Protein 3B8X (pdb70)

B-factor: mean 21.27, std 20.13, range [1.0, 99.89]

Solvent-accessible surface area: 28072 Å² total; per-residue (Å²): 126,1,53,30,26,36,59,11,33,67,98,83,0,60,123,13,0,78,46,0,10,99,60,132,106,12,23,25,18,123,75,1,121,90,2,15,84,54,0,8,155,54,6,54,13,141,36,3,0,0,0,19,4,6,12,1,0,4,3,0,0,0,0,0,0,28,13,3,151,178,78,73,3,122,155,42,12,17,0,0,0,3,0,1,1,45,0,5,0,0,0,3,0,42,28,25,24,2,85,0,28,0,0,7,0,36,48,67,18,2,7,4,26,37,107,19,0,121,129,0,8,57,127,62,3,74,0,0,0,0,5,0,2,0,0,1,0,4,38,2,82,76,0,69,177,23,13,49,87,101,132,16,26,16,0,0,6,0,20,18,0,2,18,0,28,14,111,148,80,26,0,0,14,39,12,44,0,0,0,1,11,2,55,77,39,13,1,0,4,0,4,10,1,3,1,0,2,5,86,37,74,34,0,47,6,1,0,10,0,0,6,0,17,0,15,0,86,49,6,59,97,154,5,88,10,43,34,95,28,42,131,37,162,26,79,14,14,24,56,3,10,10,0,1,9,8,3,22,4,14,4,0,3,0,2,0,0,24,29,0,7,138,17,7,94,119,3,24,61,35,9,73,120,0,2,125,66,1,48,113,79,2,163,125,2,87,36,3,59,35,6,99,68,21,38,92,1,0,5,37,0,0,2,1,10,2,70,157,120,43,74,38,83,45,130,69,3,18,82,50,1,66,98,23,35,1,76,16,35,18,1,10,0,2,8,0,28,91,18,95,84,0,4,163,82,18,65,78,42,52,35,118,58,9,84,49,0,81,69,2,36,135,20,2,1,6,0,2,3,6,10,86,88,6,45,108,43,0,39,82,0,58,115,36,2,188,203,57,124,1,44,24,23,31,50,12,34,63,76,77,0,69,123,9,0,85,41,0,12,98,64,138,108,14,22,27,21,104,64,1,115,95,2,15,93,60,1,9,153,52,8,53,13,134,40,4,0,0,0,18,5,6,11,2,0,4,4,0,0,1,0,0,0,28,14,5,145,175,84,85,3,126,150,45,12,16,0,0,0,2,0,1,0,45,0,5,0,0,0,3,0,42,28,23,29,1,90,0,23,0,0,8,0,41,50,68,18,1,6,4,28,41,107,14,0,125,115,1,13,54,138,61,4,76,0,0,1,0,6,0,2,0,0,1,0,3,45,1,65,67,0,74,155,19,14,45,91,102,140,17,29,15,0,0,6,0,20,17,0,2,16,0,38,15,101,159,83,28,0,1,14,37,13,44,0,0,0,1,13,3,51,74,34,11,1,0,4,0,3,12,1,3,2,0,2,5,77,35,78,31,0,45,8,2,0,12,0,0,8,0,14,0,16,0,92,56,7,60,91,161,5,98,11,42,38,98,30,35,119,74,136,37,81,14,17,21,56,3,20,10,1,1,9,8,2,23,4,14,5,0,3,0,2,0,0,18,29,0,9,139,21,6,91,134,5,21,70,35,7,70,121,1,2,108,57,0,49,71,71,2,133,127,2,81,28,2,64,34,6,100,63,21,40,92,1,0,4,28,0,0,2,0,9,5,65,154,136,38,74,40,99,51,120,84,6,11,111,61,0,82,91,10,36,0,61,10,40,21,1,7,0,3,8,0,28,104,14,107,53,0,4,150,59,20,71,78,46,53,26,96,58,9,82,49,0,68,59,2,23,108,27,0,0,4,0,1,3,7,12,84,83,7,67,93,38,0,53,39,0,44,127,32,0,161

Nearest PDB structures (foldseek):
  3b8x-assembly1_A  TM=1.003E+00  e=5.321E-88  Escherichia coli O55:H7
  2gms-assembly1_B  TM=9.995E-01  e=1.345E-80  Escherichia coli
  2r0t-assembly1_B  TM=9.990E-01  e=2.511E-80  Escherichia coli
  3gr9-assembly2_D  TM=9.983E-01  e=3.737E-77  Escherichia coli
  7b0m-assembly1_AAA-2  TM=9.163E-01  e=2.776E-34  uncultured bacterium

Radius of gyration: 26.65 Å; Cα contacts (8 Å, |Δi|>4): 1852; chains: 2; bounding box: 79×64×65 Å

Secondary structure (DSSP, 8-state):
-B-S------HHHHHHHHHHHHHT--SS-HHHHHHHHHHHHHHT-SEEEEES-HHHHHHHHHHHTTSSSS-S--TT-EEEEESSS-HHHHHHHHHTT-EEEEEPBPTTT-SBPHHHHHHH--TTEEEEEEE-GGGPPP-HHHHHHHHTTS--EEEEE-TT-TT-EETTEETTSSSSEEEEE--TTSSS-SSS-EEEEES-HHHHHHHHHHTBTTBSTTS-SEETTTEE--S-TTTSSS-B-S---B-PPPHHHHHHHHHHHHHHHHHHHHHHHHHHHHHHHHTT-SSEEEPPP-SB----EEEEEEPTTS---HHHHHHHHHHTTB--B-STTSSGGG-HHHHTT-EEEESS--HHHHHHHHHEEEEE--SS--HHHHHHHHHHT-/---B-S------HHHHHHHHHHHHHT--BS-HHHHHHHHHHHHHHT-SEEEEES-HHHHHHHHHHHTTSSSS-S--TT-EEEEESSS-HHHHHHHHHTT-EEEEEPBPTTTSSBPHHHHHHH--TTEEEEEEE-GGGPPP-HHHHHHHHTTSS-EEEEE-TT-TT-EETTEETTSSSSEEEEE--TTSSS-SSS-EEEEES-HHHHHHHHHHTBTTBSTTS-SEETTTEE--S-HHHHHT-B-S---B-PPBHHHHHHHHHHHHHHHHHHHHHHHHHHHHHHHHTT-SSEE-PPP-SB----EEEEEEPTT----HHHHHHHHHHHTB-EE-STTSSGGG-HHHHTT-EEEE-S--HHHHHHHHHEEEEE--SS--HHHHHHHHHHT-

Foldseek 3Di:
DFAQADFPDDVQLVVLLVVCVVVVAKFFDDLLVVLFVLVCVLQVFQTKHKFQALLVLLLLVLVLQCQAPPRLDAAAQEEEEEQFDAPSNCVSCLVRRYAYAYAAADLAQRWGDLVRVLVVDDLSAAEYETEQAQQFRDQVVSVCVSCDPPNHFYEYADQRHAPRDAPNHTGQAPTQKYKYWQDRLHLHHLVTMMMIGHNDQQSNQCSQQQQQQQACVRPDQQGSQPGGDDPDCVRRPPHHGDNHDHGGHISSSSSSSVVSSVCNVLLLVQLQVQVVLLCVLCVPPLFWHWHDHHGGGSRSWIKTFGHPPSPDFPVVLVCLCVVLVFDKFQSHCQRVVVCVPVCVSHNYHYRPDHVSSVSSSGGMMTGHGTSHHCNVVSVVVSVSSD/DDAFAFEDFPDDVQLVVLLVVCVVVVAKADDDLLVVLQVLVCVLQVFQTKDKFQALLVQLLLVVQLQCQAPPRLDAAQQEEEEEQFDAPSNPPSCLVRRYAYEYAAADLAQRWGDLVLVLVPDDLSAQEYETEQAQQFADQVVSVVVSCPPPNYFYFYSDARHAPFDAPNHGPQAPGQKGKYWQDRSHLHHLPTMMMIGHNDQQSNCSSQQQCQQQACVRPDQQGSQPGGHDPDCVCRVGDHGGNHDNGHHISSSSSSSVVRSVCNVLLQVQLVVLVVLLCVLCVPPPFWHWHDHHGGGSRSWTKIFGDPPPPDFPVVLCCLCVVVNFHKAQSHCQRVVVCPVVCVSHNYDYRPDHVSSVSSSGGMMTTHTGSHHCVVVSVSSSVSSD

CATH classification: 3.40.640.10 (+1 more: 3.90.1150.10)

Organism: Escherichia coli (NCBI:txid562)

InterPro domains:
  IPR000653 DegT/DnrJ/EryC1/StrS aminotransferase [PF01041] (14-334)
  IPR000653 DegT/DnrJ/EryC1/StrS aminotransferase [PIRSF000390] (3-387)
  IPR000653 DegT/DnrJ/EryC1/StrS aminotransferase [PTHR30244] (7-369)
  IPR000653 DegT/DnrJ/EryC1/StrS aminotransferase [cd00616] (15-388)
  IPR015421 Pyridoxal phosphate-dependent transferase, major domain [G3DSA:3.40.640.10] (1-264)
  IPR015422 Pyridoxal phosphate-dependent transferase, small domain [G3DSA:3.90.1150.10] (265-388)
  IPR015424 Pyridoxal phosphate-dependent transferase [SSF53383] (4-388)

Sequence (774 aa):
NYPLASSTWDDLEYKAIQSVLDSKMMFTMGEYVKQYETQFAKTFGSSKYAVMVSSGSTANLLMIAALFFTKKPRLKKGDEIIVPAVSSWSTTYYPLQQYGLRVKFVDIDINTLNIDIESLKEAVTDSTKAILTVNLLGNPNNFDEINKIIGGRDIILLEDNCESMGATFNNKCAGTFGLMGTFSSFYSNHIATMEGGCCIVTDDEEIYHILLCIRAHGWTRNLPKKNKVTGVKSDDQFEESFKFVLPGYNVRPLEMSGAIGIEQLKKLPRFISVRRKNAEYFLDKFKDHPYLDVQQETGESSWFGFSFIIKKDSGVIRKQLVENLNSAGIECRPIVTGNFLKNTDVLKYFDYTVHNNVDNAEYLDKNGLFVGNHQIELFDEIDYLREVLKMINYPLASSTWDDLEYKAIQSVLDSKMMFTMGEYVKQYETQFAKTFGSKYAVMVSSGSTANLLMIAALFFTKKPRLKKGDEIIVPAVSWSTTYYPLQQYGLRVKFVDIDINTLNIDIESLKEAVTDSTKAILTVNLLGNPNNFDEINKIIGGRDIILLEDNCESMGATFNNKCAGTFGLMGTFSSFYSNHIATMEGGCCIVTDDEEIYHILLCIRAHGWTRNLPKKNKVTGVKSDDQFEESFKFVLPGYNVRPLEMSGAIGIEQLKKLPRFISSVRRKNAEYFLDKFKDHPYLDVQQETGESSWFGFSFIIKKDSGVIRKQLVENLNSAGIECRPIVTGNFLKNTDVLKYFDYTVHNNVDNAEYLDKNGLFVGNHQIELFDEIDYLREEVLK

Structure (mmCIF, N/CA/C/O backbone):
data_3B8X
#
_entry.id   3B8X
#
_cell.length_a   62.411
_cell.length_b   98.123
_cell.length_c   119.940
_cell.angle_alpha   90.000
_cell.angle_beta   90.000
_cell.angle_gamma   90.000
#
_symmetry.space_group_name_H-M   'P 21 21 21'
#
loop_
_entity.id
_entity.type
_entity.pdbx_description
1 polymer 'Pyridoxamine 5-phosphate-dependent dehydrase'
2 non-polymer 'SODIUM ION'
3 non-polymer '[(2R,3S,4R,5R)-5-(2-amino-6-oxo-1,6-dihydro-9H-purin-9-yl)-3,4-dihydroxytetrahydrofuran-2-yl]methyl (2R,3S,4S,5S,6R)-3,4-dihydroxy-5-[({3-hydroxy-2-methyl-5-[(phosphonooxy)methyl]pyridin-4-yl}methyl)amino]-6-methyltetrahydro-2H-pyran-2-yl dihydrogen diphosphate'
4 non-polymer 1,2-ETHANEDIOL
5 water water
#
loop_
_atom_site.group_PDB
_atom_site.id
_atom_site.type_symbol
_atom_site.label_atom_id
_atom_site.label_alt_id
_atom_site.label_comp_id
_atom_site.label_asym_id
_atom_site.label_entity_id
_atom_site.label_seq_id
_atom_site.pdbx_PDB_ins_code
_atom_site.Cartn_x
_atom_site.Cartn_y
_atom_site.Cartn_z
_atom_site.occupancy
_atom_site.B_iso_or_equiv
_atom_site.auth_seq_id
_atom_site.auth_comp_id
_atom_site.auth_asym_id
_atom_site.auth_atom_id
_atom_site.pdbx_PDB_model_num
ATOM 1 N N . ASN A 1 5 ? 92.275 56.763 4.012 1.00 34.82 3 ASN A N 1
ATOM 2 C CA . ASN A 1 5 ? 92.800 56.729 2.636 1.00 38.91 3 ASN A CA 1
ATOM 3 C C . ASN A 1 5 ? 91.826 56.240 1.531 1.00 99.89 3 ASN A C 1
ATOM 4 O O . ASN A 1 5 ? 91.613 56.916 0.525 1.00 33.36 3 ASN A O 1
ATOM 9 N N . TYR A 1 6 ? 91.231 55.065 1.686 1.00 34.00 4 TYR A N 1
ATOM 10 C CA . TYR A 1 6 ? 90.243 54.603 0.708 1.00 11.03 4 TYR A CA 1
ATOM 11 C C . TYR A 1 6 ? 88.999 54.145 1.500 1.00 26.65 4 TYR A C 1
ATOM 12 O O . TYR A 1 6 ? 88.808 52.967 1.813 1.00 19.64 4 TYR A O 1
ATOM 21 N N . PRO A 1 7 ? 88.200 55.123 1.918 1.00 28.25 5 PRO A N 1
ATOM 22 C CA . PRO A 1 7 ? 86.989 54.859 2.685 1.00 30.28 5 PRO A CA 1
ATOM 23 C C . PRO A 1 7 ? 85.815 54.370 1.825 1.00 4.09 5 PRO A C 1
ATOM 24 O O . PRO A 1 7 ? 85.740 54.597 0.604 1.00 19.63 5 PRO A O 1
ATOM 28 N N . LEU A 1 8 ? 84.873 53.728 2.505 1.00 17.18 6 LEU A N 1
ATOM 29 C CA . LEU A 1 8 ? 83.694 53.195 1.847 1.00 30.39 6 LEU A CA 1
ATOM 30 C C . LEU A 1 8 ? 82.845 54.327 1.269 1.00 28.96 6 LEU A C 1
ATOM 31 O O . LEU A 1 8 ? 82.352 54.214 0.146 1.00 27.64 6 LEU A O 1
ATOM 36 N N . ALA A 1 9 ? 82.679 55.411 2.040 1.00 22.28 7 ALA A N 1
ATOM 37 C CA . ALA A 1 9 ? 81.848 56.556 1.641 1.00 35.82 7 ALA A CA 1
ATOM 38 C C . ALA A 1 9 ? 82.433 57.915 1.917 1.00 30.54 7 ALA A C 1
ATOM 39 O O . ALA A 1 9 ? 83.332 58.097 2.736 1.00 30.83 7 ALA A O 1
ATOM 41 N N . SER A 1 10 ? 81.857 58.890 1.237 1.00 30.60 8 SER A N 1
ATOM 42 C CA . SER A 1 10 ? 82.266 60.258 1.435 1.00 17.89 8 SER A CA 1
ATOM 43 C C . SER A 1 10 ? 80.987 61.046 1.281 1.00 45.07 8 SER A C 1
ATOM 44 O O . SER A 1 10 ? 79.922 60.478 0.999 1.00 29.99 8 SER A O 1
ATOM 47 N N . SER A 1 11 ? 81.099 62.347 1.514 1.00 26.00 9 SER A N 1
ATOM 48 C CA . SER A 1 11 ? 79.950 63.249 1.436 1.00 11.15 9 SER A CA 1
ATOM 49 C C . SER A 1 11 ? 79.492 63.450 0.012 1.00 36.95 9 SER A C 1
ATOM 50 O O . SER A 1 11 ? 80.319 63.579 -0.896 1.00 21.19 9 SER A O 1
ATOM 53 N N . THR A 1 12 ? 78.173 63.453 -0.180 1.00 9.00 10 THR A N 1
ATOM 54 C CA . THR A 1 12 ? 77.607 63.705 -1.494 1.00 5.69 10 THR A CA 1
ATOM 55 C C . THR A 1 12 ? 77.037 65.131 -1.441 1.00 19.99 10 THR A C 1
ATOM 56 O O . THR A 1 12 ? 76.370 65.599 -2.365 1.00 22.74 10 THR A O 1
ATOM 60 N N . TRP A 1 13 ? 77.269 65.839 -0.345 1.00 13.70 11 TRP A N 1
ATOM 61 C CA . TRP A 1 13 ? 76.648 67.186 -0.228 1.00 12.76 11 TRP A CA 1
ATOM 62 C C . TRP A 1 13 ? 77.568 68.330 -0.586 1.00 33.40 11 TRP A C 1
ATOM 63 O O . TRP A 1 13 ? 78.742 68.284 -0.263 1.00 14.71 11 TRP A O 1
ATOM 74 N N . ASP A 1 14 ? 77.018 69.396 -1.162 1.00 10.95 12 ASP A N 1
ATOM 75 C CA . ASP A 1 14 ? 77.761 70.645 -1.333 1.00 29.50 12 ASP A CA 1
ATOM 76 C C . ASP A 1 14 ? 76.913 71.749 -0.707 1.00 23.22 12 ASP A C 1
ATOM 77 O O . ASP A 1 14 ? 76.031 71.440 0.087 1.00 18.19 12 ASP A O 1
ATOM 82 N N . ASP A 1 15 ? 77.213 73.020 -0.965 1.00 23.96 13 ASP A N 1
ATOM 83 C CA . ASP A 1 15 ? 76.441 74.122 -0.356 1.00 11.73 13 ASP A CA 1
ATOM 84 C C . ASP A 1 15 ? 74.939 74.028 -0.550 1.00 12.31 13 ASP A C 1
ATOM 85 O O . ASP A 1 15 ? 74.175 74.560 0.257 1.00 22.24 13 ASP A O 1
ATOM 90 N N . LEU A 1 16 ? 74.509 73.377 -1.630 1.00 5.17 14 LEU A N 1
ATOM 91 C CA . LEU A 1 16 ? 73.092 73.335 -1.910 1.00 20.90 14 LEU A CA 1
ATOM 92 C C . LEU A 1 16 ? 72.325 72.492 -0.881 1.00 20.20 14 LEU A C 1
ATOM 93 O O . LEU A 1 16 ? 71.176 72.807 -0.544 1.00 15.23 14 LEU A O 1
ATOM 98 N N . GLU A 1 17 ? 72.928 71.418 -0.385 1.00 13.62 15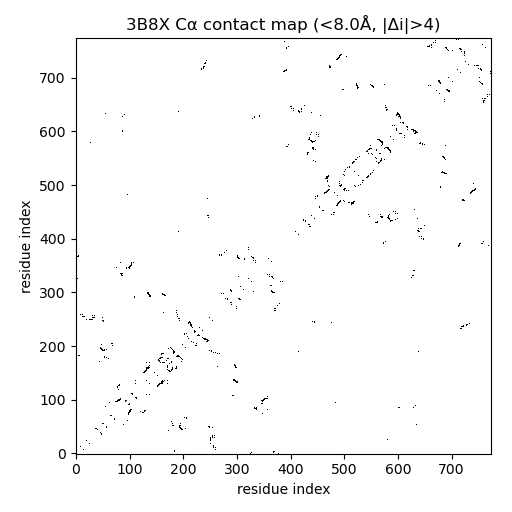 GLU A N 1
ATOM 99 C CA . GLU A 1 17 ? 72.179 70.606 0.571 1.00 28.16 15 GLU A CA 1
ATOM 100 C C . GLU A 1 17 ? 72.017 71.442 1.809 1.00 23.70 15 GLU A C 1
ATOM 101 O O . GLU A 1 17 ? 70.971 71.423 2.468 1.00 17.85 15 GLU A O 1
ATOM 107 N N . TYR A 1 18 ? 73.055 72.206 2.105 1.00 17.68 16 TYR A N 1
ATOM 108 C CA . TYR A 1 18 ? 73.061 73.017 3.319 1.00 9.83 16 TYR A CA 1
ATOM 109 C C . TYR A 1 18 ? 72.052 74.189 3.266 1.00 19.67 16 TYR A C 1
ATOM 110 O O . TYR A 1 18 ? 71.393 74.530 4.251 1.00 17.31 16 TYR A O 1
ATOM 119 N N . LYS A 1 19 ? 71.893 74.767 2.086 1.00 10.82 17 LYS A N 1
ATOM 120 C CA . LYS A 1 19 ? 70.903 75.807 1.862 1.00 9.89 17 LYS A CA 1
ATOM 121 C C . LYS A 1 19 ? 69.479 75.278 1.884 1.00 15.69 17 LYS A C 1
ATOM 122 O O . LYS A 1 19 ? 68.591 75.957 2.334 1.00 16.54 17 LYS A O 1
ATOM 128 N N . ALA A 1 20 ? 69.273 74.052 1.426 1.00 14.97 18 ALA A N 1
ATOM 129 C CA . ALA A 1 20 ? 67.959 73.415 1.488 1.00 11.78 18 ALA A CA 1
ATOM 130 C C . ALA A 1 20 ? 67.626 73.222 2.975 1.00 12.92 18 ALA A C 1
ATOM 131 O O . ALA A 1 20 ? 66.493 73.443 3.403 1.00 11.61 18 ALA A O 1
ATOM 133 N N . ILE A 1 21 ? 68.582 72.718 3.750 1.00 16.34 19 ILE A N 1
ATOM 134 C CA . ILE A 1 21 ? 68.328 72.497 5.170 1.00 10.16 19 ILE A CA 1
ATOM 135 C C . ILE A 1 21 ? 67.955 73.840 5.770 1.00 25.64 19 ILE A C 1
ATOM 136 O O . ILE A 1 21 ? 67.043 73.934 6.583 1.00 16.56 19 ILE A O 1
ATOM 141 N N . GLN A 1 22 ? 68.614 74.892 5.301 1.00 10.42 20 GLN A N 1
ATOM 142 C CA . GLN A 1 22 ? 68.323 76.218 5.789 1.00 3.62 20 GLN A CA 1
ATOM 143 C C . GLN A 1 22 ? 66.963 76.735 5.421 1.00 8.86 20 GLN A C 1
ATOM 144 O O . GLN A 1 22 ? 66.283 77.383 6.214 1.00 24.40 20 GLN A O 1
ATOM 150 N N . SER A 1 23 ? 66.522 76.412 4.224 1.00 16.43 21 SER A N 1
ATOM 151 C CA . SER A 1 23 ? 65.184 76.799 3.809 1.00 8.25 21 SER A CA 1
ATOM 152 C C . SER A 1 23 ? 64.133 76.209 4.767 1.00 30.47 21 SER A C 1
ATOM 153 O O . SER A 1 23 ? 63.146 76.851 5.102 1.00 21.78 21 SER A O 1
ATOM 156 N N . VAL A 1 24 ? 64.299 74.947 5.144 1.00 20.62 22 VAL A N 1
ATOM 157 C CA . VAL A 1 24 ? 63.346 74.292 6.056 1.00 8.43 22 VAL A CA 1
ATOM 158 C C . VAL A 1 24 ? 63.349 74.995 7.417 1.00 4.07 22 VAL A C 1
ATOM 159 O O . VAL A 1 24 ? 62.284 75.288 7.966 1.00 14.70 22 VAL A O 1
ATOM 163 N N . LEU A 1 25 ? 64.548 75.272 7.941 1.00 8.25 23 LEU A N 1
ATOM 164 C CA . LEU A 1 25 ? 64.688 75.889 9.234 1.00 13.72 23 LEU A CA 1
ATOM 165 C C . LEU A 1 25 ? 63.982 77.225 9.169 1.00 15.03 23 LEU A C 1
ATOM 166 O O . LEU A 1 25 ? 63.252 77.600 10.081 1.00 17.86 23 LEU A O 1
ATOM 171 N N . ASP A 1 26 ? 64.202 77.928 8.066 1.00 17.89 24 ASP A N 1
ATOM 172 C CA . ASP A 1 26 ? 63.581 79.221 7.823 1.00 27.02 24 ASP A CA 1
ATOM 173 C C . ASP A 1 26 ? 62.048 79.110 7.767 1.00 18.49 24 ASP A C 1
ATOM 174 O O . ASP A 1 26 ? 61.320 79.890 8.377 1.00 19.67 24 ASP A O 1
ATOM 179 N N . SER A 1 27 ? 61.550 78.074 7.120 1.00 16.61 25 SER A N 1
ATOM 180 C CA . SER A 1 27 ? 60.120 77.871 7.050 1.00 11.84 25 SER A CA 1
ATOM 181 C C . SER A 1 27 ? 59.509 77.533 8.414 1.00 19.06 25 SER A C 1
ATOM 182 O O . SER A 1 27 ? 58.310 77.632 8.574 1.00 22.33 25 SER A O 1
ATOM 185 N N . LYS A 1 28 ? 60.306 77.035 9.347 1.00 16.09 26 LYS A N 1
ATOM 186 C CA . LYS A 1 28 ? 59.801 76.512 10.623 1.00 13.84 26 LYS A CA 1
ATOM 187 C C . LYS A 1 28 ? 58.786 75.369 10.414 1.00 9.68 26 LYS A C 1
ATOM 188 O O . LYS A 1 28 ? 58.072 74.967 11.346 1.00 15.94 26 LYS A O 1
ATOM 194 N N . MET A 1 29 ? 58.739 74.808 9.212 1.00 7.90 27 MET A N 1
ATOM 195 C CA A MET A 1 29 ? 57.855 73.654 8.983 0.50 16.59 27 MET A CA 1
ATOM 196 C CA B MET A 1 29 ? 57.870 73.672 8.941 0.50 1.00 27 MET A CA 1
ATOM 197 C C . MET A 1 29 ? 58.694 72.396 8.854 1.00 14.48 27 MET A C 1
ATOM 198 O O . MET A 1 29 ? 59.362 72.166 7.863 1.00 10.76 27 MET A O 1
ATOM 207 N N . PHE A 1 30 ? 58.682 71.589 9.905 1.00 9.11 28 PHE A N 1
ATOM 208 C CA . PHE A 1 30 ? 59.534 70.426 9.944 1.00 7.58 28 PHE A CA 1
ATOM 209 C C . PHE A 1 30 ? 58.925 69.086 9.615 1.00 12.86 28 PHE A C 1
ATOM 210 O O . PHE A 1 30 ? 59.612 68.164 9.189 1.00 6.30 28 PHE A O 1
ATOM 218 N N . THR A 1 31 ? 57.644 68.988 9.919 1.00 12.51 29 THR A N 1
ATOM 219 C CA . THR A 1 31 ? 56.890 67.755 9.748 1.00 9.03 29 THR A CA 1
ATOM 220 C C . THR A 1 31 ? 56.729 67.535 8.256 1.00 11.08 29 THR A C 1
ATOM 221 O O . THR A 1 31 ? 56.584 68.495 7.482 1.00 12.32 29 THR A O 1
ATOM 225 N N . MET A 1 32 ? 56.775 66.268 7.862 1.00 8.46 30 MET A N 1
ATOM 226 C CA . MET A 1 32 ? 56.607 65.851 6.487 1.00 7.54 30 MET A CA 1
ATOM 227 C C . MET A 1 32 ? 55.599 66.773 5.820 1.00 10.41 30 MET A C 1
ATOM 228 O O . MET A 1 32 ? 54.469 66.859 6.241 1.00 8.58 30 MET A O 1
ATOM 233 N N . GLY A 1 33 ? 55.994 67.420 4.738 1.00 14.71 31 GLY A N 1
ATOM 234 C CA . GLY A 1 33 ? 55.110 68.354 4.060 1.00 9.55 31 GLY A CA 1
ATOM 235 C C . GLY A 1 33 ? 55.470 68.661 2.624 1.00 6.56 31 GLY A C 1
ATOM 236 O O . GLY A 1 33 ? 55.613 67.771 1.788 1.00 7.73 31 GLY A O 1
ATOM 237 N N . GLU A 1 34 ? 55.516 69.951 2.308 1.00 7.64 32 GLU A N 1
ATOM 238 C CA . GLU A 1 34 ? 55.778 70.384 0.945 1.00 7.78 32 GLU A CA 1
ATOM 239 C C . GLU A 1 34 ? 57.051 69.905 0.263 1.00 9.73 32 GLU A C 1
ATOM 240 O O . GLU A 1 34 ? 56.995 69.486 -0.910 1.00 16.97 32 GLU A O 1
ATOM 246 N N . TYR A 1 35 ? 58.197 69.973 0.955 1.00 5.65 33 TYR A N 1
ATOM 247 C CA . TYR A 1 35 ? 59.428 69.494 0.309 1.00 14.91 33 TYR A CA 1
ATOM 248 C C . TYR A 1 35 ? 59.380 68.001 0.030 1.00 3.85 33 TYR A C 1
ATOM 249 O O . TYR A 1 35 ? 59.812 67.550 -1.038 1.00 13.50 33 TYR A O 1
ATOM 258 N N . VAL A 1 36 ? 58.847 67.237 0.986 1.00 6.94 34 VAL A N 1
ATOM 259 C CA . VAL A 1 36 ? 58.692 65.820 0.732 1.00 6.79 34 VAL A CA 1
ATOM 260 C C . VAL A 1 36 ? 57.787 65.585 -0.468 1.00 14.69 34 VAL A C 1
ATOM 261 O O . VAL A 1 36 ? 58.118 64.786 -1.336 1.00 7.79 34 VAL A O 1
ATOM 265 N N . LYS A 1 37 ? 56.682 66.319 -0.604 1.00 11.10 35 LYS A N 1
ATOM 266 C CA . LYS A 1 37 ? 55.841 66.028 -1.771 1.00 10.78 35 LYS A CA 1
ATOM 267 C C . LYS A 1 37 ? 56.570 66.371 -3.051 1.00 15.22 35 LYS A C 1
ATOM 268 O O . LYS A 1 37 ? 56.466 65.651 -4.032 1.00 9.60 35 LYS A O 1
ATOM 274 N N . GLN A 1 38 ? 57.289 67.489 -3.061 1.00 12.21 36 GLN A N 1
ATOM 275 C CA . GLN A 1 38 ? 58.016 67.884 -4.265 1.00 6.46 36 GLN A CA 1
ATOM 276 C C . GLN A 1 38 ? 59.085 66.825 -4.599 1.00 9.48 36 GLN A C 1
ATOM 277 O O . GLN A 1 38 ? 59.328 66.482 -5.769 1.00 10.83 36 GLN A O 1
ATOM 283 N N . TYR A 1 39 ? 59.767 66.349 -3.555 1.00 6.58 37 TYR A N 1
ATOM 284 C CA . TYR A 1 39 ? 60.793 65.313 -3.703 1.00 8.22 37 TYR A CA 1
ATOM 285 C C . TYR A 1 39 ? 60.141 64.066 -4.336 1.00 13.72 37 TYR A C 1
ATOM 286 O O . TYR A 1 39 ? 60.702 63.487 -5.283 1.00 13.55 37 TYR A O 1
ATOM 295 N N . GLU A 1 40 ? 58.946 63.699 -3.873 1.00 7.66 38 GLU A N 1
ATOM 296 C CA . GLU A 1 40 ? 58.264 62.501 -4.386 1.00 8.01 38 GLU A CA 1
ATOM 297 C C . GLU A 1 40 ? 57.938 62.673 -5.845 1.00 11.72 38 GLU A C 1
ATOM 298 O O . GLU A 1 40 ? 58.040 61.746 -6.634 1.00 9.75 38 GLU A O 1
ATOM 304 N N . THR A 1 41 ? 57.521 63.876 -6.198 1.00 8.17 39 THR A N 1
ATOM 305 C CA . THR A 1 41 ? 57.159 64.148 -7.584 1.00 23.48 39 THR A CA 1
ATOM 306 C C . THR A 1 41 ? 58.389 64.034 -8.501 1.00 6.82 39 THR A C 1
ATOM 307 O O . THR A 1 41 ? 58.353 63.352 -9.559 1.00 14.01 39 THR A O 1
ATOM 311 N N . GLN A 1 42 ? 59.486 64.668 -8.052 1.00 9.85 40 GLN A N 1
ATOM 312 C CA . GLN A 1 42 ? 60.748 64.616 -8.798 1.00 9.76 40 GLN A CA 1
ATOM 313 C C . GLN A 1 42 ? 61.290 63.198 -8.876 1.00 20.06 40 GLN A C 1
ATOM 314 O O . GLN A 1 42 ? 61.765 62.770 -9.920 1.00 7.86 40 GLN A O 1
ATOM 320 N N . PHE A 1 43 ? 61.218 62.468 -7.768 1.00 6.74 41 PHE A N 1
ATOM 321 C CA . PHE A 1 43 ? 61.717 61.081 -7.717 1.00 5.54 41 PHE A CA 1
ATOM 322 C C . PHE A 1 43 ? 61.021 60.174 -8.757 1.00 12.06 41 PHE A C 1
ATOM 323 O O . PHE A 1 43 ? 61.651 59.478 -9.556 1.00 13.06 41 PHE A O 1
ATOM 331 N N . ALA A 1 44 ? 59.698 60.215 -8.765 1.00 6.80 42 ALA A N 1
ATOM 332 C CA . ALA A 1 44 ? 58.907 59.419 -9.709 1.00 8.63 42 ALA A CA 1
ATOM 333 C C . ALA A 1 44 ? 59.291 59.854 -11.134 1.00 13.22 42 ALA A C 1
ATOM 334 O O . ALA A 1 44 ? 59.469 59.033 -12.038 1.00 10.36 42 ALA A O 1
ATOM 336 N N . LYS A 1 45 ? 59.390 61.150 -11.367 1.00 11.58 43 LYS A N 1
ATOM 337 C CA . LYS A 1 45 ? 59.734 61.621 -12.692 1.00 15.30 43 LYS A CA 1
ATOM 338 C C . LYS A 1 45 ? 61.141 61.155 -13.100 1.00 16.61 43 LYS A C 1
ATOM 339 O O . LYS A 1 45 ? 61.365 60.687 -14.224 1.00 16.08 43 LYS A O 1
ATOM 345 N N . THR A 1 46 ? 62.091 61.285 -12.182 1.00 9.52 44 THR A N 1
ATOM 346 C CA . THR A 1 46 ? 63.451 60.833 -12.412 1.00 14.98 44 THR A CA 1
ATOM 347 C C . THR A 1 46 ? 63.528 59.337 -12.802 1.00 22.13 44 THR A C 1
ATOM 348 O O . THR A 1 46 ? 64.098 58.987 -13.832 1.00 18.28 44 THR A O 1
ATOM 352 N N . PHE A 1 47 ? 62.937 58.438 -12.012 1.00 12.43 45 PHE A N 1
ATOM 353 C CA . PHE A 1 47 ? 63.068 57.027 -12.319 1.00 9.17 45 PHE A CA 1
ATOM 354 C C . PHE A 1 47 ? 62.019 56.453 -13.195 1.00 12.92 45 PHE A C 1
ATOM 355 O O . PHE A 1 47 ? 62.066 55.281 -13.517 1.00 8.94 45 PHE A O 1
ATOM 363 N N . GLY A 1 48 ? 61.051 57.269 -13.566 1.00 10.54 46 GLY A N 1
ATOM 364 C CA . GLY A 1 48 ? 60.010 56.787 -14.477 1.00 10.54 46 GLY A CA 1
ATOM 365 C C . GLY A 1 48 ? 58.884 55.964 -13.849 1.00 14.02 46 GLY A C 1
ATOM 366 O O . GLY A 1 48 ? 58.402 55.022 -14.454 1.00 9.78 46 GLY A O 1
ATOM 367 N N . SER A 1 49 ? 58.431 56.318 -12.654 1.00 10.43 47 SER A N 1
ATOM 368 C CA A SER A 1 49 ? 57.327 55.581 -12.041 0.50 22.93 47 SER A CA 1
ATOM 369 C CA B SER A 1 49 ? 57.320 55.579 -12.087 0.50 1.00 47 SER A CA 1
ATOM 370 C C . SER A 1 49 ? 56.163 56.565 -11.984 1.00 11.40 47 SER A C 1
ATOM 371 O O . SER A 1 49 ? 56.355 57.768 -12.087 1.00 6.41 47 SER A O 1
ATOM 376 N N . LYS A 1 50 ? 54.943 56.080 -11.834 1.00 12.79 48 LYS A N 1
ATOM 377 C CA . LYS A 1 50 ? 53.874 57.054 -11.761 1.00 12.97 48 LYS A CA 1
ATOM 378 C C . LYS A 1 50 ? 53.869 57.753 -10.402 1.00 12.06 48 LYS A C 1
ATOM 379 O O . LYS A 1 50 ? 53.660 58.952 -10.278 1.00 10.66 48 LYS A O 1
ATOM 385 N N . TYR A 1 51 ? 54.100 56.975 -9.367 1.00 9.86 49 TYR A N 1
ATOM 386 C CA . TYR A 1 51 ? 54.011 57.487 -8.005 1.00 7.63 49 TYR A CA 1
ATOM 387 C C . TYR A 1 51 ? 55.255 57.178 -7.191 1.00 24.31 49 TYR A C 1
ATOM 388 O O . TYR A 1 51 ? 55.935 56.194 -7.467 1.00 12.01 49 TYR A O 1
ATOM 397 N N . ALA A 1 52 ? 55.508 57.975 -6.155 1.00 9.01 50 ALA A N 1
ATOM 398 C CA . ALA A 1 52 ? 56.632 57.722 -5.224 1.00 2.55 50 ALA A CA 1
ATOM 399 C C . ALA A 1 52 ? 56.179 58.141 -3.839 1.00 9.96 50 ALA A C 1
ATOM 400 O O . ALA A 1 52 ? 55.440 59.120 -3.667 1.00 6.54 50 ALA A O 1
ATOM 402 N N . VAL A 1 53 ? 56.634 57.383 -2.847 1.00 3.80 51 VAL A N 1
ATOM 403 C CA . VAL A 1 53 ? 56.323 57.682 -1.474 1.00 4.44 51 VAL A CA 1
ATOM 404 C C . VAL A 1 53 ? 57.635 57.677 -0.686 1.00 1.00 51 VAL A C 1
ATOM 405 O O . VAL A 1 53 ? 58.327 56.666 -0.647 1.00 7.88 51 VAL A O 1
ATOM 409 N N . MET A 1 54 ? 57.980 58.798 -0.084 1.00 6.89 52 MET A N 1
ATOM 410 C CA . MET A 1 54 ? 59.191 58.850 0.733 1.00 8.71 52 MET A CA 1
ATOM 411 C C . MET A 1 54 ? 58.910 58.367 2.135 1.00 11.00 52 MET A C 1
ATOM 412 O O . MET A 1 54 ? 57.865 58.698 2.684 1.00 7.66 52 MET A O 1
ATOM 417 N N . VAL A 1 55 ? 59.842 57.608 2.722 1.00 4.79 53 VAL A N 1
ATOM 418 C CA . VAL A 1 55 ? 59.701 57.059 4.068 1.00 3.58 53 VAL A CA 1
ATOM 419 C C . VAL A 1 55 ? 61.004 57.301 4.854 1.00 6.13 53 VAL A C 1
ATOM 420 O O . VAL A 1 55 ? 61.961 57.863 4.330 1.00 3.56 53 VAL A O 1
ATOM 424 N N . SER A 1 56 ? 61.010 56.916 6.125 1.00 4.41 54 SER A N 1
ATOM 425 C CA . SER A 1 56 ? 62.134 57.151 7.042 1.00 5.93 54 SER A CA 1
ATOM 426 C C . SER A 1 56 ? 63.448 56.469 6.674 1.00 18.06 54 SER A C 1
ATOM 427 O O . SER A 1 56 ? 64.545 56.929 7.031 1.00 6.03 54 SER A O 1
ATOM 430 N N . SER A 1 57 ? 63.364 55.372 5.952 1.00 7.94 55 SER A N 1
ATOM 431 C CA . SER A 1 57 ? 64.585 54.684 5.595 1.00 2.13 55 SER A CA 1
ATOM 432 C C . SER A 1 57 ? 64.259 53.671 4.535 1.00 6.15 55 SER A C 1
ATOM 433 O O . SER A 1 57 ? 63.088 53.413 4.253 1.00 8.02 55 SER A O 1
ATOM 436 N N . GLY A 1 58 ? 65.293 53.125 3.898 1.00 5.50 56 GLY A N 1
ATOM 437 C CA . GLY A 1 58 ? 65.019 52.113 2.867 1.00 1.16 56 GLY A CA 1
ATOM 438 C C . GLY A 1 58 ? 64.433 50.856 3.522 1.00 5.09 56 GLY A C 1
ATOM 439 O O . GLY A 1 58 ? 63.749 50.042 2.869 1.00 4.23 56 GLY A O 1
ATOM 440 N N . SER A 1 59 ? 64.743 50.653 4.789 1.00 3.65 57 SER A N 1
ATOM 441 C CA . SER A 1 59 ? 64.225 49.520 5.559 1.00 3.13 57 SER A CA 1
ATOM 442 C C . SER A 1 59 ? 62.712 49.713 5.848 1.00 21.51 57 SER A C 1
ATOM 443 O O . SER A 1 59 ? 61.931 48.762 5.764 1.00 10.05 57 SER A O 1
ATOM 446 N N . THR A 1 60 ? 62.252 50.916 6.193 1.00 7.31 58 THR A N 1
ATOM 447 C CA . THR A 1 60 ? 60.804 51.066 6.356 1.00 1.71 58 THR A CA 1
ATOM 448 C C . THR A 1 60 ? 60.163 51.104 4.976 1.00 12.55 58 THR A C 1
ATOM 449 O O . THR A 1 60 ? 59.003 50.817 4.860 1.00 9.07 58 THR A O 1
ATOM 453 N N . ALA A 1 61 ? 60.921 51.377 3.911 1.00 7.86 59 ALA A N 1
ATOM 454 C CA . ALA A 1 61 ? 60.375 51.327 2.560 1.00 8.16 59 ALA A CA 1
ATOM 455 C C . ALA A 1 61 ? 60.072 49.846 2.305 1.00 12.64 59 ALA A C 1
ATOM 456 O O . ALA A 1 61 ? 58.986 49.493 1.863 1.00 8.29 59 ALA A O 1
ATOM 458 N N . ASN A 1 62 ? 60.988 48.955 2.647 1.00 9.32 60 ASN A N 1
ATOM 459 C CA . ASN A 1 62 ? 60.717 47.528 2.441 1.00 11.38 60 ASN A CA 1
ATOM 460 C C . ASN A 1 62 ? 59.537 47.065 3.297 1.00 4.93 60 ASN A C 1
ATOM 461 O O . ASN A 1 62 ? 58.728 46.271 2.842 1.00 9.49 60 ASN A O 1
ATOM 466 N N . LEU A 1 63 ? 59.449 47.564 4.524 1.00 8.39 61 LEU A N 1
ATOM 467 C CA . LEU A 1 63 ? 58.385 47.186 5.421 1.00 4.48 61 LEU A CA 1
ATOM 468 C C . LEU A 1 63 ? 57.020 47.539 4.829 1.00 11.47 61 LEU A C 1
ATOM 469 O O . LEU A 1 63 ? 56.097 46.718 4.806 1.00 8.39 61 LEU A O 1
ATOM 474 N N . LEU A 1 64 ? 56.887 48.729 4.266 1.00 2.94 62 LEU A N 1
ATOM 475 C CA . LEU A 1 64 ? 55.590 49.078 3.730 1.00 6.18 62 LEU A CA 1
ATOM 476 C C . LEU A 1 64 ? 55.345 48.393 2.434 1.00 3.36 62 LEU A C 1
ATOM 477 O O . LEU A 1 64 ? 54.208 48.217 2.075 1.00 9.27 62 LEU A O 1
ATOM 482 N N . MET A 1 65 ? 56.381 48.122 1.650 1.00 4.33 63 MET A N 1
ATOM 483 C CA . MET A 1 65 ? 56.158 47.412 0.402 1.00 5.14 63 MET A CA 1
ATOM 484 C C . MET A 1 65 ? 55.510 46.042 0.643 1.00 13.22 63 MET A C 1
ATOM 485 O O . MET A 1 65 ? 54.555 45.674 -0.058 1.00 6.10 63 MET A O 1
ATOM 490 N N . ILE A 1 66 ? 55.948 45.328 1.687 1.00 7.63 64 ILE A N 1
ATOM 491 C CA . ILE A 1 66 ? 55.334 44.042 2.017 1.00 6.51 64 ILE A CA 1
ATOM 492 C C . ILE A 1 66 ? 53.953 44.221 2.637 1.00 6.76 64 ILE A C 1
ATOM 493 O O . ILE A 1 66 ? 52.962 43.587 2.244 1.00 5.80 64 ILE A O 1
ATOM 498 N N . ALA A 1 67 ? 53.876 45.122 3.612 1.00 4.58 65 ALA A N 1
ATOM 499 C CA . ALA A 1 67 ? 52.597 45.371 4.271 1.00 1.00 65 ALA A CA 1
ATOM 500 C C . ALA A 1 67 ? 51.473 45.745 3.314 1.00 12.15 65 ALA A C 1
ATOM 501 O O . ALA A 1 67 ? 50.339 45.319 3.516 1.00 10.60 65 ALA A O 1
ATOM 503 N N . ALA A 1 68 ? 51.779 46.561 2.304 1.00 9.68 66 ALA A N 1
ATOM 504 C CA . ALA A 1 68 ? 50.770 47.078 1.382 1.00 9.75 66 ALA A CA 1
ATOM 505 C C . ALA A 1 68 ? 49.956 45.963 0.751 1.00 10.47 66 ALA A C 1
ATOM 506 O O . ALA A 1 68 ? 48.754 46.111 0.539 1.00 7.96 66 ALA A O 1
ATOM 508 N N . LEU A 1 69 ? 50.636 44.883 0.427 1.00 9.82 67 LEU A N 1
ATOM 509 C CA . LEU A 1 69 ? 50.017 43.722 -0.256 1.00 4.28 67 LEU A CA 1
ATOM 510 C C . LEU A 1 69 ? 48.965 42.966 0.571 1.00 11.27 67 LEU A C 1
ATOM 511 O O . LEU A 1 69 ? 48.212 42.166 0.019 1.00 13.28 67 LEU A O 1
ATOM 516 N N . PHE A 1 70 ? 48.937 43.206 1.873 1.00 12.48 68 PHE A N 1
ATOM 517 C CA . PHE A 1 70 ? 47.948 42.572 2.726 1.00 11.53 68 PHE A CA 1
ATOM 518 C C . PHE A 1 70 ? 46.724 43.450 2.786 1.00 19.04 68 PHE A C 1
ATOM 519 O O . PHE A 1 70 ? 45.656 43.014 3.230 1.00 14.35 68 PHE A O 1
ATOM 527 N N . PHE A 1 71 ? 46.869 44.692 2.338 1.00 13.93 69 PHE A N 1
ATOM 528 C CA . PHE A 1 71 ? 45.782 45.654 2.500 1.00 6.30 69 PHE A CA 1
ATOM 529 C C . PHE A 1 71 ? 44.977 46.130 1.319 1.00 14.17 69 PHE A C 1
ATOM 530 O O . PHE A 1 71 ? 44.085 46.971 1.473 1.00 14.94 69 PHE A O 1
ATOM 538 N N . THR A 1 72 ? 45.261 45.549 0.161 1.00 8.09 70 THR A N 1
ATOM 539 C CA . THR A 1 72 ? 44.512 45.829 -1.060 1.00 22.08 70 THR A CA 1
ATOM 540 C C . THR A 1 72 ? 43.101 45.291 -0.789 1.00 18.95 70 THR A C 1
ATOM 541 O O . THR A 1 72 ? 42.927 44.402 0.057 1.00 20.28 70 THR A O 1
ATOM 545 N N . LYS A 1 73 ? 42.088 45.901 -1.412 1.00 20.55 71 LYS A N 1
ATOM 546 C CA . LYS A 1 73 ? 40.691 45.548 -1.141 1.00 10.40 71 LYS A CA 1
ATOM 547 C C . LYS A 1 73 ? 40.545 44.026 -1.249 1.00 17.75 71 LYS A C 1
ATOM 548 O O . LYS A 1 73 ? 39.923 43.393 -0.380 1.00 18.22 71 LYS A O 1
ATOM 554 N N . LYS A 1 74 ? 41.147 43.459 -2.291 1.00 9.19 72 LYS A N 1
ATOM 555 C CA . LYS A 1 74 ? 41.294 42.011 -2.406 1.00 11.83 72 LYS A CA 1
ATOM 556 C C . LYS A 1 74 ? 42.788 41.723 -2.044 1.00 10.72 72 LYS A C 1
ATOM 557 O O . LYS A 1 74 ? 43.669 42.053 -2.827 1.00 15.79 72 LYS A O 1
ATOM 563 N N . PRO A 1 75 ? 43.096 41.163 -0.872 1.00 14.93 73 PRO A N 1
ATOM 564 C CA . PRO A 1 75 ? 44.518 41.003 -0.517 1.00 20.99 73 PRO A CA 1
ATOM 565 C C . PRO A 1 75 ? 45.377 40.293 -1.529 1.00 16.59 73 PRO A C 1
ATOM 566 O O . PRO A 1 75 ? 45.030 39.208 -1.989 1.00 16.17 73 PRO A O 1
ATOM 570 N N . ARG A 1 76 ? 46.530 40.875 -1.832 1.00 11.57 74 ARG A N 1
ATOM 571 C CA . ARG A 1 76 ? 47.430 40.209 -2.759 1.00 9.35 74 ARG A CA 1
ATOM 572 C C . ARG A 1 76 ? 48.314 39.157 -2.091 1.00 17.29 74 ARG A C 1
ATOM 573 O O . ARG A 1 76 ? 48.840 38.253 -2.755 1.00 19.49 74 ARG A O 1
ATOM 581 N N . LEU A 1 77 ? 48.492 39.259 -0.778 1.00 7.92 75 LEU A N 1
ATOM 582 C CA . LEU A 1 77 ? 49.276 38.252 -0.090 1.00 10.65 75 LEU A CA 1
ATOM 583 C C . LEU A 1 77 ? 48.580 37.923 1.205 1.00 15.88 75 LEU A C 1
ATOM 584 O O . LEU A 1 77 ? 47.849 38.736 1.756 1.00 11.73 75 LEU A O 1
ATOM 589 N N . LYS A 1 78 ? 48.867 36.749 1.737 1.00 13.74 76 LYS A N 1
ATOM 590 C CA . LYS A 1 78 ? 48.316 36.361 3.016 1.00 13.57 76 LYS A CA 1
ATOM 591 C C . LYS A 1 78 ? 49.411 35.537 3.708 1.00 13.47 76 LYS A C 1
ATOM 592 O O . LYS A 1 78 ? 50.375 35.137 3.087 1.00 8.66 76 LYS A O 1
ATOM 598 N N . LYS A 1 79 ? 49.271 35.347 5.010 1.00 7.34 77 LYS A N 1
ATOM 599 C CA . LYS A 1 79 ? 50.202 34.577 5.776 1.00 7.51 77 LYS A CA 1
ATOM 600 C C . LYS A 1 79 ? 50.479 33.236 5.118 1.00 13.57 77 LYS A C 1
ATOM 601 O O . LYS A 1 79 ? 49.560 32.591 4.600 1.00 17.19 77 LYS A O 1
ATOM 607 N N . GLY A 1 80 ? 51.738 32.828 5.079 1.00 15.03 78 GLY A N 1
ATOM 608 C CA . GLY A 1 80 ? 52.072 31.512 4.542 1.00 21.78 78 GLY A CA 1
ATOM 609 C C . GLY A 1 80 ? 52.218 31.476 3.048 1.00 11.99 78 GLY A C 1
ATOM 610 O O . GLY A 1 80 ? 52.673 30.481 2.470 1.00 17.54 78 GLY A O 1
ATOM 611 N N . ASP A 1 81 ? 51.905 32.584 2.392 1.00 6.66 79 ASP A N 1
ATOM 612 C CA . ASP A 1 81 ? 52.099 32.587 0.946 1.00 7.66 79 ASP A CA 1
ATOM 613 C C . ASP A 1 81 ? 53.615 32.559 0.729 1.00 21.59 79 ASP A C 1
ATOM 614 O O . ASP A 1 81 ? 54.371 33.188 1.459 1.00 10.58 79 ASP A O 1
ATOM 619 N N . GLU A 1 82 ? 54.058 31.828 -0.282 1.00 17.73 80 GLU A N 1
ATOM 620 C CA . GLU A 1 82 ? 55.481 31.685 -0.572 1.00 17.85 80 GLU A CA 1
ATOM 621 C C . GLU A 1 82 ? 56.071 32.880 -1.328 1.00 19.22 80 GLU A C 1
ATOM 622 O O . GLU A 1 82 ? 55.533 33.297 -2.351 1.00 15.50 80 GLU A O 1
ATOM 628 N N . ILE A 1 83 ? 57.205 33.385 -0.844 1.00 11.68 81 ILE A N 1
ATOM 629 C CA . ILE A 1 83 ? 57.921 34.468 -1.510 1.00 7.23 81 ILE A CA 1
ATOM 630 C C . ILE A 1 83 ? 59.352 34.022 -1.700 1.00 7.91 81 ILE A C 1
ATOM 631 O O . ILE A 1 83 ? 59.997 33.437 -0.805 1.00 7.23 81 ILE A O 1
ATOM 636 N N . ILE A 1 84 ? 59.804 34.207 -2.928 1.00 7.88 82 ILE A N 1
ATOM 637 C CA . ILE A 1 84 ? 61.133 33.793 -3.301 1.00 15.45 82 ILE A CA 1
ATOM 638 C C . ILE A 1 84 ? 62.054 34.981 -3.232 1.00 6.01 82 ILE A C 1
ATOM 639 O O . ILE A 1 84 ? 61.641 36.089 -3.565 1.00 9.67 82 ILE A O 1
ATOM 644 N N . VAL A 1 85 ? 63.238 34.745 -2.655 1.00 9.07 83 VAL A N 1
ATOM 645 C CA . VAL A 1 85 ? 64.295 35.728 -2.469 1.00 10.69 83 VAL A CA 1
ATOM 646 C C . VAL A 1 85 ? 65.685 35.102 -2.714 1.00 9.34 83 VAL A C 1
ATOM 647 O O . VAL A 1 85 ? 65.897 33.918 -2.475 1.00 11.57 83 VAL A O 1
ATOM 651 N N . PRO A 1 86 ? 66.665 35.961 -3.002 1.00 11.50 84 PRO A N 1
ATOM 652 C CA . PRO A 1 86 ? 68.057 35.551 -3.196 1.00 7.94 84 PRO A CA 1
ATOM 653 C C . PRO A 1 86 ? 68.655 35.318 -1.821 1.00 11.25 84 PRO A C 1
ATOM 654 O O . PRO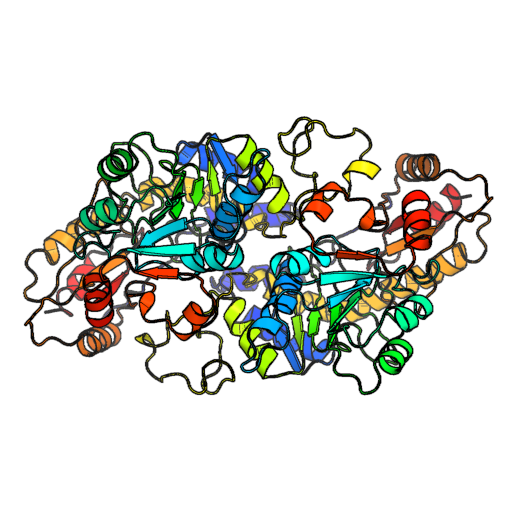 A 1 86 ? 68.158 35.855 -0.819 1.00 11.66 84 PRO A O 1
ATOM 658 N N . ALA A 1 87 ? 69.712 34.509 -1.758 1.00 15.95 85 ALA A N 1
ATOM 659 C CA . ALA A 1 87 ? 70.338 34.130 -0.485 1.00 15.39 85 ALA A CA 1
ATOM 660 C C . ALA A 1 87 ? 71.261 35.188 0.129 1.00 20.52 85 ALA A C 1
ATOM 661 O O . ALA A 1 87 ? 71.699 35.076 1.281 1.00 14.33 85 ALA A O 1
ATOM 663 N N . VAL A 1 88 ? 71.570 36.201 -0.668 1.00 10.04 86 VAL A N 1
ATOM 664 C CA . VAL A 1 88 ? 72.437 37.302 -0.244 1.00 11.53 86 VAL A CA 1
ATOM 665 C C . VAL A 1 88 ? 71.749 38.647 -0.455 1.00 10.61 86 VAL A C 1
ATOM 666 O O . VAL A 1 88 ? 71.336 38.957 -1.544 1.00 5.62 86 VAL A O 1
ATOM 670 N N . SER A 1 89 ? 71.636 39.442 0.595 1.00 5.84 87 SER A N 1
ATOM 671 C CA A SER A 1 89 ? 71.033 40.772 0.543 0.50 14.29 87 SER A CA 1
ATOM 672 C CA B SER A 1 89 ? 71.024 40.770 0.536 0.50 1.00 87 SER A CA 1
ATOM 673 C C . SER A 1 89 ? 71.206 41.475 1.889 1.00 21.08 87 SER A C 1
ATOM 674 O O . SER A 1 89 ? 72.139 41.182 2.595 1.00 22.84 87 SER A O 1
ATOM 679 N N . TRP A 1 90 ? 70.331 42.405 2.247 1.00 15.31 88 TRP A N 1
ATOM 680 C CA . TRP A 1 90 ? 70.437 43.110 3.551 1.00 13.60 88 TRP A CA 1
ATOM 681 C C . TRP A 1 90 ? 69.405 42.461 4.492 1.00 23.73 88 TRP A C 1
ATOM 682 O O . TRP A 1 90 ? 68.414 41.908 4.018 1.00 8.63 88 TRP A O 1
ATOM 693 N N . SER A 1 91 ? 69.587 42.566 5.813 1.00 10.40 89 SER A N 1
ATOM 694 C CA . SER A 1 91 ? 68.665 41.942 6.733 1.00 8.09 89 SER A CA 1
ATOM 695 C C . SER A 1 91 ? 67.233 42.366 6.571 1.00 23.33 89 SER A C 1
ATOM 696 O O . SER A 1 91 ? 66.321 41.541 6.638 1.00 7.61 89 SER A O 1
ATOM 699 N N . THR A 1 92 ? 67.022 43.669 6.426 1.00 7.37 90 THR A N 1
ATOM 700 C CA . THR A 1 92 ? 65.660 44.196 6.310 1.00 1.45 90 THR A CA 1
ATOM 701 C C . THR A 1 92 ? 65.020 43.947 4.955 1.00 9.52 90 THR A C 1
ATOM 702 O O . THR A 1 92 ? 63.932 44.431 4.684 1.00 7.31 90 THR A O 1
ATOM 706 N N . THR A 1 93 ? 65.687 43.176 4.104 1.00 6.90 91 THR A N 1
ATOM 707 C CA . THR A 1 93 ? 65.014 42.763 2.886 1.00 1.13 91 THR A CA 1
ATOM 708 C C . THR A 1 93 ? 64.145 41.583 3.360 1.00 14.48 91 THR A C 1
ATOM 709 O O . THR A 1 93 ? 63.018 41.385 2.885 1.00 11.58 91 THR A O 1
ATOM 713 N N . TYR A 1 94 ? 64.677 40.786 4.281 1.00 15.74 92 TYR A N 1
ATOM 714 C CA . TYR A 1 94 ? 63.984 39.585 4.741 1.00 6.40 92 TYR A CA 1
ATOM 715 C C . TYR A 1 94 ? 63.091 39.782 5.957 1.00 1.37 92 TYR A C 1
ATOM 716 O O . TYR A 1 94 ? 62.063 39.149 6.054 1.00 10.01 92 TYR A O 1
ATOM 725 N N . TYR A 1 95 ? 63.451 40.660 6.887 1.00 8.96 93 TYR A N 1
ATOM 726 C CA . TYR A 1 95 ? 62.614 40.798 8.072 1.00 5.12 93 TYR A CA 1
ATOM 727 C C . TYR A 1 95 ? 61.165 41.027 7.883 1.00 14.38 93 TYR A C 1
ATOM 728 O O . TYR A 1 95 ? 60.373 40.487 8.676 1.00 9.67 93 TYR A O 1
ATOM 737 N N . PRO A 1 96 ? 60.823 41.901 6.930 1.00 11.52 94 PRO A N 1
ATOM 738 C CA . PRO A 1 96 ? 59.411 42.216 6.703 1.00 15.59 94 PRO A CA 1
ATOM 739 C C . PRO A 1 96 ? 58.650 40.946 6.332 1.00 14.31 94 PRO A C 1
ATOM 740 O O . PRO A 1 96 ? 57.457 40.741 6.664 1.00 12.23 94 PRO A O 1
ATOM 744 N N . LEU A 1 97 ? 59.367 40.085 5.622 1.00 10.05 95 LEU A N 1
ATOM 745 C CA . LEU A 1 97 ? 58.765 38.850 5.197 1.00 4.09 95 LEU A CA 1
ATOM 746 C C . LEU A 1 97 ? 58.374 38.079 6.445 1.00 10.24 95 LEU A C 1
ATOM 747 O O . LEU A 1 97 ? 57.323 37.461 6.506 1.00 9.13 95 LEU A O 1
ATOM 752 N N . GLN A 1 98 ? 59.266 38.042 7.414 1.00 8.18 96 GLN A N 1
ATOM 753 C CA . GLN A 1 98 ? 58.989 37.296 8.628 1.00 11.56 96 GLN A CA 1
ATOM 754 C C . GLN A 1 98 ? 57.897 37.963 9.425 1.00 7.09 96 GLN A C 1
ATOM 755 O O . GLN A 1 98 ? 57.006 37.304 10.005 1.00 8.57 96 GLN A O 1
ATOM 761 N N . GLN A 1 99 ? 57.956 39.284 9.446 1.00 10.90 97 GLN A N 1
ATOM 762 C CA . GLN A 1 99 ? 56.996 40.070 10.189 1.00 14.47 97 GLN A CA 1
ATOM 763 C C . GLN A 1 99 ? 55.584 39.934 9.670 1.00 12.66 97 GLN A C 1
ATOM 764 O O . GLN A 1 99 ? 54.624 40.101 10.408 1.00 15.81 97 GLN A O 1
ATOM 770 N N . TYR A 1 100 ? 55.449 39.615 8.395 1.00 5.35 98 TYR A N 1
ATOM 771 C CA . TYR A 1 100 ? 54.126 39.433 7.805 1.00 1.00 98 TYR A CA 1
ATOM 772 C C . TYR A 1 100 ? 53.757 37.972 7.608 1.00 14.71 98 TYR A C 1
ATOM 773 O O . TYR A 1 100 ? 52.727 37.669 7.032 1.00 11.97 98 TYR A O 1
ATOM 782 N N . GLY A 1 101 ? 54.537 37.057 8.169 1.00 18.61 99 GLY A N 1
ATOM 783 C CA . GLY A 1 101 ? 54.186 35.630 8.098 1.00 14.75 99 GLY A CA 1
ATOM 784 C C . GLY A 1 101 ? 54.267 34.947 6.735 1.00 15.18 99 GLY A C 1
ATOM 785 O O . GLY A 1 101 ? 53.648 33.917 6.495 1.00 18.72 99 GLY A O 1
ATOM 786 N N . LEU A 1 102 ? 55.091 35.470 5.851 1.00 10.40 100 LEU A N 1
ATOM 787 C CA . LEU A 1 102 ? 55.234 34.825 4.555 1.00 13.66 100 LEU A CA 1
ATOM 788 C C . LEU A 1 102 ? 56.169 33.616 4.671 1.00 12.55 100 LEU A C 1
ATOM 789 O O . LEU A 1 102 ? 56.943 33.472 5.645 1.00 16.89 100 LEU A O 1
ATOM 794 N N . ARG A 1 103 ? 56.049 32.728 3.697 1.00 13.48 101 ARG A N 1
ATOM 795 C CA . ARG A 1 103 ? 56.868 31.531 3.641 1.00 12.37 101 ARG A CA 1
ATOM 796 C C . ARG A 1 103 ? 57.971 31.884 2.657 1.00 12.09 101 ARG A C 1
ATOM 797 O O . ARG A 1 103 ? 57.710 32.104 1.492 1.00 17.67 101 ARG A O 1
ATOM 805 N N . VAL A 1 104 ? 59.180 32.054 3.181 1.00 14.08 102 VAL A N 1
ATOM 806 C CA . VAL A 1 104 ? 60.324 32.519 2.426 1.00 25.72 102 VAL A CA 1
ATOM 807 C C . VAL A 1 104 ? 61.063 31.355 1.804 1.00 25.11 102 VAL A C 1
ATOM 808 O O . VAL A 1 104 ? 61.511 30.469 2.493 1.00 12.68 102 VAL A O 1
ATOM 812 N N . LYS A 1 105 ? 61.196 31.369 0.491 1.00 18.85 103 LYS A N 1
ATOM 813 C CA . LYS A 1 105 ? 61.941 30.336 -0.181 1.00 9.24 103 LYS A CA 1
ATOM 814 C C . LYS A 1 105 ? 63.254 30.974 -0.707 1.00 10.91 103 LYS A C 1
ATOM 815 O O . LYS A 1 105 ? 63.247 31.751 -1.669 1.00 7.11 103 LYS A O 1
ATOM 821 N N . PHE A 1 106 ? 64.385 30.640 -0.088 1.00 17.44 104 PHE A N 1
ATOM 822 C CA . PHE A 1 106 ? 65.659 31.185 -0.545 1.00 8.58 104 PHE A CA 1
ATOM 823 C C . PHE A 1 106 ? 66.180 30.436 -1.772 1.00 32.28 104 PHE A C 1
ATOM 824 O O . PHE A 1 106 ? 66.078 29.209 -1.870 1.00 18.87 104 PHE A O 1
ATOM 832 N N . VAL A 1 107 ? 66.778 31.199 -2.681 1.00 12.28 105 VAL A N 1
ATOM 833 C CA . VAL A 1 107 ? 67.350 30.708 -3.933 1.00 10.63 105 VAL A CA 1
ATOM 834 C C . VAL A 1 107 ? 68.759 31.272 -3.997 1.00 20.60 105 VAL A C 1
ATOM 835 O O . VAL A 1 107 ? 69.010 32.359 -3.497 1.00 9.28 105 VAL A O 1
ATOM 839 N N . ASP A 1 108 ? 69.677 30.482 -4.532 1.00 10.97 106 ASP A N 1
ATOM 840 C CA . ASP A 1 108 ? 71.076 30.839 -4.642 1.00 2.89 106 ASP A CA 1
ATOM 841 C C . ASP A 1 108 ? 71.362 31.950 -5.622 1.00 8.76 106 ASP A C 1
ATOM 842 O O . ASP A 1 108 ? 70.615 32.225 -6.600 1.00 13.28 106 ASP A O 1
ATOM 847 N N . ILE A 1 109 ? 72.513 32.567 -5.371 1.00 5.70 107 ILE A N 1
ATOM 848 C CA . ILE A 1 109 ? 73.011 33.618 -6.211 1.00 5.77 107 ILE A CA 1
ATOM 849 C C . ILE A 1 109 ? 73.870 33.007 -7.261 1.00 10.17 107 ILE A C 1
ATOM 850 O O . ILE A 1 109 ? 74.323 31.857 -7.135 1.00 11.08 107 ILE A O 1
ATOM 855 N N . ASP A 1 110 ? 74.093 33.826 -8.292 1.00 9.02 108 ASP A N 1
ATOM 856 C CA . ASP A 1 110 ? 74.942 33.482 -9.389 1.00 8.92 108 ASP A CA 1
ATOM 857 C C . ASP A 1 110 ? 76.213 34.195 -8.941 1.00 17.43 108 ASP A C 1
ATOM 858 O O . ASP A 1 110 ? 76.168 35.387 -8.597 1.00 13.79 108 ASP A O 1
ATOM 863 N N . ILE A 1 111 ? 77.295 33.416 -8.801 1.00 22.84 109 ILE A N 1
ATOM 864 C CA . ILE A 1 111 ? 78.584 33.879 -8.250 1.00 15.86 109 ILE A CA 1
ATOM 865 C C . ILE A 1 111 ? 79.227 35.010 -9.044 1.00 21.54 109 ILE A C 1
ATOM 866 O O . ILE A 1 111 ? 80.064 35.783 -8.519 1.00 15.07 109 ILE A O 1
ATOM 871 N N . ASN A 1 112 ? 78.816 35.124 -10.308 1.00 7.32 110 ASN A N 1
ATOM 872 C CA . ASN A 1 112 ? 79.295 36.211 -11.146 1.00 7.24 110 ASN A CA 1
ATOM 873 C C . ASN A 1 112 ? 78.590 37.588 -11.063 1.00 10.32 110 ASN A C 1
ATOM 874 O O . ASN A 1 112 ? 79.256 38.632 -10.922 1.00 9.70 110 ASN A O 1
ATOM 879 N N . THR A 1 113 ? 77.263 37.595 -11.143 1.00 16.16 111 THR A N 1
ATOM 880 C CA . THR A 1 113 ? 76.508 38.858 -11.080 1.00 10.14 111 THR A CA 1
ATOM 881 C C . THR A 1 113 ? 76.212 39.191 -9.630 1.00 4.93 111 THR A C 1
ATOM 882 O O . THR A 1 113 ? 75.895 40.332 -9.298 1.00 16.25 111 THR A O 1
ATOM 886 N N . LEU A 1 114 ? 76.260 38.164 -8.773 1.00 3.89 112 LEU A N 1
ATOM 887 C CA . LEU A 1 114 ? 75.930 38.306 -7.378 1.00 5.96 112 LEU A CA 1
ATOM 888 C C . LEU A 1 114 ? 74.430 38.429 -7.163 1.00 27.48 112 LEU A C 1
ATOM 889 O O . LEU A 1 114 ? 73.995 38.614 -6.025 1.00 5.93 112 LEU A O 1
ATOM 894 N N . ASN A 1 115 ? 73.658 38.405 -8.256 1.00 14.70 113 ASN A N 1
ATOM 895 C CA . ASN A 1 115 ? 72.186 38.454 -8.173 1.00 5.21 113 ASN A CA 1
ATOM 896 C C . ASN A 1 115 ? 71.643 37.019 -8.132 1.00 21.15 113 ASN A C 1
ATOM 897 O O . ASN A 1 115 ? 72.423 36.059 -8.227 1.00 14.61 113 ASN A O 1
ATOM 902 N N . ILE A 1 116 ? 70.339 36.878 -7.914 1.00 19.10 114 ILE A N 1
ATOM 903 C CA . ILE A 1 116 ? 69.676 35.565 -7.839 1.00 14.77 114 ILE A CA 1
ATOM 904 C C . ILE A 1 116 ? 70.023 34.728 -9.056 1.00 11.54 114 ILE A C 1
ATOM 905 O O . ILE A 1 116 ? 70.008 35.209 -10.183 1.00 8.82 114 ILE A O 1
ATOM 910 N N . ASP A 1 117 ? 70.306 33.459 -8.841 1.00 7.69 115 ASP A N 1
ATOM 911 C CA . ASP A 1 117 ? 70.729 32.644 -9.964 1.00 11.64 115 ASP A CA 1
ATOM 912 C C . ASP A 1 117 ? 69.557 32.337 -10.888 1.00 22.59 115 ASP A C 1
ATOM 913 O O . ASP A 1 117 ? 68.537 31.769 -10.491 1.00 14.41 115 ASP A O 1
ATOM 918 N N . ILE A 1 118 ? 69.668 32.761 -12.133 1.00 11.66 116 ILE A N 1
ATOM 919 C CA . ILE A 1 118 ? 68.515 32.614 -13.023 1.00 1.00 116 ILE A CA 1
ATOM 920 C C . ILE A 1 118 ? 68.076 31.174 -13.247 1.00 22.47 116 ILE A C 1
ATOM 921 O O . ILE A 1 118 ? 66.896 30.903 -13.252 1.00 17.44 116 ILE A O 1
ATOM 926 N N . GLU A 1 119 ? 69.018 30.242 -13.382 1.00 19.29 117 GLU A N 1
ATOM 927 C CA . GLU A 1 119 ? 68.644 28.834 -13.577 1.00 1.29 117 GLU A CA 1
ATOM 928 C C . GLU A 1 119 ? 68.020 28.216 -12.376 1.00 12.82 117 GLU A C 1
ATOM 929 O O . GLU A 1 119 ? 67.107 27.423 -12.531 1.00 10.44 117 GLU A O 1
ATOM 935 N N . SER A 1 120 ? 68.470 28.642 -11.195 1.00 10.27 118 SER A N 1
ATOM 936 C CA . SER A 1 120 ? 67.915 28.145 -9.939 1.00 13.44 118 SER A CA 1
ATOM 937 C C . SER A 1 120 ? 66.491 28.670 -9.724 1.00 24.14 118 SER A C 1
ATOM 938 O O . SER A 1 120 ? 65.570 27.966 -9.278 1.00 13.22 118 SER A O 1
ATOM 941 N N . LEU A 1 121 ? 66.302 29.917 -10.116 1.00 14.74 119 LEU A N 1
ATOM 942 C CA . LEU A 1 121 ? 65.016 30.534 -10.018 1.00 9.06 119 LEU A CA 1
ATOM 943 C C . LEU A 1 121 ? 64.055 29.796 -10.936 1.00 11.52 119 LEU A C 1
ATOM 944 O O . LEU A 1 121 ? 62.918 29.520 -10.568 1.00 14.79 119 LEU A O 1
ATOM 949 N N . LYS A 1 122 ? 64.485 29.564 -12.163 1.00 15.96 120 LYS A N 1
ATOM 950 C CA . LYS A 1 122 ? 63.623 28.917 -13.124 1.00 15.74 120 LYS A CA 1
ATOM 951 C C . LYS A 1 122 ? 63.086 27.671 -12.462 1.00 31.06 120 LYS A C 1
ATOM 952 O O . LYS A 1 122 ? 61.886 27.431 -12.505 1.00 17.72 120 LYS A O 1
ATOM 958 N N . GLU A 1 123 ? 63.940 26.903 -11.788 1.00 18.17 121 GLU A N 1
ATOM 959 C CA . GLU A 1 123 ? 63.438 25.718 -11.095 1.00 23.98 121 GLU A CA 1
ATOM 960 C C . GLU A 1 123 ? 62.685 25.959 -9.781 1.00 26.24 121 GLU A C 1
ATOM 961 O O . GLU A 1 123 ? 61.852 25.154 -9.357 1.00 24.24 121 GLU A O 1
ATOM 967 N N . ALA A 1 124 ? 63.001 27.035 -9.086 1.00 15.94 122 ALA A N 1
ATOM 968 C CA . ALA A 1 124 ? 62.359 27.248 -7.806 1.00 30.38 122 ALA A CA 1
ATOM 969 C C . ALA A 1 124 ? 60.907 27.702 -7.959 1.00 10.05 122 ALA A C 1
ATOM 970 O O . ALA A 1 124 ? 60.069 27.538 -7.068 1.00 15.95 122 ALA A O 1
ATOM 972 N N . VAL A 1 125 ? 60.626 28.383 -9.051 1.00 18.79 123 VAL A N 1
ATOM 973 C CA . VAL A 1 125 ? 59.300 28.951 -9.179 1.00 11.89 123 VAL A CA 1
ATOM 974 C C . VAL A 1 125 ? 58.278 27.853 -9.401 1.00 66.87 123 VAL A C 1
ATOM 975 O O . VAL A 1 125 ? 58.363 27.087 -10.345 1.00 22.80 123 VAL A O 1
ATOM 979 N N . THR A 1 126 ? 57.310 27.727 -8.517 1.00 21.76 124 THR A N 1
ATOM 980 C CA . THR A 1 126 ? 56.318 26.706 -8.783 1.00 20.11 124 THR A CA 1
ATOM 981 C C . THR A 1 126 ? 54.952 27.364 -8.777 1.00 21.64 124 THR A C 1
ATOM 982 O O . THR A 1 126 ? 54.835 28.595 -8.866 1.00 27.57 124 THR A O 1
ATOM 986 N N . ASP A 1 127 ? 53.917 26.542 -8.700 1.00 18.25 125 ASP A N 1
ATOM 987 C CA . ASP A 1 127 ? 52.590 27.079 -8.728 1.00 10.46 125 ASP A CA 1
ATOM 988 C C . ASP A 1 127 ? 52.222 27.644 -7.374 1.00 17.67 125 ASP A C 1
ATOM 989 O O . ASP A 1 127 ? 51.304 28.455 -7.271 1.00 29.69 125 ASP A O 1
ATOM 994 N N . SER A 1 128 ? 53.054 27.339 -6.385 1.00 18.70 126 SER A N 1
ATOM 995 C CA . SER A 1 128 ? 52.888 27.809 -5.018 1.00 14.30 126 SER A CA 1
ATOM 996 C C . SER A 1 128 ? 53.526 29.206 -4.846 1.00 8.10 126 SER A C 1
ATOM 997 O O . SER A 1 128 ? 53.291 29.891 -3.818 1.00 13.00 126 SER A O 1
ATOM 1000 N N . THR A 1 129 ? 54.328 29.585 -5.836 1.00 14.11 127 THR A N 1
ATOM 1001 C CA . THR A 1 129 ? 55.024 30.867 -5.840 1.00 15.94 127 THR A CA 1
ATOM 1002 C C . THR A 1 129 ? 54.042 32.003 -6.004 1.00 13.00 127 THR A C 1
ATOM 1003 O O . THR A 1 129 ? 53.338 32.109 -7.018 1.00 12.20 127 THR A O 1
ATOM 1007 N N . LYS A 1 130 ? 54.012 32.892 -5.022 1.00 25.78 128 LYS A N 1
ATOM 1008 C CA . LYS A 1 130 ? 53.111 34.057 -5.066 1.00 17.57 128 LYS A CA 1
ATOM 1009 C C . LYS A 1 130 ? 53.820 35.375 -5.424 1.00 15.94 128 LYS A C 1
ATOM 1010 O O . LYS A 1 130 ? 53.223 36.311 -5.977 1.00 15.38 128 LYS A O 1
ATOM 1016 N N . ALA A 1 131 ? 55.093 35.457 -5.062 1.00 12.57 129 ALA A N 1
ATOM 1017 C CA . ALA A 1 131 ? 55.865 36.661 -5.334 1.00 10.86 129 ALA A CA 1
ATOM 1018 C C . ALA A 1 131 ? 57.354 36.305 -5.443 1.00 4.50 129 ALA A C 1
ATOM 1019 O O . ALA A 1 131 ? 57.794 35.270 -4.948 1.00 7.61 129 ALA A O 1
ATOM 1021 N N . ILE A 1 132 ? 58.095 37.139 -6.144 1.00 10.21 130 ILE A N 1
ATOM 1022 C CA . ILE A 1 132 ? 59.549 37.034 -6.207 1.00 20.90 130 ILE A CA 1
ATOM 1023 C C . ILE A 1 132 ? 60.090 38.408 -5.793 1.00 19.65 130 ILE A C 1
ATOM 1024 O O . ILE A 1 132 ? 59.812 39.442 -6.421 1.00 9.67 130 ILE A O 1
ATOM 1029 N N . LEU A 1 133 ? 60.810 38.433 -4.688 1.00 5.75 131 LEU A N 1
ATOM 1030 C CA . LEU A 1 133 ? 61.350 39.698 -4.220 1.00 8.43 131 LEU A CA 1
ATOM 1031 C C . LEU A 1 133 ? 62.791 39.688 -4.689 1.00 18.52 131 LEU A C 1
ATOM 1032 O O . LEU A 1 133 ? 63.644 39.082 -4.037 1.00 9.82 131 LEU A O 1
ATOM 1037 N N . THR A 1 134 ? 63.042 40.346 -5.825 1.00 13.09 132 THR A N 1
ATOM 1038 C CA . THR A 1 134 ? 64.381 40.474 -6.373 1.00 14.02 132 THR A CA 1
ATOM 1039 C C . THR A 1 134 ? 65.137 41.555 -5.628 1.00 11.60 132 THR A C 1
ATOM 1040 O O . THR A 1 134 ? 64.574 42.448 -4.980 1.00 10.81 132 THR A O 1
ATOM 1044 N N . VAL A 1 135 ? 66.445 41.440 -5.708 1.00 6.73 133 VAL A N 1
ATOM 1045 C CA . VAL A 1 135 ? 67.343 42.410 -5.085 1.00 5.48 133 VAL A CA 1
ATOM 1046 C C . VAL A 1 135 ? 68.386 42.751 -6.151 1.00 9.61 133 VAL A C 1
ATOM 1047 O O . VAL A 1 135 ? 68.976 41.855 -6.778 1.00 12.33 133 VAL A O 1
ATOM 1051 N N . ASN A 1 136 ? 68.557 44.032 -6.442 1.00 2.69 134 ASN A N 1
ATOM 1052 C CA . ASN A 1 136 ? 69.564 44.444 -7.443 1.00 8.15 134 ASN A CA 1
ATOM 1053 C C . ASN A 1 136 ? 70.777 44.724 -6.587 1.00 14.24 134 ASN A C 1
ATOM 1054 O O . ASN A 1 136 ? 70.849 45.748 -5.871 1.00 13.01 134 ASN A O 1
ATOM 1059 N N . LEU A 1 137 ? 71.693 43.759 -6.604 1.00 9.99 135 LEU A N 1
ATOM 1060 C CA . LEU A 1 137 ? 72.850 43.829 -5.704 1.00 2.04 135 LEU A CA 1
ATOM 1061 C C . LEU A 1 137 ? 74.028 44.693 -6.080 1.00 11.46 135 LEU A C 1
ATOM 1062 O O . LEU A 1 137 ? 74.625 44.541 -7.143 1.00 9.24 135 LEU A O 1
ATOM 1067 N N . LEU A 1 138 ? 74.388 45.591 -5.162 1.00 6.64 136 LEU A N 1
ATOM 1068 C CA . LEU A 1 138 ? 75.571 46.402 -5.310 1.00 7.90 136 LEU A CA 1
ATOM 1069 C C . LEU A 1 138 ? 75.558 47.250 -6.562 1.00 17.98 136 LEU A C 1
ATOM 1070 O O . LEU A 1 138 ? 76.623 47.571 -7.024 1.00 6.46 136 LEU A O 1
ATOM 1075 N N . GLY A 1 139 ? 74.390 47.649 -7.064 1.00 11.51 137 GLY A N 1
ATOM 1076 C CA . GLY A 1 139 ? 74.296 48.558 -8.215 1.00 12.30 137 GLY A CA 1
ATOM 1077 C C . GLY A 1 139 ? 73.856 47.786 -9.479 1.00 2.75 137 GLY A C 1
ATOM 1078 O O . GLY A 1 139 ? 73.457 48.413 -10.475 1.00 8.44 137 GLY A O 1
ATOM 1079 N N . ASN A 1 140 ? 74.113 46.472 -9.465 1.00 12.35 138 ASN A N 1
ATOM 1080 C CA . ASN A 1 140 ? 73.882 45.586 -10.614 1.00 13.50 138 ASN A CA 1
ATOM 1081 C C . ASN A 1 140 ? 72.434 45.143 -10.729 1.00 17.63 138 ASN A C 1
ATOM 1082 O O . ASN A 1 140 ? 71.917 44.471 -9.824 1.00 10.84 138 ASN A O 1
ATOM 1087 N N . PRO A 1 141 ? 71.789 45.450 -11.856 1.00 9.56 139 PRO A N 1
ATOM 1088 C CA . PRO A 1 141 ? 70.394 45.064 -11.971 1.00 17.89 139 PRO A CA 1
ATOM 1089 C C . PRO A 1 141 ? 70.301 43.599 -12.304 1.00 5.59 139 PRO A C 1
ATOM 1090 O O . PRO A 1 141 ? 71.217 43.053 -12.899 1.00 10.57 139 PRO A O 1
ATOM 1094 N N . ASN A 1 142 ? 69.150 43.014 -11.981 1.00 12.16 140 ASN A N 1
ATOM 1095 C CA . ASN A 1 142 ? 68.829 41.634 -12.357 1.00 12.85 140 ASN A CA 1
ATOM 1096 C C . ASN A 1 142 ? 68.452 41.699 -13.843 1.00 7.34 140 ASN A C 1
ATOM 1097 O O . ASN A 1 142 ? 68.024 42.765 -14.332 1.00 11.54 140 ASN A O 1
ATOM 1102 N N . ASN A 1 143 ? 68.617 40.594 -14.580 1.00 8.75 141 ASN A N 1
ATOM 1103 C CA . ASN A 1 143 ? 68.191 40.632 -15.973 1.00 18.92 141 ASN A CA 1
ATOM 1104 C C . ASN A 1 143 ? 66.662 40.493 -15.947 1.00 15.04 141 ASN A C 1
ATOM 1105 O O . ASN A 1 143 ? 66.131 39.412 -15.743 1.00 15.01 141 ASN A O 1
ATOM 1110 N N . PHE A 1 144 ? 65.933 41.596 -16.032 1.00 11.89 142 PHE A N 1
ATOM 1111 C CA . PHE A 1 144 ? 64.511 41.443 -15.898 1.00 7.39 142 PHE A CA 1
ATOM 1112 C C . PHE A 1 144 ? 63.868 40.764 -17.098 1.00 11.60 142 PHE A C 1
ATOM 1113 O O . PHE A 1 144 ? 62.717 40.311 -17.032 1.00 19.23 142 PHE A O 1
ATOM 1121 N N . ASP A 1 145 ? 64.597 40.672 -18.194 1.00 16.94 143 ASP A N 1
ATOM 1122 C CA . ASP A 1 145 ? 63.986 39.986 -19.333 1.00 8.15 143 ASP A CA 1
ATOM 1123 C C . ASP A 1 145 ? 63.862 38.520 -18.955 1.00 18.46 143 ASP A C 1
ATOM 1124 O O . ASP A 1 145 ? 62.830 37.880 -19.127 1.00 14.70 143 ASP A O 1
ATOM 1129 N N . GLU A 1 146 ? 64.934 37.980 -18.402 1.00 16.64 144 GLU A N 1
ATOM 1130 C CA . GLU A 1 146 ? 64.924 36.574 -18.035 1.00 9.43 144 GLU A CA 1
ATOM 1131 C C . GLU A 1 146 ? 63.931 36.295 -16.942 1.00 20.70 144 GLU A C 1
ATOM 1132 O O . GLU A 1 146 ? 63.279 35.253 -16.943 1.00 16.58 144 GLU A O 1
ATOM 1138 N N . ILE A 1 147 ? 63.865 37.197 -15.970 1.00 13.03 145 ILE A N 1
ATOM 1139 C CA . ILE A 1 147 ? 62.985 36.961 -14.840 1.00 27.82 145 ILE A CA 1
ATOM 1140 C C . ILE A 1 147 ? 61.541 37.033 -15.273 1.00 12.82 145 ILE A C 1
ATOM 1141 O O . ILE A 1 147 ? 60.708 36.250 -14.807 1.00 14.51 145 ILE A O 1
ATOM 1146 N N . ASN A 1 148 ? 61.240 37.967 -16.162 1.00 9.12 146 ASN A N 1
ATOM 1147 C CA . ASN A 1 148 ? 59.865 38.100 -16.591 1.00 15.25 146 ASN A CA 1
ATOM 1148 C C . ASN A 1 148 ? 59.451 36.949 -17.493 1.00 20.61 146 ASN A C 1
ATOM 1149 O O . ASN A 1 148 ? 58.284 36.546 -17.533 1.00 17.45 146 ASN A O 1
ATOM 1154 N N . LYS A 1 149 ? 60.424 36.406 -18.199 1.00 21.04 147 LYS A N 1
ATOM 1155 C CA . LYS A 1 149 ? 60.149 35.250 -19.035 1.00 28.97 147 LYS A CA 1
ATOM 1156 C C . LYS A 1 149 ? 59.813 34.078 -18.110 1.00 14.92 147 LYS A C 1
ATOM 1157 O O . LYS A 1 149 ? 58.910 33.285 -18.359 1.00 15.37 147 LYS A O 1
ATOM 1163 N N . ILE A 1 150 ? 60.526 33.957 -17.004 1.00 12.44 148 ILE A N 1
ATOM 1164 C CA . ILE A 1 150 ? 60.249 32.872 -16.078 1.00 14.55 148 ILE A CA 1
ATOM 1165 C C . ILE A 1 150 ? 58.821 33.061 -15.531 1.00 24.01 148 ILE A C 1
ATOM 1166 O O . ILE A 1 150 ? 58.036 32.120 -15.374 1.00 19.69 148 ILE A O 1
ATOM 1171 N N . ILE A 1 151 ? 58.484 34.288 -15.182 1.00 13.56 149 ILE A N 1
ATOM 1172 C CA . ILE A 1 151 ? 57.169 34.512 -14.609 1.00 18.67 149 ILE A CA 1
ATOM 1173 C C . ILE A 1 151 ? 56.127 34.253 -15.650 1.00 27.70 149 ILE A C 1
ATOM 1174 O O . ILE A 1 151 ? 55.149 33.539 -15.418 1.00 23.98 149 ILE A O 1
ATOM 1179 N N . GLY A 1 152 ? 56.353 34.824 -16.816 1.00 15.31 150 GLY A N 1
ATOM 1180 C CA . GLY A 1 152 ? 55.405 34.579 -17.892 1.00 9.05 150 GLY A CA 1
ATOM 1181 C C . GLY A 1 152 ? 54.016 35.116 -17.531 1.00 10.21 150 GLY A C 1
ATOM 1182 O O . GLY A 1 152 ? 53.868 36.231 -17.043 1.00 21.50 150 GLY A O 1
ATOM 1183 N N . GLY A 1 153 ? 52.990 34.323 -17.800 1.00 25.05 151 GLY A N 1
ATOM 1184 C CA . GLY A 1 153 ? 51.638 34.795 -17.569 1.00 36.21 151 GLY A CA 1
ATOM 1185 C C . GLY A 1 153 ? 51.143 34.502 -16.168 1.00 38.71 151 GLY A C 1
ATOM 1186 O O . GLY A 1 153 ? 50.044 34.907 -15.819 1.00 30.75 151 GLY A O 1
ATOM 1187 N N . ARG A 1 154 ? 51.970 33.833 -15.368 1.00 19.23 152 ARG A N 1
ATOM 1188 C CA . ARG A 1 154 ? 51.634 33.473 -13.994 1.00 15.67 152 ARG A CA 1
ATOM 1189 C C . ARG A 1 154 ? 51.324 34.648 -13.109 1.00 14.24 152 ARG A C 1
ATOM 1190 O O . ARG A 1 154 ? 51.816 35.765 -13.346 1.00 14.66 152 ARG A O 1
ATOM 1198 N N . ASP A 1 155 ? 50.491 34.381 -12.094 1.00 15.18 153 ASP A N 1
ATOM 1199 C CA . ASP A 1 155 ? 50.036 35.393 -11.128 1.00 21.65 153 ASP A CA 1
ATOM 1200 C C . ASP A 1 155 ? 51.074 35.420 -10.026 1.00 16.52 153 ASP A C 1
ATOM 1201 O O . ASP A 1 155 ? 50.858 34.905 -8.936 1.00 21.32 153 ASP A O 1
ATOM 1206 N N . ILE A 1 156 ? 52.247 35.931 -10.342 1.00 14.29 154 ILE A N 1
ATOM 1207 C CA . ILE A 1 156 ? 53.289 35.970 -9.325 1.00 17.25 154 ILE A CA 1
ATOM 1208 C C . ILE A 1 156 ? 53.676 37.432 -9.304 1.00 8.34 154 ILE A C 1
ATOM 1209 O O . ILE A 1 156 ? 53.893 38.010 -10.355 1.00 16.91 154 ILE A O 1
ATOM 1214 N N . ILE A 1 157 ? 53.712 38.027 -8.117 1.00 14.96 155 ILE A N 1
ATOM 1215 C CA . ILE A 1 157 ? 54.051 39.430 -8.007 1.00 14.16 155 ILE A CA 1
ATOM 1216 C C . ILE A 1 157 ? 55.564 39.626 -8.044 1.00 8.67 155 ILE A C 1
ATOM 1217 O O . ILE A 1 157 ? 56.331 38.916 -7.379 1.00 11.88 155 ILE A O 1
ATOM 1222 N N . LEU A 1 158 ? 56.015 40.566 -8.863 1.00 13.07 156 LEU A N 1
ATOM 1223 C CA . LEU A 1 158 ? 57.437 40.840 -8.889 1.00 2.07 156 LEU A CA 1
ATOM 1224 C C . LEU A 1 158 ? 57.721 42.027 -7.955 1.00 6.56 156 LEU A C 1
ATOM 1225 O O . LEU A 1 158 ? 57.107 43.089 -8.062 1.00 8.16 156 LEU A O 1
ATOM 1230 N N . LEU A 1 159 ? 58.685 41.908 -7.057 1.00 9.07 157 LEU A N 1
ATOM 1231 C CA . LEU A 1 159 ? 59.004 43.091 -6.268 1.00 18.36 157 LEU A CA 1
ATOM 1232 C C . LEU A 1 159 ? 60.496 43.352 -6.405 1.00 22.64 157 LEU A C 1
ATOM 1233 O O . LEU A 1 159 ? 61.250 42.465 -6.730 1.00 8.03 157 LEU A O 1
ATOM 1238 N N . GLU A 1 160 ? 60.929 44.573 -6.142 1.00 13.82 158 GLU A N 1
ATOM 1239 C CA . GLU A 1 160 ? 62.360 44.890 -6.190 1.00 11.72 158 GLU A CA 1
ATOM 1240 C C . GLU A 1 160 ? 62.824 45.613 -4.930 1.00 8.95 158 GLU A C 1
ATOM 1241 O O . GLU A 1 160 ? 62.293 46.687 -4.596 1.00 9.67 158 GLU A O 1
ATOM 1247 N N . ASP A 1 161 ? 63.848 45.060 -4.275 1.00 3.10 159 ASP A N 1
ATOM 1248 C CA . ASP A 1 161 ? 64.511 45.818 -3.217 1.00 3.69 159 ASP A CA 1
ATOM 1249 C C . ASP A 1 161 ? 65.650 46.517 -3.989 1.00 12.96 159 ASP A C 1
ATOM 1250 O O . ASP A 1 161 ? 66.622 45.861 -4.422 1.00 7.88 159 ASP A O 1
ATOM 1255 N N . ASN A 1 162 ? 65.498 47.819 -4.273 1.00 12.51 160 ASN A N 1
ATOM 1256 C CA . ASN A 1 162 ? 66.508 48.550 -5.056 1.00 4.18 160 ASN A CA 1
ATOM 1257 C C . ASN A 1 162 ? 67.386 49.496 -4.248 1.00 1.00 160 ASN A C 1
ATOM 1258 O O . ASN A 1 162 ? 67.980 50.421 -4.807 1.00 12.88 160 ASN A O 1
ATOM 1263 N N . CYS A 1 163 ? 67.522 49.193 -2.962 1.00 9.36 161 CYS A N 1
ATOM 1264 C CA . CYS A 1 163 ? 68.258 50.036 -2.046 1.00 9.91 161 CYS A CA 1
ATOM 1265 C C . CYS A 1 163 ? 69.728 50.116 -2.313 1.00 3.42 161 CYS A C 1
ATOM 1266 O O . CYS A 1 163 ? 70.365 51.029 -1.796 1.00 4.97 161 CYS A O 1
ATOM 1269 N N . GLU A 1 164 ? 70.286 49.195 -3.099 1.00 3.97 162 GLU A N 1
ATOM 1270 C CA . GLU A 1 164 ? 71.697 49.298 -3.425 1.00 6.13 162 GLU A CA 1
ATOM 1271 C C . GLU A 1 164 ? 71.923 49.717 -4.879 1.00 7.55 162 GLU A C 1
ATOM 1272 O O . GLU A 1 164 ? 73.080 49.972 -5.282 1.00 14.87 162 GLU A O 1
ATOM 1278 N N . SER A 1 165 ? 70.872 49.790 -5.687 1.00 13.81 163 SER A N 1
ATOM 1279 C CA . SER A 1 165 ? 71.124 50.118 -7.110 1.00 4.07 163 SER A CA 1
ATOM 1280 C C . SER A 1 165 ? 70.364 51.295 -7.710 1.00 9.27 163 SER A C 1
ATOM 1281 O O . SER A 1 165 ? 69.897 51.232 -8.861 1.00 11.09 163 SER A O 1
ATOM 1284 N N . MET A 1 166 ? 70.288 52.393 -6.943 1.00 7.56 164 MET A N 1
ATOM 1285 C CA . MET A 1 166 ? 69.601 53.557 -7.455 1.00 8.03 164 MET A CA 1
ATOM 1286 C C . MET A 1 166 ? 70.363 53.973 -8.707 1.00 10.80 164 MET A C 1
ATOM 1287 O O . MET A 1 166 ? 71.587 53.990 -8.694 1.00 9.77 164 MET A O 1
ATOM 1292 N N . GLY A 1 167 ? 69.661 54.367 -9.779 1.00 3.35 165 GLY A N 1
ATOM 1293 C CA . GLY A 1 167 ? 70.394 54.882 -10.927 1.00 1.00 165 GLY A CA 1
ATOM 1294 C C . GLY A 1 167 ? 70.799 53.745 -11.878 1.00 16.56 165 GLY A C 1
ATOM 1295 O O . GLY A 1 167 ? 71.125 53.996 -13.059 1.00 13.05 165 GLY A O 1
ATOM 1296 N N . ALA A 1 168 ? 70.700 52.496 -11.439 1.00 10.87 166 ALA A N 1
ATOM 1297 C CA . ALA A 1 168 ? 71.012 51.393 -12.357 1.00 15.38 166 ALA A CA 1
ATOM 1298 C C . ALA A 1 168 ? 69.929 51.266 -13.460 1.00 12.51 166 ALA A C 1
ATOM 1299 O O . ALA A 1 168 ? 68.746 51.557 -13.214 1.00 12.91 166 ALA A O 1
ATOM 1301 N N . THR A 1 169 ? 70.292 50.779 -14.647 1.00 10.02 167 THR A N 1
ATOM 1302 C CA . THR A 1 169 ? 69.259 50.575 -15.669 1.00 4.80 167 THR A CA 1
ATOM 1303 C C . THR A 1 169 ? 69.430 49.277 -16.401 1.00 10.06 167 THR A C 1
ATOM 1304 O O . THR A 1 169 ? 70.549 48.717 -16.462 1.00 11.61 167 THR A O 1
ATOM 1308 N N . PHE A 1 170 ? 68.311 48.780 -16.928 1.00 14.56 168 PHE A N 1
ATOM 1309 C CA . PHE A 1 170 ? 68.326 47.539 -17.699 1.00 5.40 168 PHE A CA 1
ATOM 1310 C C . PHE A 1 170 ? 67.486 47.789 -18.923 1.00 16.34 168 PHE A C 1
ATOM 1311 O O . PHE A 1 170 ? 66.312 48.088 -18.800 1.00 15.94 168 PHE A O 1
ATOM 1319 N N . ASN A 1 171 ? 68.100 47.743 -20.099 1.00 12.48 169 ASN A N 1
ATOM 1320 C CA . ASN A 1 171 ? 67.345 48.032 -21.317 1.00 15.22 169 ASN A CA 1
ATOM 1321 C C . ASN A 1 171 ? 66.727 49.435 -21.260 1.00 17.28 169 ASN A C 1
ATOM 1322 O O . ASN A 1 171 ? 65.587 49.696 -21.687 1.00 22.19 169 ASN A O 1
ATOM 1327 N N . ASN A 1 172 ? 67.534 50.352 -20.741 1.00 10.77 170 ASN A N 1
ATOM 1328 C CA . ASN A 1 172 ? 67.139 51.730 -20.577 1.00 18.76 170 ASN A CA 1
ATOM 1329 C C . ASN A 1 172 ? 65.983 51.963 -19.615 1.00 37.77 170 ASN A C 1
ATOM 1330 O O . ASN A 1 172 ? 65.430 53.056 -19.547 1.00 23.99 170 ASN A O 1
ATOM 1335 N N . LYS A 1 173 ? 65.644 50.957 -18.825 1.00 12.88 171 LYS A N 1
ATOM 1336 C CA . LYS A 1 173 ? 64.595 51.157 -17.859 1.00 12.14 171 LYS A CA 1
ATOM 1337 C C . LYS A 1 173 ? 65.268 51.204 -16.492 1.00 11.78 171 LYS A C 1
ATOM 1338 O O . LYS A 1 173 ? 66.174 50.443 -16.212 1.00 9.20 171 LYS A O 1
ATOM 1344 N N . CYS A 1 174 ? 64.826 52.106 -15.633 1.00 16.38 172 CYS A N 1
ATOM 1345 C CA . CYS A 1 174 ? 65.431 52.207 -14.324 1.00 5.85 172 CYS A CA 1
ATOM 1346 C C . CYS A 1 174 ? 65.095 51.021 -13.413 1.00 15.43 172 CYS A C 1
ATOM 1347 O O . CYS A 1 174 ? 63.917 50.623 -13.259 1.00 11.25 172 CYS A O 1
ATOM 1350 N N . ALA A 1 175 ? 66.129 50.521 -12.745 1.00 10.62 173 ALA A N 1
ATOM 1351 C CA . ALA A 1 175 ? 65.927 49.495 -11.715 1.00 1.00 173 ALA A CA 1
ATOM 1352 C C . ALA A 1 175 ? 64.935 50.095 -10.692 1.00 8.88 173 ALA A C 1
ATOM 1353 O O . ALA A 1 175 ? 64.909 51.318 -10.484 1.00 9.03 173 ALA A O 1
ATOM 1355 N N . GLY A 1 176 ? 64.159 49.255 -10.028 1.00 6.47 174 GLY A N 1
ATOM 1356 C CA . GLY A 1 176 ? 63.173 49.707 -9.054 1.00 2.47 174 GLY A CA 1
ATOM 1357 C C . GLY A 1 176 ? 61.796 49.902 -9.697 1.00 9.88 174 GLY A C 1
ATOM 1358 O O . GLY A 1 176 ? 60.791 50.002 -8.989 1.00 9.99 174 GLY A O 1
ATOM 1359 N N . THR A 1 177 ? 61.747 50.056 -11.021 1.00 14.26 175 THR A N 1
ATOM 1360 C CA . THR A 1 177 ? 60.474 50.262 -11.715 1.00 12.53 175 THR A CA 1
ATOM 1361 C C . THR A 1 177 ? 60.005 49.045 -12.502 1.00 14.92 175 THR A C 1
ATOM 1362 O O . THR A 1 177 ? 59.020 49.105 -13.241 1.00 6.72 175 THR A O 1
ATOM 1366 N N . PHE A 1 178 ? 60.653 47.901 -12.296 1.00 12.93 176 PHE A N 1
ATOM 1367 C CA . PHE A 1 178 ? 60.220 46.718 -13.012 1.00 5.98 176 PHE A CA 1
ATOM 1368 C C . PHE A 1 178 ? 59.181 45.997 -12.169 1.00 14.66 176 PHE A C 1
ATOM 1369 O O . PHE A 1 178 ? 58.208 45.504 -12.700 1.00 15.97 176 PHE A O 1
ATOM 1377 N N . GLY A 1 179 ? 59.375 45.958 -10.852 1.00 13.74 177 GLY A N 1
ATOM 1378 C CA . GLY A 1 179 ? 58.425 45.273 -9.981 1.00 16.64 177 GLY A CA 1
ATOM 1379 C C . GLY A 1 179 ? 57.110 46.059 -9.775 1.00 12.31 177 GLY A C 1
ATOM 1380 O O . GLY A 1 179 ? 56.967 47.237 -10.156 1.00 6.88 177 GLY A O 1
ATOM 1381 N N . LEU A 1 180 ? 56.124 45.393 -9.197 1.00 14.34 178 LEU A N 1
ATOM 1382 C CA . LEU A 1 180 ? 54.905 46.084 -8.845 1.00 14.97 178 LEU A CA 1
ATOM 1383 C C . LEU A 1 180 ? 55.247 47.299 -7.948 1.00 10.09 178 LEU A C 1
ATOM 1384 O O . LEU A 1 180 ? 54.595 48.369 -7.995 1.00 12.65 178 LEU A O 1
ATOM 1389 N N . MET A 1 181 ? 56.310 47.149 -7.161 1.00 9.40 179 MET A N 1
ATOM 1390 C CA . MET A 1 181 ? 56.851 48.231 -6.303 1.00 9.52 179 MET A CA 1
ATOM 1391 C C . MET A 1 181 ? 58.347 48.034 -6.323 1.00 11.46 179 MET A C 1
ATOM 1392 O O . MET A 1 181 ? 58.807 46.923 -6.517 1.00 10.45 179 MET A O 1
ATOM 1397 N N . GLY A 1 182 ? 59.096 49.086 -6.014 1.00 8.23 180 GLY A N 1
ATOM 1398 C CA . GLY A 1 182 ? 60.520 48.941 -5.905 1.00 2.63 180 GLY A CA 1
ATOM 1399 C C . GLY A 1 182 ? 60.881 49.890 -4.760 1.00 12.54 180 GLY A C 1
ATOM 1400 O O . GLY A 1 182 ? 60.345 50.982 -4.662 1.00 5.03 180 GLY A O 1
ATOM 1401 N N . THR A 1 183 ? 61.848 49.496 -3.945 1.00 8.47 181 THR A N 1
ATOM 1402 C CA . THR A 1 183 ? 62.317 50.356 -2.864 1.00 1.00 181 THR A CA 1
ATOM 1403 C C . THR A 1 183 ? 63.722 50.923 -3.114 1.00 7.54 181 THR A C 1
ATOM 1404 O O . THR A 1 183 ? 64.549 50.295 -3.818 1.00 9.72 181 THR A O 1
ATOM 1408 N N . PHE A 1 184 ? 63.980 52.085 -2.496 1.00 3.52 182 PHE A N 1
ATOM 1409 C CA . PHE A 1 184 ? 65.279 52.774 -2.594 1.00 3.36 182 PHE A CA 1
ATOM 1410 C C . PHE A 1 184 ? 65.674 53.235 -1.199 1.00 2.07 182 PHE A C 1
ATOM 1411 O O . PHE A 1 184 ? 64.818 53.380 -0.319 1.00 8.76 182 PHE A O 1
ATOM 1419 N N . SER A 1 185 ? 66.978 53.518 -1.026 1.00 6.97 183 SER A N 1
ATOM 1420 C CA . SER A 1 185 ? 67.467 54.053 0.232 1.00 1.62 183 SER A CA 1
ATOM 1421 C C . SER A 1 185 ? 68.255 55.317 -0.061 1.00 3.79 183 SER A C 1
ATOM 1422 O O . SER A 1 185 ? 68.919 55.398 -1.080 1.00 9.67 183 SER A O 1
ATOM 1425 N N . SER A 1 186 ? 68.211 56.288 0.837 1.00 6.34 184 SER A N 1
ATOM 1426 C CA . SER A 1 186 ? 69.026 57.506 0.703 1.00 5.32 184 SER A CA 1
ATOM 1427 C C . SER A 1 186 ? 69.819 57.636 2.015 1.00 8.00 184 SER A C 1
ATOM 1428 O O . SER A 1 186 ? 69.976 58.740 2.535 1.00 5.17 184 SER A O 1
ATOM 1431 N N . PHE A 1 187 ? 70.250 56.505 2.581 1.00 5.12 185 PHE A N 1
ATOM 1432 C CA . PHE A 1 187 ? 71.102 56.564 3.777 1.00 8.96 185 PHE A CA 1
ATOM 1433 C C . PHE A 1 187 ? 72.429 57.206 3.383 1.00 12.56 185 PHE A C 1
ATOM 1434 O O . PHE A 1 187 ? 72.808 57.184 2.212 1.00 7.42 185 PHE A O 1
ATOM 1442 N N . TYR A 1 188 ? 73.163 57.747 4.359 1.00 11.38 186 TYR A N 1
ATOM 1443 C CA . TYR A 1 188 ? 74.481 58.341 4.104 1.00 16.02 186 TYR A CA 1
ATOM 1444 C C . TYR A 1 188 ? 75.403 57.764 3.002 1.00 37.12 186 TYR A C 1
ATOM 1445 O O . TYR A 1 188 ? 75.950 58.487 2.159 1.00 22.84 186 TYR A O 1
ATOM 1454 N N . SER A 1 189 ? 75.693 56.476 3.078 1.00 13.79 187 SER A N 1
ATOM 1455 C CA . SER A 1 189 ? 76.662 55.902 2.161 1.00 24.75 187 SER A CA 1
ATOM 1456 C C . SER A 1 189 ? 76.091 55.350 0.855 1.00 18.73 187 SER A C 1
ATOM 1457 O O . SER A 1 189 ? 76.735 54.536 0.189 1.00 16.64 187 SER A O 1
ATOM 1460 N N . ASN A 1 190 ? 74.917 55.817 0.455 1.00 13.56 188 ASN A N 1
ATOM 1461 C CA . ASN A 1 190 ? 74.277 55.278 -0.736 1.00 7.38 188 ASN A CA 1
ATOM 1462 C C . ASN A 1 190 ? 74.455 56.235 -1.871 1.00 7.89 188 ASN A C 1
ATOM 1463 O O . ASN A 1 190 ? 75.174 57.210 -1.723 1.00 19.46 188 ASN A O 1
ATOM 1468 N N . HIS A 1 191 ? 73.813 55.959 -3.002 1.00 11.02 189 HIS A N 1
ATOM 1469 C CA . HIS A 1 191 ? 73.971 56.836 -4.179 1.00 9.20 189 HIS A CA 1
ATOM 1470 C C . HIS A 1 191 ? 73.567 58.279 -3.894 1.00 15.61 189 HIS A C 1
ATOM 1471 O O . HIS A 1 191 ? 74.132 59.187 -4.470 1.00 14.12 189 HIS A O 1
ATOM 1478 N N . ILE A 1 192 ? 72.566 58.492 -3.048 1.00 10.51 190 ILE A N 1
ATOM 1479 C CA . ILE A 1 192 ? 72.187 59.839 -2.599 1.00 5.26 190 ILE A CA 1
ATOM 1480 C C . ILE A 1 192 ? 71.968 59.712 -1.098 1.00 4.48 190 ILE A C 1
ATOM 1481 O O . ILE A 1 192 ? 71.853 58.604 -0.579 1.00 7.38 190 ILE A O 1
ATOM 1486 N N . ALA A 1 193 ? 72.019 60.822 -0.377 1.00 8.82 191 ALA A N 1
ATOM 1487 C CA . ALA A 1 193 ? 71.990 60.778 1.069 1.00 9.07 191 ALA A CA 1
ATOM 1488 C C . ALA A 1 193 ? 71.117 61.896 1.616 1.00 5.70 191 ALA A C 1
ATOM 1489 O O . ALA A 1 193 ? 71.366 63.054 1.304 1.00 12.66 191 ALA A O 1
ATOM 1491 N N . THR A 1 194 ? 70.125 61.549 2.439 1.00 5.40 192 THR A N 1
ATOM 1492 C CA . THR A 1 194 ? 69.215 62.534 3.043 1.00 7.88 192 THR A CA 1
ATOM 1493 C C . THR A 1 194 ? 69.255 62.383 4.568 1.00 9.19 192 THR A C 1
ATOM 1494 O O . THR A 1 194 ? 68.262 62.645 5.274 1.00 5.80 192 THR A O 1
ATOM 1498 N N . MET A 1 195 ? 70.430 61.969 5.045 1.00 4.05 193 MET A N 1
ATOM 1499 C CA . MET A 1 195 ? 70.708 61.636 6.450 1.00 14.40 193 MET A CA 1
ATOM 1500 C C . MET A 1 195 ? 70.201 60.194 6.605 1.00 8.37 193 MET A C 1
ATOM 1501 O O . MET A 1 195 ? 70.994 59.246 6.699 1.00 14.14 193 MET A O 1
ATOM 1506 N N . GLU A 1 196 ? 68.882 60.031 6.558 1.00 8.57 194 GLU A N 1
ATOM 1507 C CA . GLU A 1 196 ? 68.292 58.692 6.473 1.00 7.61 194 GLU A CA 1
ATOM 1508 C C . GLU A 1 196 ? 67.177 58.948 5.495 1.00 11.28 194 GLU A C 1
ATOM 1509 O O . GLU A 1 196 ? 66.778 60.104 5.296 1.00 6.60 194 GLU A O 1
ATOM 1515 N N . GLY A 1 197 ? 66.696 57.877 4.881 1.00 3.74 195 GLY A N 1
ATOM 1516 C CA . GLY A 1 197 ? 65.571 58.036 3.982 1.00 11.03 195 GLY A CA 1
ATOM 1517 C C . GLY A 1 197 ? 65.402 56.814 3.130 1.00 9.34 195 GLY A C 1
ATOM 1518 O O . GLY A 1 197 ? 66.361 56.100 2.884 1.00 6.80 195 GLY A O 1
ATOM 1519 N N . GLY A 1 198 ? 64.184 56.612 2.627 1.00 11.11 196 GLY A N 1
ATOM 1520 C CA . GLY A 1 198 ? 63.909 55.525 1.712 1.00 1.00 196 GLY A CA 1
ATOM 1521 C C . GLY A 1 198 ? 62.738 55.962 0.807 1.00 8.06 196 GLY A C 1
ATOM 1522 O O . GLY A 1 198 ? 62.179 57.025 0.988 1.00 6.70 196 GLY A O 1
ATOM 1523 N N . CYS A 1 199 ? 62.392 55.188 -0.205 1.00 3.10 197 CYS A N 1
ATOM 1524 C CA A CYS A 1 199 ? 61.260 55.563 -1.046 0.50 1.00 197 CYS A CA 1
ATOM 1525 C CA B CYS A 1 199 ? 61.279 55.537 -1.068 0.50 5.40 197 CYS A CA 1
ATOM 1526 C C . CYS A 1 199 ? 60.706 54.287 -1.660 1.00 5.52 197 CYS A C 1
ATOM 1527 O O . CYS A 1 199 ? 61.446 53.363 -1.949 1.00 4.32 197 CYS A O 1
ATOM 1532 N N . ILE A 1 200 ? 59.398 54.285 -1.899 1.00 10.21 198 ILE A N 1
ATOM 1533 C CA . ILE A 1 200 ? 58.778 53.157 -2.568 1.00 3.00 198 ILE A CA 1
ATOM 1534 C C . ILE A 1 200 ? 58.221 53.764 -3.868 1.00 4.90 198 ILE A C 1
ATOM 1535 O O . ILE A 1 200 ? 57.523 54.786 -3.853 1.00 8.78 198 ILE A O 1
ATOM 1540 N N . VAL A 1 201 ? 58.476 53.130 -4.999 1.00 12.99 199 VAL A N 1
ATOM 1541 C CA . VAL A 1 201 ? 57.814 53.622 -6.217 1.00 5.18 199 VAL A CA 1
ATOM 1542 C C . VAL A 1 201 ? 56.811 52.540 -6.663 1.00 12.08 199 VAL A C 1
ATOM 1543 O O . VAL A 1 201 ? 56.912 51.353 -6.299 1.00 9.66 199 VAL A O 1
ATOM 1547 N N . THR A 1 202 ? 55.780 52.992 -7.352 1.00 15.09 200 THR A N 1
ATOM 1548 C CA . THR A 1 202 ? 54.767 52.108 -7.893 1.00 7.65 200 THR A CA 1
ATOM 1549 C C . THR A 1 202 ? 54.056 52.867 -9.004 1.00 17.11 200 THR A C 1
ATOM 1550 O O . THR A 1 202 ? 54.132 54.091 -9.102 1.00 11.13 200 THR A O 1
ATOM 1554 N N . ASP A 1 203 ? 53.377 52.121 -9.852 1.00 8.70 201 ASP A N 1
ATOM 1555 C CA . ASP A 1 203 ? 52.572 52.743 -10.888 1.00 11.58 201 ASP A CA 1
ATOM 1556 C C . ASP A 1 203 ? 51.136 52.327 -10.559 1.00 15.88 201 ASP A C 1
ATOM 1557 O O . ASP A 1 203 ? 50.210 52.672 -11.276 1.00 11.41 201 ASP A O 1
ATOM 1562 N N . ASP A 1 204 ? 50.948 51.559 -9.494 1.00 6.03 202 ASP A N 1
ATOM 1563 C CA . ASP A 1 204 ? 49.609 51.103 -9.128 1.00 8.26 202 ASP A CA 1
ATOM 1564 C C . ASP A 1 204 ? 48.953 52.103 -8.175 1.00 12.04 202 ASP A C 1
ATOM 1565 O O . ASP A 1 204 ? 49.459 52.350 -7.091 1.00 6.56 202 ASP A O 1
ATOM 1570 N N . GLU A 1 205 ? 47.863 52.729 -8.608 1.00 12.70 203 GLU A N 1
ATOM 1571 C CA . GLU A 1 205 ? 47.137 53.697 -7.768 1.00 3.93 203 GLU A CA 1
ATOM 1572 C C . GLU A 1 205 ? 46.623 53.171 -6.428 1.00 9.01 203 GLU A C 1
ATOM 1573 O O . GLU A 1 205 ? 46.694 53.912 -5.446 1.00 10.88 203 GLU A O 1
ATOM 1579 N N . GLU A 1 206 ? 46.100 51.945 -6.369 1.00 6.09 204 GLU A N 1
ATOM 1580 C CA . GLU A 1 206 ? 45.614 51.421 -5.093 1.00 6.33 204 GLU A CA 1
ATOM 1581 C C . GLU A 1 206 ? 46.760 51.287 -4.130 1.00 12.38 204 GLU A C 1
ATOM 1582 O O . GLU A 1 206 ? 46.630 51.676 -2.979 1.00 6.11 204 GLU A O 1
ATOM 1588 N N . ILE A 1 207 ? 47.861 50.712 -4.611 1.00 10.06 205 ILE A N 1
ATOM 1589 C CA . ILE A 1 207 ? 49.077 50.537 -3.813 1.00 10.06 205 ILE A CA 1
ATOM 1590 C C . ILE A 1 207 ? 49.550 51.880 -3.310 1.00 7.14 205 ILE A C 1
ATOM 1591 O O . ILE A 1 207 ? 49.853 52.036 -2.151 1.00 8.31 205 ILE A O 1
ATOM 1596 N N . TYR A 1 208 ? 49.628 52.863 -4.197 1.00 4.69 206 TYR A N 1
ATOM 1597 C CA . TYR A 1 208 ? 50.106 54.183 -3.794 1.00 4.72 206 TYR A CA 1
ATOM 1598 C C . TYR A 1 208 ? 49.254 54.742 -2.675 1.00 9.13 206 TYR A C 1
ATOM 1599 O O . TYR A 1 208 ? 49.763 55.299 -1.705 1.00 6.36 206 TYR A O 1
ATOM 1608 N N . HIS A 1 209 ? 47.940 54.621 -2.796 1.00 13.43 207 HIS A N 1
ATOM 1609 C CA . HIS A 1 209 ? 47.086 55.153 -1.737 1.00 13.41 207 HIS A CA 1
ATOM 1610 C C . HIS A 1 209 ? 47.258 54.396 -0.428 1.00 17.87 207 HIS A C 1
ATOM 1611 O O . HIS A 1 209 ? 47.233 54.993 0.635 1.00 7.67 207 HIS A O 1
ATOM 1618 N N . ILE A 1 210 ? 47.428 53.081 -0.497 1.00 9.01 208 ILE A N 1
ATOM 1619 C CA . ILE A 1 210 ? 47.640 52.278 0.716 1.00 4.17 208 ILE A CA 1
ATOM 1620 C C . ILE A 1 210 ? 48.923 52.774 1.396 1.00 7.25 208 ILE A C 1
ATOM 1621 O O . ILE A 1 210 ? 48.973 52.973 2.586 1.00 7.90 208 ILE A O 1
ATOM 1626 N N . LEU A 1 211 ? 49.962 52.996 0.605 1.00 13.07 209 LEU A N 1
ATOM 1627 C CA . LEU A 1 211 ? 51.218 53.485 1.139 1.00 1.00 209 LEU A CA 1
ATOM 1628 C C . LEU A 1 211 ? 51.087 54.824 1.842 1.00 5.17 209 LEU A C 1
ATOM 1629 O O . LEU A 1 211 ? 51.683 55.047 2.926 1.00 6.76 209 LEU A O 1
ATOM 1634 N N . LEU A 1 212 ? 50.342 55.740 1.203 1.00 1.97 210 LEU A N 1
ATOM 1635 C CA . LEU A 1 212 ? 50.064 57.038 1.815 1.00 8.06 210 LEU A CA 1
ATOM 1636 C C . LEU A 1 212 ? 49.417 56.896 3.179 1.00 10.68 210 LEU A C 1
ATOM 1637 O O . LEU A 1 212 ? 49.635 57.718 4.096 1.00 13.53 210 LEU A O 1
ATOM 1642 N N . CYS A 1 213 ? 48.580 55.871 3.317 1.00 14.84 211 CYS A N 1
ATOM 1643 C CA . CYS A 1 213 ? 47.868 55.627 4.585 1.00 9.26 211 CYS A CA 1
ATOM 1644 C C . CYS A 1 213 ? 48.775 55.003 5.670 1.00 1.50 211 CYS A C 1
ATOM 1645 O O . CYS A 1 213 ? 48.879 55.521 6.792 1.00 6.87 211 CYS A O 1
ATOM 1648 N N . ILE A 1 214 ? 49.386 53.871 5.322 1.00 7.62 212 ILE A N 1
ATOM 1649 C CA . ILE A 1 214 ? 50.207 53.111 6.250 1.00 9.12 212 ILE A CA 1
ATOM 1650 C C . ILE A 1 214 ? 51.527 53.757 6.692 1.00 18.21 212 ILE A C 1
ATOM 1651 O O . ILE A 1 214 ? 52.097 53.428 7.739 1.00 12.80 212 ILE A O 1
ATOM 1656 N N . ARG A 1 215 ? 51.977 54.735 5.918 1.00 3.07 213 ARG A N 1
ATOM 1657 C CA . ARG A 1 215 ? 53.170 55.528 6.310 1.00 1.87 213 ARG A CA 1
ATOM 1658 C C . ARG A 1 215 ? 52.917 56.451 7.493 1.00 6.18 213 ARG A C 1
ATOM 1659 O O . ARG A 1 215 ? 53.846 56.795 8.239 1.00 5.39 213 ARG A O 1
ATOM 1667 N N . ALA A 1 216 ? 51.678 56.932 7.590 1.00 10.51 214 ALA A N 1
ATOM 1668 C CA . ALA A 1 216 ? 51.329 57.956 8.550 1.00 9.86 214 ALA A CA 1
ATOM 1669 C C . ALA A 1 216 ? 50.132 57.612 9.404 1.00 8.80 214 ALA A C 1
ATOM 1670 O O . ALA A 1 216 ? 49.011 58.021 9.141 1.00 6.10 214 ALA A O 1
ATOM 1672 N N . HIS A 1 217 ? 50.391 56.768 10.395 1.00 8.63 215 HIS A N 1
ATOM 1673 C CA . HIS A 1 217 ? 49.396 56.386 11.379 1.00 1.00 215 HIS A CA 1
ATOM 1674 C C . HIS A 1 217 ? 48.194 55.639 10.878 1.00 10.26 215 HIS A C 1
ATOM 1675 O O . HIS A 1 217 ? 47.300 55.444 11.650 1.00 8.35 215 HIS A O 1
ATOM 1682 N N . GLY A 1 218 ? 48.189 55.185 9.627 1.00 8.41 216 GLY A N 1
ATOM 1683 C CA . GLY A 1 218 ? 47.036 54.481 9.065 1.00 4.72 216 GLY A CA 1
ATOM 1684 C C . GLY A 1 218 ? 45.843 55.469 8.951 1.00 7.12 216 GLY A C 1
ATOM 1685 O O . GLY A 1 218 ? 44.691 55.049 8.952 1.00 8.32 216 GLY A O 1
ATOM 1686 N N . TRP A 1 219 ? 46.136 56.775 8.904 1.00 6.12 217 TRP A N 1
ATOM 1687 C CA . TRP A 1 219 ? 45.103 57.820 8.810 1.00 5.64 217 TRP A CA 1
ATOM 1688 C C . TRP A 1 219 ? 44.825 58.248 7.388 1.00 5.26 217 TRP A C 1
ATOM 1689 O O . TRP A 1 219 ? 45.444 57.739 6.457 1.00 13.41 217 TRP A O 1
ATOM 1700 N N . THR A 1 220 ? 43.852 59.137 7.214 1.00 14.49 218 THR A N 1
ATOM 1701 C CA . THR A 1 220 ? 43.406 59.495 5.884 1.00 11.42 218 THR A CA 1
ATOM 1702 C C . THR A 1 220 ? 43.933 60.862 5.412 1.00 9.55 218 THR A C 1
ATOM 1703 O O . THR A 1 220 ? 43.615 61.279 4.301 1.00 10.86 218 THR A O 1
ATOM 1707 N N . ARG A 1 221 ? 44.688 61.554 6.263 1.00 4.59 219 ARG A N 1
ATOM 1708 C CA . ARG A 1 221 ? 45.105 62.924 5.924 1.00 1.18 219 ARG A CA 1
ATOM 1709 C C . ARG A 1 221 ? 45.804 63.026 4.625 1.00 8.82 219 ARG A C 1
ATOM 1710 O O . ARG A 1 221 ? 45.595 63.997 3.906 1.00 9.33 219 ARG A O 1
ATOM 1718 N N . ASN A 1 222 ? 46.635 62.036 4.319 1.00 11.86 220 ASN A N 1
ATOM 1719 C CA . ASN A 1 222 ? 47.393 62.143 3.085 1.00 7.55 220 ASN A CA 1
ATOM 1720 C C . ASN A 1 222 ? 46.751 61.501 1.868 1.00 26.39 220 ASN A C 1
ATOM 1721 O O . ASN A 1 222 ? 47.277 61.541 0.756 1.00 12.28 220 ASN A O 1
ATOM 1726 N N . LEU A 1 223 ? 45.541 61.000 2.049 1.00 18.25 221 LEU A N 1
ATOM 1727 C CA . LEU A 1 223 ? 44.877 60.434 0.900 1.00 5.64 221 LEU A CA 1
ATOM 1728 C C . LEU A 1 223 ? 44.134 61.539 0.177 1.00 20.31 221 LEU A C 1
ATOM 1729 O O . LEU A 1 223 ? 43.559 62.439 0.789 1.00 15.35 221 LEU A O 1
ATOM 1734 N N . PRO A 1 224 ? 44.032 61.432 -1.134 1.00 7.43 222 PRO A N 1
ATOM 1735 C CA . PRO A 1 224 ? 43.188 62.409 -1.837 1.00 4.87 222 PRO A CA 1
ATOM 1736 C C . PRO A 1 224 ? 41.700 62.168 -1.504 1.00 11.67 222 PRO A C 1
ATOM 1737 O O . PRO A 1 224 ? 41.350 61.149 -0.879 1.00 13.70 222 PRO A O 1
ATOM 1741 N N . LYS A 1 225 ? 40.830 63.127 -1.849 1.00 10.75 223 LYS A N 1
ATOM 1742 C CA . LYS A 1 225 ? 39.402 63.021 -1.540 1.00 9.68 223 LYS A CA 1
ATOM 1743 C C . LYS A 1 225 ? 38.796 61.765 -2.130 1.00 11.73 223 LYS A C 1
ATOM 1744 O O . LYS A 1 225 ? 38.099 60.994 -1.463 1.00 17.81 223 LYS A O 1
ATOM 1750 N N . LYS A 1 226 ? 39.085 61.550 -3.401 1.00 7.77 224 LYS A N 1
ATOM 1751 C CA . LYS A 1 226 ? 38.616 60.330 -4.038 1.00 8.17 224 LYS A CA 1
ATOM 1752 C C . LYS A 1 226 ? 39.867 59.433 -3.979 1.00 7.78 224 LYS A C 1
ATOM 1753 O O . LYS A 1 226 ? 40.895 59.822 -4.486 1.00 10.36 224 LYS A O 1
ATOM 1759 N N . ASN A 1 227 ? 39.795 58.286 -3.297 1.00 6.16 225 ASN A N 1
ATOM 1760 C CA . ASN A 1 227 ? 40.935 57.398 -3.091 1.00 18.38 225 ASN A CA 1
ATOM 1761 C C . ASN A 1 227 ? 40.516 55.918 -2.984 1.00 6.27 225 ASN A C 1
ATOM 1762 O O . ASN A 1 227 ? 39.369 55.607 -2.678 1.00 11.72 225 ASN A O 1
ATOM 1767 N N . LYS A 1 228 ? 41.445 55.011 -3.305 1.00 5.52 226 LYS A N 1
ATOM 1768 C CA . LYS A 1 228 ? 41.167 53.574 -3.311 1.00 10.41 226 LYS A CA 1
ATOM 1769 C C . LYS A 1 228 ? 41.031 52.999 -1.917 1.00 11.51 226 LYS A C 1
ATOM 1770 O O . LYS A 1 228 ? 40.617 51.867 -1.731 1.00 8.74 226 LYS A O 1
ATOM 1776 N N . VAL A 1 229 ? 41.422 53.752 -0.901 1.00 13.29 227 VAL A N 1
ATOM 1777 C CA . VAL A 1 229 ? 41.334 53.153 0.429 1.00 10.50 227 VAL A CA 1
ATOM 1778 C C . VAL A 1 229 ? 39.981 53.374 1.083 1.00 25.41 227 VAL A C 1
ATOM 1779 O O . VAL A 1 229 ? 39.361 52.427 1.598 1.00 13.82 227 VAL A O 1
ATOM 1783 N N . THR A 1 230 ? 39.546 54.631 1.088 1.00 13.14 228 THR A N 1
ATOM 1784 C CA . THR A 1 230 ? 38.273 54.942 1.710 1.00 11.05 228 THR A CA 1
ATOM 1785 C C . THR A 1 230 ? 37.174 55.325 0.703 1.00 9.82 228 THR A C 1
ATOM 1786 O O . THR A 1 230 ? 36.033 55.555 1.120 1.00 17.03 228 THR A O 1
ATOM 1790 N N . GLY A 1 231 ? 37.479 55.364 -0.591 1.00 13.51 229 GLY A N 1
ATOM 1791 C CA . GLY A 1 231 ? 36.447 55.717 -1.573 1.00 8.02 229 GLY A CA 1
ATOM 1792 C C . GLY A 1 231 ? 36.346 57.254 -1.700 1.00 9.06 229 GLY A C 1
ATOM 1793 O O . GLY A 1 231 ? 36.939 57.858 -2.620 1.00 19.57 229 GLY A O 1
ATOM 1794 N N . VAL A 1 232 ? 35.553 57.890 -0.830 1.00 12.86 230 VAL A N 1
ATOM 1795 C CA . VAL A 1 232 ? 35.434 59.346 -0.874 1.00 10.29 230 VAL A CA 1
ATOM 1796 C C . VAL A 1 232 ? 35.479 59.884 0.528 1.00 16.67 230 VAL A C 1
ATOM 1797 O O . VAL A 1 232 ? 34.685 59.511 1.377 1.00 14.94 230 VAL A O 1
ATOM 1801 N N . LYS A 1 233 ? 36.406 60.792 0.761 1.00 14.55 231 LYS A N 1
ATOM 1802 C CA . LYS A 1 233 ? 36.579 61.340 2.086 1.00 9.51 231 LYS A CA 1
ATOM 1803 C C . LYS A 1 233 ? 35.453 62.297 2.357 1.00 21.77 231 LYS A C 1
ATOM 1804 O O . LYS A 1 233 ? 34.883 62.861 1.427 1.00 16.04 231 LYS A O 1
ATOM 1810 N N . SER A 1 234 ? 35.201 62.523 3.641 1.00 12.58 232 SER A N 1
ATOM 1811 C CA . SER A 1 234 ? 34.240 63.509 4.067 1.00 20.35 232 SER A CA 1
ATOM 1812 C C . SER A 1 234 ? 34.838 64.918 3.821 1.00 14.84 232 SER A C 1
ATOM 1813 O O . SER A 1 234 ? 36.061 65.118 3.827 1.00 15.31 232 SER A O 1
ATOM 1816 N N . ASP A 1 235 ? 33.969 65.911 3.621 1.00 16.12 233 ASP A N 1
ATOM 1817 C CA . ASP A 1 235 ? 34.406 67.295 3.438 1.00 17.50 233 ASP A CA 1
ATOM 1818 C C . ASP A 1 235 ? 34.659 67.943 4.802 1.00 33.19 233 ASP A C 1
ATOM 1819 O O . ASP A 1 235 ? 35.317 68.982 4.875 1.00 26.35 233 ASP A O 1
ATOM 1824 N N . ASP A 1 236 ? 34.170 67.304 5.870 1.00 18.19 234 ASP A N 1
ATOM 1825 C CA . ASP A 1 236 ? 34.369 67.772 7.257 1.00 22.54 234 ASP A CA 1
ATOM 1826 C C . ASP A 1 236 ? 35.763 67.456 7.844 1.00 13.63 234 ASP A C 1
ATOM 1827 O O . ASP A 1 236 ? 36.118 66.304 8.140 1.00 10.04 234 ASP A O 1
ATOM 1832 N N . GLN A 1 237 ? 36.563 68.500 7.993 1.00 26.41 235 GLN A N 1
ATOM 1833 C CA . GLN A 1 237 ? 37.900 68.391 8.536 1.00 25.89 235 GLN A CA 1
ATOM 1834 C C . GLN A 1 237 ? 37.969 67.618 9.880 1.00 22.31 235 GLN A C 1
ATOM 1835 O O . GLN A 1 237 ? 38.872 66.822 10.090 1.00 21.86 235 GLN A O 1
ATOM 1841 N N . PHE A 1 238 ? 37.065 67.883 10.819 1.00 36.29 236 PHE A N 1
ATOM 1842 C CA . PHE A 1 238 ? 37.092 67.229 12.135 1.00 27.67 236 PHE A CA 1
ATOM 1843 C C . PHE A 1 238 ? 36.888 65.739 11.973 1.00 16.21 236 PHE A C 1
ATOM 1844 O O . PHE A 1 238 ? 37.202 64.944 12.850 1.00 18.57 236 PHE A O 1
ATOM 1852 N N . GLU A 1 239 ? 36.221 65.393 10.883 1.00 15.96 237 GLU A N 1
ATOM 1853 C CA . GLU A 1 239 ? 35.821 64.025 10.577 1.00 24.58 237 GLU A CA 1
ATOM 1854 C C . GLU A 1 239 ? 36.993 63.264 9.931 1.00 21.43 237 GLU A C 1
ATOM 1855 O O . GLU A 1 239 ? 37.158 62.051 10.088 1.00 20.12 237 GLU A O 1
ATOM 1861 N N . GLU A 1 240 ? 37.853 64.000 9.251 1.00 12.26 238 GLU A N 1
ATOM 1862 C CA . GLU A 1 240 ? 38.953 63.334 8.604 1.00 6.24 238 GLU A CA 1
ATOM 1863 C C . GLU A 1 240 ? 40.305 63.652 9.264 1.00 19.24 238 GLU A C 1
ATOM 1864 O O . GLU A 1 240 ? 41.337 63.531 8.623 1.00 13.04 238 GLU A O 1
ATOM 1870 N N . SER A 1 241 ? 40.322 64.119 10.509 1.00 13.00 239 SER A N 1
ATOM 1871 C CA . SER A 1 241 ? 41.616 64.523 11.091 1.00 14.25 239 SER A CA 1
ATOM 1872 C C . SER A 1 241 ? 42.284 63.359 11.783 1.00 13.60 239 SER A C 1
ATOM 1873 O O . SER A 1 241 ? 43.414 63.037 11.464 1.00 14.77 239 SER A O 1
ATOM 1876 N N . PHE A 1 242 ? 41.528 62.660 12.638 1.00 9.60 240 PHE A N 1
ATOM 1877 C CA . PHE A 1 242 ? 42.004 61.427 13.276 1.00 16.49 240 PHE A CA 1
ATOM 1878 C C . PHE A 1 242 ? 41.164 60.207 12.813 1.00 11.82 240 PHE A C 1
ATOM 1879 O O . PHE A 1 242 ? 40.622 59.483 13.639 1.00 14.74 240 PHE A O 1
ATOM 1887 N N . LYS A 1 243 ? 41.033 59.986 11.513 1.00 13.92 241 LYS A N 1
ATOM 1888 C CA . LYS A 1 243 ? 40.270 58.845 11.006 1.00 14.03 241 LYS A CA 1
ATOM 1889 C C . LYS A 1 243 ? 41.262 57.723 10.621 1.00 20.53 241 LYS A C 1
ATOM 1890 O O . LYS A 1 243 ? 42.070 57.887 9.711 1.00 12.46 241 LYS A O 1
ATOM 1896 N N . PHE A 1 244 ? 41.242 56.610 11.355 1.00 7.99 242 PHE A N 1
ATOM 1897 C CA . PHE A 1 244 ? 42.209 55.521 11.135 1.00 9.82 242 PHE A CA 1
ATOM 1898 C C . PHE A 1 244 ? 41.566 54.348 10.387 1.00 5.00 242 PHE A C 1
ATOM 1899 O O . PHE A 1 244 ? 40.553 53.820 10.844 1.00 16.84 242 PHE A O 1
ATOM 1907 N N . VAL A 1 245 ? 42.189 53.908 9.303 1.00 10.84 243 VAL A N 1
ATOM 1908 C CA . VAL A 1 245 ? 41.568 52.942 8.423 1.00 6.85 243 VAL A CA 1
ATOM 1909 C C . VAL A 1 245 ? 42.340 51.710 8.020 1.00 15.44 243 VAL A C 1
ATOM 1910 O O . VAL A 1 245 ? 41.766 50.796 7.441 1.00 15.31 243 VAL A O 1
ATOM 1914 N N . LEU A 1 246 ? 43.638 51.715 8.304 1.00 13.97 244 LEU A N 1
ATOM 1915 C CA . LEU A 1 246 ? 44.500 50.574 8.028 1.00 12.31 244 LEU A CA 1
ATOM 1916 C C . LEU A 1 246 ? 45.547 50.492 9.142 1.00 4.56 244 LEU A C 1
ATOM 1917 O O . LEU A 1 246 ? 45.868 51.506 9.778 1.00 11.57 244 LEU A O 1
ATOM 1922 N N . PRO A 1 247 ? 45.938 49.261 9.481 1.00 9.08 245 PRO A N 1
ATOM 1923 C CA . PRO A 1 247 ? 46.964 48.990 10.504 1.00 9.11 245 PRO A CA 1
ATOM 1924 C C . PRO A 1 247 ? 48.328 49.329 9.887 1.00 14.83 245 PRO A C 1
ATOM 1925 O O . PRO A 1 247 ? 48.979 48.468 9.272 1.00 15.50 245 PRO A O 1
ATOM 1929 N N . GLY A 1 248 ? 48.785 50.552 10.101 1.00 14.52 246 GLY A N 1
ATOM 1930 C CA . GLY A 1 248 ? 50.058 50.988 9.549 1.00 9.22 246 GLY A CA 1
ATOM 1931 C C . GLY A 1 248 ? 51.060 51.367 10.625 1.00 5.68 246 GLY A C 1
ATOM 1932 O O . GLY A 1 248 ? 51.132 50.734 11.675 1.00 8.33 246 GLY A O 1
ATOM 1933 N N . TYR A 1 249 ? 51.846 52.388 10.324 1.00 8.48 247 TYR A N 1
ATOM 1934 C CA . TYR A 1 249 ? 52.927 52.828 11.200 1.00 10.11 247 TYR A CA 1
ATOM 1935 C C . TYR A 1 249 ? 53.025 54.339 11.053 1.00 2.33 247 TYR A C 1
ATOM 1936 O O . TYR A 1 249 ? 52.257 54.958 10.281 1.00 10.26 247 TYR A O 1
ATOM 1945 N N . ASN A 1 250 ? 53.981 54.904 11.806 1.00 6.34 248 ASN A N 1
ATOM 1946 C CA . ASN A 1 250 ? 54.420 56.255 11.559 1.00 1.00 248 ASN A CA 1
ATOM 1947 C C . ASN A 1 250 ? 55.847 56.090 11.023 1.00 12.93 248 ASN A C 1
ATOM 1948 O O . ASN A 1 250 ? 56.774 55.817 11.769 1.00 5.44 248 ASN A O 1
ATOM 1953 N N . VAL A 1 251 ? 56.016 56.121 9.718 1.00 12.09 249 VAL A N 1
ATOM 1954 C CA . VAL A 1 251 ? 57.363 56.057 9.148 1.00 5.23 249 VAL A CA 1
ATOM 1955 C C . VAL A 1 251 ? 57.619 57.250 8.243 1.00 21.95 249 VAL A C 1
ATOM 1956 O O . VAL A 1 251 ? 58.330 57.118 7.253 1.00 8.27 249 VAL A O 1
ATOM 1960 N N . ARG A 1 252 ? 57.048 58.397 8.615 1.00 4.97 250 ARG A N 1
ATOM 1961 C CA . ARG A 1 252 ? 57.178 59.624 7.835 1.00 1.49 250 ARG A CA 1
ATOM 1962 C C . ARG A 1 252 ? 58.605 60.073 7.834 1.00 20.01 250 ARG A C 1
ATOM 1963 O O . ARG A 1 252 ? 59.320 59.946 8.837 1.00 10.80 250 ARG A O 1
ATOM 1971 N N . PRO A 1 253 ? 59.012 60.626 6.704 1.00 7.12 251 PRO A N 1
ATOM 1972 C CA . PRO A 1 253 ? 60.373 61.148 6.606 1.00 8.24 251 PRO A CA 1
ATOM 1973 C C . PRO A 1 253 ? 60.208 62.583 7.128 1.00 9.59 251 PRO A C 1
ATOM 1974 O O . PRO A 1 253 ? 59.076 63.014 7.298 1.00 8.66 251 PRO A O 1
ATOM 1978 N N . LEU A 1 254 ? 61.312 63.295 7.386 1.00 7.21 252 LEU A N 1
ATOM 1979 C CA . LEU A 1 254 ? 61.311 64.710 7.850 1.00 9.96 252 LEU A CA 1
ATOM 1980 C C . LEU A 1 254 ? 61.398 65.632 6.628 1.00 14.94 252 LEU A C 1
ATOM 1981 O O . LEU A 1 254 ? 61.932 65.177 5.595 1.00 9.99 252 LEU A O 1
ATOM 1986 N N . GLU A 1 255 ? 60.870 66.869 6.725 1.00 5.86 253 GLU A N 1
ATOM 1987 C CA . GLU A 1 255 ? 60.928 67.869 5.652 1.00 5.36 253 GLU A CA 1
ATOM 1988 C C . GLU A 1 255 ? 62.386 68.135 5.254 1.00 6.69 253 GLU A C 1
ATOM 1989 O O . GLU A 1 255 ? 62.682 68.304 4.077 1.00 9.41 253 GLU A O 1
ATOM 1995 N N . MET A 1 256 ? 63.321 68.127 6.214 1.00 6.14 254 MET A N 1
ATOM 1996 C CA . MET A 1 256 ? 64.731 68.321 5.844 1.00 6.06 254 MET A CA 1
ATOM 1997 C C . MET A 1 256 ? 65.194 67.282 4.835 1.00 8.99 254 MET A C 1
ATOM 1998 O O . MET A 1 256 ? 65.816 67.639 3.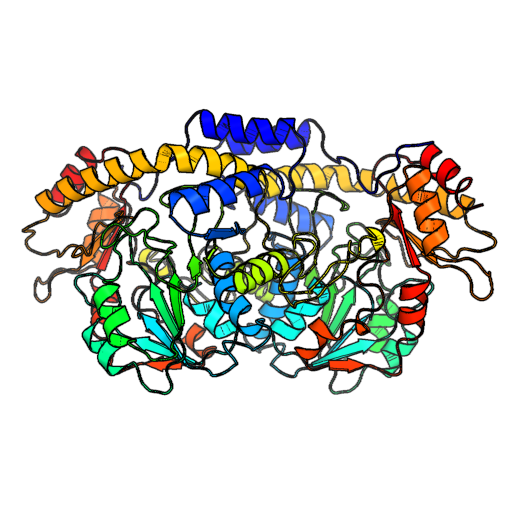881 1.00 9.35 254 MET A O 1
ATOM 2003 N N . SER A 1 257 ? 64.933 66.006 5.090 1.00 9.90 255 SER A N 1
ATOM 2004 C CA . SER A 1 257 ? 65.332 64.916 4.181 1.00 4.60 255 SER A CA 1
ATOM 2005 C C . SER A 1 257 ? 64.728 65.108 2.792 1.00 23.19 255 SER A C 1
ATOM 2006 O O . SER A 1 257 ? 65.366 64.857 1.770 1.00 13.55 255 SER A O 1
ATOM 2009 N N . GLY A 1 258 ? 63.480 65.546 2.750 1.00 4.42 256 GLY A N 1
ATOM 2010 C CA . GLY A 1 258 ? 62.852 65.813 1.450 1.00 6.11 256 GLY A CA 1
ATOM 2011 C C . GLY A 1 258 ? 63.601 66.955 0.721 1.00 6.92 256 GLY A C 1
ATOM 2012 O O . GLY A 1 258 ? 63.910 66.853 -0.474 1.00 6.57 256 GLY A O 1
ATOM 2013 N N . ALA A 1 259 ? 63.841 68.052 1.453 1.00 9.86 257 ALA A N 1
ATOM 2014 C CA . ALA A 1 259 ? 64.519 69.231 0.905 1.00 8.25 257 ALA A CA 1
ATOM 2015 C C . ALA A 1 259 ? 65.915 68.830 0.427 1.00 15.07 257 ALA A C 1
ATOM 2016 O O . ALA A 1 259 ? 66.313 69.160 -0.681 1.00 8.96 257 ALA A O 1
ATOM 2018 N N . ILE A 1 260 ? 66.646 68.072 1.236 1.00 8.59 258 ILE A N 1
ATOM 2019 C CA . ILE A 1 260 ? 67.982 67.650 0.834 1.00 1.00 258 ILE A CA 1
ATOM 2020 C C . ILE A 1 260 ? 67.890 66.742 -0.403 1.00 11.55 258 ILE A C 1
ATOM 2021 O O . ILE A 1 260 ? 68.766 66.790 -1.295 1.00 9.10 258 ILE A O 1
ATOM 2026 N N . GLY A 1 261 ? 66.883 65.864 -0.392 1.00 11.42 259 GLY A N 1
ATOM 2027 C CA . GLY A 1 261 ? 66.686 64.892 -1.452 1.00 6.16 259 GLY A CA 1
ATOM 2028 C C . GLY A 1 261 ? 66.485 65.552 -2.807 1.00 16.09 259 GLY A C 1
ATOM 2029 O O . GLY A 1 261 ? 66.911 65.058 -3.839 1.00 9.52 259 GLY A O 1
ATOM 2030 N N . ILE A 1 262 ? 65.736 66.626 -2.824 1.00 9.11 260 ILE A N 1
ATOM 2031 C CA . ILE A 1 262 ? 65.522 67.313 -4.071 1.00 3.79 260 ILE A CA 1
ATOM 2032 C C . ILE A 1 262 ? 66.863 67.763 -4.683 1.00 8.08 260 ILE A C 1
ATOM 2033 O O . ILE A 1 262 ? 67.109 67.544 -5.866 1.00 12.21 260 ILE A O 1
ATOM 2038 N N . GLU A 1 263 ? 67.752 68.333 -3.883 1.00 7.19 261 GLU A N 1
ATOM 2039 C CA . GLU A 1 263 ? 69.074 68.733 -4.405 1.00 14.75 261 GLU A CA 1
ATOM 2040 C C . GLU A 1 263 ? 69.868 67.501 -4.799 1.00 23.59 261 GLU A C 1
ATOM 2041 O O . GLU A 1 263 ? 70.570 67.509 -5.796 1.00 11.18 261 GLU A O 1
ATOM 2047 N N . GLN A 1 264 ? 69.792 66.420 -4.024 1.00 5.29 262 GLN A N 1
ATOM 2048 C CA . GLN A 1 264 ? 70.564 65.238 -4.430 1.00 4.16 262 GLN A CA 1
ATOM 2049 C C . GLN A 1 264 ? 70.190 64.683 -5.810 1.00 18.80 262 GLN A C 1
ATOM 2050 O O . GLN A 1 264 ? 71.083 64.360 -6.597 1.00 5.31 262 GLN A O 1
ATOM 2056 N N . LEU A 1 265 ? 68.889 64.598 -6.090 1.00 8.19 263 LEU A N 1
ATOM 2057 C CA . LEU A 1 265 ? 68.349 64.080 -7.364 1.00 4.47 263 LEU A CA 1
ATOM 2058 C C . LEU A 1 265 ? 68.955 64.848 -8.536 1.00 12.44 263 LEU A C 1
ATOM 2059 O O . LEU A 1 265 ? 69.175 64.253 -9.595 1.00 9.61 263 LEU A O 1
ATOM 2064 N N . LYS A 1 266 ? 69.177 66.155 -8.357 1.00 11.10 264 LYS A N 1
ATOM 2065 C CA . LYS A 1 266 ? 69.756 66.996 -9.417 1.00 7.13 264 LYS A CA 1
ATOM 2066 C C . LYS A 1 266 ? 71.216 66.655 -9.672 1.00 14.25 264 LYS A C 1
ATOM 2067 O O . LYS A 1 266 ? 71.727 66.862 -10.786 1.00 14.85 264 LYS A O 1
ATOM 2073 N N . LYS A 1 267 ? 71.900 66.184 -8.624 1.00 9.03 265 LYS A N 1
ATOM 2074 C CA . LYS A 1 267 ? 73.313 65.754 -8.725 1.00 5.95 265 LYS A CA 1
ATOM 2075 C C . LYS A 1 267 ? 73.396 64.282 -9.211 1.00 16.41 265 LYS A C 1
ATOM 2076 O O . LYS A 1 267 ? 74.400 63.802 -9.762 1.00 7.78 265 LYS A O 1
ATOM 2082 N N . LEU A 1 268 ? 72.338 63.521 -8.986 1.00 17.92 266 LEU A N 1
ATOM 2083 C CA . LEU A 1 268 ? 72.402 62.127 -9.372 1.00 6.69 266 LEU A CA 1
ATOM 2084 C C . LEU A 1 268 ? 72.977 61.813 -10.772 1.00 13.62 266 LEU A C 1
ATOM 2085 O O . LEU A 1 268 ? 73.808 60.912 -10.892 1.00 15.97 266 LEU A O 1
ATOM 2090 N N . PRO A 1 269 ? 72.546 62.478 -11.841 1.00 18.52 267 PRO A N 1
ATOM 2091 C CA . PRO A 1 269 ? 73.129 62.104 -13.136 1.00 12.75 267 PRO A CA 1
ATOM 2092 C C . PRO A 1 269 ? 74.673 62.177 -13.147 1.00 16.41 267 PRO A C 1
ATOM 2093 O O . PRO A 1 269 ? 75.345 61.309 -13.734 1.00 13.09 267 PRO A O 1
ATOM 2097 N N . ARG A 1 270 ? 75.233 63.200 -12.511 1.00 10.52 268 ARG A N 1
ATOM 2098 C CA . ARG A 1 270 ? 76.675 63.315 -12.443 1.00 11.00 268 ARG A CA 1
ATOM 2099 C C . ARG A 1 270 ? 77.245 62.234 -11.515 1.00 23.19 268 ARG A C 1
ATOM 2100 O O . ARG A 1 270 ? 78.232 61.589 -11.826 1.00 12.35 268 ARG A O 1
ATOM 2108 N N . PHE A 1 271 ? 76.655 62.033 -10.350 1.00 10.60 269 PHE A N 1
ATOM 2109 C CA . PHE A 1 271 ? 77.155 60.964 -9.491 1.00 4.27 269 PHE A CA 1
ATOM 2110 C C . PHE A 1 271 ? 77.273 59.624 -10.236 1.00 12.39 269 PHE A C 1
ATOM 2111 O O . PHE A 1 271 ? 78.228 58.859 -10.017 1.00 15.68 269 PHE A O 1
ATOM 2119 N N . ILE A 1 272 ? 76.237 59.238 -10.988 1.00 9.97 270 ILE A N 1
ATOM 2120 C CA . ILE A 1 272 ? 76.244 57.933 -11.654 1.00 4.89 270 ILE A CA 1
ATOM 2121 C C . ILE A 1 272 ? 77.309 57.883 -12.728 1.00 5.82 270 ILE A C 1
ATOM 2122 O O . ILE A 1 272 ? 78.003 56.879 -12.929 1.00 11.54 270 ILE A O 1
ATOM 2127 N N . SER A 1 273 ? 77.417 58.999 -13.427 1.00 18.69 271 SER A N 1
ATOM 2128 C CA . SER A 1 273 ? 78.425 59.164 -14.451 1.00 9.21 271 SER A CA 1
ATOM 2129 C C . SER A 1 273 ? 79.828 58.891 -13.858 1.00 20.74 271 SER A C 1
ATOM 2130 O O . SER A 1 273 ? 80.592 58.063 -14.383 1.00 14.20 271 SER A O 1
ATOM 2133 N N . VAL A 1 274 ? 80.172 59.609 -12.781 1.00 25.21 272 VAL A N 1
ATOM 2134 C CA . VAL A 1 274 ? 81.475 59.434 -12.136 1.00 9.50 272 VAL A CA 1
ATOM 2135 C C . VAL A 1 274 ? 81.686 58.026 -11.579 1.00 9.12 272 VAL A C 1
ATOM 2136 O O . VAL A 1 274 ? 82.745 57.449 -11.719 1.00 12.92 272 VAL A O 1
ATOM 2140 N N . ARG A 1 275 ? 80.653 57.479 -10.957 1.00 8.89 273 ARG A N 1
ATOM 2141 C CA . ARG A 1 275 ? 80.698 56.143 -10.409 1.00 15.79 273 ARG A CA 1
ATOM 2142 C C . ARG A 1 275 ? 80.968 55.136 -11.536 1.00 25.84 273 ARG A C 1
ATOM 2143 O O . ARG A 1 275 ? 81.721 54.177 -11.338 1.00 10.81 273 ARG A O 1
ATOM 2151 N N . ARG A 1 276 ? 80.352 55.326 -12.706 1.00 10.79 274 ARG A N 1
ATOM 2152 C CA . ARG A 1 276 ? 80.596 54.435 -13.831 1.00 9.82 274 ARG A CA 1
ATOM 2153 C C . ARG A 1 276 ? 81.991 54.618 -14.471 1.00 8.86 274 ARG A C 1
ATOM 2154 O O . ARG A 1 276 ? 82.639 53.625 -14.861 1.00 13.62 274 ARG A O 1
ATOM 2162 N N . LYS A 1 277 ? 82.506 55.850 -14.497 1.00 15.09 275 LYS A N 1
ATOM 2163 C CA . LYS A 1 277 ? 83.877 56.064 -14.963 1.00 9.31 275 LYS A CA 1
ATOM 2164 C C . LYS A 1 277 ? 84.840 55.344 -14.000 1.00 17.36 275 LYS A C 1
ATOM 2165 O O . LYS A 1 277 ? 85.739 54.644 -14.438 1.00 18.97 275 LYS A O 1
ATOM 2171 N N . ASN A 1 278 ? 84.597 55.450 -12.694 1.00 9.34 276 ASN A N 1
ATOM 2172 C CA . ASN A 1 278 ? 85.362 54.701 -11.695 1.00 13.53 276 ASN A CA 1
ATOM 2173 C C . ASN A 1 278 ? 85.308 53.182 -11.984 1.00 25.50 276 ASN A C 1
ATOM 2174 O O . ASN A 1 278 ? 86.357 52.533 -12.058 1.00 12.19 276 ASN A O 1
ATOM 2179 N N . ALA A 1 279 ? 84.115 52.613 -12.193 1.00 9.03 277 ALA A N 1
ATOM 2180 C CA . ALA A 1 279 ? 83.979 51.182 -12.517 1.00 22.58 277 ALA A CA 1
ATOM 2181 C C . ALA A 1 279 ? 84.756 50.762 -13.783 1.00 9.61 277 ALA A C 1
ATOM 2182 O O . ALA A 1 279 ? 85.406 49.714 -13.824 1.00 10.77 277 ALA A O 1
ATOM 2184 N N . GLU A 1 280 ? 84.713 51.610 -14.800 1.00 18.95 278 GLU A N 1
ATOM 2185 C CA . GLU A 1 280 ? 85.430 51.303 -16.037 1.00 17.45 278 GLU A CA 1
ATOM 2186 C C . GLU A 1 280 ? 86.917 51.197 -15.727 1.00 22.60 278 GLU A C 1
ATOM 2187 O O . GLU A 1 280 ? 87.544 50.198 -16.076 1.00 24.46 278 GLU A O 1
ATOM 2193 N N . TYR A 1 281 ? 87.455 52.195 -15.020 1.00 14.32 279 TYR A N 1
ATOM 2194 C CA . TYR A 1 281 ? 88.878 52.178 -14.667 1.00 9.18 279 TYR A CA 1
ATOM 2195 C C . TYR A 1 281 ? 89.210 50.932 -13.843 1.00 14.86 279 TYR A C 1
ATOM 2196 O O . TYR A 1 281 ? 90.179 50.194 -14.077 1.00 14.66 279 TYR A O 1
ATOM 2205 N N . PHE A 1 282 ? 88.409 50.745 -12.822 1.00 8.23 280 PHE A N 1
ATOM 2206 C CA . PHE A 1 282 ? 88.552 49.583 -11.943 1.00 7.74 280 PHE A CA 1
ATOM 2207 C C . PHE A 1 282 ? 88.511 48.246 -12.661 1.00 12.58 280 PHE A C 1
ATOM 2208 O O . PHE A 1 282 ? 89.352 47.380 -12.450 1.00 16.02 280 PHE A O 1
ATOM 2216 N N . LEU A 1 283 ? 87.511 48.041 -13.500 1.00 16.21 281 LEU A N 1
ATOM 2217 C CA . LEU A 1 283 ? 87.422 46.754 -14.172 1.00 18.75 281 LEU A CA 1
ATOM 2218 C C . LEU A 1 283 ? 88.598 46.575 -15.116 1.00 15.57 281 LEU A C 1
ATOM 2219 O O . LEU A 1 283 ? 89.058 45.474 -15.381 1.00 21.29 281 LEU A O 1
ATOM 2224 N N . ASP A 1 284 ? 89.046 47.678 -15.690 1.00 14.83 282 ASP A N 1
ATOM 2225 C CA . ASP A 1 284 ? 90.154 47.563 -16.594 1.00 9.06 282 ASP A CA 1
ATOM 2226 C C . ASP A 1 284 ? 91.396 47.189 -15.773 1.00 30.82 282 ASP A C 1
ATOM 2227 O O . ASP A 1 284 ? 92.263 46.436 -16.219 1.00 29.10 282 ASP A O 1
ATOM 2232 N N . LYS A 1 285 ? 91.467 47.689 -14.545 1.00 21.43 283 LYS A N 1
ATOM 2233 C CA . LYS A 1 285 ? 92.624 47.419 -13.702 1.00 15.56 283 LYS A CA 1
ATOM 2234 C C . LYS A 1 285 ? 92.584 46.040 -13.087 1.00 21.80 283 LYS A C 1
ATOM 2235 O O . LYS A 1 285 ? 93.589 45.485 -12.704 1.00 28.30 283 LYS A O 1
ATOM 2241 N N . PHE A 1 286 ? 91.398 45.474 -13.010 1.00 23.50 284 PHE A N 1
ATOM 2242 C CA . PHE A 1 286 ? 91.266 44.191 -12.382 1.00 9.48 284 PHE A CA 1
ATOM 2243 C C . PHE A 1 286 ? 90.875 43.059 -13.342 1.00 33.56 284 PHE A C 1
ATOM 2244 O O . PHE A 1 286 ? 90.836 41.894 -12.927 1.00 23.92 284 PHE A O 1
ATOM 2252 N N . LYS A 1 287 ? 90.565 43.430 -14.592 1.00 28.68 285 LYS A N 1
ATOM 2253 C CA . LYS A 1 287 ? 90.140 42.532 -15.674 1.00 59.46 285 LYS A CA 1
ATOM 2254 C C . LYS A 1 287 ? 90.783 41.156 -15.568 1.00 99.89 285 LYS A C 1
ATOM 2255 O O . LYS A 1 287 ? 90.084 40.137 -15.490 1.00 92.99 285 LYS A O 1
ATOM 2261 N N . ASP A 1 288 ? 92.113 41.129 -15.586 1.00 38.31 286 ASP A N 1
ATOM 2262 C CA . ASP A 1 288 ? 92.827 39.856 -15.505 1.00 99.89 286 ASP A CA 1
ATOM 2263 C C . ASP A 1 288 ? 93.649 39.616 -14.233 1.00 99.89 286 ASP A C 1
ATOM 2264 O O . ASP A 1 288 ? 94.795 39.181 -14.298 1.00 29.76 286 ASP A O 1
ATOM 2269 N N . HIS A 1 289 ? 93.034 39.869 -13.080 1.00 30.76 287 HIS A N 1
ATOM 2270 C CA . HIS A 1 289 ? 93.667 39.663 -11.777 1.00 20.36 287 HIS A CA 1
ATOM 2271 C C . HIS A 1 289 ? 93.941 38.188 -11.486 1.00 51.90 287 HIS A C 1
ATOM 2272 O O . HIS A 1 289 ? 93.036 37.346 -11.562 1.00 23.40 287 HIS A O 1
ATOM 2279 N N . PRO A 1 290 ? 95.172 37.888 -11.079 1.00 25.05 288 PRO A N 1
ATOM 2280 C CA . PRO A 1 290 ? 95.541 36.522 -10.777 1.00 22.08 288 PRO A CA 1
ATOM 2281 C C . PRO A 1 290 ? 94.640 35.767 -9.797 1.00 32.88 288 PRO A C 1
ATOM 2282 O O . PRO A 1 290 ? 94.466 34.554 -9.920 1.00 47.51 288 PRO A O 1
ATOM 2286 N N . TYR A 1 291 ? 94.083 36.431 -8.798 1.00 25.45 289 TYR A N 1
ATOM 2287 C CA . TYR A 1 291 ? 93.293 35.664 -7.857 1.00 12.84 289 TYR A CA 1
ATOM 2288 C C . TYR A 1 291 ? 91.940 36.198 -7.414 1.00 11.41 289 TYR A C 1
ATOM 2289 O O . TYR A 1 291 ? 91.329 35.683 -6.484 1.00 18.79 289 TYR A O 1
ATOM 2298 N N . LEU A 1 292 ? 91.485 37.241 -8.086 1.00 17.81 290 LEU A N 1
ATOM 2299 C CA . LEU A 1 292 ? 90.233 37.881 -7.721 1.00 23.22 290 LEU A CA 1
ATOM 2300 C C . LEU A 1 292 ? 89.332 38.049 -8.918 1.00 15.73 290 LEU A C 1
ATOM 2301 O O . LEU A 1 292 ? 89.756 38.445 -10.006 1.00 15.21 290 LEU A O 1
ATOM 2306 N N . ASP A 1 293 ? 88.068 37.751 -8.678 1.00 20.16 291 ASP A N 1
ATOM 2307 C CA . ASP A 1 293 ? 87.032 37.919 -9.667 1.00 10.64 291 ASP A CA 1
ATOM 2308 C C . ASP A 1 293 ? 86.178 39.102 -9.254 1.00 14.79 291 ASP A C 1
ATOM 2309 O O . ASP A 1 293 ? 85.903 39.284 -8.072 1.00 10.89 291 ASP A O 1
ATOM 2314 N N . VAL A 1 294 ? 85.746 39.870 -10.244 1.00 17.24 292 VAL A N 1
ATOM 2315 C CA . VAL A 1 294 ? 84.921 41.054 -10.017 1.00 9.06 292 VAL A CA 1
ATOM 2316 C C . VAL A 1 294 ? 83.492 40.818 -10.454 1.00 36.57 292 VAL A C 1
ATOM 2317 O O . VAL A 1 294 ? 83.192 39.852 -11.141 1.00 18.03 292 VAL A O 1
ATOM 2321 N N . GLN A 1 295 ? 82.590 41.675 -10.010 1.00 11.62 293 GLN A N 1
ATOM 2322 C CA . GLN A 1 295 ? 81.188 41.477 -10.355 1.00 44.78 293 GLN A CA 1
ATOM 2323 C C . GLN A 1 295 ? 80.959 41.577 -11.849 1.00 13.26 293 GLN A C 1
ATOM 2324 O O . GLN A 1 295 ? 81.465 42.489 -12.510 1.00 10.31 293 GLN A O 1
ATOM 2330 N N . GLN A 1 296 ? 80.164 40.650 -12.379 1.00 11.87 294 GLN A N 1
ATOM 2331 C CA . GLN A 1 296 ? 79.776 40.628 -13.789 1.00 7.97 294 GLN A CA 1
ATOM 2332 C C . GLN A 1 296 ? 78.542 41.498 -13.999 1.00 23.54 294 GLN A C 1
ATOM 2333 O O . GLN A 1 296 ? 77.444 41.213 -13.486 1.00 9.27 294 GLN A O 1
ATOM 2339 N N . GLU A 1 297 ? 78.722 42.541 -14.794 1.00 14.15 295 GLU A N 1
ATOM 2340 C CA . GLU A 1 297 ? 77.667 43.513 -15.042 1.00 17.60 295 GLU A CA 1
ATOM 2341 C C . GLU A 1 297 ? 76.495 43.090 -15.936 1.00 19.06 295 GLU A C 1
ATOM 2342 O O . GLU A 1 297 ? 76.707 42.568 -17.026 1.00 11.30 295 GLU A O 1
ATOM 2348 N N . THR A 1 298 ? 75.283 43.398 -15.467 1.00 17.05 296 THR A N 1
ATOM 2349 C CA . THR A 1 298 ? 74.024 43.210 -16.193 1.00 14.34 296 THR A CA 1
ATOM 2350 C C . THR A 1 298 ? 73.467 44.624 -16.454 1.00 18.49 296 THR A C 1
ATOM 2351 O O . THR A 1 298 ? 73.621 45.510 -15.615 1.00 17.62 296 THR A O 1
ATOM 2355 N N . GLY A 1 299 ? 72.941 44.871 -17.658 1.00 18.17 297 GLY A N 1
ATOM 2356 C CA . GLY A 1 299 ? 72.403 46.177 -18.031 1.00 13.57 297 GLY A CA 1
ATOM 2357 C C . GLY A 1 299 ? 73.493 47.211 -17.741 1.00 22.81 297 GLY A C 1
ATOM 2358 O O . GLY A 1 299 ? 74.674 46.982 -18.042 1.00 18.46 297 GLY A O 1
ATOM 2359 N N . GLU A 1 300 ? 73.114 48.342 -17.156 1.00 8.91 298 GLU A N 1
ATOM 2360 C CA . GLU A 1 300 ? 74.106 49.346 -16.800 1.00 5.17 298 GLU A CA 1
ATOM 2361 C C . GLU A 1 300 ? 74.043 49.508 -15.286 1.00 13.49 298 GLU A C 1
ATOM 2362 O O . GLU A 1 300 ? 73.138 50.156 -14.753 1.00 13.83 298 GLU A O 1
ATOM 2368 N N . SER A 1 301 ? 75.015 48.924 -14.606 1.00 13.68 299 SER A N 1
ATOM 2369 C CA . SER A 1 301 ? 75.083 49.015 -13.160 1.00 6.12 299 SER A CA 1
ATOM 2370 C C . SER A 1 301 ? 75.430 50.414 -12.665 1.00 7.01 299 SER A C 1
ATOM 2371 O O . SER A 1 301 ? 76.131 51.196 -13.332 1.00 19.81 299 SER A O 1
ATOM 2374 N N . SER A 1 302 ? 74.923 50.727 -11.477 1.00 7.14 300 SER A N 1
ATOM 2375 C CA . SER A 1 302 ? 75.197 51.989 -10.838 1.00 8.59 300 SER A CA 1
ATOM 2376 C C . SER A 1 302 ? 76.372 51.830 -9.866 1.00 17.77 300 SER A C 1
ATOM 2377 O O . SER A 1 302 ? 76.684 52.760 -9.145 1.00 9.19 300 SER A O 1
ATOM 2380 N N . TRP A 1 303 ? 77.017 50.658 -9.860 1.00 10.79 301 TRP A N 1
ATOM 2381 C CA . TRP A 1 303 ? 78.242 50.390 -9.079 1.00 9.30 301 TRP A CA 1
ATOM 2382 C C . TRP A 1 303 ? 78.276 50.950 -7.671 1.00 11.43 301 TRP A C 1
ATOM 2383 O O . TRP A 1 303 ? 79.031 51.869 -7.371 1.00 15.79 301 TRP A O 1
ATOM 2394 N N . PHE A 1 304 ? 77.477 50.364 -6.783 1.00 12.33 302 PHE A N 1
ATOM 2395 C CA . PHE A 1 304 ? 77.416 50.843 -5.415 1.00 8.66 302 PHE A CA 1
ATOM 2396 C C . PHE A 1 304 ? 78.794 50.706 -4.766 1.00 22.30 302 PHE A C 1
ATOM 2397 O O . PHE A 1 304 ? 79.263 51.610 -4.064 1.00 11.40 302 PHE A O 1
ATOM 2405 N N . GLY A 1 305 ? 79.459 49.590 -5.045 1.00 14.12 303 GLY A N 1
ATOM 2406 C CA . GLY A 1 305 ? 80.782 49.302 -4.496 1.00 9.52 303 GLY A CA 1
ATOM 2407 C C . GLY A 1 305 ? 81.463 48.311 -5.432 1.00 15.42 303 GLY A C 1
ATOM 2408 O O . GLY A 1 305 ? 80.891 47.970 -6.474 1.00 9.53 303 GLY A O 1
ATOM 2409 N N . PHE A 1 306 ? 82.661 47.864 -5.065 1.00 17.18 304 PHE A N 1
ATOM 2410 C CA . PHE A 1 306 ? 83.427 46.909 -5.877 1.00 9.24 304 PHE A CA 1
ATOM 2411 C C . PHE A 1 306 ? 83.671 45.624 -5.102 1.00 16.31 304 PHE A C 1
ATOM 2412 O O . PHE A 1 306 ? 84.402 45.573 -4.125 1.00 6.39 304 PHE A O 1
ATOM 2420 N N . SER A 1 307 ? 82.998 44.573 -5.523 1.00 10.27 305 SER A N 1
ATOM 2421 C CA . SER A 1 307 ? 83.211 43.287 -4.897 1.00 4.15 305 SER A CA 1
ATOM 2422 C C . SER A 1 307 ? 84.405 42.527 -5.540 1.00 8.89 305 SER A C 1
ATOM 2423 O O . SER A 1 307 ? 84.800 42.745 -6.718 1.00 9.75 305 SER A O 1
ATOM 2426 N N . PHE A 1 308 ? 84.917 41.596 -4.731 1.00 17.54 306 PHE A N 1
ATOM 2427 C CA . PHE A 1 308 ? 85.988 40.684 -5.105 1.00 17.83 306 PHE A CA 1
ATOM 2428 C C . PHE A 1 308 ? 85.543 39.305 -4.637 1.00 15.90 306 PHE A C 1
ATOM 2429 O O . PHE A 1 308 ? 85.039 39.160 -3.537 1.00 10.95 306 PHE A O 1
ATOM 2437 N N . ILE A 1 309 ? 85.756 38.269 -5.435 1.00 17.26 307 ILE A N 1
ATOM 2438 C CA . ILE A 1 309 ? 85.487 36.913 -4.949 1.00 14.48 307 ILE A CA 1
ATOM 2439 C C . ILE A 1 309 ? 86.793 36.139 -5.171 1.00 11.89 307 ILE A C 1
ATOM 2440 O O . ILE A 1 309 ? 87.328 36.165 -6.275 1.00 11.81 307 ILE A O 1
ATOM 2445 N N . ILE A 1 310 ? 87.384 35.606 -4.104 1.00 13.76 308 ILE A N 1
ATOM 2446 C CA . ILE A 1 310 ? 88.653 34.902 -4.299 1.00 18.19 308 ILE A CA 1
ATOM 2447 C C . ILE A 1 310 ? 88.411 33.726 -5.243 1.00 34.53 308 ILE A C 1
ATOM 2448 O O . ILE A 1 310 ? 87.453 32.959 -5.053 1.00 21.84 308 ILE A O 1
ATOM 2453 N N . LYS A 1 311 ? 89.247 33.604 -6.276 1.00 34.94 309 LYS A N 1
ATOM 2454 C CA . LYS A 1 311 ? 89.121 32.509 -7.247 1.00 15.34 309 LYS A CA 1
ATOM 2455 C C . LYS A 1 311 ? 89.404 31.184 -6.555 1.00 25.17 309 LYS A C 1
ATOM 2456 O O . LYS A 1 311 ? 90.259 31.139 -5.667 1.00 22.92 309 LYS A O 1
ATOM 2462 N N . LYS A 1 312 ? 88.668 30.127 -6.927 1.00 38.45 310 LYS A N 1
ATOM 2463 C CA . LYS A 1 312 ? 88.819 28.790 -6.319 1.00 36.91 310 LYS A CA 1
ATOM 2464 C C . LYS A 1 312 ? 90.202 28.204 -6.628 1.00 30.46 310 LYS A C 1
ATOM 2465 O O . LYS A 1 312 ? 90.676 28.329 -7.768 1.00 17.95 310 LYS A O 1
ATOM 2471 N N . ASP A 1 313 ? 90.848 27.593 -5.634 1.00 42.62 311 ASP A N 1
ATOM 2472 C CA . ASP A 1 313 ? 92.168 26.995 -5.850 1.00 99.89 311 ASP A CA 1
ATOM 2473 C C . ASP A 1 313 ? 93.238 28.048 -6.112 1.00 99.89 311 ASP A C 1
ATOM 2474 O O . ASP A 1 313 ? 94.198 27.794 -6.856 1.00 44.18 311 ASP A O 1
ATOM 2479 N N . SER A 1 314 ? 93.067 29.235 -5.544 1.00 40.19 312 SER A N 1
ATOM 2480 C CA . SER A 1 314 ? 94.049 30.281 -5.770 1.00 37.34 312 SER A CA 1
ATOM 2481 C C . SER A 1 314 ? 94.992 30.074 -4.611 1.00 20.47 312 SER A C 1
ATOM 2482 O O . SER A 1 314 ? 96.178 30.415 -4.665 1.00 95.63 312 SER A O 1
ATOM 2485 N N . GLY A 1 315 ? 94.428 29.490 -3.560 1.00 69.59 313 GLY A N 1
ATOM 2486 C CA . GLY A 1 315 ? 95.163 29.235 -2.337 1.00 39.64 313 GLY A CA 1
ATOM 2487 C C . GLY A 1 315 ? 94.956 30.419 -1.418 1.00 99.89 313 GLY A C 1
ATOM 2488 O O . GLY A 1 315 ? 95.166 30.323 -0.210 1.00 99.89 313 GLY A O 1
ATOM 2489 N N . VAL A 1 316 ? 94.524 31.530 -2.011 1.00 41.61 314 VAL A N 1
ATOM 2490 C CA . VAL A 1 316 ? 94.264 32.768 -1.276 1.00 20.72 314 VAL A CA 1
ATOM 2491 C C . VAL A 1 316 ? 93.271 32.648 -0.116 1.00 33.88 314 VAL A C 1
ATOM 2492 O O . VAL A 1 316 ? 92.248 31.953 -0.192 1.00 61.33 314 VAL A O 1
ATOM 2496 N N . ILE A 1 317 ? 93.586 33.327 0.977 1.00 16.64 315 ILE A N 1
ATOM 2497 C CA . ILE A 1 317 ? 92.731 33.264 2.151 1.00 19.51 315 ILE A CA 1
ATOM 2498 C C . ILE A 1 317 ? 92.173 34.657 2.412 1.00 41.02 315 ILE A C 1
ATOM 2499 O O . ILE A 1 317 ? 92.897 35.662 2.448 1.00 27.07 315 ILE A O 1
ATOM 2504 N N . ARG A 1 318 ? 90.863 34.694 2.593 1.00 23.02 316 ARG A N 1
ATOM 2505 C CA . ARG A 1 318 ? 90.139 35.947 2.751 1.00 15.72 316 ARG A CA 1
ATOM 2506 C C . ARG A 1 318 ? 90.571 36.794 3.948 1.00 32.71 316 ARG A C 1
ATOM 2507 O O . ARG A 1 318 ? 90.650 38.022 3.871 1.00 34.41 316 ARG A O 1
ATOM 2515 N N . LYS A 1 319 ? 90.839 36.120 5.056 1.00 20.81 317 LYS A N 1
ATOM 2516 C CA . LYS A 1 319 ? 91.256 36.768 6.290 1.00 34.27 317 LYS A CA 1
ATOM 2517 C C . LYS A 1 319 ? 92.456 37.673 6.072 1.00 25.13 317 LYS A C 1
ATOM 2518 O O . LYS A 1 319 ? 92.536 38.784 6.579 1.00 28.76 317 LYS A O 1
ATOM 2524 N N . GLN A 1 320 ? 93.436 37.147 5.367 1.00 19.33 318 GLN A N 1
ATOM 2525 C CA . GLN A 1 320 ? 94.643 37.896 5.114 1.00 33.52 318 GLN A CA 1
ATOM 2526 C C . GLN A 1 320 ? 94.368 39.050 4.170 1.00 32.70 318 GLN A C 1
ATOM 2527 O O . GLN A 1 320 ? 94.757 40.182 4.439 1.00 41.87 318 GLN A O 1
ATOM 2533 N N . LEU A 1 321 ? 93.614 38.781 3.111 1.00 29.63 319 LEU A N 1
ATOM 2534 C CA . LEU A 1 321 ? 93.237 39.832 2.154 1.00 25.38 319 LEU A CA 1
ATOM 2535 C C . LEU A 1 321 ? 92.698 40.999 2.958 1.00 21.99 319 LEU A C 1
ATOM 2536 O O . LEU A 1 321 ? 93.069 42.159 2.796 1.00 22.43 319 LEU A O 1
ATOM 2541 N N . VAL A 1 322 ? 91.806 40.670 3.862 1.00 13.30 320 VAL A N 1
ATOM 2542 C CA . VAL A 1 322 ? 91.235 41.710 4.659 1.00 14.69 320 VAL A CA 1
ATOM 2543 C C . VAL A 1 322 ? 92.332 42.455 5.419 1.00 31.31 320 VAL A C 1
ATOM 2544 O O . VAL A 1 322 ? 92.427 43.678 5.325 1.00 23.66 320 VAL A O 1
ATOM 2548 N N . GLU A 1 323 ? 93.183 41.744 6.147 1.00 27.64 321 GLU A N 1
ATOM 2549 C CA . GLU A 1 323 ? 94.249 42.439 6.872 1.00 41.09 321 GLU A CA 1
ATOM 2550 C C . GLU A 1 323 ? 94.987 43.390 5.929 1.00 17.51 321 GLU A C 1
ATOM 2551 O O . GLU A 1 323 ? 95.069 44.600 6.147 1.00 44.14 321 GLU A O 1
ATOM 2557 N N . ASN A 1 324 ? 95.546 42.817 4.876 1.00 17.00 322 ASN A N 1
ATOM 2558 C CA . ASN A 1 324 ? 96.259 43.602 3.892 1.00 28.81 322 ASN A CA 1
ATOM 2559 C C . ASN A 1 324 ? 95.537 44.891 3.548 1.00 32.74 322 ASN A C 1
ATOM 2560 O O . ASN A 1 324 ? 96.110 45.979 3.595 1.00 35.75 322 ASN A O 1
ATOM 2565 N N . LEU A 1 325 ? 94.274 44.754 3.169 1.00 39.17 323 LEU A N 1
ATOM 2566 C CA . LEU A 1 325 ? 93.475 45.915 2.804 1.00 38.56 323 LEU A CA 1
ATOM 2567 C C . LEU A 1 325 ? 93.414 46.846 3.991 1.00 13.90 323 LEU A C 1
ATOM 2568 O O . LEU A 1 325 ? 93.697 48.041 3.882 1.00 15.83 323 LEU A O 1
ATOM 2573 N N . ASN A 1 326 ? 92.943 46.336 5.113 1.00 16.89 324 ASN A N 1
ATOM 2574 C CA . ASN A 1 326 ? 92.846 47.238 6.244 1.00 22.47 324 ASN A CA 1
ATOM 2575 C C . ASN A 1 326 ? 94.214 47.803 6.597 1.00 24.22 324 ASN A C 1
ATOM 2576 O O . ASN A 1 326 ? 94.355 49.021 6.745 1.00 26.76 324 ASN A O 1
ATOM 2581 N N . SER A 1 327 ? 95.210 46.929 6.726 1.00 72.89 325 SER A N 1
ATOM 2582 C CA . SER A 1 327 ? 96.562 47.365 7.069 1.00 17.87 325 SER A CA 1
ATOM 2583 C C . SER A 1 327 ? 97.021 48.448 6.099 1.00 32.44 325 SER A C 1
ATOM 2584 O O . SER A 1 327 ? 97.778 49.322 6.474 1.00 27.55 325 SER A O 1
ATOM 2587 N N . ALA A 1 328 ? 96.545 48.400 4.857 1.00 47.32 326 ALA A N 1
ATOM 2588 C CA . ALA A 1 328 ? 96.910 49.391 3.842 1.00 24.95 326 ALA A CA 1
ATOM 2589 C C . ALA A 1 328 ? 96.087 50.659 3.887 1.00 27.55 326 ALA A C 1
ATOM 2590 O O . ALA A 1 328 ? 96.310 51.568 3.093 1.00 22.80 326 ALA A O 1
ATOM 2592 N N . GLY A 1 329 ? 95.097 50.706 4.766 1.00 13.33 327 GLY A N 1
ATOM 2593 C CA . GLY A 1 329 ? 94.229 51.874 4.845 1.00 26.07 327 GLY A CA 1
ATOM 2594 C C . GLY A 1 329 ? 93.040 51.774 3.866 1.00 45.79 327 GLY A C 1
ATOM 2595 O O . GLY A 1 329 ? 92.451 52.769 3.452 1.00 27.02 327 GLY A O 1
ATOM 2596 N N . ILE A 1 330 ? 92.661 50.562 3.502 1.00 23.18 328 ILE A N 1
ATOM 2597 C CA . ILE A 1 330 ? 91.529 50.414 2.604 1.00 17.61 328 ILE A CA 1
ATOM 2598 C C . ILE A 1 330 ? 90.354 49.801 3.312 1.00 22.18 328 ILE A C 1
ATOM 2599 O O . ILE A 1 330 ? 90.442 48.663 3.741 1.00 30.84 328 ILE A O 1
ATOM 2604 N N . GLU A 1 331 ? 89.295 50.590 3.508 1.00 24.00 329 GLU A N 1
ATOM 2605 C CA . GLU A 1 331 ? 88.116 50.121 4.230 1.00 17.11 329 GLU A CA 1
ATOM 2606 C C . GLU A 1 331 ? 87.483 49.010 3.408 1.00 35.14 329 GLU A C 1
ATOM 2607 O O . GLU A 1 331 ? 87.423 49.079 2.172 1.00 14.94 329 GLU A O 1
ATOM 2613 N N . CYS A 1 332 ? 87.018 47.968 4.079 1.00 16.89 330 CYS A N 1
ATOM 2614 C CA . CYS A 1 332 ? 86.304 46.915 3.368 1.00 13.19 330 CYS A CA 1
ATOM 2615 C C . CYS A 1 332 ? 85.131 46.361 4.157 1.00 51.77 330 CYS A C 1
ATOM 2616 O O . CYS A 1 332 ? 84.926 46.723 5.319 1.00 26.72 330 CYS A O 1
ATOM 2619 N N . ARG A 1 333 ? 84.317 45.542 3.501 1.00 25.65 331 ARG A N 1
ATOM 2620 C CA . ARG A 1 333 ? 83.136 44.978 4.139 1.00 23.41 331 ARG A CA 1
ATOM 2621 C C . ARG A 1 333 ? 82.868 43.590 3.572 1.00 24.63 331 ARG A C 1
ATOM 2622 O O . ARG A 1 333 ? 83.325 43.311 2.472 1.00 13.70 331 ARG A O 1
ATOM 2630 N N . PRO A 1 334 ? 82.091 42.758 4.279 1.00 9.24 332 PRO A N 1
ATOM 2631 C CA . PRO A 1 334 ? 81.646 41.505 3.681 1.00 20.92 332 PRO A CA 1
ATOM 2632 C C . PRO A 1 334 ? 80.636 41.955 2.605 1.00 28.69 332 PRO A C 1
ATOM 2633 O O . PRO A 1 334 ? 80.164 43.092 2.602 1.00 18.11 332 PRO A O 1
ATOM 2637 N N . ILE A 1 335 ? 80.261 41.054 1.711 1.00 16.98 333 ILE A N 1
ATOM 2638 C CA . ILE A 1 335 ? 79.234 41.370 0.695 1.00 16.76 333 ILE A CA 1
ATOM 2639 C C . ILE A 1 335 ? 77.867 41.245 1.383 1.00 16.57 333 ILE A C 1
ATOM 2640 O O . ILE A 1 335 ? 77.266 40.164 1.437 1.00 15.54 333 ILE A O 1
ATOM 2645 N N . VAL A 1 336 ? 77.432 42.342 2.021 1.00 26.05 334 VAL A N 1
ATOM 2646 C CA . VAL A 1 336 ? 76.199 42.386 2.804 1.00 12.62 334 VAL A CA 1
ATOM 2647 C C . VAL A 1 336 ? 75.832 41.231 3.802 1.00 16.48 334 VAL A C 1
ATOM 2648 O O . VAL A 1 336 ? 76.525 40.984 4.795 1.00 17.29 334 VAL A O 1
ATOM 2652 N N . THR A 1 337 ? 74.708 40.550 3.645 1.00 75.26 335 THR A N 1
ATOM 2653 C CA . THR A 1 337 ? 74.444 39.511 4.637 1.00 17.49 335 THR A CA 1
ATOM 2654 C C . THR A 1 337 ? 75.386 38.348 4.336 1.00 99.89 335 THR A C 1
ATOM 2655 O O . THR A 1 337 ? 75.416 37.375 5.076 1.00 34.38 335 THR A O 1
ATOM 2659 N N . GLY A 1 338 ? 76.103 38.393 3.220 1.00 22.11 336 GLY A N 1
ATOM 2660 C CA . GLY A 1 338 ? 76.915 37.235 2.853 1.00 24.15 336 GLY A CA 1
ATOM 2661 C C . GLY A 1 338 ? 75.831 36.169 2.733 1.00 25.28 336 GLY A C 1
ATOM 2662 O O . GLY A 1 338 ? 74.692 36.470 2.356 1.00 21.90 336 GLY A O 1
ATOM 2663 N N . ASN A 1 339 ? 76.121 34.932 3.103 1.00 16.02 337 ASN A N 1
ATOM 2664 C CA . ASN A 1 339 ? 75.053 33.955 3.046 1.00 15.20 337 ASN A CA 1
ATOM 2665 C C . ASN A 1 339 ? 74.075 34.120 4.222 1.00 27.94 337 ASN A C 1
ATOM 2666 O O . ASN A 1 339 ? 74.311 33.621 5.313 1.00 24.07 337 ASN A O 1
ATOM 2671 N N . PHE A 1 340 ? 72.938 34.758 3.986 1.00 21.65 338 PHE A N 1
ATOM 2672 C CA . PHE A 1 340 ? 71.973 34.952 5.055 1.00 15.54 338 PHE A CA 1
ATOM 2673 C C . PHE A 1 340 ? 71.572 33.664 5.751 1.00 17.90 338 PHE A C 1
ATOM 2674 O O . PHE A 1 340 ? 71.100 33.666 6.890 1.00 28.92 338 PHE A O 1
ATOM 2682 N N . LEU A 1 341 ? 71.705 32.552 5.047 1.00 18.82 339 LEU A N 1
ATOM 2683 C CA . LEU A 1 341 ? 71.243 31.300 5.602 1.00 23.17 339 LEU A CA 1
ATOM 2684 C C . LEU A 1 341 ? 72.085 30.817 6.769 1.00 15.90 339 LEU A C 1
ATOM 2685 O O . LEU A 1 341 ? 71.714 29.858 7.458 1.00 31.85 339 LEU A O 1
ATOM 2690 N N . LYS A 1 342 ? 73.211 31.483 6.979 1.00 27.74 340 LYS A N 1
ATOM 2691 C CA . LYS A 1 342 ? 74.059 31.151 8.103 1.00 55.55 340 LYS A CA 1
ATOM 2692 C C . LYS A 1 342 ? 73.528 31.780 9.400 1.00 48.07 340 LYS A C 1
ATOM 2693 O O . LYS A 1 342 ? 74.089 31.535 10.462 1.00 41.38 340 LYS A O 1
ATOM 2699 N N . ASN A 1 343 ? 72.462 32.583 9.335 1.00 37.13 341 ASN A N 1
ATOM 2700 C CA . ASN A 1 343 ? 71.911 33.199 10.553 1.00 18.70 341 ASN A CA 1
ATOM 2701 C C . ASN A 1 343 ? 70.874 32.316 11.210 1.00 25.14 341 ASN A C 1
ATOM 2702 O O . ASN A 1 343 ? 69.709 32.675 11.349 1.00 19.17 341 ASN A O 1
ATOM 2707 N N . THR A 1 344 ? 71.346 31.143 11.596 1.00 24.18 342 THR A N 1
ATOM 2708 C CA . THR A 1 344 ? 70.553 30.091 12.193 1.00 32.12 342 THR A CA 1
ATOM 2709 C C . THR A 1 344 ? 69.571 30.610 13.221 1.00 29.57 342 THR A C 1
ATOM 2710 O O . THR A 1 344 ? 68.418 30.166 13.294 1.00 36.11 342 THR A O 1
ATOM 2714 N N . ASP A 1 345 ? 70.071 31.504 14.060 1.00 34.48 343 ASP A N 1
ATOM 2715 C CA . ASP A 1 345 ? 69.294 32.046 15.157 1.00 26.83 343 ASP A CA 1
ATOM 2716 C C . ASP A 1 345 ? 68.096 32.843 14.689 1.00 30.89 343 ASP A C 1
ATOM 2717 O O . ASP A 1 345 ? 66.954 32.536 15.049 1.00 26.24 343 ASP A O 1
ATOM 2722 N N . VAL A 1 346 ? 68.372 33.908 13.941 1.00 20.12 344 VAL A N 1
ATOM 2723 C CA . VAL A 1 346 ? 67.299 34.752 13.446 1.00 23.08 344 VAL A CA 1
ATOM 2724 C C . VAL A 1 346 ? 66.370 33.891 12.571 1.00 18.16 344 VAL A C 1
ATOM 2725 O O . VAL A 1 346 ? 65.164 34.056 12.580 1.00 18.15 344 VAL A O 1
ATOM 2729 N N . LEU A 1 347 ? 66.922 32.898 11.881 1.00 10.04 345 LEU A N 1
ATOM 2730 C CA . LEU A 1 347 ? 66.117 32.069 11.002 1.00 14.74 345 LEU A CA 1
ATOM 2731 C C . LEU A 1 347 ? 65.143 31.217 11.757 1.00 22.15 345 LEU A C 1
ATOM 2732 O O . LEU A 1 347 ? 64.168 30.736 11.166 1.00 19.27 345 LEU A O 1
ATOM 2737 N N . LYS A 1 348 ? 65.396 31.084 13.059 1.00 15.58 346 LYS A N 1
ATOM 2738 C CA . LYS A 1 348 ? 64.521 30.358 13.974 1.00 6.60 346 LYS A CA 1
ATOM 2739 C C . LYS A 1 348 ? 63.135 31.014 13.992 1.00 19.97 346 LYS A C 1
ATOM 2740 O O . LYS A 1 348 ? 62.129 30.395 14.343 1.00 17.55 346 LYS A O 1
ATOM 2746 N N . TYR A 1 349 ? 63.081 32.298 13.662 1.00 15.22 347 TYR A N 1
ATOM 2747 C CA . TYR A 1 349 ? 61.817 33.038 13.687 1.00 8.83 347 TYR A CA 1
ATOM 2748 C C . TYR A 1 349 ? 61.079 32.954 12.361 1.00 10.00 347 TYR A C 1
ATOM 2749 O O . TYR A 1 349 ? 59.896 33.279 12.272 1.00 17.62 347 TYR A O 1
ATOM 2758 N N . PHE A 1 350 ? 61.758 32.489 11.328 1.00 10.15 348 PHE A N 1
ATOM 2759 C CA . PHE A 1 350 ? 61.141 32.406 10.028 1.00 10.36 348 PHE A CA 1
ATOM 2760 C C . PHE A 1 350 ? 60.456 31.110 9.667 1.00 26.73 348 PHE A C 1
ATOM 2761 O O . PHE A 1 350 ? 60.847 30.026 10.093 1.00 12.05 348 PHE A O 1
ATOM 2769 N N . ASP A 1 351 ? 59.513 31.234 8.746 1.00 10.10 349 ASP A N 1
ATOM 2770 C CA . ASP A 1 351 ? 58.866 30.090 8.135 1.00 14.34 349 ASP A CA 1
ATOM 2771 C C . ASP A 1 351 ? 59.612 30.027 6.803 1.00 10.74 349 ASP A C 1
ATOM 2772 O O . ASP A 1 351 ? 59.351 30.795 5.867 1.00 23.39 349 ASP A O 1
ATOM 2777 N N . TYR A 1 352 ? 60.619 29.170 6.706 1.00 8.20 350 TYR A N 1
ATOM 2778 C CA . TYR A 1 352 ? 61.321 29.215 5.439 1.00 11.40 350 TYR A CA 1
ATOM 2779 C C . TYR A 1 352 ? 61.773 27.888 4.903 1.00 21.71 350 TYR A C 1
ATOM 2780 O O . TYR A 1 352 ? 61.649 26.865 5.573 1.00 14.82 350 TYR A O 1
ATOM 2789 N N . THR A 1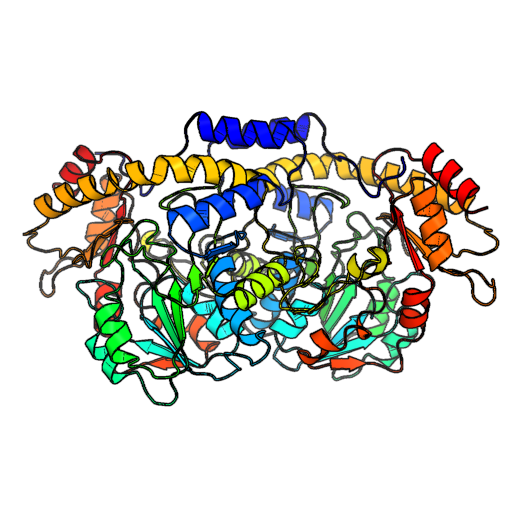 353 ? 62.279 27.939 3.669 1.00 18.45 351 THR A N 1
ATOM 2790 C CA . THR A 1 353 ? 62.784 26.757 3.000 1.00 35.81 351 THR A CA 1
ATOM 2791 C C . THR A 1 353 ? 63.885 27.222 2.076 1.00 27.04 351 THR A C 1
ATOM 2792 O O . THR A 1 353 ? 64.008 28.425 1.824 1.00 14.84 351 THR A O 1
ATOM 2796 N N . VAL A 1 354 ? 64.733 26.286 1.643 1.00 24.54 352 VAL A N 1
ATOM 2797 C CA . VAL A 1 354 ? 65.842 26.598 0.723 1.00 20.89 352 VAL A CA 1
ATOM 2798 C C . VAL A 1 354 ? 65.683 25.804 -0.550 1.00 18.23 352 VAL A C 1
ATOM 2799 O O . VAL A 1 354 ? 65.545 24.572 -0.552 1.00 20.40 352 VAL A O 1
ATOM 2803 N N . HIS A 1 355 ? 65.633 26.488 -1.663 1.00 7.71 353 HIS A N 1
ATOM 2804 C CA . HIS A 1 355 ? 65.539 25.706 -2.877 1.00 7.61 353 HIS A CA 1
ATOM 2805 C C . HIS A 1 355 ? 66.892 25.091 -3.211 1.00 17.59 353 HIS A C 1
ATOM 2806 O O . HIS A 1 355 ? 67.881 25.819 -3.292 1.00 15.59 353 HIS A O 1
ATOM 2813 N N . ASN A 1 356 ? 66.928 23.773 -3.438 1.00 16.57 354 ASN A N 1
ATOM 2814 C CA . ASN A 1 356 ? 68.160 23.059 -3.852 1.00 15.49 354 ASN A CA 1
ATOM 2815 C C . ASN A 1 356 ? 69.273 23.246 -2.781 1.00 5.12 354 ASN A C 1
ATOM 2816 O O . ASN A 1 356 ? 69.257 22.593 -1.725 1.00 36.73 354 ASN A O 1
ATOM 2821 N N . ASN A 1 357 ? 70.233 24.120 -3.054 1.00 16.06 355 ASN A N 1
ATOM 2822 C CA . ASN A 1 357 ? 71.278 24.463 -2.100 1.00 26.94 355 ASN A CA 1
ATOM 2823 C C . ASN A 1 357 ? 71.703 25.908 -2.360 1.00 26.89 355 ASN A C 1
ATOM 2824 O O . ASN A 1 357 ? 71.414 26.461 -3.423 1.00 15.67 355 ASN A O 1
ATOM 2829 N N . VAL A 1 358 ? 72.458 26.489 -1.433 1.00 23.17 356 VAL A N 1
ATOM 2830 C CA . VAL A 1 358 ? 72.926 27.853 -1.627 1.00 17.28 356 VAL A CA 1
ATOM 2831 C C . VAL A 1 358 ? 74.456 27.784 -1.618 1.00 22.70 356 VAL A C 1
ATOM 2832 O O . VAL A 1 358 ? 75.155 28.511 -0.918 1.00 20.09 356 VAL A O 1
ATOM 2836 N N . ASP A 1 359 ? 74.962 26.863 -2.418 1.00 11.51 357 ASP A N 1
ATOM 2837 C CA . ASP A 1 359 ? 76.389 26.642 -2.574 1.00 19.75 357 ASP A CA 1
ATOM 2838 C C . ASP A 1 359 ? 77.158 27.904 -2.982 1.00 12.26 357 ASP A C 1
ATOM 2839 O O . ASP A 1 359 ? 78.210 28.223 -2.389 1.00 18.91 357 ASP A O 1
ATOM 2844 N N . ASN A 1 360 ? 76.649 28.639 -3.967 1.00 10.58 358 ASN A N 1
ATOM 2845 C CA . ASN A 1 360 ? 77.343 29.866 -4.346 1.00 5.91 358 ASN A CA 1
ATOM 2846 C C . ASN A 1 360 ? 77.351 30.865 -3.211 1.00 16.16 358 ASN A C 1
ATOM 2847 O O . ASN A 1 360 ? 78.397 31.429 -2.910 1.00 11.09 358 ASN A O 1
ATOM 2852 N N . ALA A 1 361 ? 76.215 31.053 -2.545 1.00 14.32 359 ALA A N 1
ATOM 2853 C CA . ALA A 1 361 ? 76.184 32.001 -1.417 1.00 21.47 359 ALA A CA 1
ATOM 2854 C C . ALA A 1 361 ? 77.224 31.594 -0.373 1.00 21.25 359 ALA A C 1
ATOM 2855 O O . ALA A 1 361 ? 77.953 32.419 0.194 1.00 13.01 359 ALA A O 1
ATOM 2857 N N . GLU A 1 362 ? 77.306 30.297 -0.134 1.00 13.65 360 GLU A N 1
ATOM 2858 C CA . GLU A 1 362 ? 78.293 29.785 0.817 1.00 30.65 360 GLU A CA 1
ATOM 2859 C C . GLU A 1 362 ? 79.719 30.135 0.392 1.00 19.04 360 GLU A C 1
ATOM 2860 O O . GLU A 1 362 ? 80.523 30.693 1.150 1.00 17.75 360 GLU A O 1
ATOM 2866 N N . TYR A 1 363 ? 80.031 29.869 -0.866 1.00 17.93 361 TYR A N 1
ATOM 2867 C CA . TYR A 1 363 ? 81.335 30.235 -1.337 1.00 12.02 361 TYR A CA 1
ATOM 2868 C C . TYR A 1 363 ? 81.554 31.767 -1.156 1.00 14.84 361 TYR A C 1
ATOM 2869 O O . TYR A 1 363 ? 82.567 32.217 -0.622 1.00 14.44 361 TYR A O 1
ATOM 2878 N N . LEU A 1 364 ? 80.594 32.582 -1.596 1.00 16.18 362 LEU A N 1
ATOM 2879 C CA . LEU A 1 364 ? 80.678 34.042 -1.438 1.00 9.12 362 LEU A CA 1
ATOM 2880 C C . LEU A 1 364 ? 80.943 34.444 0.021 1.00 23.33 362 LEU A C 1
ATOM 2881 O O . LEU A 1 364 ? 81.698 35.375 0.333 1.00 16.29 362 LEU A O 1
ATOM 2886 N N . ASP A 1 365 ? 80.254 33.772 0.924 1.00 12.37 363 ASP A N 1
ATOM 2887 C CA . ASP A 1 365 ? 80.358 34.125 2.321 1.00 17.43 363 ASP A CA 1
ATOM 2888 C C . ASP A 1 365 ? 81.781 33.982 2.808 1.00 23.86 363 ASP A C 1
ATOM 2889 O O . ASP A 1 365 ? 82.268 34.716 3.656 1.00 14.38 363 ASP A O 1
ATOM 2894 N N . LYS A 1 366 ? 82.480 33.028 2.234 1.00 17.20 364 LYS A N 1
ATOM 2895 C CA . LYS A 1 366 ? 83.814 32.801 2.720 1.00 20.17 364 LYS A CA 1
ATOM 2896 C C . LYS A 1 366 ? 84.892 33.426 1.879 1.00 12.42 364 LYS A C 1
ATOM 2897 O O . LYS A 1 366 ? 86.007 33.660 2.351 1.00 18.72 364 LYS A O 1
ATOM 2903 N N . ASN A 1 367 ? 84.563 33.748 0.640 1.00 14.23 365 ASN A N 1
ATOM 2904 C CA . ASN A 1 367 ? 85.580 34.208 -0.251 1.00 6.73 365 ASN A CA 1
ATOM 2905 C C . ASN A 1 367 ? 85.416 35.608 -0.865 1.00 3.30 365 ASN A C 1
ATOM 2906 O O . ASN A 1 367 ? 86.247 36.027 -1.681 1.00 22.04 365 ASN A O 1
ATOM 2911 N N . GLY A 1 368 ? 84.383 36.327 -0.428 1.00 16.04 366 GLY A N 1
ATOM 2912 C CA . GLY A 1 368 ? 84.080 37.655 -0.961 1.00 11.73 366 GLY A CA 1
ATOM 2913 C C . GLY A 1 368 ? 84.057 38.749 0.093 1.00 7.17 366 GLY A C 1
ATOM 2914 O O . GLY A 1 368 ? 84.051 38.496 1.303 1.00 19.18 366 GLY A O 1
ATOM 2915 N N . LEU A 1 369 ? 84.165 39.987 -0.381 1.00 26.57 367 LEU A N 1
ATOM 2916 C CA . LEU A 1 369 ? 84.169 41.166 0.501 1.00 22.29 367 LEU A CA 1
ATOM 2917 C C . LEU A 1 369 ? 84.024 42.310 -0.477 1.00 37.59 367 LEU A C 1
ATOM 2918 O O . LEU A 1 369 ? 84.084 42.061 -1.664 1.00 8.64 367 LEU A O 1
ATOM 2923 N N . PHE A 1 370 ? 83.869 43.547 -0.012 1.00 20.95 368 PHE A N 1
ATOM 2924 C CA . PHE A 1 370 ? 83.784 44.653 -0.942 1.00 11.05 368 PHE A CA 1
ATOM 2925 C C . PHE A 1 370 ? 84.458 45.937 -0.491 1.00 8.70 368 PHE A C 1
ATOM 2926 O O . PHE A 1 370 ? 84.698 46.136 0.721 1.00 10.37 368 PHE A O 1
ATOM 2934 N N . VAL A 1 371 ? 84.867 46.734 -1.486 1.00 8.37 369 VAL A N 1
ATOM 2935 C CA . VAL A 1 371 ? 85.479 48.021 -1.200 1.00 4.56 369 VAL A CA 1
ATOM 2936 C C . VAL A 1 371 ? 84.607 49.102 -1.862 1.00 10.74 369 VAL A C 1
ATOM 2937 O O . VAL A 1 371 ? 83.695 48.779 -2.651 1.00 9.04 369 VAL A O 1
ATOM 2941 N N . GLY A 1 372 ? 84.785 50.350 -1.438 1.00 15.75 370 GLY A N 1
ATOM 2942 C CA . GLY A 1 372 ? 83.906 51.426 -1.871 1.00 16.88 370 GLY A CA 1
ATOM 2943 C C . GLY A 1 372 ? 84.027 51.978 -3.266 1.00 3.20 370 GLY A C 1
ATOM 2944 O O . GLY A 1 372 ? 85.071 51.918 -3.910 1.00 5.75 370 GLY A O 1
ATOM 2945 N N . ASN A 1 373 ? 82.908 52.476 -3.761 1.00 6.40 371 ASN A N 1
ATOM 2946 C CA . ASN A 1 373 ? 82.897 53.252 -4.973 1.00 4.90 371 ASN A CA 1
ATOM 2947 C C . ASN A 1 373 ? 82.260 54.590 -4.583 1.00 17.13 371 ASN A C 1
ATOM 2948 O O . ASN A 1 373 ? 81.408 54.617 -3.713 1.00 12.53 371 ASN A O 1
ATOM 2953 N N . HIS A 1 374 ? 82.677 55.698 -5.182 1.00 7.78 372 HIS A N 1
ATOM 2954 C CA . HIS A 1 374 ? 82.078 56.983 -4.801 1.00 8.45 372 HIS A CA 1
ATOM 2955 C C . HIS A 1 374 ? 81.759 57.820 -6.006 1.00 8.94 372 HIS A C 1
ATOM 2956 O O . HIS A 1 374 ? 82.271 57.536 -7.109 1.00 12.03 372 HIS A O 1
ATOM 2963 N N . GLN A 1 375 ? 81.058 58.929 -5.714 1.00 11.58 373 GLN A N 1
ATOM 2964 C CA . GLN A 1 375 ? 80.628 59.937 -6.693 1.00 13.64 373 GLN A CA 1
ATOM 2965 C C . GLN A 1 375 ? 81.721 60.929 -7.112 1.00 19.77 373 GLN A C 1
ATOM 2966 O O . GLN A 1 375 ? 81.459 61.934 -7.776 1.00 21.14 373 GLN A O 1
ATOM 2972 N N . ILE A 1 376 ? 82.946 60.618 -6.716 1.00 9.98 374 ILE A N 1
ATOM 2973 C CA . ILE A 1 376 ? 84.155 61.386 -7.014 1.00 19.14 374 ILE A CA 1
ATOM 2974 C C . ILE A 1 376 ? 85.152 60.407 -7.666 1.00 25.12 374 ILE A C 1
ATOM 2975 O O . ILE A 1 376 ? 85.172 59.235 -7.323 1.00 13.94 374 ILE A O 1
ATOM 2980 N N . GLU A 1 377 ? 85.991 60.915 -8.562 1.00 14.85 375 GLU A N 1
ATOM 2981 C CA . GLU A 1 377 ? 86.987 60.159 -9.296 1.00 10.48 375 GLU A CA 1
ATOM 2982 C C . GLU A 1 377 ? 87.873 59.433 -8.277 1.00 18.52 375 GLU A C 1
ATOM 2983 O O . GLU A 1 377 ? 88.342 60.051 -7.335 1.00 8.14 375 GLU A O 1
ATOM 2989 N N . LEU A 1 378 ? 88.085 58.128 -8.441 1.00 18.78 376 LEU A N 1
ATOM 2990 C CA . LEU A 1 378 ? 88.904 57.327 -7.504 1.00 11.29 376 LEU A CA 1
ATOM 2991 C C . LEU A 1 378 ? 90.094 56.649 -8.189 1.00 23.14 376 LEU A C 1
ATOM 2992 O O . LEU A 1 378 ? 90.570 55.609 -7.737 1.00 19.00 376 LEU A O 1
ATOM 2997 N N . PHE A 1 379 ? 90.577 57.231 -9.279 1.00 14.59 377 PHE A N 1
ATOM 2998 C CA . PHE A 1 379 ? 91.702 56.600 -9.976 1.00 19.24 377 PHE A CA 1
ATOM 2999 C C . PHE A 1 379 ? 92.919 56.364 -9.093 1.00 16.74 377 PHE A C 1
ATOM 3000 O O . PHE A 1 379 ? 93.519 55.302 -9.117 1.00 9.55 377 PHE A O 1
ATOM 3008 N N . ASP A 1 380 ? 93.305 57.338 -8.291 1.00 22.74 378 ASP A N 1
ATOM 3009 C CA . ASP A 1 380 ? 94.462 57.079 -7.454 1.00 19.77 378 ASP A CA 1
ATOM 3010 C C . ASP A 1 380 ? 94.203 55.940 -6.511 1.00 21.85 378 ASP A C 1
ATOM 3011 O O . ASP A 1 380 ? 95.068 55.089 -6.360 1.00 21.46 378 ASP A O 1
ATOM 3016 N N . GLU A 1 381 ? 93.017 55.919 -5.894 1.00 7.01 379 GLU A N 1
ATOM 3017 C CA . GLU A 1 381 ? 92.683 54.905 -4.882 1.00 5.53 379 GLU A CA 1
ATOM 3018 C C . GLU A 1 381 ? 92.593 53.537 -5.524 1.00 7.56 379 GLU A C 1
ATOM 3019 O O . GLU A 1 381 ? 92.905 52.499 -4.891 1.00 10.94 379 GLU A O 1
ATOM 3025 N N . ILE A 1 382 ? 92.088 53.543 -6.749 1.00 14.69 380 ILE A N 1
ATOM 3026 C CA . ILE A 1 382 ? 91.981 52.258 -7.443 1.00 10.07 380 ILE A CA 1
ATOM 3027 C C . ILE A 1 382 ? 93.407 51.782 -7.774 1.00 24.89 380 ILE A C 1
ATOM 3028 O O . ILE A 1 382 ? 93.731 50.588 -7.601 1.00 14.38 380 ILE A O 1
ATOM 3033 N N . ASP A 1 383 ? 94.261 52.703 -8.234 1.00 13.98 381 ASP A N 1
ATOM 3034 C CA . ASP A 1 383 ? 95.663 52.332 -8.569 1.00 11.17 381 ASP A CA 1
ATOM 3035 C C . ASP A 1 383 ? 96.251 51.664 -7.347 1.00 9.74 381 ASP A C 1
ATOM 3036 O O . ASP A 1 383 ? 96.855 50.597 -7.437 1.00 12.12 381 ASP A O 1
ATOM 3041 N N . TYR A 1 384 ? 96.143 52.354 -6.202 1.00 4.80 382 TYR A N 1
ATOM 3042 C CA . TYR A 1 384 ? 96.641 51.834 -4.941 1.00 5.10 382 TYR A CA 1
ATOM 3043 C C . TYR A 1 384 ? 96.029 50.501 -4.589 1.00 20.77 382 TYR A C 1
ATOM 3044 O O . TYR A 1 384 ? 96.709 49.598 -4.115 1.00 10.57 382 TYR A O 1
ATOM 3053 N N . LEU A 1 385 ? 94.717 50.397 -4.761 1.00 27.91 383 LEU A N 1
ATOM 3054 C CA . LEU A 1 385 ? 94.018 49.166 -4.425 1.00 6.35 383 LEU A CA 1
ATOM 3055 C C . LEU A 1 385 ? 94.579 47.982 -5.214 1.00 9.97 383 LEU A C 1
ATOM 3056 O O . LEU A 1 385 ? 94.796 46.889 -4.661 1.00 11.29 383 LEU A O 1
ATOM 3061 N N . ARG A 1 386 ? 94.883 48.227 -6.485 1.00 20.24 384 ARG A N 1
ATOM 3062 C CA . ARG A 1 386 ? 95.438 47.166 -7.338 1.00 21.37 384 ARG A CA 1
ATOM 3063 C C . ARG A 1 386 ? 96.843 46.737 -6.902 1.00 19.31 384 ARG A C 1
ATOM 3064 O O . ARG A 1 386 ? 97.136 45.544 -6.861 1.00 17.49 384 ARG A O 1
ATOM 3072 N N . GLU A 1 387 ? 97.666 47.722 -6.525 1.00 13.39 385 GLU A N 1
ATOM 3073 C CA . GLU A 1 387 ? 99.018 47.517 -6.011 1.00 10.99 385 GLU A CA 1
ATOM 3074 C C . GLU A 1 387 ? 98.994 46.701 -4.738 1.00 18.27 385 GLU A C 1
ATOM 3075 O O . GLU A 1 387 ? 99.742 45.736 -4.597 1.00 15.20 385 GLU A O 1
ATOM 3081 N N . VAL A 1 388 ? 98.111 47.082 -3.820 1.00 10.88 386 VAL A N 1
ATOM 3082 C CA . VAL A 1 388 ? 97.988 46.400 -2.550 1.00 5.97 386 VAL A CA 1
ATOM 3083 C C . VAL A 1 388 ? 97.562 44.942 -2.814 1.00 17.38 386 VAL A C 1
ATOM 3084 O O . VAL A 1 388 ? 97.945 44.008 -2.100 1.00 17.77 386 VAL A O 1
ATOM 3088 N N . LEU A 1 389 ? 96.776 44.752 -3.862 1.00 17.81 387 LEU A N 1
ATOM 3089 C CA . LEU A 1 389 ? 96.236 43.436 -4.194 1.00 26.81 387 LEU A CA 1
ATOM 3090 C C . LEU A 1 389 ? 97.054 42.764 -5.294 1.00 18.12 387 LEU A C 1
ATOM 3091 O O . LEU A 1 389 ? 96.538 41.994 -6.107 1.00 24.56 387 LEU A O 1
ATOM 3096 N N . LYS A 1 390 ? 98.340 43.097 -5.312 1.00 30.45 388 LYS A N 1
ATOM 3097 C CA . LYS A 1 390 ? 99.291 42.551 -6.254 1.00 21.82 388 LYS A CA 1
ATOM 3098 C C . LYS A 1 390 ? 99.278 41.022 -6.044 1.00 93.30 388 LYS A C 1
ATOM 3099 O O . LYS A 1 390 ? 99.265 40.371 -7.063 1.00 28.85 388 LYS A O 1
ATOM 3106 N N . MET B 1 3 ? 37.756 87.946 17.415 1.00 99.89 1 MET B N 1
ATOM 3107 C CA . MET B 1 3 ? 38.302 86.608 17.195 1.00 99.89 1 MET B CA 1
ATOM 3108 C C . MET B 1 3 ? 39.748 86.452 17.670 1.00 46.78 1 MET B C 1
ATOM 3109 O O . MET B 1 3 ? 40.386 87.429 18.058 1.00 26.93 1 MET B O 1
ATOM 3114 N N . ILE B 1 4 ? 40.236 85.212 17.718 1.00 43.37 2 ILE B N 1
ATOM 3115 C CA . ILE B 1 4 ? 41.600 84.948 18.182 1.00 28.75 2 ILE B CA 1
ATOM 3116 C C . ILE B 1 4 ? 42.376 83.666 17.841 1.00 19.34 2 ILE B C 1
ATOM 3117 O O . ILE B 1 4 ? 41.830 82.561 17.830 1.00 63.35 2 ILE B O 1
ATOM 3122 N N . ASN B 1 5 ? 43.671 83.834 17.573 1.00 21.26 3 ASN B N 1
ATOM 3123 C CA . ASN B 1 5 ? 44.538 82.736 17.147 1.00 25.27 3 ASN B CA 1
ATOM 3124 C C . ASN B 1 5 ? 44.874 81.818 18.320 1.00 26.00 3 ASN B C 1
ATOM 3125 O O . ASN B 1 5 ? 45.662 82.162 19.185 1.00 15.02 3 ASN B O 1
ATOM 3130 N N . TYR B 1 6 ? 44.269 80.645 18.345 1.00 11.95 4 TYR B N 1
ATOM 3131 C CA . TYR B 1 6 ? 44.485 79.706 19.444 1.00 1.45 4 TYR B CA 1
ATOM 3132 C C . TYR B 1 6 ? 44.597 78.319 18.807 1.00 12.80 4 TYR B C 1
ATOM 3133 O O . TYR B 1 6 ? 43.672 77.512 18.773 1.00 12.78 4 TYR B O 1
ATOM 3142 N N . PRO B 1 7 ? 45.764 78.081 18.258 1.00 28.69 5 PRO B N 1
ATOM 3143 C CA . PRO B 1 7 ? 46.023 76.838 17.583 1.00 19.40 5 PRO B CA 1
ATOM 3144 C C . PRO B 1 7 ? 46.385 75.763 18.593 1.00 24.46 5 PRO B C 1
ATOM 3145 O O . PRO B 1 7 ? 46.786 76.045 19.719 1.00 11.02 5 PRO B O 1
ATOM 3149 N N . LEU B 1 8 ? 46.299 74.519 18.156 1.00 10.95 6 LEU B N 1
ATOM 3150 C CA . LEU B 1 8 ? 46.718 73.407 18.990 1.00 13.16 6 LEU B CA 1
ATOM 3151 C C . LEU B 1 8 ? 48.149 73.411 19.551 1.00 24.90 6 LEU B C 1
ATOM 3152 O O . LEU B 1 8 ? 48.364 72.941 20.648 1.00 9.03 6 LEU B O 1
ATOM 3157 N N . ALA B 1 9 ? 49.161 73.821 18.800 1.00 14.47 7 ALA B N 1
ATOM 3158 C CA . ALA B 1 9 ? 50.531 73.772 19.325 1.00 11.42 7 ALA B CA 1
ATOM 3159 C C . ALA B 1 9 ? 51.277 74.981 18.791 1.00 33.94 7 ALA B C 1
ATOM 3160 O O . ALA B 1 9 ? 50.805 75.632 17.867 1.00 14.34 7 ALA B O 1
ATOM 3162 N N . SER B 1 10 ? 52.417 75.288 19.399 1.00 14.50 8 SER B N 1
ATOM 3163 C CA . SER B 1 10 ? 53.275 76.382 18.960 1.00 14.05 8 SER B CA 1
ATOM 3164 C C . SER B 1 10 ? 54.723 75.890 19.069 1.00 23.46 8 SER B C 1
ATOM 3165 O O . SER B 1 10 ? 54.982 74.752 19.491 1.00 18.87 8 SER B O 1
ATOM 3168 N N . SER B 1 11 ? 55.669 76.684 18.588 1.00 17.10 9 SER B N 1
ATOM 3169 C CA . SER B 1 11 ? 57.076 76.258 18.649 1.00 17.98 9 SER B CA 1
ATOM 3170 C C . SER B 1 11 ? 57.566 76.218 20.098 1.00 13.52 9 SER B C 1
ATOM 3171 O O . SER B 1 11 ? 57.267 77.141 20.876 1.00 17.55 9 SER B O 1
ATOM 3174 N N . THR B 1 12 ? 58.361 75.199 20.437 1.00 10.97 10 THR B N 1
ATOM 3175 C CA . THR B 1 12 ? 58.959 75.072 21.771 1.00 19.34 10 THR B CA 1
ATOM 3176 C C . THR B 1 12 ? 60.465 75.337 21.667 1.00 4.05 10 THR B C 1
ATOM 3177 O O . THR B 1 12 ? 61.200 75.159 22.628 1.00 14.96 10 THR B O 1
ATOM 3181 N N . TRP B 1 13 ? 60.917 75.783 20.490 1.00 7.11 11 TRP B N 1
ATOM 3182 C CA . TRP B 1 13 ? 62.317 76.031 20.251 1.00 11.60 11 TRP B CA 1
ATOM 3183 C C . TRP B 1 13 ? 62.690 77.494 20.337 1.00 22.34 11 TRP B C 1
ATOM 3184 O O . TRP B 1 13 ? 61.883 78.399 20.047 1.00 15.55 11 TRP B O 1
ATOM 3195 N N . ASP B 1 14 ? 63.955 77.688 20.691 1.00 26.89 12 ASP B N 1
ATOM 3196 C CA . ASP B 1 14 ? 64.600 78.990 20.701 1.00 33.91 12 ASP B CA 1
ATOM 3197 C C . ASP B 1 14 ? 65.942 78.874 20.036 1.00 34.10 12 ASP B C 1
ATOM 3198 O O . ASP B 1 14 ? 66.238 77.887 19.350 1.00 22.98 12 ASP B O 1
ATOM 3203 N N . ASP B 1 15 ? 66.748 79.904 20.214 1.00 28.78 13 ASP B N 1
ATOM 3204 C CA . ASP B 1 15 ? 68.052 79.895 19.598 1.00 23.32 13 ASP B CA 1
ATOM 3205 C C . ASP B 1 15 ? 68.798 78.607 19.947 1.00 14.86 13 ASP B C 1
ATOM 3206 O O . ASP B 1 15 ? 69.583 78.128 19.136 1.00 28.84 13 ASP B O 1
ATOM 3211 N N . LEU B 1 16 ? 68.591 78.063 21.149 1.00 13.36 14 LEU B N 1
ATOM 3212 C CA . LEU B 1 16 ? 69.327 76.883 21.589 1.00 18.00 14 LEU B CA 1
ATOM 3213 C C . LEU B 1 16 ? 69.099 75.664 20.724 1.00 31.75 14 LEU B C 1
ATOM 3214 O O . LEU B 1 16 ? 70.036 74.898 20.465 1.00 21.77 14 LEU B O 1
ATOM 3219 N N . GLU B 1 17 ? 67.868 75.474 20.267 1.00 19.67 15 GLU B N 1
ATOM 3220 C CA . GLU B 1 17 ? 67.619 74.326 19.410 1.00 15.55 15 GLU B CA 1
ATOM 3221 C C . GLU B 1 17 ? 68.297 74.523 18.066 1.00 58.24 15 GLU B C 1
ATOM 3222 O O . GLU B 1 17 ? 68.890 73.608 17.530 1.00 21.68 15 GLU B O 1
ATOM 3228 N N . TYR B 1 18 ? 68.291 75.743 17.562 1.00 22.25 16 TYR B N 1
ATOM 3229 C CA . TYR B 1 18 ? 68.945 76.047 16.290 1.00 14.13 16 TYR B CA 1
ATOM 3230 C C . TYR B 1 18 ? 70.444 75.929 16.386 1.00 20.74 16 TYR B C 1
ATOM 3231 O O . TYR B 1 18 ? 71.106 75.510 15.440 1.00 11.37 16 TYR B O 1
ATOM 3240 N N . LYS B 1 19 ? 70.972 76.291 17.546 1.00 14.54 17 LYS B N 1
ATOM 3241 C CA . LYS B 1 19 ? 72.401 76.169 17.799 1.00 9.49 17 LYS B CA 1
ATOM 3242 C C . LYS B 1 19 ? 72.799 74.689 17.830 1.00 8.43 17 LYS B C 1
ATOM 3243 O O . LYS B 1 19 ? 73.903 74.306 17.431 1.00 19.08 17 LYS B O 1
ATOM 3249 N N . ALA B 1 20 ? 71.910 73.860 18.370 1.00 16.13 18 ALA B N 1
ATOM 3250 C CA . ALA B 1 20 ? 72.160 72.421 18.403 1.00 17.71 18 ALA B CA 1
ATOM 3251 C C . ALA B 1 20 ? 72.239 71.894 16.972 1.00 19.47 18 ALA B C 1
ATOM 3252 O O . ALA B 1 20 ? 73.134 71.133 16.636 1.00 13.75 18 ALA B O 1
ATOM 3254 N N . ILE B 1 21 ? 71.261 72.246 16.138 1.00 16.07 19 ILE B N 1
ATOM 3255 C CA . ILE B 1 21 ? 71.256 71.797 14.751 1.00 15.30 19 ILE B CA 1
ATOM 3256 C C . ILE B 1 21 ? 72.515 72.246 14.035 1.00 11.89 19 ILE B C 1
ATOM 3257 O O . ILE B 1 21 ? 73.149 71.485 13.309 1.00 15.89 19 ILE B O 1
ATOM 3262 N N . GLN B 1 22 ? 72.904 73.485 14.283 1.00 21.26 20 GLN B N 1
ATOM 3263 C CA . GLN B 1 22 ? 74.119 74.002 13.683 1.00 15.65 20 GLN B CA 1
ATOM 3264 C C . GLN B 1 22 ? 75.311 73.140 14.062 1.00 12.67 20 GLN B C 1
ATOM 3265 O O . GLN B 1 22 ? 76.207 72.873 13.247 1.00 17.51 20 GLN B O 1
ATOM 3271 N N . SER B 1 23 ? 75.361 72.752 15.329 1.00 14.45 21 SER B N 1
ATOM 3272 C CA . SER B 1 23 ? 76.431 71.908 15.805 1.00 20.36 21 SER B CA 1
ATOM 3273 C C . SER B 1 23 ? 76.459 70.565 15.092 1.00 32.19 21 SER B C 1
ATOM 3274 O O . SER B 1 23 ? 77.540 70.054 14.805 1.00 21.08 21 SER B O 1
ATOM 3277 N N . VAL B 1 24 ? 75.298 69.980 14.789 1.00 15.15 22 VAL B N 1
ATOM 3278 C CA . VAL B 1 24 ? 75.325 68.729 14.031 1.00 14.86 22 VAL B CA 1
ATOM 3279 C C . VAL B 1 24 ? 75.806 69.015 12.592 1.00 21.11 22 VAL B C 1
ATOM 3280 O O . VAL B 1 24 ? 76.640 68.318 12.024 1.00 20.67 22 VAL B O 1
ATOM 3284 N N . LEU B 1 25 ? 75.273 70.074 12.009 1.00 21.63 23 LEU B N 1
ATOM 3285 C CA . LEU B 1 25 ? 75.658 70.453 10.666 1.00 9.39 23 LEU B CA 1
ATOM 3286 C C . LEU B 1 25 ? 77.156 70.665 10.614 1.00 36.59 23 LEU B C 1
ATOM 3287 O O . LEU B 1 25 ? 77.823 70.134 9.760 1.00 16.97 23 LEU B O 1
ATOM 3292 N N . ASP B 1 26 ? 77.701 71.458 11.522 1.00 18.50 24 ASP B N 1
ATOM 3293 C CA . ASP B 1 26 ? 79.141 71.694 11.477 1.00 18.11 24 ASP B CA 1
ATOM 3294 C C . ASP B 1 26 ? 79.897 70.385 11.558 1.00 24.11 24 ASP B C 1
ATOM 3295 O O . ASP B 1 26 ? 80.904 70.230 10.899 1.00 28.51 24 ASP B O 1
ATOM 3300 N N . SER B 1 27 ? 79.423 69.440 12.359 1.00 19.98 25 SER B N 1
ATOM 3301 C CA . SER B 1 27 ? 80.127 68.165 12.522 1.00 23.16 25 SER B CA 1
ATOM 3302 C C . SER B 1 27 ? 80.140 67.241 11.300 1.00 14.39 25 SER B C 1
ATOM 3303 O O . SER B 1 27 ? 80.974 66.354 11.173 1.00 24.30 25 SER B O 1
ATOM 3306 N N . LYS B 1 28 ? 79.124 67.366 10.477 1.00 13.88 26 LYS B N 1
ATOM 3307 C CA . LYS B 1 28 ? 79.002 66.503 9.330 1.00 19.61 26 LYS B CA 1
ATOM 3308 C C . LYS B 1 28 ? 78.647 65.033 9.605 1.00 17.34 26 LYS B C 1
ATOM 3309 O O . LYS B 1 28 ? 78.689 64.192 8.709 1.00 22.90 26 LYS B O 1
ATOM 3315 N N . MET B 1 29 ? 78.300 64.756 10.860 1.00 20.29 27 MET B N 1
ATOM 3316 C CA A MET B 1 29 ? 77.842 63.424 11.253 0.50 46.22 27 MET B CA 1
ATOM 3317 C CA B MET B 1 29 ? 77.859 63.448 11.320 0.50 7.28 27 MET B CA 1
ATOM 3318 C C . MET B 1 29 ? 76.348 63.537 11.571 1.00 14.34 27 MET B C 1
ATOM 3319 O O . MET B 1 29 ? 75.930 64.114 12.583 1.00 19.51 27 MET B O 1
ATOM 3328 N N . PHE B 1 30 ? 75.546 63.007 10.653 1.00 10.66 28 PHE B N 1
ATOM 3329 C CA . PHE B 1 30 ? 74.094 63.068 10.729 1.00 2.42 28 PHE B CA 1
ATOM 3330 C C . PHE B 1 30 ? 73.396 61.814 11.229 1.00 14.84 28 PHE B C 1
ATOM 3331 O O . PHE B 1 30 ? 72.273 61.850 11.756 1.00 17.91 28 PHE B O 1
ATOM 3339 N N . THR B 1 31 ? 74.067 60.694 11.064 1.00 26.16 29 THR B N 1
ATOM 3340 C CA . THR B 1 31 ? 73.470 59.440 11.452 1.00 16.82 29 THR B CA 1
ATOM 3341 C C . THR B 1 31 ? 73.559 59.325 12.931 1.00 23.43 29 THR B C 1
ATOM 3342 O O . THR B 1 31 ? 74.543 59.753 13.515 1.00 10.81 29 THR B O 1
ATOM 3346 N N . MET B 1 32 ? 72.563 58.656 13.505 1.00 13.34 30 MET B N 1
ATOM 3347 C CA . MET B 1 32 ? 72.509 58.352 14.928 1.00 7.86 30 MET B CA 1
ATOM 3348 C C . MET B 1 32 ? 73.920 58.140 15.496 1.00 12.11 30 MET B C 1
ATOM 3349 O O . MET B 1 32 ? 74.662 57.231 15.068 1.00 17.14 30 MET B O 1
ATOM 3354 N N . GLY B 1 33 ? 74.271 58.957 16.489 1.00 16.21 31 GLY B N 1
ATOM 3355 C CA . GLY B 1 33 ? 75.576 58.847 17.135 1.00 11.58 31 GLY B CA 1
ATOM 3356 C C . GLY B 1 33 ? 75.574 59.383 18.580 1.00 14.92 31 GLY B C 1
ATOM 3357 O O . GLY B 1 33 ? 74.754 59.022 19.450 1.00 13.29 31 GLY B O 1
ATOM 3358 N N . GLU B 1 34 ? 76.534 60.260 18.802 1.00 10.72 32 GLU B N 1
ATOM 3359 C CA . GLU B 1 34 ? 76.840 60.853 20.086 1.00 8.73 32 GLU B CA 1
ATOM 3360 C C . GLU B 1 34 ? 75.784 61.741 20.720 1.00 8.24 32 GLU B C 1
ATOM 3361 O O . GLU B 1 34 ? 75.456 61.564 21.900 1.00 13.46 32 GLU B O 1
ATOM 3367 N N . TYR B 1 35 ? 75.181 62.623 19.936 1.00 14.12 33 TYR B N 1
ATOM 3368 C CA . TYR B 1 35 ? 74.079 63.426 20.477 1.00 11.08 33 TYR B CA 1
ATOM 3369 C C . TYR B 1 35 ? 72.903 62.542 20.915 1.00 9.12 33 TYR B C 1
ATOM 3370 O O . TYR B 1 35 ? 72.310 62.790 21.951 1.00 10.28 33 TYR B O 1
ATOM 3379 N N . VAL B 1 36 ? 72.556 61.515 20.126 1.00 10.20 34 VAL B N 1
ATOM 3380 C CA . VAL B 1 36 ? 71.464 60.635 20.502 1.00 12.26 34 VAL B CA 1
ATOM 3381 C C . VAL B 1 36 ? 71.832 59.913 21.805 1.00 7.34 34 VAL B C 1
ATOM 3382 O O . VAL B 1 36 ? 71.022 59.768 22.707 1.00 18.02 34 VAL B O 1
ATOM 3386 N N . LYS B 1 37 ? 73.074 59.458 21.878 1.00 13.38 35 LYS B N 1
ATOM 3387 C CA . LYS B 1 37 ? 73.543 58.751 23.046 1.00 4.11 35 LYS B CA 1
ATOM 3388 C C . LYS B 1 37 ? 73.402 59.650 24.265 1.00 11.40 35 LYS B C 1
ATOM 3389 O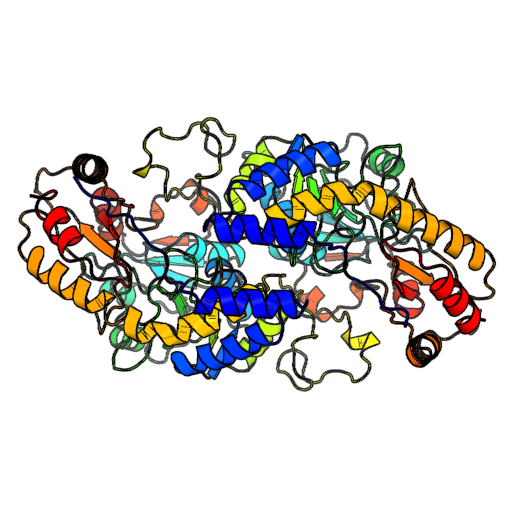 O . LYS B 1 37 ? 72.915 59.220 25.304 1.00 20.61 35 LYS B O 1
ATOM 3395 N N . GLN B 1 38 ? 73.879 60.881 24.139 1.00 7.67 36 GLN B N 1
ATOM 3396 C CA . GLN B 1 38 ? 73.835 61.851 25.216 1.00 14.24 36 GLN B CA 1
ATOM 3397 C C . GLN B 1 38 ? 72.374 62.093 25.615 1.00 11.48 36 GLN B C 1
ATOM 3398 O O . GLN B 1 38 ? 71.999 62.142 26.803 1.00 16.86 36 GLN B O 1
ATOM 3404 N N . TYR B 1 39 ? 71.547 62.330 24.609 1.00 15.56 37 TYR B N 1
ATOM 3405 C CA . TYR B 1 39 ? 70.129 62.542 24.885 1.00 8.65 37 TYR B CA 1
ATOM 3406 C C . TYR B 1 39 ? 69.514 61.355 25.678 1.00 14.65 37 TYR B C 1
ATOM 3407 O O . TYR B 1 39 ? 68.697 61.532 26.584 1.00 11.49 37 TYR B O 1
ATOM 3416 N N . GLU B 1 40 ? 69.877 60.137 25.322 1.00 13.16 38 GLU B N 1
ATOM 3417 C CA . GLU B 1 40 ? 69.286 58.984 25.994 1.00 11.68 38 GLU B CA 1
ATOM 3418 C C . GLU B 1 40 ? 69.715 59.010 27.461 1.00 12.64 38 GLU B C 1
ATOM 3419 O O . GLU B 1 40 ? 68.944 58.692 28.370 1.00 15.18 38 GLU B O 1
ATOM 3425 N N . THR B 1 41 ? 70.969 59.376 27.682 1.00 14.67 39 THR B N 1
ATOM 3426 C CA . THR B 1 41 ? 71.518 59.420 29.029 1.00 11.83 39 THR B CA 1
ATOM 3427 C C . THR B 1 41 ? 70.724 60.444 29.832 1.00 8.49 39 THR B C 1
ATOM 3428 O O . THR B 1 41 ? 70.238 60.172 30.934 1.00 16.33 39 THR B O 1
ATOM 3432 N N . GLN B 1 42 ? 70.523 61.615 29.240 1.00 8.88 40 GLN B N 1
ATOM 3433 C CA . GLN B 1 42 ? 69.754 62.653 29.936 1.00 12.52 40 GLN B CA 1
ATOM 3434 C C . GLN B 1 42 ? 68.283 62.250 30.118 1.00 17.72 40 GLN B C 1
ATOM 3435 O O . GLN B 1 42 ? 67.650 62.597 31.122 1.00 18.05 40 GLN B O 1
ATOM 3441 N N . PHE B 1 43 ? 67.743 61.553 29.122 1.00 13.63 41 PHE B N 1
ATOM 3442 C CA . PHE B 1 43 ? 66.342 61.140 29.107 1.00 10.43 41 PHE B CA 1
ATOM 3443 C C . PHE B 1 43 ? 66.096 60.238 30.281 1.00 23.04 41 PHE B C 1
ATOM 3444 O O . PHE B 1 43 ? 65.211 60.550 31.073 1.00 13.89 41 PHE B O 1
ATOM 3452 N N . ALA B 1 44 ? 66.893 59.172 30.410 1.00 15.69 42 ALA B N 1
ATOM 3453 C CA . ALA B 1 44 ? 66.743 58.182 31.490 1.00 11.86 42 ALA B CA 1
ATOM 3454 C C . ALA B 1 44 ? 66.801 58.909 32.831 1.00 9.87 42 ALA B C 1
ATOM 3455 O O . ALA B 1 44 ? 65.965 58.710 33.708 1.00 29.84 42 ALA B O 1
ATOM 3457 N N . LYS B 1 45 ? 67.778 59.800 32.956 1.00 23.02 43 LYS B N 1
ATOM 3458 C CA . LYS B 1 45 ? 67.929 60.569 34.182 1.00 21.35 43 LYS B CA 1
ATOM 3459 C C . LYS B 1 45 ? 66.699 61.412 34.502 1.00 15.22 43 LYS B C 1
ATOM 3460 O O . LYS B 1 45 ? 66.236 61.464 35.660 1.00 19.16 43 LYS B O 1
ATOM 3466 N N . THR B 1 46 ? 66.195 62.097 33.477 1.00 10.94 44 THR B N 1
ATOM 3467 C CA . THR B 1 46 ? 65.069 63.000 33.649 1.00 8.20 44 THR B CA 1
ATOM 3468 C C . THR B 1 46 ? 63.879 62.298 34.264 1.00 17.44 44 THR B C 1
ATOM 3469 O O . THR B 1 46 ? 63.276 62.828 35.187 1.00 17.35 44 THR B O 1
ATOM 3473 N N . PHE B 1 47 ? 63.568 61.104 33.757 1.00 15.11 45 PHE B N 1
ATOM 3474 C CA . PHE B 1 47 ? 62.405 60.327 34.195 1.00 9.02 45 PHE B CA 1
ATOM 3475 C C . PHE B 1 47 ? 62.615 59.301 35.266 1.00 21.26 45 PHE B C 1
ATOM 3476 O O . PHE B 1 47 ? 61.652 58.829 35.865 1.00 14.44 45 PHE B O 1
ATOM 3484 N N . GLY B 1 48 ? 63.872 58.975 35.524 1.00 15.35 46 GLY B N 1
ATOM 3485 C CA . GLY B 1 48 ? 64.175 58.013 36.552 1.00 11.00 46 GLY B CA 1
ATOM 3486 C C . GLY B 1 48 ? 64.135 56.597 36.042 1.00 17.03 46 GLY B C 1
ATOM 3487 O O . GLY B 1 48 ? 63.777 55.699 36.784 1.00 18.83 46 GLY B O 1
ATOM 3488 N N . SER B 1 49 ? 64.561 56.351 34.812 1.00 14.03 47 SER B N 1
ATOM 3489 C CA . SER B 1 49 ? 64.644 54.950 34.351 1.00 25.96 47 SER B CA 1
ATOM 3490 C C . SER B 1 49 ? 66.132 54.565 34.245 1.00 18.28 47 SER B C 1
ATOM 3491 O O . SER B 1 49 ? 67.003 55.425 34.140 1.00 8.95 47 SER B O 1
ATOM 3494 N N . LYS B 1 50 ? 66.464 53.284 34.246 1.00 23.04 48 LYS B N 1
ATOM 3495 C CA . LYS B 1 50 ? 67.886 53.017 34.116 1.00 6.97 48 LYS B CA 1
ATOM 3496 C C . LYS B 1 50 ? 68.310 53.278 32.695 1.00 30.85 48 LYS B C 1
ATOM 3497 O O . LYS B 1 50 ? 69.436 53.694 32.448 1.00 21.29 48 LYS B O 1
ATOM 3503 N N . TYR B 1 51 ? 67.421 52.996 31.750 1.00 9.25 49 TYR B N 1
ATOM 3504 C CA . TYR B 1 51 ? 67.810 53.108 30.367 1.00 14.74 49 TYR B CA 1
ATOM 3505 C C . TYR B 1 51 ? 66.818 53.861 29.532 1.00 12.62 49 TYR B C 1
ATOM 3506 O O . TYR B 1 51 ? 65.627 53.872 29.828 1.00 16.12 49 TYR B O 1
ATOM 3515 N N . ALA B 1 52 ? 67.312 54.366 28.409 1.00 22.25 50 ALA B N 1
ATOM 3516 C CA . ALA B 1 52 ? 66.475 55.052 27.428 1.00 8.87 50 ALA B CA 1
ATOM 3517 C C . ALA B 1 52 ? 66.993 54.722 26.021 1.00 16.20 50 ALA B C 1
ATOM 3518 O O . ALA B 1 52 ? 68.220 54.642 25.810 1.00 8.49 50 ALA B O 1
ATOM 3520 N N . VAL B 1 53 ? 66.069 54.448 25.096 1.00 12.25 51 VAL B N 1
ATOM 3521 C CA . VAL B 1 53 ? 66.421 54.165 23.692 1.00 12.59 51 VAL B CA 1
ATOM 3522 C C . VAL B 1 53 ? 65.588 55.073 22.813 1.00 12.34 51 VAL B C 1
ATOM 3523 O O . VAL B 1 53 ? 64.392 54.872 22.714 1.00 6.35 51 VAL B O 1
ATOM 3527 N N . MET B 1 54 ? 66.232 56.028 22.151 1.00 7.89 52 MET B N 1
ATOM 3528 C CA . MET B 1 54 ? 65.553 56.947 21.234 1.00 8.31 52 MET B CA 1
ATOM 3529 C C . MET B 1 54 ? 65.297 56.332 19.865 1.00 8.72 52 MET B C 1
ATOM 3530 O O . MET B 1 54 ? 66.147 55.631 19.339 1.00 7.77 52 MET B O 1
ATOM 3535 N N . VAL B 1 55 ? 64.123 56.579 19.315 1.00 6.13 53 VAL B N 1
ATOM 3536 C CA . VAL B 1 55 ? 63.740 55.986 18.041 1.00 5.76 53 VAL B CA 1
ATOM 3537 C C . VAL B 1 55 ? 63.079 57.031 17.180 1.00 8.07 53 VAL B C 1
ATOM 3538 O O . VAL B 1 55 ? 62.883 58.175 17.577 1.00 6.96 53 VAL B O 1
ATOM 3542 N N . SER B 1 56 ? 62.785 56.648 15.961 1.00 7.13 54 SER B N 1
ATOM 3543 C CA . SER B 1 56 ? 62.243 57.602 15.025 1.00 6.55 54 SER B CA 1
ATOM 3544 C C . SER B 1 56 ? 60.940 58.303 15.404 1.00 11.99 54 SER B C 1
ATOM 3545 O O . SER B 1 56 ? 60.722 59.396 14.922 1.00 8.32 54 SER B O 1
ATOM 3548 N N . SER B 1 57 ? 60.047 57.697 16.190 1.00 14.81 55 SER B N 1
ATOM 3549 C CA . SER B 1 57 ? 58.773 58.354 16.569 1.00 2.93 55 SER B CA 1
ATOM 3550 C C . SER B 1 57 ? 58.181 57.581 17.746 1.00 7.91 55 SER B C 1
ATOM 3551 O O . SER B 1 57 ? 58.696 56.517 18.124 1.00 3.11 55 SER B O 1
ATOM 3554 N N . GLY B 1 58 ? 57.163 58.153 18.373 1.00 7.54 56 GLY B N 1
ATOM 3555 C CA . GLY B 1 58 ? 56.514 57.460 19.479 1.00 9.40 56 GLY B CA 1
ATOM 3556 C C . GLY B 1 58 ? 55.820 56.196 18.911 1.00 5.51 56 GLY B C 1
ATOM 3557 O O . GLY B 1 58 ? 55.630 55.219 19.626 1.00 5.82 56 GLY B O 1
ATOM 3558 N N . SER B 1 59 ? 55.450 56.209 17.630 1.00 8.85 57 SER B N 1
ATOM 3559 C CA . SER B 1 59 ? 54.837 55.015 17.022 1.00 15.16 57 SER B CA 1
ATOM 3560 C C . SER B 1 59 ? 55.857 53.879 16.893 1.00 11.29 57 SER B C 1
ATOM 3561 O O . SER B 1 59 ? 55.554 52.734 17.196 1.00 9.88 57 SER B O 1
ATOM 3564 N N . THR B 1 60 ? 57.069 54.188 16.415 1.00 1.00 58 THR B N 1
ATOM 3565 C CA . THR B 1 60 ? 58.084 53.165 16.338 1.00 5.66 58 THR B CA 1
ATOM 3566 C C . THR B 1 60 ? 58.565 52.835 17.755 1.00 8.96 58 THR B C 1
ATOM 3567 O O . THR B 1 60 ? 59.144 51.777 18.009 1.00 7.01 58 THR B O 1
ATOM 3571 N N . ALA B 1 61 ? 58.318 53.699 18.726 1.00 8.06 59 ALA B N 1
ATOM 3572 C CA . ALA B 1 61 ? 58.731 53.272 20.080 1.00 3.42 59 ALA B CA 1
ATOM 3573 C C . ALA B 1 61 ? 57.773 52.168 20.611 1.00 8.97 59 ALA B C 1
ATOM 3574 O O . ALA B 1 61 ? 58.180 51.118 21.157 1.00 8.17 59 ALA B O 1
ATOM 3576 N N . ASN B 1 62 ? 56.491 52.345 20.339 1.00 3.73 60 ASN B N 1
ATOM 3577 C CA . ASN B 1 62 ? 55.518 51.339 20.708 1.00 5.66 60 ASN B CA 1
ATOM 3578 C C . ASN B 1 62 ? 55.785 50.068 19.908 1.00 5.54 60 ASN B C 1
ATOM 3579 O O . ASN B 1 62 ? 55.613 48.965 20.435 1.00 10.68 60 ASN B O 1
ATOM 3584 N N . LEU B 1 63 ? 56.176 50.208 18.631 1.00 2.76 61 LEU B N 1
ATOM 3585 C CA . LEU B 1 63 ? 56.421 49.014 17.836 1.00 6.00 61 LEU B CA 1
ATOM 3586 C C . LEU B 1 63 ? 57.520 48.165 18.483 1.00 19.45 61 LEU B C 1
ATOM 3587 O O . LEU B 1 63 ? 57.360 46.955 18.695 1.00 5.55 61 LEU B O 1
ATOM 3592 N N . LEU B 1 64 ? 58.619 48.821 18.824 1.00 5.91 62 LEU B N 1
ATOM 3593 C CA . LEU B 1 64 ? 59.733 48.124 19.497 1.00 3.66 62 LEU B CA 1
ATOM 3594 C C . LEU B 1 64 ? 59.366 47.610 20.873 1.00 19.74 62 LEU B C 1
ATOM 3595 O O . LEU B 1 64 ? 59.927 46.590 21.302 1.00 7.85 62 LEU B O 1
ATOM 3600 N N . MET B 1 65 ? 58.530 48.352 21.606 1.00 12.88 63 MET B N 1
ATOM 3601 C CA . MET B 1 65 ? 58.135 47.911 22.953 1.00 2.48 63 MET B CA 1
ATOM 3602 C C . MET B 1 65 ? 57.506 46.530 22.869 1.00 12.17 63 MET B C 1
ATOM 3603 O O . MET B 1 65 ? 57.900 45.612 23.593 1.00 14.21 63 MET B O 1
ATOM 3608 N N . ILE B 1 66 ? 56.534 46.368 21.971 1.00 8.74 64 ILE B N 1
ATOM 3609 C CA . ILE B 1 66 ? 55.867 45.059 21.771 1.00 20.03 64 ILE B CA 1
ATOM 3610 C C . ILE B 1 66 ? 56.810 43.986 21.203 1.00 19.23 64 ILE B C 1
ATOM 3611 O O . ILE B 1 66 ? 56.871 42.841 21.641 1.00 11.34 64 ILE B O 1
ATOM 3616 N N . ALA B 1 67 ? 57.528 44.338 20.159 1.00 10.79 65 ALA B N 1
ATOM 3617 C CA . ALA B 1 67 ? 58.422 43.373 19.545 1.00 11.07 65 ALA B CA 1
ATOM 3618 C C . ALA B 1 67 ? 59.446 42.790 20.506 1.00 10.47 65 ALA B C 1
ATOM 3619 O O . ALA B 1 67 ? 59.745 41.588 20.509 1.00 10.82 65 ALA B O 1
ATOM 3621 N N . ALA B 1 68 ? 60.081 43.655 21.276 1.00 10.88 66 ALA B N 1
ATOM 3622 C CA . ALA B 1 68 ? 61.094 43.152 22.184 1.00 13.58 66 ALA B CA 1
ATOM 3623 C C . ALA B 1 68 ? 60.629 42.000 23.068 1.00 17.88 66 ALA B C 1
ATOM 3624 O O . ALA B 1 68 ? 61.422 41.147 23.401 1.00 15.30 66 ALA B O 1
ATOM 3626 N N . LEU B 1 69 ? 59.364 42.009 23.481 1.00 18.87 67 LEU B N 1
ATOM 3627 C CA . LEU B 1 69 ? 58.836 40.981 24.356 1.00 15.06 67 LEU B CA 1
ATOM 3628 C C . LEU B 1 69 ? 58.807 39.589 23.739 1.00 18.65 67 LEU B C 1
ATOM 3629 O O . LEU B 1 69 ? 58.657 38.591 24.430 1.00 14.49 67 LEU B O 1
ATOM 3634 N N . PHE B 1 70 ? 59.000 39.526 22.432 1.00 10.95 68 PHE B N 1
ATOM 3635 C CA . PHE B 1 70 ? 58.983 38.254 21.737 1.00 9.10 68 PHE B CA 1
ATOM 3636 C C . PHE B 1 70 ? 60.389 37.704 21.655 1.00 18.22 68 PHE B C 1
ATOM 3637 O O . PHE B 1 70 ? 60.601 36.552 21.288 1.00 13.70 68 PHE B O 1
ATOM 3645 N N . PHE B 1 71 ? 61.347 38.564 21.968 1.00 9.58 69 PHE B N 1
ATOM 3646 C CA . PHE B 1 71 ? 62.764 38.305 21.744 1.00 5.19 69 PHE B CA 1
ATOM 3647 C C . PHE B 1 71 ? 63.561 38.076 22.992 1.00 15.52 69 PHE B C 1
ATOM 3648 O O . PHE B 1 71 ? 64.763 37.850 22.932 1.00 26.44 69 PHE B O 1
ATOM 3656 N N . THR B 1 72 ? 62.903 38.063 24.141 1.00 9.49 70 THR B N 1
ATOM 3657 C CA . THR B 1 72 ? 63.713 37.836 25.324 1.00 11.89 70 THR B CA 1
ATOM 3658 C C . THR B 1 72 ? 64.059 36.340 25.323 1.00 30.96 70 THR B C 1
ATOM 3659 O O . THR B 1 72 ? 63.344 35.536 24.724 1.00 24.10 70 THR B O 1
ATOM 3663 N N . LYS B 1 73 ? 65.178 35.980 25.947 1.00 12.96 71 LYS B N 1
ATOM 3664 C CA . LYS B 1 73 ? 65.654 34.583 26.034 1.00 17.37 71 LYS B CA 1
ATOM 3665 C C . LYS B 1 73 ? 64.562 33.574 26.439 1.00 11.90 71 LYS B C 1
ATOM 3666 O O . LYS B 1 73 ? 64.390 32.535 25.789 1.00 39.37 71 LYS B O 1
ATOM 3672 N N . LYS B 1 74 ? 63.779 33.924 27.467 1.00 19.23 72 LYS B N 1
ATOM 3673 C CA . LYS B 1 74 ? 62.538 33.246 27.821 1.00 33.68 72 LYS B CA 1
ATOM 3674 C C . LYS B 1 74 ? 61.536 34.259 27.207 1.00 16.00 72 LYS B C 1
ATOM 3675 O O . LYS B 1 74 ? 61.406 35.363 27.739 1.00 22.84 72 LYS B O 1
ATOM 3681 N N . PRO B 1 75 ? 60.903 33.962 26.075 1.00 25.03 73 PRO B N 1
ATOM 3682 C CA . PRO B 1 75 ? 60.005 34.945 25.446 1.00 15.16 73 PRO B CA 1
ATOM 3683 C C . PRO B 1 75 ? 58.889 35.379 26.356 1.00 18.57 73 PRO B C 1
ATOM 3684 O O . PRO B 1 75 ? 58.137 34.563 26.862 1.00 35.90 73 PRO B O 1
ATOM 3688 N N . ARG B 1 76 ? 58.740 36.677 26.539 1.00 16.05 74 ARG B N 1
ATOM 3689 C CA . ARG B 1 76 ? 57.692 37.153 27.421 1.00 15.65 74 ARG B CA 1
ATOM 3690 C C . ARG B 1 76 ? 56.287 37.195 26.850 1.00 17.03 74 ARG B C 1
ATOM 3691 O O . ARG B 1 76 ? 55.337 37.300 27.621 1.00 14.55 74 ARG B O 1
ATOM 3699 N N . LEU B 1 77 ? 56.155 37.083 25.526 1.00 18.27 75 LEU B N 1
ATOM 3700 C CA . LEU B 1 77 ? 54.851 37.022 24.849 1.00 9.52 75 LEU B CA 1
ATOM 3701 C C . LEU B 1 77 ? 55.055 36.134 23.653 1.00 20.86 75 LEU B C 1
ATOM 3702 O O . LEU B 1 77 ? 56.198 35.977 23.205 1.00 16.26 75 LEU B O 1
ATOM 3707 N N . LYS B 1 78 ? 53.945 35.588 23.141 1.00 12.83 76 LYS B N 1
ATOM 3708 C CA . LYS B 1 78 ? 53.899 34.731 21.957 1.00 12.23 76 LYS B CA 1
ATOM 3709 C C . LYS B 1 78 ? 52.571 34.996 21.260 1.00 17.88 76 LYS B C 1
ATOM 3710 O O . LYS B 1 78 ? 51.670 35.588 21.849 1.00 11.10 76 LYS B O 1
ATOM 3716 N N . LYS B 1 79 ? 52.443 34.574 20.008 1.00 14.57 77 LYS B N 1
ATOM 3717 C CA . LYS B 1 79 ? 51.228 34.829 19.233 1.00 22.63 77 LYS B CA 1
ATOM 3718 C C . LYS B 1 79 ? 50.032 34.326 20.019 1.00 50.90 77 LYS B C 1
ATOM 3719 O O . LYS B 1 79 ? 50.156 33.309 20.696 1.00 18.33 77 LYS B O 1
ATOM 3725 N N . GLY B 1 80 ? 48.896 35.026 19.913 1.00 22.54 78 GLY B N 1
ATOM 3726 C CA . GLY B 1 80 ? 47.645 34.680 20.588 1.00 14.42 78 GLY B CA 1
ATOM 3727 C C . GLY B 1 80 ? 47.618 35.072 22.059 1.00 16.05 78 GLY B C 1
ATOM 3728 O O . GLY B 1 80 ? 46.589 34.928 22.718 1.00 17.01 78 GLY B O 1
ATOM 3729 N N . ASP B 1 81 ? 48.730 35.559 22.601 1.00 16.44 79 ASP B N 1
ATOM 3730 C CA . ASP B 1 81 ? 48.737 35.937 24.017 1.00 6.18 79 ASP B CA 1
ATOM 3731 C C . ASP B 1 81 ? 47.781 37.103 24.280 1.00 25.07 79 ASP B C 1
ATOM 3732 O O . ASP B 1 81 ? 47.619 38.005 23.448 1.00 14.22 79 ASP B O 1
ATOM 3737 N N . GLU B 1 82 ? 47.152 37.103 25.445 1.00 26.43 80 GLU B N 1
ATOM 3738 C CA . GLU B 1 82 ? 46.213 38.178 25.761 1.00 22.76 80 GLU B CA 1
ATOM 3739 C C . GLU B 1 82 ? 46.808 39.455 26.365 1.00 19.08 80 GLU B C 1
ATOM 3740 O O . GLU B 1 82 ? 47.521 39.415 27.379 1.00 17.95 80 GLU B O 1
ATOM 3746 N N . ILE B 1 83 ? 46.464 40.582 25.732 1.00 21.90 81 ILE B N 1
ATOM 3747 C CA . ILE B 1 83 ? 46.858 41.919 26.183 1.00 16.33 81 ILE B CA 1
ATOM 3748 C C . ILE B 1 83 ? 45.587 42.807 26.210 1.00 16.61 81 ILE B C 1
ATOM 3749 O O . ILE B 1 83 ? 44.784 42.833 25.247 1.00 17.70 81 ILE B O 1
ATOM 3754 N N . ILE B 1 84 ? 45.394 43.494 27.341 1.00 20.86 82 ILE B N 1
ATOM 3755 C CA . ILE B 1 84 ? 44.241 44.378 27.560 1.00 11.28 82 ILE B CA 1
ATOM 3756 C C . ILE B 1 84 ? 44.728 45.821 27.309 1.00 19.41 82 ILE B C 1
ATOM 3757 O O . ILE B 1 84 ? 45.842 46.188 27.680 1.00 10.83 82 ILE B O 1
ATOM 3762 N N . VAL B 1 85 ? 43.906 46.624 26.649 1.00 15.52 83 VAL B N 1
ATOM 3763 C CA . VAL B 1 85 ? 44.231 48.023 26.379 1.00 11.84 83 VAL B CA 1
ATOM 3764 C C . VAL B 1 85 ? 42.912 48.783 26.567 1.00 22.88 83 VAL B C 1
ATOM 3765 O O . VAL B 1 85 ? 41.829 48.191 26.366 1.00 12.41 83 VAL B O 1
ATOM 3769 N N . PRO B 1 86 ? 42.997 50.083 26.866 1.00 22.02 84 PRO B N 1
ATOM 3770 C CA . PRO B 1 86 ? 41.788 50.929 26.945 1.00 12.56 84 PRO B CA 1
ATOM 3771 C C . PRO B 1 86 ? 41.239 51.136 25.533 1.00 21.41 84 PRO B C 1
ATOM 3772 O O . PRO B 1 86 ? 41.925 50.908 24.530 1.00 14.94 84 PRO B O 1
ATOM 3776 N N . ALA B 1 87 ? 39.980 51.532 25.469 1.00 5.26 85 ALA B N 1
ATOM 3777 C CA . ALA B 1 87 ? 39.214 51.708 24.250 1.00 3.22 85 ALA B CA 1
ATOM 3778 C C . ALA B 1 87 ? 39.579 52.974 23.510 1.00 3.63 85 ALA B C 1
ATOM 3779 O O . ALA B 1 87 ? 39.151 53.155 22.385 1.00 16.19 85 ALA B O 1
ATOM 3781 N N . VAL B 1 88 ? 40.246 53.909 24.180 1.00 11.97 86 VAL B N 1
ATOM 3782 C CA . VAL B 1 88 ? 40.523 55.174 23.519 1.00 10.99 86 VAL B CA 1
ATOM 3783 C C . VAL B 1 88 ? 41.973 55.440 23.685 1.00 12.26 86 VAL B C 1
ATOM 3784 O O . VAL B 1 88 ? 42.501 55.363 24.795 1.00 10.97 86 VAL B O 1
ATOM 3788 N N . SER B 1 89 ? 42.635 55.736 22.570 1.00 7.54 87 SER B N 1
ATOM 3789 C CA . SER B 1 89 ? 44.045 56.100 22.657 1.00 9.12 87 SER B CA 1
ATOM 3790 C C . SER B 1 89 ? 44.500 56.501 21.275 1.00 12.11 87 SER B C 1
ATOM 3791 O O . SER B 1 89 ? 43.754 57.147 20.564 1.00 14.09 87 SER B O 1
ATOM 3794 N N . TRP B 1 90 ? 45.690 56.080 20.876 1.00 32.53 88 TRP B N 1
ATOM 3795 C CA . TRP B 1 90 ? 46.180 56.425 19.552 1.00 16.70 88 TRP B CA 1
ATOM 3796 C C . TRP B 1 90 ? 46.255 55.152 18.703 1.00 10.50 88 TRP B C 1
ATOM 3797 O O . TRP B 1 90 ? 46.385 54.046 19.217 1.00 14.84 88 TRP B O 1
ATOM 3808 N N . SER B 1 91 ? 46.146 55.323 17.399 1.00 14.48 89 SER B N 1
ATOM 3809 C CA . SER B 1 91 ? 46.088 54.196 16.484 1.00 12.15 89 SER B CA 1
ATOM 3810 C C . SER B 1 91 ? 47.276 53.255 16.649 1.00 14.18 89 SER B C 1
ATOM 3811 O O . SER B 1 91 ? 47.145 52.023 16.713 1.00 9.01 89 SER B O 1
ATOM 3814 N N . THR B 1 92 ? 48.456 53.858 16.705 1.00 8.46 90 THR B N 1
ATOM 3815 C CA . THR B 1 92 ? 49.704 53.121 16.861 1.00 8.67 90 THR B CA 1
ATOM 3816 C C . THR B 1 92 ? 49.953 52.559 18.262 1.00 13.72 90 THR B C 1
ATOM 3817 O O . THR B 1 92 ? 50.956 51.900 18.480 1.00 13.38 90 THR B O 1
ATOM 3821 N N . THR B 1 93 ? 49.031 52.789 19.198 1.00 6.64 91 THR B N 1
ATOM 3822 C CA . THR B 1 93 ? 49.048 52.062 20.461 1.00 1.97 91 THR B CA 1
ATOM 3823 C C . THR B 1 93 ? 48.575 50.628 20.078 1.00 9.53 91 THR B C 1
ATOM 3824 O O . THR B 1 93 ? 49.158 49.601 20.495 1.00 11.84 91 THR B O 1
ATOM 3828 N N . TYR B 1 94 ? 47.563 50.569 19.219 1.00 8.03 92 TYR B N 1
ATOM 3829 C CA . TYR B 1 94 ? 46.962 49.294 18.792 1.00 8.59 92 TYR B CA 1
ATOM 3830 C C . TYR B 1 94 ? 47.633 48.403 17.713 1.00 16.48 92 TYR B C 1
ATOM 3831 O O . TYR B 1 94 ? 47.607 47.159 17.798 1.00 11.05 92 TYR B O 1
ATOM 3840 N N . TYR B 1 95 ? 48.174 49.019 16.664 1.00 7.90 93 TYR B N 1
ATOM 3841 C CA . TYR B 1 95 ? 48.690 48.241 15.525 1.00 2.76 93 TYR B CA 1
ATOM 3842 C C . TYR B 1 95 ? 49.754 47.204 15.848 1.00 5.87 93 TYR B C 1
ATOM 3843 O O . TYR B 1 95 ? 49.721 46.087 15.306 1.00 11.14 93 TYR B O 1
ATOM 3852 N N . PRO B 1 96 ? 50.781 47.617 16.604 1.00 8.66 94 PRO B N 1
ATOM 3853 C CA . PRO B 1 96 ? 51.876 46.682 16.893 1.00 14.14 94 PRO B CA 1
ATOM 3854 C C . PRO B 1 96 ? 51.250 45.435 17.548 1.00 22.40 94 PRO B C 1
ATOM 3855 O O . PRO B 1 96 ? 51.788 44.352 17.505 1.00 12.17 94 PRO B O 1
ATOM 3859 N N . LEU B 1 97 ? 50.091 45.579 18.163 1.00 14.99 95 LEU B N 1
ATOM 3860 C CA . LEU B 1 97 ? 49.517 44.442 18.865 1.00 15.11 95 LEU B CA 1
ATOM 3861 C C . LEU B 1 97 ? 49.093 43.459 17.827 1.00 12.43 95 LEU B C 1
ATOM 3862 O O . LEU B 1 97 ? 49.398 42.273 17.895 1.00 11.99 95 LEU B O 1
ATOM 3867 N N . GLN B 1 98 ? 48.438 43.970 16.798 1.00 16.09 96 GLN B N 1
ATOM 3868 C CA . GLN B 1 98 ? 47.964 43.096 15.728 1.00 9.18 96 GLN B CA 1
ATOM 3869 C C . GLN B 1 98 ? 49.140 42.643 14.902 1.00 16.69 96 GLN B C 1
ATOM 3870 O O . GLN B 1 98 ? 49.094 41.583 14.312 1.00 18.92 96 GLN B O 1
ATOM 3876 N N . GLN B 1 99 ? 50.147 43.499 14.787 1.00 13.12 97 GLN B N 1
ATOM 3877 C CA . GLN B 1 99 ? 51.326 43.197 14.003 1.00 14.32 97 GLN B CA 1
ATOM 3878 C C . GLN B 1 99 ? 52.120 42.061 14.603 1.00 17.81 97 GLN B C 1
ATOM 3879 O O . GLN B 1 99 ? 52.785 41.344 13.882 1.00 11.76 97 GLN B O 1
ATOM 3885 N N . TYR B 1 100 ? 51.991 41.849 15.908 1.00 19.10 98 TYR B N 1
ATOM 3886 C CA . TYR B 1 100 ? 52.662 40.727 16.568 1.00 10.85 98 TYR B CA 1
ATOM 3887 C C . TYR B 1 100 ? 51.736 39.580 16.914 1.00 18.77 98 TYR B C 1
ATOM 3888 O O . TYR B 1 100 ? 52.092 38.715 17.703 1.00 12.34 98 TYR B O 1
ATOM 3897 N N . GLY B 1 101 ? 50.558 39.603 16.290 1.00 14.39 99 GLY B N 1
ATOM 3898 C CA . GLY B 1 101 ? 49.537 38.562 16.444 1.00 10.29 99 GLY B CA 1
ATOM 3899 C C . GLY B 1 101 ? 49.028 38.308 17.859 1.00 22.67 99 GLY B C 1
ATOM 3900 O O . GLY B 1 101 ? 48.729 37.175 18.215 1.00 14.51 99 GLY B O 1
ATOM 3901 N N . LEU B 1 102 ? 48.893 39.356 18.657 1.00 25.54 100 LEU B N 1
ATOM 3902 C CA . LEU B 1 102 ? 48.377 39.194 20.003 1.00 15.54 100 LEU B CA 1
ATOM 3903 C C . LEU B 1 102 ? 46.834 39.203 20.060 1.00 17.41 100 LEU B C 1
ATOM 3904 O O . LEU B 1 102 ? 46.156 39.672 19.146 1.00 12.13 100 LEU B O 1
ATOM 3909 N N . ARG B 1 103 ? 46.266 38.652 21.123 1.00 20.67 101 ARG B N 1
ATOM 3910 C CA . ARG B 1 103 ? 44.811 38.680 21.259 1.00 13.74 101 ARG B CA 1
ATOM 3911 C C . ARG B 1 103 ? 44.562 39.950 22.069 1.00 9.27 101 ARG B C 1
ATOM 3912 O O . ARG B 1 103 ? 44.998 40.026 23.205 1.00 15.64 101 ARG B O 1
ATOM 3920 N N . VAL B 1 104 ? 43.927 40.951 21.458 1.00 12.12 102 VAL B N 1
ATOM 3921 C CA . VAL B 1 104 ? 43.678 42.213 22.144 1.00 17.37 102 VAL B CA 1
ATOM 3922 C C . VAL B 1 104 ? 42.333 42.208 22.865 1.00 14.28 102 VAL B C 1
ATOM 3923 O O . VAL B 1 104 ? 41.329 41.903 22.221 1.00 15.03 102 VAL B O 1
ATOM 3927 N N . LYS B 1 105 ? 42.324 42.575 24.154 1.00 12.97 103 LYS B N 1
ATOM 3928 C CA . LYS B 1 105 ? 41.107 42.702 24.956 1.00 23.37 103 LYS B CA 1
ATOM 3929 C C . LYS B 1 105 ? 40.801 44.151 25.285 1.00 11.04 103 LYS B C 1
ATOM 3930 O O . LYS B 1 105 ? 41.479 44.780 26.118 1.00 19.13 103 LYS B O 1
ATOM 3936 N N . PHE B 1 106 ? 39.745 44.665 24.678 1.00 11.24 104 PHE B N 1
ATOM 3937 C CA . PHE B 1 106 ? 39.402 46.053 24.909 1.00 17.45 104 PHE B CA 1
ATOM 3938 C C . PHE B 1 106 ? 38.592 46.270 26.162 1.00 21.25 104 PHE B C 1
ATOM 3939 O O . PHE B 1 106 ? 37.667 45.527 26.450 1.00 19.50 104 PHE B O 1
ATOM 3947 N N . VAL B 1 107 ? 38.929 47.342 26.864 1.00 13.41 105 VAL B N 1
ATOM 3948 C CA . VAL B 1 107 ? 38.220 47.740 28.079 1.00 34.33 105 VAL B CA 1
ATOM 3949 C C . VAL B 1 107 ? 37.835 49.223 28.012 1.00 20.76 105 VAL B C 1
ATOM 3950 O O . VAL B 1 107 ? 38.622 50.026 27.526 1.00 25.56 105 VAL B O 1
ATOM 3954 N N . ASP B 1 108 ? 36.631 49.563 28.475 1.00 16.64 106 ASP B N 1
ATOM 3955 C CA . ASP B 1 108 ? 36.127 50.944 28.503 1.00 15.06 106 ASP B CA 1
ATOM 3956 C C . ASP B 1 108 ? 36.989 51.841 29.372 1.00 14.44 106 ASP B C 1
ATOM 3957 O O . ASP B 1 108 ? 37.718 51.433 30.287 1.00 13.92 106 ASP B O 1
ATOM 3962 N N . ILE B 1 109 ? 36.826 53.125 29.106 1.00 18.37 107 ILE B N 1
ATOM 3963 C CA . ILE B 1 109 ? 37.553 54.138 29.822 1.00 20.03 107 ILE B CA 1
ATOM 3964 C C . ILE B 1 109 ? 36.609 54.725 30.843 1.00 15.23 107 ILE B C 1
ATOM 3965 O O . ILE B 1 109 ? 35.381 54.479 30.828 1.00 13.86 107 ILE B O 1
ATOM 3970 N N . ASP B 1 110 ? 37.222 55.465 31.753 1.00 12.47 108 ASP B N 1
ATOM 3971 C CA . ASP B 1 110 ? 36.514 56.195 32.776 1.00 18.82 108 ASP B CA 1
ATOM 3972 C C . ASP B 1 110 ? 36.258 57.542 32.089 1.00 14.54 108 ASP B C 1
ATOM 3973 O O . ASP B 1 110 ? 37.191 58.125 31.573 1.00 18.16 108 ASP B O 1
ATOM 3978 N N . ILE B 1 111 ? 34.993 57.967 32.000 1.00 16.37 109 ILE B N 1
ATOM 3979 C CA . ILE B 1 111 ? 34.623 59.196 31.285 1.00 13.67 109 ILE B CA 1
ATOM 3980 C C . ILE B 1 111 ? 35.162 60.439 31.983 1.00 17.47 109 ILE B C 1
ATOM 3981 O O . ILE B 1 111 ? 35.224 61.519 31.384 1.00 21.78 109 ILE B O 1
ATOM 3986 N N . ASN B 1 112 ? 35.546 60.291 33.246 1.00 9.85 110 ASN B N 1
ATOM 3987 C CA . ASN B 1 112 ? 36.096 61.431 33.959 1.00 3.25 110 ASN B CA 1
ATOM 3988 C C . ASN B 1 112 ? 37.591 61.568 33.743 1.00 13.32 110 ASN B C 1
ATOM 3989 O O . ASN B 1 112 ? 38.074 62.647 33.363 1.00 17.78 110 ASN B O 1
ATOM 3994 N N . THR B 1 113 ? 38.335 60.500 34.037 1.00 9.77 111 THR B N 1
ATOM 3995 C CA . THR B 1 113 ? 39.783 60.545 33.842 1.00 10.65 111 THR B CA 1
ATOM 3996 C C . THR B 1 113 ? 40.261 60.393 32.397 1.00 16.36 111 THR B C 1
ATOM 3997 O O . THR B 1 113 ? 41.393 60.788 32.082 1.00 19.68 111 THR B O 1
ATOM 4001 N N . LEU B 1 114 ? 39.397 59.798 31.565 1.00 9.58 112 LEU B N 1
ATOM 4002 C CA . LEU B 1 114 ? 39.653 59.471 30.152 1.00 7.56 112 LEU B CA 1
ATOM 4003 C C . LEU B 1 114 ? 40.547 58.282 30.037 1.00 18.45 112 LEU B C 1
ATOM 4004 O O . LEU B 1 114 ? 40.803 57.826 28.929 1.00 9.21 112 LEU B O 1
ATOM 4009 N N . ASN B 1 115 ? 40.979 57.757 31.183 1.00 11.57 113 ASN B N 1
ATOM 4010 C CA . ASN B 1 115 ? 41.835 56.547 31.211 1.00 4.43 113 ASN B CA 1
ATOM 4011 C C . ASN B 1 115 ? 40.999 55.274 31.418 1.00 5.75 113 ASN B C 1
ATOM 4012 O O . ASN B 1 115 ? 39.761 55.364 31.588 1.00 12.35 113 ASN B O 1
ATOM 4017 N N . ILE B 1 116 ? 41.644 54.112 31.267 1.00 17.90 114 ILE B N 1
ATOM 4018 C CA . ILE B 1 116 ? 40.971 52.816 31.367 1.00 19.92 114 ILE B CA 1
ATOM 4019 C C . ILE B 1 116 ? 40.149 52.751 32.677 1.00 6.96 114 ILE B C 1
ATOM 4020 O O . ILE B 1 116 ? 40.591 53.216 33.710 1.00 10.75 114 ILE B O 1
ATOM 4025 N N . ASP B 1 117 ? 38.935 52.248 32.576 1.00 15.43 115 ASP B N 1
ATOM 4026 C CA . ASP B 1 117 ? 38.092 52.181 33.732 1.00 15.40 115 ASP B CA 1
ATOM 4027 C C . ASP B 1 117 ? 38.639 51.182 34.707 1.00 12.80 115 ASP B C 1
ATOM 4028 O O . ASP B 1 117 ? 38.764 50.005 34.406 1.00 20.95 115 ASP B O 1
ATOM 4033 N N . ILE B 1 118 ? 38.984 51.642 35.891 1.00 16.84 116 ILE B N 1
ATOM 4034 C CA . ILE B 1 118 ? 39.550 50.728 36.853 1.00 23.85 116 ILE B CA 1
ATOM 4035 C C . ILE B 1 118 ? 38.666 49.544 37.195 1.00 40.03 116 ILE B C 1
ATOM 4036 O O . ILE B 1 118 ? 39.079 48.378 37.109 1.00 18.25 116 ILE B O 1
ATOM 4041 N N . GLU B 1 119 ? 37.442 49.840 37.597 1.00 14.12 117 GLU B N 1
ATOM 4042 C CA . GLU B 1 119 ? 36.556 48.746 37.901 1.00 20.36 117 GLU B CA 1
ATOM 4043 C C . GLU B 1 119 ? 36.480 47.798 36.720 1.00 19.83 117 GLU B C 1
ATOM 4044 O O . GLU B 1 119 ? 36.563 46.587 36.897 1.00 17.98 117 GLU B O 1
ATOM 4050 N N . SER B 1 120 ? 36.313 48.325 35.511 1.00 18.18 118 SER B N 1
ATOM 4051 C CA . SER B 1 120 ? 36.215 47.417 34.367 1.00 25.83 118 SER B CA 1
ATOM 4052 C C . SER B 1 120 ? 37.509 46.650 34.166 1.00 24.27 118 SER B C 1
ATOM 4053 O O . SER B 1 120 ? 37.535 45.533 33.618 1.00 25.34 118 SER B O 1
ATOM 4056 N N . LEU B 1 121 ? 38.595 47.267 34.600 1.00 22.75 119 LEU B N 1
ATOM 4057 C CA . LEU B 1 121 ? 39.856 46.618 34.384 1.00 21.88 119 LEU B CA 1
ATOM 4058 C C . LEU B 1 121 ? 39.906 45.410 35.309 1.00 30.22 119 LEU B C 1
ATOM 4059 O O . LEU B 1 121 ? 40.299 44.307 34.910 1.00 25.78 119 LEU B O 1
ATOM 4064 N N . LYS B 1 122 ? 39.461 45.617 36.542 1.00 28.78 120 LYS B N 1
ATOM 4065 C CA . LYS B 1 122 ? 39.464 44.549 37.546 1.00 28.97 120 LYS B CA 1
ATOM 4066 C C . LYS B 1 122 ? 38.667 43.320 37.064 1.00 16.01 120 LYS B C 1
ATOM 4067 O O . LYS B 1 122 ? 39.068 42.158 37.268 1.00 21.69 120 LYS B O 1
ATOM 4073 N N . GLU B 1 123 ? 37.547 43.573 36.399 1.00 19.23 121 GLU B N 1
ATOM 4074 C CA . GLU B 1 123 ? 36.665 42.524 35.874 1.00 28.53 121 GLU B CA 1
ATOM 4075 C C . GLU B 1 123 ? 37.307 41.748 34.727 1.00 99.89 121 GLU B C 1
ATOM 4076 O O . GLU B 1 123 ? 37.129 40.524 34.554 1.00 22.91 121 GLU B O 1
ATOM 4082 N N . ALA B 1 124 ? 37.994 42.512 33.891 1.00 27.05 122 ALA B N 1
ATOM 4083 C CA . ALA B 1 124 ? 38.612 41.981 32.683 1.00 23.60 122 ALA B CA 1
ATOM 4084 C C . ALA B 1 124 ? 39.832 41.069 32.852 1.00 11.68 122 ALA B C 1
ATOM 4085 O O . ALA B 1 124 ? 40.124 40.235 31.985 1.00 27.68 122 ALA B O 1
ATOM 4087 N N . VAL B 1 125 ? 40.591 41.282 33.918 1.00 13.33 123 VAL B N 1
ATOM 4088 C CA . VAL B 1 125 ? 41.821 40.558 34.123 1.00 28.68 123 VAL B CA 1
ATOM 4089 C C . VAL B 1 125 ? 41.544 39.099 34.470 1.00 40.08 123 VAL B C 1
ATOM 4090 O O . VAL B 1 125 ? 40.973 38.810 35.519 1.00 44.62 123 VAL B O 1
ATOM 4094 N N . THR B 1 126 ? 41.918 38.180 33.587 1.00 55.13 124 THR B N 1
ATOM 4095 C CA . THR B 1 126 ? 41.688 36.751 33.838 1.00 44.79 124 THR B CA 1
ATOM 4096 C C . THR B 1 126 ? 43.020 35.981 33.883 1.00 43.37 124 THR B C 1
ATOM 4097 O O . THR B 1 126 ? 44.086 36.581 33.827 1.00 26.10 124 THR B O 1
ATOM 4101 N N . ASP B 1 127 ? 42.997 34.660 34.008 1.00 29.23 125 ASP B N 1
ATOM 4102 C CA . ASP B 1 127 ? 44.274 33.942 34.056 1.00 44.66 125 ASP B CA 1
ATOM 4103 C C . ASP B 1 127 ?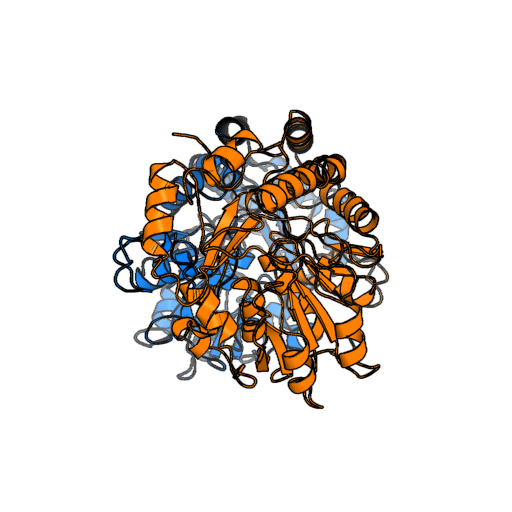 44.994 33.958 32.707 1.00 32.73 125 ASP B C 1
ATOM 4104 O O . ASP B 1 127 ? 46.182 33.633 32.635 1.00 34.36 125 ASP B O 1
ATOM 4109 N N . SER B 1 128 ? 44.239 34.288 31.656 1.00 19.99 126 SER B N 1
ATOM 4110 C CA . SER B 1 128 ? 44.729 34.302 30.292 1.00 99.89 126 SER B CA 1
ATOM 4111 C C . SER B 1 128 ? 45.363 35.645 29.969 1.00 19.11 126 SER B C 1
ATOM 4112 O O . SER B 1 128 ? 46.078 35.770 28.979 1.00 25.69 126 SER B O 1
ATOM 4115 N N . THR B 1 129 ? 45.166 36.610 30.865 1.00 27.65 127 THR B N 1
ATOM 4116 C CA . THR B 1 129 ? 45.725 37.946 30.699 1.00 18.23 127 THR B CA 1
ATOM 4117 C C . THR B 1 129 ? 47.228 37.897 30.913 1.00 26.02 127 THR B C 1
ATOM 4118 O O . THR B 1 129 ? 47.688 37.559 32.007 1.00 21.23 127 THR B O 1
ATOM 4122 N N . LYS B 1 130 ? 47.969 38.239 29.854 1.00 18.53 128 LYS B N 1
ATOM 4123 C CA . LYS B 1 130 ? 49.430 38.211 29.852 1.00 4.60 128 LYS B CA 1
ATOM 4124 C C . LYS B 1 130 ? 50.056 39.608 30.045 1.00 8.21 128 LYS B C 1
ATOM 4125 O O . LYS B 1 130 ? 51.171 39.746 30.582 1.00 18.60 128 LYS B O 1
ATOM 4131 N N . ALA B 1 131 ? 49.335 40.642 29.625 1.00 19.54 129 ALA B N 1
ATOM 4132 C CA . ALA B 1 131 ? 49.854 41.992 29.716 1.00 26.57 129 ALA B CA 1
ATOM 4133 C C . ALA B 1 131 ? 48.751 43.038 29.800 1.00 15.50 129 ALA B C 1
ATOM 4134 O O . ALA B 1 131 ? 47.619 42.816 29.391 1.00 16.91 129 ALA B O 1
ATOM 4136 N N . ILE B 1 132 ? 49.128 44.211 30.251 1.00 13.82 130 ILE B N 1
ATOM 4137 C CA . ILE B 1 132 ? 48.200 45.320 30.307 1.00 18.98 130 ILE B CA 1
ATOM 4138 C C . ILE B 1 132 ? 48.959 46.516 29.726 1.00 10.55 130 ILE B C 1
ATOM 4139 O O . ILE B 1 132 ? 49.935 46.990 30.300 1.00 12.49 130 ILE B O 1
ATOM 4144 N N . LEU B 1 133 ? 48.505 46.977 28.571 1.00 11.08 131 LEU B N 1
ATOM 4145 C CA . LEU B 1 133 ? 49.115 48.140 27.924 1.00 12.53 131 LEU B CA 1
ATOM 4146 C C . LEU B 1 133 ? 48.290 49.389 28.316 1.00 18.55 131 LEU B C 1
ATOM 4147 O O . LEU B 1 133 ? 47.257 49.705 27.730 1.00 9.56 131 LEU B O 1
ATOM 4152 N N . THR B 1 134 ? 48.741 50.048 29.370 1.00 7.80 132 THR B N 1
ATOM 4153 C CA . THR B 1 134 ? 48.094 51.232 29.898 1.00 13.20 132 THR B CA 1
ATOM 4154 C C . THR B 1 134 ? 48.476 52.365 28.971 1.00 20.79 132 THR B C 1
ATOM 4155 O O . THR B 1 134 ? 49.474 52.286 28.256 1.00 13.13 132 THR B O 1
ATOM 4159 N N . VAL B 1 135 ? 47.653 53.396 28.960 1.00 11.52 133 VAL B N 1
ATOM 4160 C CA . VAL B 1 135 ? 47.925 54.577 28.150 1.00 4.99 133 VAL B CA 1
ATOM 4161 C C . VAL B 1 135 ? 47.520 55.761 29.025 1.00 8.33 133 VAL B C 1
ATOM 4162 O O . VAL B 1 135 ? 46.398 55.787 29.513 1.00 17.44 133 VAL B O 1
ATOM 4166 N N . ASN B 1 136 ? 48.452 56.681 29.284 1.00 11.74 134 ASN B N 1
ATOM 4167 C CA . ASN B 1 136 ? 48.176 57.860 30.119 1.00 8.24 134 ASN B CA 1
ATOM 4168 C C . ASN B 1 136 ? 47.654 58.940 29.190 1.00 17.85 134 ASN B C 1
ATOM 4169 O O . ASN B 1 136 ? 48.420 59.586 28.460 1.00 15.41 134 ASN B O 1
ATOM 4174 N N . LEU B 1 137 ? 46.331 59.081 29.159 1.00 7.02 135 LEU B N 1
ATOM 4175 C CA . LEU B 1 137 ? 45.696 59.958 28.203 1.00 5.88 135 LEU B CA 1
ATOM 4176 C C . LEU B 1 137 ? 45.762 61.445 28.479 1.00 12.73 135 LEU B C 1
ATOM 4177 O O . LEU B 1 137 ? 45.422 61.927 29.562 1.00 9.08 135 LEU B O 1
ATOM 4182 N N . LEU B 1 138 ? 46.165 62.154 27.441 1.00 5.93 136 LEU B N 1
ATOM 4183 C CA . LEU B 1 138 ? 46.165 63.604 27.416 1.00 11.33 136 LEU B CA 1
ATOM 4184 C C . LEU B 1 138 ? 46.967 64.228 28.533 1.00 23.40 136 LEU B C 1
ATOM 4185 O O . LEU B 1 138 ? 46.710 65.374 28.919 1.00 9.11 136 LEU B O 1
ATOM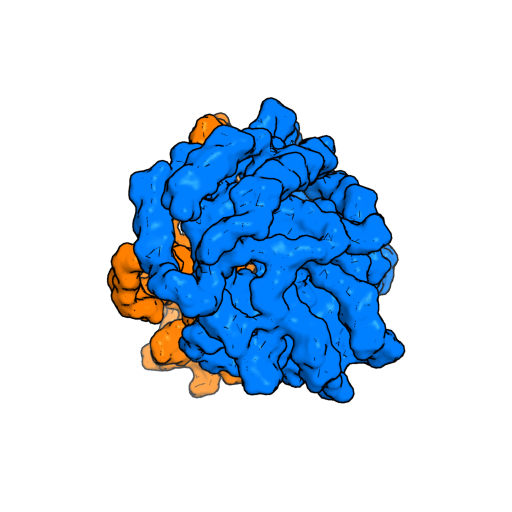 4190 N N . GLY B 1 139 ? 47.894 63.483 29.103 1.00 3.60 137 GLY B N 1
ATOM 4191 C CA . GLY B 1 139 ? 48.666 64.109 30.154 1.00 2.79 137 GLY B CA 1
ATOM 4192 C C . GLY B 1 139 ? 48.353 63.447 31.504 1.00 3.40 137 GLY B C 1
ATOM 4193 O O . GLY B 1 139 ? 49.108 63.597 32.479 1.00 8.87 137 GLY B O 1
ATOM 4194 N N . ASN B 1 140 ? 47.213 62.776 31.532 1.00 8.51 138 ASN B N 1
ATOM 4195 C CA . ASN B 1 140 ? 46.748 62.191 32.775 1.00 17.02 138 ASN B CA 1
ATOM 4196 C C . ASN B 1 140 ? 47.285 60.792 33.010 1.00 14.14 138 ASN B C 1
ATOM 4197 O O . ASN B 1 140 ? 46.891 59.859 32.288 1.00 12.55 138 ASN B O 1
ATOM 4202 N N . PRO B 1 141 ? 48.084 60.607 34.068 1.00 7.06 139 PRO B N 1
ATOM 4203 C CA . PRO B 1 141 ? 48.578 59.254 34.370 1.00 6.80 139 PRO B CA 1
ATOM 4204 C C . PRO B 1 141 ? 47.453 58.368 34.909 1.00 31.89 139 PRO B C 1
ATOM 4205 O O . PRO B 1 141 ? 46.477 58.836 35.528 1.00 18.33 139 PRO B O 1
ATOM 4209 N N . ASN B 1 142 ? 47.632 57.069 34.718 1.00 8.36 140 ASN B N 1
ATOM 4210 C CA . ASN B 1 142 ? 46.687 56.103 35.274 1.00 12.74 140 ASN B CA 1
ATOM 4211 C C . ASN B 1 142 ? 46.918 56.037 36.769 1.00 28.84 140 ASN B C 1
ATOM 4212 O O . ASN B 1 142 ? 47.967 56.466 37.250 1.00 10.24 140 ASN B O 1
ATOM 4217 N N . ASN B 1 143 ? 45.983 55.455 37.513 1.00 11.42 141 ASN B N 1
ATOM 4218 C CA . ASN B 1 143 ? 46.264 55.301 38.918 1.00 10.56 141 ASN B CA 1
ATOM 4219 C C . ASN B 1 143 ? 46.954 53.975 39.056 1.00 7.89 141 ASN B C 1
ATOM 4220 O O . ASN B 1 143 ? 46.312 52.930 39.084 1.00 9.66 141 ASN B O 1
ATOM 4225 N N . PHE B 1 144 ? 48.274 54.022 39.067 1.00 15.18 142 PHE B N 1
ATOM 4226 C CA . PHE B 1 144 ? 49.094 52.820 39.092 1.00 26.11 142 PHE B CA 1
ATOM 4227 C C . PHE B 1 144 ? 48.972 51.961 40.343 1.00 14.97 142 PHE B C 1
ATOM 4228 O O . PHE B 1 144 ? 49.158 50.758 40.284 1.00 22.12 142 PHE B O 1
ATOM 4236 N N . ASP B 1 145 ? 48.558 52.580 41.443 1.00 15.28 143 ASP B N 1
ATOM 4237 C CA . ASP B 1 145 ? 48.314 51.828 42.676 1.00 16.45 143 ASP B CA 1
ATOM 4238 C C . ASP B 1 145 ? 47.145 50.892 42.413 1.00 24.83 143 ASP B C 1
ATOM 4239 O O . ASP B 1 145 ? 47.229 49.673 42.614 1.00 27.86 143 ASP B O 1
ATOM 4244 N N . GLU B 1 146 ? 46.031 51.463 41.976 1.00 15.71 144 GLU B N 1
ATOM 4245 C CA . GLU B 1 146 ? 44.882 50.614 41.716 1.00 8.81 144 GLU B CA 1
ATOM 4246 C C . GLU B 1 146 ? 45.245 49.538 40.716 1.00 37.96 144 GLU B C 1
ATOM 4247 O O . GLU B 1 146 ? 44.780 48.393 40.818 1.00 23.09 144 GLU B O 1
ATOM 4253 N N . ILE B 1 147 ? 46.000 49.943 39.697 1.00 22.29 145 ILE B N 1
ATOM 4254 C CA . ILE B 1 147 ? 46.360 49.014 38.636 1.00 41.91 145 ILE B CA 1
ATOM 4255 C C . ILE B 1 147 ? 47.243 47.893 39.146 1.00 30.17 145 ILE B C 1
ATOM 4256 O O . ILE B 1 147 ? 47.030 46.716 38.846 1.00 16.36 145 ILE B O 1
ATOM 4261 N N . ASN B 1 148 ? 48.244 48.267 39.930 1.00 11.68 146 ASN B N 1
ATOM 4262 C CA . ASN B 1 148 ? 49.130 47.260 40.485 1.00 11.57 146 ASN B CA 1
ATOM 4263 C C . ASN B 1 148 ? 48.419 46.318 41.461 1.00 25.92 146 ASN B C 1
ATOM 4264 O O . ASN B 1 148 ? 48.738 45.126 41.524 1.00 64.22 146 ASN B O 1
ATOM 4269 N N . LYS B 1 149 ? 47.411 46.829 42.165 1.00 31.59 147 LYS B N 1
ATOM 4270 C CA . LYS B 1 149 ? 46.619 46.006 43.083 1.00 36.97 147 LYS B CA 1
ATOM 4271 C C . LYS B 1 149 ? 45.922 44.921 42.277 1.00 42.16 147 LYS B C 1
ATOM 4272 O O . LYS B 1 149 ? 45.944 43.739 42.631 1.00 34.46 147 LYS B O 1
ATOM 4278 N N . ILE B 1 150 ? 45.272 45.349 41.200 1.00 14.41 148 ILE B N 1
ATOM 4279 C CA . ILE B 1 150 ? 44.579 44.438 40.299 1.00 19.83 148 ILE B CA 1
ATOM 4280 C C . ILE B 1 150 ? 45.527 43.315 39.835 1.00 26.54 148 ILE B C 1
ATOM 4281 O O . ILE B 1 150 ? 45.154 42.135 39.863 1.00 63.39 148 ILE B O 1
ATOM 4286 N N . ILE B 1 151 ? 46.729 43.673 39.380 1.00 40.54 149 ILE B N 1
ATOM 4287 C CA . ILE B 1 151 ? 47.690 42.672 38.904 1.00 24.94 149 ILE B CA 1
ATOM 4288 C C . ILE B 1 151 ? 48.017 41.702 40.044 1.00 99.89 149 ILE B C 1
ATOM 4289 O O . ILE B 1 151 ? 48.060 40.488 39.852 1.00 32.62 149 ILE B O 1
ATOM 4294 N N . GLY B 1 152 ? 48.181 42.246 41.246 1.00 28.20 150 GLY B N 1
ATOM 4295 C CA . GLY B 1 152 ? 48.414 41.459 42.445 1.00 29.20 150 GLY B CA 1
ATOM 4296 C C . GLY B 1 152 ? 49.410 40.321 42.308 1.00 79.26 150 GLY B C 1
ATOM 4297 O O . GLY B 1 152 ? 49.042 39.148 42.397 1.00 47.26 150 GLY B O 1
ATOM 4298 N N . GLY B 1 153 ? 50.679 40.673 42.141 1.00 32.84 151 GLY B N 1
ATOM 4299 C CA . GLY B 1 153 ? 51.739 39.671 42.063 1.00 99.89 151 GLY B CA 1
ATOM 4300 C C . GLY B 1 153 ? 51.439 38.512 41.119 1.00 45.61 151 GLY B C 1
ATOM 4301 O O . GLY B 1 153 ? 51.934 37.399 41.285 1.00 79.64 151 GLY B O 1
ATOM 4302 N N . ARG B 1 154 ? 50.641 38.779 40.103 1.00 72.40 152 ARG B N 1
ATOM 4303 C CA . ARG B 1 154 ? 50.371 37.752 39.125 1.00 29.19 152 ARG B CA 1
ATOM 4304 C C . ARG B 1 154 ? 51.325 38.028 37.960 1.00 31.74 152 ARG B C 1
ATOM 4305 O O . ARG B 1 154 ? 51.949 39.099 37.896 1.00 58.31 152 ARG B O 1
ATOM 4313 N N . ASP B 1 155 ? 51.469 37.040 37.082 1.00 51.72 153 ASP B N 1
ATOM 4314 C CA . ASP B 1 155 ? 52.379 37.136 35.940 1.00 99.89 153 ASP B CA 1
ATOM 4315 C C . ASP B 1 155 ? 51.759 37.914 34.770 1.00 16.96 153 ASP B C 1
ATOM 4316 O O . ASP B 1 155 ? 51.392 37.346 33.734 1.00 33.47 153 ASP B O 1
ATOM 4321 N N . ILE B 1 156 ? 51.590 39.224 34.959 1.00 18.25 154 ILE B N 1
ATOM 4322 C CA . ILE B 1 156 ? 50.997 40.090 33.928 1.00 18.73 154 ILE B CA 1
ATOM 4323 C C . ILE B 1 156 ? 51.936 41.260 33.718 1.00 19.78 154 ILE B C 1
ATOM 4324 O O . ILE B 1 156 ? 52.233 41.997 34.650 1.00 27.89 154 ILE B O 1
ATOM 4329 N N . ILE B 1 157 ? 52.441 41.411 32.508 1.00 19.15 155 ILE B N 1
ATOM 4330 C CA . ILE B 1 157 ? 53.364 42.503 32.273 1.00 20.22 155 ILE B CA 1
ATOM 4331 C C . ILE B 1 157 ? 52.582 43.819 32.167 1.00 6.33 155 ILE B C 1
ATOM 4332 O O . ILE B 1 157 ? 51.509 43.888 31.514 1.00 18.91 155 ILE B O 1
ATOM 4337 N N . LEU B 1 158 ? 53.180 44.872 32.718 1.00 12.69 156 LEU B N 1
ATOM 4338 C CA . LEU B 1 158 ? 52.599 46.205 32.620 1.00 11.71 156 LEU B CA 1
ATOM 4339 C C . LEU B 1 158 ? 53.464 47.033 31.674 1.00 6.55 156 LEU B C 1
ATOM 4340 O O . LEU B 1 158 ? 54.714 47.138 31.867 1.00 12.02 156 LEU B O 1
ATOM 4345 N N . LEU B 1 159 ? 52.788 47.632 30.679 1.00 10.85 157 LEU B N 1
ATOM 4346 C CA . LEU B 1 159 ? 53.486 48.508 29.722 1.00 12.28 157 LEU B CA 1
ATOM 4347 C C . LEU B 1 159 ? 52.799 49.842 29.792 1.00 45.13 157 LEU B C 1
ATOM 4348 O O . LEU B 1 159 ? 51.640 49.852 30.110 1.00 7.48 157 LEU B O 1
ATOM 4353 N N . GLU B 1 160 ? 53.455 50.949 29.451 1.00 12.37 158 GLU B N 1
ATOM 4354 C CA . GLU B 1 160 ? 52.740 52.224 29.415 1.00 8.78 158 GLU B CA 1
ATOM 4355 C C . GLU B 1 160 ? 53.026 52.828 28.067 1.00 5.03 158 GLU B C 1
ATOM 4356 O O . GLU B 1 160 ? 54.163 52.784 27.597 1.00 12.71 158 GLU B O 1
ATOM 4362 N N . ASP B 1 161 ? 52.006 53.386 27.438 1.00 12.51 159 ASP B N 1
ATOM 4363 C CA . ASP B 1 161 ? 52.225 54.143 26.223 1.00 8.58 159 ASP B CA 1
ATOM 4364 C C . ASP B 1 161 ? 52.144 55.549 26.848 1.00 7.15 159 ASP B C 1
ATOM 4365 O O . ASP B 1 161 ? 51.077 55.950 27.297 1.00 9.46 159 ASP B O 1
ATOM 4370 N N . ASN B 1 162 ? 53.287 56.209 27.014 1.00 11.55 160 ASN B N 1
ATOM 4371 C CA . ASN B 1 162 ? 53.330 57.539 27.581 1.00 8.61 160 ASN B CA 1
ATOM 4372 C C . ASN B 1 162 ? 53.586 58.673 26.575 1.00 2.04 160 ASN B C 1
ATOM 4373 O O . ASN B 1 162 ? 54.047 59.749 26.939 1.00 11.34 160 ASN B O 1
ATOM 4378 N N . CYS B 1 163 ? 53.121 58.481 25.358 1.00 9.15 161 CYS B N 1
ATOM 4379 C CA . CYS B 1 163 ? 53.329 59.466 24.335 1.00 14.43 161 CYS B CA 1
ATOM 4380 C C . CYS B 1 163 ? 52.539 60.762 24.515 1.00 12.23 161 CYS B C 1
ATOM 4381 O O . CYS B 1 163 ? 52.880 61.753 23.859 1.00 11.79 161 CYS B O 1
ATOM 4384 N N . GLU B 1 164 ? 51.513 60.785 25.372 1.00 7.15 162 GLU B N 1
ATOM 4385 C CA . GLU B 1 164 ? 50.744 62.014 25.543 1.00 9.60 162 GLU B CA 1
ATOM 4386 C C . GLU B 1 164 ? 50.983 62.597 26.904 1.00 16.61 162 GLU B C 1
ATOM 4387 O O . GLU B 1 164 ? 50.468 63.672 27.200 1.00 7.95 162 GLU B O 1
ATOM 4393 N N . SER B 1 165 ? 51.738 61.888 27.742 1.00 7.91 163 SER B N 1
ATOM 4394 C CA . SER B 1 165 ? 51.927 62.364 29.102 1.00 12.35 163 SER B CA 1
ATOM 4395 C C . SER B 1 165 ? 53.352 62.515 29.599 1.00 13.39 163 SER B C 1
ATOM 4396 O O . SER B 1 165 ? 53.621 62.269 30.774 1.00 12.32 163 SER B O 1
ATOM 4399 N N . MET B 1 166 ? 54.255 62.971 28.732 1.00 8.42 164 MET B N 1
ATOM 4400 C CA . MET B 1 166 ? 55.606 63.238 29.191 1.00 15.87 164 MET B CA 1
ATOM 4401 C C . MET B 1 166 ? 55.511 64.236 30.351 1.00 21.41 164 MET B C 1
ATOM 4402 O O . MET B 1 166 ? 54.730 65.173 30.302 1.00 8.70 164 MET B O 1
ATOM 4407 N N . GLY B 1 167 ? 56.287 64.049 31.410 1.00 16.91 165 GLY B N 1
ATOM 4408 C CA . GLY B 1 167 ? 56.213 65.004 32.511 1.00 15.22 165 GLY B CA 1
ATOM 4409 C C . GLY B 1 167 ? 55.117 64.795 33.568 1.00 10.31 165 GLY B C 1
ATOM 4410 O O . GLY B 1 167 ? 55.052 65.526 34.567 1.00 16.87 165 GLY B O 1
ATOM 4411 N N . ALA B 1 168 ? 54.223 63.851 33.356 1.00 7.11 166 ALA B N 1
ATOM 4412 C CA . ALA B 1 168 ? 53.212 63.611 34.368 1.00 11.85 166 ALA B CA 1
ATOM 4413 C C . ALA B 1 168 ? 53.891 62.825 35.477 1.00 10.38 166 ALA B C 1
ATOM 4414 O O . ALA B 1 168 ? 54.835 62.089 35.225 1.00 9.49 166 ALA B O 1
ATOM 4416 N N . THR B 1 169 ? 53.357 62.925 36.696 1.00 13.68 167 THR B N 1
ATOM 4417 C CA . THR B 1 169 ? 53.872 62.131 37.814 1.00 13.15 167 THR B CA 1
ATOM 4418 C C . THR B 1 169 ? 52.708 61.567 38.634 1.00 27.76 167 THR B C 1
ATOM 4419 O O . THR B 1 169 ? 51.610 62.138 38.651 1.00 14.04 167 THR B O 1
ATOM 4423 N N . PHE B 1 170 ? 52.928 60.415 39.259 1.00 24.03 168 PHE B N 1
ATOM 4424 C CA . PHE B 1 170 ? 51.919 59.810 40.125 1.00 8.29 168 PHE B CA 1
ATOM 4425 C C . PHE B 1 170 ? 52.648 59.273 41.336 1.00 13.11 168 PHE B C 1
ATOM 4426 O O . PHE B 1 170 ? 53.559 58.453 41.236 1.00 13.61 168 PHE B O 1
ATOM 4434 N N . ASN B 1 171 ? 52.331 59.853 42.482 1.00 25.04 169 ASN B N 1
ATOM 4435 C CA . ASN B 1 171 ? 53.049 59.479 43.690 1.00 20.78 169 ASN B CA 1
ATOM 4436 C C . ASN B 1 171 ? 54.566 59.750 43.553 1.00 43.61 169 ASN B C 1
ATOM 4437 O O . ASN B 1 171 ? 55.372 58.915 43.935 1.00 28.26 169 ASN B O 1
ATOM 4442 N N . ASN B 1 172 ? 54.968 60.920 43.058 1.00 26.14 170 ASN B N 1
ATOM 4443 C CA . ASN B 1 172 ? 56.398 61.230 42.942 1.00 99.89 170 ASN B CA 1
ATOM 4444 C C . ASN B 1 172 ? 57.167 60.356 41.935 1.00 59.88 170 ASN B C 1
ATOM 4445 O O . ASN B 1 172 ? 58.397 60.437 41.837 1.00 44.79 170 ASN B O 1
ATOM 4450 N N . LYS B 1 173 ? 56.454 59.502 41.207 1.00 27.97 171 LYS B N 1
ATOM 4451 C CA . LYS B 1 173 ? 57.088 58.638 40.205 1.00 18.01 171 LYS B CA 1
ATOM 4452 C C . LYS B 1 173 ? 56.701 59.160 38.809 1.00 15.54 171 LYS B C 1
ATOM 4453 O O . LYS B 1 173 ? 55.530 59.427 38.551 1.00 16.63 171 LYS B O 1
ATOM 4459 N N . CYS B 1 174 ? 57.655 59.304 37.907 1.00 16.54 172 CYS B N 1
ATOM 4460 C CA . CYS B 1 174 ? 57.306 59.834 36.587 1.00 15.32 172 CYS B CA 1
ATOM 4461 C C . CYS B 1 174 ? 56.516 58.904 35.711 1.00 23.38 172 CYS B C 1
ATOM 4462 O O . CYS B 1 174 ? 56.961 57.796 35.475 1.00 19.21 172 CYS B O 1
ATOM 4465 N N . ALA B 1 175 ? 55.465 59.404 35.074 1.00 9.28 173 ALA B N 1
ATOM 4466 C CA . ALA B 1 175 ? 54.709 58.551 34.116 1.00 7.40 173 ALA B CA 1
ATOM 4467 C C . ALA B 1 175 ? 55.717 57.975 33.138 1.00 7.75 173 ALA B C 1
ATOM 4468 O O . ALA B 1 175 ? 56.724 58.636 32.863 1.00 13.29 173 ALA B O 1
ATOM 4470 N N . GLY B 1 176 ? 55.447 56.774 32.615 1.00 4.91 174 GLY B N 1
ATOM 4471 C CA . GLY B 1 176 ? 56.361 56.093 31.708 1.00 9.12 174 GLY B CA 1
ATOM 4472 C C . GLY B 1 176 ? 57.282 55.128 32.469 1.00 31.49 174 GLY B C 1
ATOM 4473 O O . GLY B 1 176 ? 57.878 54.214 31.888 1.00 18.03 174 GLY B O 1
ATOM 4474 N N . THR B 1 177 ? 57.450 55.351 33.763 1.00 13.87 175 THR B N 1
ATOM 4475 C CA . THR B 1 177 ? 58.359 54.491 34.513 1.00 12.78 175 THR B CA 1
ATOM 4476 C C . THR B 1 177 ? 57.739 53.419 35.403 1.00 13.92 175 THR B C 1
ATOM 4477 O O . THR B 1 177 ? 58.440 52.662 36.087 1.00 26.78 175 THR B O 1
ATOM 4481 N N . PHE B 1 178 ? 56.424 53.336 35.397 1.00 14.56 176 PHE B N 1
ATOM 4482 C CA . PHE B 1 178 ? 55.773 52.313 36.208 1.00 20.55 176 PHE B CA 1
ATOM 4483 C C . PHE B 1 178 ? 55.849 50.928 35.547 1.00 27.44 176 PHE B C 1
ATOM 4484 O O . PHE B 1 178 ? 56.045 49.913 36.220 1.00 16.93 176 PHE B O 1
ATOM 4492 N N . GLY B 1 179 ? 55.735 50.919 34.222 1.00 29.44 177 GLY B N 1
ATOM 4493 C CA . GLY B 1 179 ? 55.752 49.720 33.406 1.00 16.16 177 GLY B CA 1
ATOM 4494 C C . GLY B 1 179 ? 57.127 49.070 33.250 1.00 21.94 177 GLY B C 1
ATOM 4495 O O . GLY B 1 179 ? 58.172 49.641 33.607 1.00 20.61 177 GLY B O 1
ATOM 4496 N N . LEU B 1 180 ? 57.113 47.854 32.730 1.00 15.63 178 LEU B N 1
ATOM 4497 C CA . LEU B 1 180 ? 58.358 47.167 32.394 1.00 12.02 178 LEU B CA 1
ATOM 4498 C C . LEU B 1 180 ? 59.045 48.047 31.328 1.00 18.63 178 LEU B C 1
ATOM 4499 O O . LEU B 1 180 ? 60.285 48.182 31.272 1.00 17.74 178 LEU B O 1
ATOM 4504 N N . MET B 1 181 ? 58.203 48.618 30.466 1.00 13.03 179 MET B N 1
ATOM 4505 C CA . MET B 1 181 ? 58.610 49.587 29.429 1.00 11.46 179 MET B CA 1
ATOM 4506 C C . MET B 1 181 ? 57.652 50.751 29.408 1.00 11.35 179 MET B C 1
ATOM 4507 O O . MET B 1 181 ? 56.459 50.597 29.730 1.00 8.44 179 MET B O 1
ATOM 4512 N N . GLY B 1 182 ? 58.148 51.885 28.917 1.00 8.62 180 GLY B N 1
ATOM 4513 C CA . GLY B 1 182 ? 57.352 53.066 28.767 1.00 1.86 180 GLY B CA 1
ATOM 4514 C C . GLY B 1 182 ? 57.735 53.803 27.494 1.00 6.61 180 GLY B C 1
ATOM 4515 O O . GLY B 1 182 ? 58.911 54.028 27.222 1.00 5.90 180 GLY B O 1
ATOM 4516 N N . THR B 1 183 ? 56.739 54.255 26.748 1.00 12.61 181 THR B N 1
ATOM 4517 C CA . THR B 1 183 ? 57.053 54.974 25.507 1.00 10.92 181 THR B CA 1
ATOM 4518 C C . THR B 1 183 ? 56.765 56.463 25.575 1.00 18.84 181 THR B C 1
ATOM 4519 O O . THR B 1 183 ? 55.844 56.880 26.266 1.00 15.52 181 THR B O 1
ATOM 4523 N N . PHE B 1 184 ? 57.568 57.259 24.870 1.00 13.25 182 PHE B N 1
ATOM 4524 C CA . PHE B 1 184 ? 57.342 58.697 24.783 1.00 1.00 182 PHE B CA 1
ATOM 4525 C C . PHE B 1 184 ? 57.427 59.140 23.323 1.00 5.28 182 PHE B C 1
ATOM 4526 O O . PHE B 1 184 ? 57.979 58.426 22.466 1.00 6.88 182 PHE B O 1
ATOM 4534 N N . SER B 1 185 ? 56.852 60.300 23.034 1.00 10.45 183 SER B N 1
ATOM 4535 C CA . SER B 1 185 ? 56.925 60.871 21.688 1.00 6.50 183 SER B CA 1
ATOM 4536 C C . SER B 1 185 ? 57.488 62.272 21.809 1.00 3.68 183 SER B C 1
ATOM 4537 O O . SER B 1 185 ? 57.234 62.987 22.787 1.00 7.07 183 SER B O 1
ATOM 4540 N N . SER B 1 186 ? 58.266 62.678 20.812 1.00 1.00 184 SER B N 1
ATOM 4541 C CA . SER B 1 186 ? 58.745 64.069 20.781 1.00 7.17 184 SER B CA 1
ATOM 4542 C C . SER B 1 186 ? 58.301 64.704 19.449 1.00 14.08 184 SER B C 1
ATOM 4543 O O . SER B 1 186 ? 59.082 65.400 18.770 1.00 11.04 184 SER B O 1
ATOM 4546 N N . PHE B 1 187 ? 57.063 64.408 19.049 1.00 7.91 185 PHE B N 1
ATOM 4547 C CA . PHE B 1 187 ? 56.516 65.042 17.839 1.00 9.83 185 PHE B CA 1
ATOM 4548 C C . PHE B 1 187 ? 56.288 66.543 18.108 1.00 12.16 185 PHE B C 1
ATOM 4549 O O . PHE B 1 187 ? 56.219 66.950 19.259 1.00 10.80 185 PHE B O 1
ATOM 4557 N N . TYR B 1 188 ? 56.194 67.355 17.047 1.00 7.88 186 TYR B N 1
ATOM 4558 C CA . TYR B 1 188 ? 55.986 68.815 17.165 1.00 3.27 186 TYR B CA 1
ATOM 4559 C C . TYR B 1 188 ? 54.912 69.259 18.134 1.00 11.73 186 TYR B C 1
ATOM 4560 O O . TYR B 1 188 ? 55.105 70.195 18.886 1.00 16.85 186 TYR B O 1
ATOM 4569 N N . SER B 1 189 ? 53.743 68.642 18.077 1.00 9.54 187 SER B N 1
ATOM 4570 C CA . SER B 1 189 ? 52.637 69.097 18.916 1.00 10.89 187 SER B CA 1
ATOM 4571 C C . SER B 1 189 ? 52.632 68.530 20.331 1.00 21.35 187 SER B C 1
ATOM 4572 O O . SER B 1 189 ? 51.638 68.643 21.050 1.00 13.50 187 SER B O 1
ATOM 4575 N N . ASN B 1 190 ? 53.769 67.958 20.746 1.00 26.16 188 ASN B N 1
ATOM 4576 C CA . ASN B 1 190 ? 53.886 67.276 22.024 1.00 5.38 188 ASN B CA 1
ATOM 4577 C C . ASN B 1 190 ? 54.582 68.107 23.100 1.00 8.09 188 ASN B C 1
ATOM 4578 O O . ASN B 1 190 ? 54.812 69.264 22.917 1.00 10.09 188 ASN B O 1
ATOM 4583 N N . HIS B 1 191 ? 54.863 67.484 24.248 1.00 18.14 189 HIS B N 1
ATOM 4584 C CA . HIS B 1 191 ? 55.513 68.185 25.351 1.00 8.89 189 HIS B CA 1
ATOM 4585 C C . HIS B 1 191 ? 56.856 68.774 24.958 1.00 17.80 189 HIS B C 1
ATOM 4586 O O . HIS B 1 191 ? 57.191 69.862 25.363 1.00 15.69 189 HIS B O 1
ATOM 4593 N N . ILE B 1 192 ? 57.638 68.014 24.215 1.00 10.94 190 ILE B N 1
ATOM 4594 C CA . ILE B 1 192 ? 58.929 68.474 23.672 1.00 13.51 190 ILE B CA 1
ATOM 4595 C C . ILE B 1 192 ? 58.892 68.085 22.200 1.00 23.70 190 ILE B C 1
ATOM 4596 O O . ILE B 1 192 ? 58.100 67.212 21.814 1.00 5.86 190 ILE B O 1
ATOM 4601 N N . ALA B 1 193 ? 59.732 68.714 21.376 1.00 11.00 191 ALA B N 1
ATOM 4602 C CA . ALA B 1 193 ? 59.668 68.435 19.948 1.00 9.48 191 ALA B CA 1
ATOM 4603 C C . ALA B 1 193 ? 61.019 68.363 19.272 1.00 13.35 191 ALA B C 1
ATOM 4604 O O . ALA B 1 193 ? 61.826 69.251 19.416 1.00 8.88 191 ALA B O 1
ATOM 4606 N N . THR B 1 194 ? 61.279 67.282 18.539 1.00 8.13 192 THR B N 1
ATOM 4607 C CA . THR B 1 194 ? 62.559 67.084 17.877 1.00 7.79 192 THR B CA 1
ATOM 4608 C C . THR B 1 194 ? 62.264 66.798 16.399 1.00 9.87 192 THR B C 1
ATOM 4609 O O . THR B 1 194 ? 62.926 65.990 15.758 1.00 11.30 192 THR B O 1
ATOM 4613 N N . MET B 1 195 ? 61.254 67.470 15.869 1.00 7.10 193 MET B N 1
ATOM 4614 C CA . MET B 1 195 ? 60.771 67.253 14.498 1.00 9.23 193 MET B CA 1
ATOM 4615 C C . MET B 1 195 ? 59.884 65.990 14.509 1.00 27.26 193 MET B C 1
ATOM 4616 O O . MET B 1 195 ? 58.678 66.107 14.357 1.00 5.48 193 MET B O 1
ATOM 4621 N N . GLU B 1 196 ? 60.464 64.801 14.694 1.00 5.82 194 GLU B N 1
ATOM 4622 C CA . GLU B 1 196 ? 59.718 63.578 14.931 1.00 5.57 194 GLU B CA 1
ATOM 4623 C C . GLU B 1 196 ? 60.644 62.937 15.971 1.00 15.04 194 GLU B C 1
ATOM 4624 O O . GLU B 1 196 ? 61.834 63.294 16.037 1.00 6.51 194 GLU B O 1
ATOM 4630 N N . GLY B 1 197 ? 60.144 61.990 16.763 1.00 9.55 195 GLY B N 1
ATOM 4631 C CA . GLY B 1 197 ? 61.044 61.337 17.694 1.00 1.70 195 GLY B CA 1
ATOM 4632 C C . GLY B 1 197 ? 60.206 60.526 18.677 1.00 1.00 195 GLY B C 1
ATOM 4633 O O . GLY B 1 197 ? 59.077 60.904 18.976 1.00 7.33 195 GLY B O 1
ATOM 4634 N N . GLY B 1 198 ? 60.812 59.462 19.204 1.00 6.94 196 GLY B N 1
ATOM 4635 C CA . GLY B 1 198 ? 60.162 58.648 20.210 1.00 7.52 196 GLY B CA 1
ATOM 4636 C C . GLY B 1 198 ? 61.256 58.105 21.142 1.00 4.64 196 GLY B C 1
ATOM 4637 O O . GLY B 1 198 ? 62.428 58.298 20.890 1.00 11.56 196 GLY B O 1
ATOM 4638 N N . CYS B 1 199 ? 60.862 57.456 22.229 1.00 14.44 197 CYS B N 1
ATOM 4639 C CA A CYS B 1 199 ? 61.837 56.904 23.154 0.50 9.77 197 CYS B CA 1
ATOM 4640 C CA B CYS B 1 199 ? 61.841 56.890 23.159 0.50 7.27 197 CYS B CA 1
ATOM 4641 C C . CYS B 1 199 ? 61.173 55.797 23.937 1.00 37.67 197 CYS B C 1
ATOM 4642 O O . CYS B 1 199 ? 59.991 55.897 24.256 1.00 8.43 197 CYS B O 1
ATOM 4647 N N . ILE B 1 200 ? 61.946 54.770 24.253 1.00 7.94 198 ILE B N 1
ATOM 4648 C CA . ILE B 1 200 ? 61.453 53.667 25.078 1.00 14.32 198 ILE B CA 1
ATOM 4649 C C . ILE B 1 200 ? 62.375 53.699 26.273 1.00 14.12 198 ILE B C 1
ATOM 4650 O O . ILE B 1 200 ? 63.583 53.771 26.114 1.00 11.87 198 ILE B O 1
ATOM 4655 N N . VAL B 1 201 ? 61.800 53.613 27.466 1.00 11.64 199 VAL B N 1
ATOM 4656 C CA . VAL B 1 201 ? 62.586 53.588 28.682 1.00 11.87 199 VAL B CA 1
ATOM 4657 C C . VAL B 1 201 ? 62.273 52.249 29.387 1.00 10.34 199 VAL B C 1
ATOM 4658 O O . VAL B 1 201 ? 61.188 51.683 29.227 1.00 8.78 199 VAL B O 1
ATOM 4662 N N . THR B 1 202 ? 63.261 51.757 30.130 1.00 13.12 200 THR B N 1
ATOM 4663 C CA . THR B 1 202 ? 63.149 50.514 30.882 1.00 11.69 200 THR B CA 1
ATOM 4664 C C . THR B 1 202 ? 64.259 50.462 31.921 1.00 20.65 200 THR B C 1
ATOM 4665 O O . THR B 1 202 ? 65.185 51.310 31.942 1.00 12.80 200 THR B O 1
ATOM 4669 N N . ASP B 1 203 ? 64.105 49.522 32.853 1.00 17.52 201 ASP B N 1
ATOM 4670 C CA . ASP B 1 203 ? 65.103 49.339 33.900 1.00 20.53 201 ASP B CA 1
ATOM 4671 C C . ASP B 1 203 ? 65.746 47.992 33.619 1.00 22.33 201 ASP B C 1
ATOM 4672 O O . ASP B 1 203 ? 66.746 47.638 34.218 1.00 20.46 201 ASP B O 1
ATOM 4677 N N . ASP B 1 204 ? 65.152 47.261 32.682 1.00 11.07 202 ASP B N 1
ATOM 4678 C CA . ASP B 1 204 ? 65.623 45.956 32.278 1.00 19.19 202 ASP B CA 1
ATOM 4679 C C . ASP B 1 204 ? 66.773 45.979 31.272 1.00 56.45 202 ASP B C 1
ATOM 4680 O O . ASP B 1 204 ? 66.610 46.389 30.121 1.00 21.34 202 ASP B O 1
ATOM 4685 N N . GLU B 1 205 ? 67.929 45.492 31.705 1.00 22.66 203 GLU B N 1
ATOM 4686 C CA . GLU B 1 205 ? 69.105 45.436 30.848 1.00 28.22 203 GLU B CA 1
ATOM 4687 C C . GLU B 1 205 ? 68.943 44.547 29.626 1.00 16.22 203 GLU B C 1
ATOM 4688 O O . GLU B 1 205 ? 69.514 44.880 28.587 1.00 15.64 203 GLU B O 1
ATOM 4694 N N . GLU B 1 206 ? 68.197 43.433 29.731 1.00 17.56 204 GLU B N 1
ATOM 4695 C CA . GLU B 1 206 ? 67.969 42.548 28.560 1.00 17.62 204 GLU B CA 1
ATOM 4696 C C . GLU B 1 206 ? 67.094 43.230 27.508 1.00 16.95 204 GLU B C 1
ATOM 4697 O O . GLU B 1 206 ? 67.391 43.204 26.301 1.00 11.56 204 GLU B O 1
ATOM 4703 N N . ILE B 1 207 ? 66.000 43.809 27.990 1.00 23.67 205 ILE B N 1
ATOM 4704 C CA . ILE B 1 207 ? 65.095 44.546 27.127 1.00 19.79 205 ILE B CA 1
ATOM 4705 C C . ILE B 1 207 ? 65.869 45.679 26.449 1.00 9.74 205 ILE B C 1
ATOM 4706 O O . ILE B 1 207 ? 65.719 45.899 25.255 1.00 19.34 205 ILE B O 1
ATOM 4711 N N . TYR B 1 208 ? 66.643 46.431 27.230 1.00 5.83 206 TYR B N 1
ATOM 4712 C CA . TYR B 1 208 ? 67.510 47.512 26.740 1.00 13.35 206 TYR B CA 1
ATOM 4713 C C . TYR B 1 208 ? 68.386 47.020 25.581 1.00 24.21 206 TYR B C 1
ATOM 4714 O O . TYR B 1 208 ? 68.384 47.551 24.479 1.00 11.26 206 TYR B O 1
ATOM 4723 N N . HIS B 1 209 ? 69.126 45.948 25.799 1.00 12.41 207 HIS B N 1
ATOM 4724 C CA . HIS B 1 209 ? 69.925 45.416 24.712 1.00 15.12 207 HIS B CA 1
ATOM 4725 C C . HIS B 1 209 ? 69.065 44.946 23.537 1.00 10.58 207 HIS B C 1
ATOM 4726 O O . HIS B 1 209 ? 69.424 45.187 22.382 1.00 17.36 207 HIS B O 1
ATOM 4733 N N . ILE B 1 210 ? 67.917 44.320 23.808 1.00 9.91 208 ILE B N 1
ATOM 4734 C CA . ILE B 1 210 ? 67.082 43.851 22.699 1.00 11.86 208 ILE B CA 1
ATOM 4735 C C . ILE B 1 210 ? 66.647 45.059 21.893 1.00 8.62 208 ILE B C 1
ATOM 4736 O O . ILE B 1 210 ? 66.593 45.033 20.662 1.00 12.07 208 ILE B O 1
ATOM 4741 N N . LEU B 1 211 ? 66.357 46.127 22.595 1.00 9.54 209 LEU B N 1
ATOM 4742 C CA . LEU B 1 211 ? 65.909 47.348 21.921 1.00 14.92 209 LEU B CA 1
ATOM 4743 C C . LEU B 1 211 ? 67.022 47.891 21.026 1.00 24.06 209 LEU B C 1
ATOM 4744 O O . LEU B 1 211 ? 66.785 48.260 19.871 1.00 9.80 209 LEU B O 1
ATOM 4749 N N . LEU B 1 212 ? 68.242 47.927 21.556 1.00 10.91 210 LEU B N 1
ATOM 4750 C CA . LEU B 1 212 ? 69.386 48.445 20.800 1.00 15.50 210 LEU B CA 1
ATOM 4751 C C . LEU B 1 212 ? 69.641 47.665 19.524 1.00 23.72 210 LEU B C 1
ATOM 4752 O O . LEU B 1 212 ? 70.093 48.227 18.512 1.00 13.89 210 LEU B O 1
ATOM 4757 N N . CYS B 1 213 ? 69.369 46.366 19.579 1.00 9.92 211 CYS B N 1
ATOM 4758 C CA . CYS B 1 213 ? 69.538 45.510 18.404 1.00 8.37 211 CYS B CA 1
ATOM 4759 C C . CYS B 1 213 ? 68.441 45.703 17.349 1.00 3.21 211 CYS B C 1
ATOM 4760 O O . CYS B 1 213 ? 68.719 45.855 16.163 1.00 10.53 211 CYS B O 1
ATOM 4763 N N . ILE B 1 214 ? 67.176 45.669 17.787 1.00 13.35 212 ILE B N 1
ATOM 4764 C CA . ILE B 1 214 ? 66.076 45.775 16.840 1.00 6.72 212 ILE B CA 1
ATOM 4765 C C . ILE B 1 214 ? 65.807 47.175 16.286 1.00 14.01 212 ILE B C 1
ATOM 4766 O O . ILE B 1 214 ? 65.076 47.333 15.276 1.00 6.23 212 ILE B O 1
ATOM 4771 N N . ARG B 1 215 ? 66.373 48.187 16.962 1.00 8.27 213 ARG B N 1
ATOM 4772 C CA . ARG B 1 215 ? 66.208 49.566 16.483 1.00 9.26 213 ARG B CA 1
ATOM 4773 C C . ARG B 1 215 ? 66.990 49.695 15.205 1.00 10.30 213 ARG B C 1
ATOM 4774 O O . ARG B 1 215 ? 66.711 50.557 14.391 1.00 11.79 213 ARG B O 1
ATOM 4782 N N . ALA B 1 216 ? 68.040 48.886 15.064 1.00 9.48 214 ALA B N 1
ATOM 4783 C CA . ALA B 1 216 ? 68.895 49.096 13.907 1.00 9.43 214 ALA B CA 1
ATOM 4784 C C . ALA B 1 216 ? 69.323 47.829 13.198 1.00 12.68 214 ALA B C 1
ATOM 4785 O O . ALA B 1 216 ? 70.383 47.285 13.490 1.00 5.19 214 ALA B O 1
ATOM 4787 N N . HIS B 1 217 ? 68.501 47.399 12.257 1.00 7.17 215 HIS B N 1
ATOM 4788 C CA . HIS B 1 217 ? 68.805 46.258 11.413 1.00 10.18 215 HIS B CA 1
ATOM 4789 C C . HIS B 1 217 ? 68.926 44.893 12.040 1.00 11.15 215 HIS B C 1
ATOM 4790 O O . HIS B 1 217 ? 69.171 43.929 11.310 1.00 11.72 215 HIS B O 1
ATOM 4797 N N . GLY B 1 218 ? 68.782 44.791 13.354 1.00 15.40 216 GLY B N 1
ATOM 4798 C CA . GLY B 1 218 ? 68.903 43.511 14.026 1.00 8.97 216 GLY B CA 1
ATOM 4799 C C . GLY B 1 218 ? 70.359 43.073 14.109 1.00 16.13 216 GLY B C 1
ATOM 4800 O O . GLY B 1 218 ? 70.666 41.914 14.299 1.00 7.25 216 GLY B O 1
ATOM 4801 N N . TRP B 1 219 ? 71.270 44.022 13.953 1.00 16.12 217 TRP B N 1
ATOM 4802 C CA . TRP B 1 219 ? 72.684 43.718 13.980 1.00 14.05 217 TRP B CA 1
ATOM 4803 C C . TRP B 1 219 ? 73.288 43.945 15.367 1.00 38.84 217 TRP B C 1
ATOM 4804 O O . TRP B 1 219 ? 72.605 44.333 16.321 1.00 17.49 217 TRP B O 1
ATOM 4815 N N . THR B 1 220 ? 74.569 43.654 15.510 1.00 19.13 218 THR B N 1
ATOM 4816 C CA . THR B 1 220 ? 75.155 43.761 16.824 1.00 10.66 218 THR B CA 1
ATOM 4817 C C . THR B 1 220 ? 75.976 45.016 17.031 1.00 14.80 218 THR B C 1
ATOM 4818 O O . THR B 1 220 ? 76.595 45.185 18.057 1.00 17.51 218 THR B O 1
ATOM 4822 N N . ARG B 1 221 ? 75.979 45.906 16.056 1.00 19.50 219 ARG B N 1
ATOM 4823 C CA . ARG B 1 221 ? 76.839 47.057 16.159 1.00 10.85 219 ARG B CA 1
ATOM 4824 C C . ARG B 1 221 ? 76.703 47.916 17.396 1.00 17.14 219 ARG B C 1
ATOM 4825 O O . ARG B 1 221 ? 77.663 48.545 17.824 1.00 14.51 219 ARG B O 1
ATOM 4833 N N . ASN B 1 222 ? 75.482 48.079 17.872 1.00 6.97 220 ASN B N 1
ATOM 4834 C CA . ASN B 1 222 ? 75.240 49.022 18.945 1.00 7.84 220 ASN B CA 1
ATOM 4835 C C . ASN B 1 222 ? 75.178 48.316 20.248 1.00 17.62 220 ASN B C 1
ATOM 4836 O O . ASN B 1 222 ? 74.859 48.936 21.245 1.00 18.57 220 ASN B O 1
ATOM 4841 N N . LEU B 1 223 ? 75.473 47.022 20.215 1.00 9.53 221 LEU B N 1
ATOM 4842 C CA . LEU B 1 223 ? 75.511 46.216 21.418 1.00 3.96 221 LEU B CA 1
ATOM 4843 C C . LEU B 1 223 ? 76.944 46.285 21.991 1.00 18.78 221 LEU B C 1
ATOM 4844 O O . LEU B 1 223 ? 77.937 46.388 21.254 1.00 15.93 221 LEU B O 1
ATOM 4849 N N . PRO B 1 224 ? 77.051 46.242 23.310 1.00 25.51 222 PRO B N 1
ATOM 4850 C CA . PRO B 1 224 ? 78.358 46.239 23.967 1.00 21.71 222 PRO B CA 1
ATOM 4851 C C . PRO B 1 224 ? 78.970 44.829 23.767 1.00 18.07 222 PRO B C 1
ATOM 4852 O O . PRO B 1 224 ? 78.266 43.866 23.465 1.00 14.03 222 PRO B O 1
ATOM 4856 N N . LYS B 1 225 ? 80.272 44.689 23.976 1.00 20.49 223 LYS B N 1
ATOM 4857 C CA . LYS B 1 225 ? 80.947 43.402 23.792 1.00 29.17 223 LYS B CA 1
ATOM 4858 C C . LYS B 1 225 ? 80.281 42.264 24.557 1.00 16.67 223 LYS B C 1
ATOM 4859 O O . LYS B 1 225 ? 80.106 41.154 24.066 1.00 15.00 223 LYS B O 1
ATOM 4865 N N . LYS B 1 226 ? 79.898 42.548 25.787 1.00 21.73 224 LYS B N 1
ATOM 4866 C CA . LYS B 1 226 ? 79.174 41.568 26.561 1.00 17.14 224 LYS B CA 1
ATOM 4867 C C . LYS B 1 226 ? 77.763 42.138 26.545 1.00 42.12 224 LYS B C 1
ATOM 4868 O O . LYS B 1 226 ? 77.566 43.288 26.927 1.00 19.83 224 LYS B O 1
ATOM 4874 N N . ASN B 1 227 ? 76.784 41.372 26.088 1.00 15.30 225 ASN B N 1
ATOM 4875 C CA . ASN B 1 227 ? 75.425 41.913 26.021 1.00 23.59 225 ASN B CA 1
ATOM 4876 C C . ASN B 1 227 ? 74.476 40.760 26.178 1.00 30.97 225 ASN B C 1
ATOM 4877 O O . ASN B 1 227 ? 74.847 39.620 25.950 1.00 13.20 225 ASN B O 1
ATOM 4882 N N . LYS B 1 228 ? 73.240 41.062 26.539 1.00 12.74 226 LYS B N 1
ATOM 4883 C CA . LYS B 1 228 ? 72.248 40.013 26.753 1.00 9.48 226 LYS B CA 1
ATOM 4884 C C . LYS B 1 228 ? 71.723 39.347 25.511 1.00 16.79 226 LYS B C 1
ATOM 4885 O O . LYS B 1 228 ? 70.915 38.409 25.605 1.00 18.77 226 LYS B O 1
ATOM 4891 N N . VAL B 1 229 ? 72.094 39.848 24.341 1.00 16.16 227 VAL B N 1
ATOM 4892 C CA . VAL B 1 229 ? 71.488 39.272 23.154 1.00 12.21 227 VAL B CA 1
ATOM 4893 C C . VAL B 1 229 ? 72.360 38.195 22.584 1.00 10.19 227 VAL B C 1
ATOM 4894 O O . VAL B 1 229 ? 71.880 37.134 22.195 1.00 23.56 227 VAL B O 1
ATOM 4898 N N . THR B 1 230 ? 73.640 38.496 22.461 1.00 14.30 228 THR B N 1
ATOM 4899 C CA . THR B 1 230 ? 74.523 37.522 21.855 1.00 14.20 228 THR B CA 1
ATOM 4900 C C . THR B 1 230 ? 75.554 37.069 22.880 1.00 24.32 228 THR B C 1
ATOM 4901 O O . THR B 1 230 ? 76.424 36.252 22.583 1.00 25.88 228 THR B O 1
ATOM 4905 N N . GLY B 1 231 ? 75.426 37.568 24.105 1.00 19.33 229 GLY B N 1
ATOM 4906 C CA . GLY B 1 231 ? 76.318 37.119 25.146 1.00 19.91 229 GLY B CA 1
ATOM 4907 C C . GLY B 1 231 ? 77.651 37.802 25.033 1.00 16.20 229 GLY B C 1
ATOM 4908 O O . GLY B 1 231 ? 77.935 38.756 25.768 1.00 24.30 229 GLY B O 1
ATOM 4909 N N . VAL B 1 232 ? 78.491 37.308 24.131 1.00 31.26 230 VAL B N 1
ATOM 4910 C CA . VAL B 1 232 ? 79.797 37.936 23.967 1.00 17.62 230 VAL B CA 1
ATOM 4911 C C . VAL B 1 232 ? 80.159 38.181 22.519 1.00 15.10 230 VAL B C 1
ATOM 4912 O O . VAL B 1 232 ? 80.171 37.244 21.727 1.00 15.91 230 VAL B O 1
ATOM 4916 N N . LYS B 1 233 ? 80.458 39.437 22.192 1.00 17.33 231 LYS B N 1
ATOM 4917 C CA . LYS B 1 233 ? 80.795 39.801 20.824 1.00 23.35 231 LYS B CA 1
ATOM 4918 C C . LYS B 1 233 ? 82.182 39.311 20.401 1.00 27.05 231 LYS B C 1
ATOM 4919 O O . LYS B 1 233 ? 83.068 39.178 21.233 1.00 40.71 231 LYS B O 1
ATOM 4925 N N . SER B 1 234 ? 82.362 39.011 19.117 1.00 18.51 232 SER B N 1
ATOM 4926 C CA . SER B 1 234 ? 83.670 38.609 18.618 1.00 19.75 232 SER B CA 1
ATOM 4927 C C . SER B 1 234 ? 84.510 39.863 18.457 1.00 14.59 232 SER B C 1
ATOM 4928 O O . SER B 1 234 ? 83.988 40.957 18.291 1.00 20.60 232 SER B O 1
ATOM 4931 N N . ASP B 1 235 ? 85.828 39.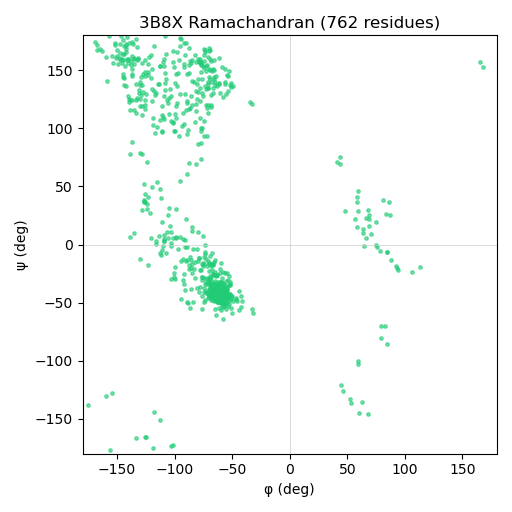686 18.466 1.00 31.71 233 ASP B N 1
ATOM 4932 C CA . ASP B 1 235 ? 86.755 40.794 18.332 1.00 32.52 233 ASP B CA 1
ATOM 4933 C C . ASP B 1 235 ? 87.035 41.163 16.886 1.00 20.63 233 ASP B C 1
ATOM 4934 O O . ASP B 1 235 ? 87.496 42.269 16.580 1.00 36.84 233 ASP B O 1
ATOM 4939 N N . ASP B 1 236 ? 86.699 40.236 16.010 1.00 20.91 234 ASP B N 1
ATOM 4940 C CA . ASP B 1 236 ? 86.903 40.387 14.573 1.00 16.67 234 ASP B CA 1
ATOM 4941 C C . ASP B 1 236 ? 85.716 41.217 14.020 1.00 26.74 234 ASP B C 1
ATOM 4942 O O . ASP B 1 236 ? 84.574 40.754 13.931 1.00 32.51 234 ASP B O 1
ATOM 4947 N N . GLN B 1 237 ? 85.980 42.473 13.704 1.00 20.28 235 GLN B N 1
ATOM 4948 C CA . GLN B 1 237 ? 84.915 43.339 13.200 1.00 38.07 235 GLN B CA 1
ATOM 4949 C C . GLN B 1 237 ? 84.360 42.874 11.872 1.00 25.58 235 GLN B C 1
ATOM 4950 O O . GLN B 1 237 ? 83.162 42.944 11.648 1.00 53.26 235 GLN B O 1
ATOM 4956 N N . PHE B 1 238 ? 85.201 42.349 10.993 1.00 24.92 236 PHE B N 1
ATOM 4957 C CA . PHE B 1 238 ? 84.654 41.845 9.744 1.00 25.56 236 PHE B CA 1
ATOM 4958 C C . PHE B 1 238 ? 83.510 40.885 10.077 1.00 36.58 236 PHE B C 1
ATOM 4959 O O . PHE B 1 238 ? 82.568 40.764 9.303 1.00 28.21 236 PHE B O 1
ATOM 4967 N N . GLU B 1 239 ? 83.632 40.192 11.213 1.00 20.92 237 GLU B N 1
ATOM 4968 C CA . GLU B 1 239 ? 82.644 39.232 11.718 1.00 34.32 237 GLU B CA 1
ATOM 4969 C C . GLU B 1 239 ? 81.428 39.933 12.334 1.00 14.76 237 GLU B C 1
ATOM 4970 O O . GLU B 1 239 ? 80.288 39.595 12.024 1.00 35.09 237 GLU B O 1
ATOM 4976 N N . GLU B 1 240 ? 81.666 40.965 13.126 1.00 26.60 238 GLU B N 1
ATOM 4977 C CA . GLU B 1 240 ? 80.579 41.733 13.725 1.00 39.37 238 GLU B CA 1
ATOM 4978 C C . GLU B 1 240 ? 80.134 42.924 12.875 1.00 10.22 238 GLU B C 1
ATOM 4979 O O . GLU B 1 240 ? 79.262 43.690 13.275 1.00 56.25 238 GLU B O 1
ATOM 4985 N N . SER B 1 241 ? 80.709 43.079 11.691 1.00 99.89 239 SER B N 1
ATOM 4986 C CA . SER B 1 241 ? 80.322 44.174 10.804 1.00 32.21 239 SER B CA 1
ATOM 4987 C C . SER B 1 241 ? 78.819 44.053 10.518 1.00 99.89 239 SER B C 1
ATOM 4988 O O . SER B 1 241 ? 78.013 44.910 10.895 1.00 22.33 239 SER B O 1
ATOM 4991 N N . PHE B 1 242 ? 78.465 42.961 9.850 1.00 33.13 240 PHE B N 1
ATOM 4992 C CA . PHE B 1 242 ? 77.094 42.659 9.454 1.00 41.02 240 PHE B CA 1
ATOM 4993 C C . PHE B 1 242 ? 76.696 41.273 10.018 1.00 34.55 240 PHE B C 1
ATOM 4994 O O . PHE B 1 242 ? 76.565 40.275 9.327 1.00 20.67 240 PHE B O 1
ATOM 5002 N N . LYS B 1 243 ? 76.517 41.208 11.317 1.00 20.11 241 LYS B N 1
ATOM 5003 C CA . LYS B 1 243 ? 76.068 39.992 11.965 1.00 24.45 241 LYS B CA 1
ATOM 5004 C C . LYS B 1 243 ? 74.583 40.326 12.321 1.00 13.65 241 LYS B C 1
ATOM 5005 O O . LYS B 1 243 ? 74.310 41.291 13.055 1.00 17.24 241 LYS B O 1
ATOM 5011 N N . PHE B 1 244 ? 73.635 39.532 11.829 1.00 16.45 242 PHE B N 1
ATOM 5012 C CA . PHE B 1 244 ? 72.208 39.788 12.038 1.00 10.15 242 PHE B CA 1
ATOM 5013 C C . PHE B 1 244 ? 71.573 38.752 12.960 1.00 15.58 242 PHE B C 1
ATOM 5014 O O . PHE B 1 244 ? 71.548 37.572 12.629 1.00 15.25 242 PHE B O 1
ATOM 5022 N N . VAL B 1 245 ? 71.029 39.196 14.092 1.00 11.03 243 VAL B N 1
ATOM 5023 C CA . VAL B 1 245 ? 70.537 38.294 15.153 1.00 16.18 243 VAL B CA 1
ATOM 5024 C C . VAL B 1 245 ? 69.116 38.300 15.687 1.00 20.77 243 VAL B C 1
ATOM 5025 O O . VAL B 1 245 ? 68.719 37.347 16.371 1.00 13.28 243 VAL B O 1
ATOM 5029 N N . LEU B 1 246 ? 68.365 39.372 15.448 1.00 9.52 244 LEU B N 1
ATOM 5030 C CA . LEU B 1 246 ? 66.957 39.450 15.846 1.00 9.96 244 LEU B CA 1
ATOM 5031 C C . LEU B 1 246 ? 66.228 40.083 14.648 1.00 7.30 244 LEU B C 1
ATOM 5032 O O . LEU B 1 246 ? 66.823 40.938 13.963 1.00 10.50 244 LEU B O 1
ATOM 5037 N N . PRO B 1 247 ? 64.987 39.667 14.378 1.00 6.31 245 PRO B N 1
ATOM 5038 C CA . PRO B 1 247 ? 64.202 40.270 13.288 1.00 13.98 245 PRO B CA 1
ATOM 5039 C C . PRO B 1 247 ? 63.773 41.684 13.715 1.00 16.38 245 PRO B C 1
ATOM 5040 O O . PRO B 1 247 ? 62.740 41.866 14.337 1.00 17.22 245 PRO B O 1
ATOM 5044 N N . GLY B 1 248 ? 64.563 42.692 13.353 1.00 14.65 246 GLY B N 1
ATOM 5045 C CA . GLY B 1 248 ? 64.265 44.074 13.732 1.00 3.41 246 GLY B CA 1
ATOM 5046 C C . GLY B 1 248 ? 63.880 45.040 12.582 1.00 9.90 246 GLY B C 1
ATOM 5047 O O . GLY B 1 248 ? 63.358 44.645 11.508 1.00 6.50 246 GLY B O 1
ATOM 5048 N N . TYR B 1 249 ? 64.194 46.308 12.805 1.00 5.62 247 TYR B N 1
ATOM 5049 C CA . TYR B 1 249 ? 63.822 47.338 11.827 1.00 5.96 247 TYR B CA 1
ATOM 5050 C C . TYR B 1 249 ? 64.963 48.304 11.758 1.00 12.94 247 TYR B C 1
ATOM 5051 O O . TYR B 1 249 ? 65.952 48.179 12.460 1.00 6.96 247 TYR B O 1
ATOM 5060 N N . ASN B 1 250 ? 64.810 49.297 10.903 1.00 7.49 248 ASN B N 1
ATOM 5061 C CA . ASN B 1 250 ? 65.703 50.437 11.002 1.00 9.12 248 ASN B CA 1
ATOM 5062 C C . ASN B 1 250 ? 64.717 51.554 11.389 1.00 18.94 248 ASN B C 1
ATOM 5063 O O . ASN B 1 250 ? 63.946 52.038 10.536 1.00 5.29 248 ASN B O 1
ATOM 5068 N N . VAL B 1 251 ? 64.675 51.906 12.675 1.00 4.38 249 VAL B N 1
ATOM 5069 C CA . VAL B 1 251 ? 63.866 53.026 13.178 1.00 6.22 249 VAL B CA 1
ATOM 5070 C C . VAL B 1 251 ? 64.751 53.988 13.979 1.00 4.19 249 VAL B C 1
ATOM 5071 O O . VAL B 1 251 ? 64.379 54.523 15.012 1.00 7.58 249 VAL B O 1
ATOM 5075 N N . ARG B 1 252 ? 65.970 54.157 13.503 1.00 1.80 250 ARG B N 1
ATOM 5076 C CA . ARG B 1 252 ? 66.888 55.038 14.165 1.00 6.66 250 ARG B CA 1
ATOM 5077 C C . ARG B 1 252 ? 66.397 56.489 14.027 1.00 15.27 250 ARG B C 1
ATOM 5078 O O . ARG B 1 252 ? 65.738 56.824 13.039 1.00 13.85 250 ARG B O 1
ATOM 5086 N N . PRO B 1 253 ? 66.685 57.342 15.017 1.00 10.71 251 PRO B N 1
ATOM 5087 C CA . PRO B 1 253 ? 66.304 58.744 14.904 1.00 10.21 251 PRO B CA 1
ATOM 5088 C C . PRO B 1 253 ? 67.504 59.399 14.249 1.00 13.11 251 PRO B C 1
ATOM 5089 O O . PRO B 1 253 ? 68.574 58.799 14.170 1.00 9.86 251 PRO B O 1
ATOM 5093 N N . LEU B 1 254 ? 67.368 60.673 13.895 1.00 10.66 252 LEU B N 1
ATOM 5094 C CA . LEU B 1 254 ? 68.482 61.411 13.288 1.00 6.32 252 LEU B CA 1
ATOM 5095 C C . LEU B 1 254 ? 69.354 62.033 14.367 1.00 18.66 252 LEU B C 1
ATOM 5096 O O . LEU B 1 254 ? 68.867 62.349 15.453 1.00 9.88 252 LEU B O 1
ATOM 5101 N N . GLU B 1 255 ? 70.631 62.271 14.064 1.00 11.69 253 GLU B N 1
ATOM 5102 C CA . GLU B 1 255 ? 71.481 62.926 15.058 1.00 10.69 253 GLU B CA 1
ATOM 5103 C C . GLU B 1 255 ? 70.948 64.326 15.475 1.00 8.11 253 GLU B C 1
ATOM 5104 O O . GLU B 1 255 ? 71.093 64.786 16.619 1.00 14.21 253 GLU B O 1
ATOM 5110 N N . MET B 1 256 ? 70.306 65.014 14.529 1.00 10.79 254 MET B N 1
ATOM 5111 C CA . MET B 1 256 ? 69.748 66.315 14.803 1.00 16.62 254 MET B CA 1
ATOM 5112 C C . MET B 1 256 ? 68.660 66.211 15.856 1.00 10.43 254 MET B C 1
ATOM 5113 O O . MET B 1 256 ? 68.535 67.102 16.708 1.00 11.58 254 MET B O 1
ATOM 5118 N N . SER B 1 257 ? 67.848 65.160 15.766 1.00 7.19 255 SER B N 1
ATOM 5119 C CA . SER B 1 257 ? 66.767 65.014 16.725 1.00 7.74 255 SER B CA 1
ATOM 5120 C C . SER B 1 257 ? 67.297 64.869 18.150 1.00 11.87 255 SER B C 1
ATOM 5121 O O . SER B 1 257 ? 66.709 65.371 19.095 1.00 13.60 255 SER B O 1
ATOM 5124 N N . GLY B 1 258 ? 68.388 64.141 18.299 1.00 8.88 256 GLY B N 1
ATOM 5125 C CA . GLY B 1 258 ? 68.995 63.933 19.608 1.00 4.22 256 GLY B CA 1
ATOM 5126 C C . GLY B 1 258 ? 69.576 65.272 20.109 1.00 4.88 256 GLY B C 1
ATOM 5127 O O . GLY B 1 258 ? 69.414 65.623 21.261 1.00 8.17 256 GLY B O 1
ATOM 5128 N N . ALA B 1 259 ? 70.161 66.072 19.231 1.00 8.00 257 ALA B N 1
ATOM 5129 C CA . ALA B 1 259 ? 70.726 67.342 19.663 1.00 8.88 257 ALA B CA 1
ATOM 5130 C C . ALA B 1 259 ? 69.649 68.280 20.143 1.00 25.15 257 ALA B C 1
ATOM 5131 O O . ALA B 1 259 ? 69.778 68.901 21.197 1.00 12.30 257 ALA B O 1
ATOM 5133 N N . ILE B 1 260 ? 68.591 68.374 19.350 1.00 11.50 258 ILE B N 1
ATOM 5134 C CA . ILE B 1 260 ? 67.491 69.240 19.667 1.00 11.25 258 ILE B CA 1
ATOM 5135 C C . ILE B 1 260 ? 66.934 68.748 21.006 1.00 5.58 258 ILE B C 1
ATOM 5136 O O . ILE B 1 260 ? 66.549 69.562 21.883 1.00 15.63 258 ILE B O 1
ATOM 5141 N N . GLY B 1 261 ? 66.795 67.424 21.124 1.00 7.36 259 GLY B N 1
ATOM 5142 C CA . GLY B 1 261 ? 66.145 66.874 22.322 1.00 6.69 259 GLY B CA 1
ATOM 5143 C C . GLY B 1 261 ? 66.836 67.266 23.627 1.00 11.52 259 GLY B C 1
ATOM 5144 O O . GLY B 1 261 ? 66.196 67.426 24.662 1.00 13.75 259 GLY B O 1
ATOM 5145 N N . ILE B 1 262 ? 68.158 67.338 23.590 1.00 11.64 260 ILE B N 1
ATOM 5146 C CA . ILE B 1 262 ? 68.920 67.642 24.799 1.00 9.01 260 ILE B CA 1
ATOM 5147 C C . ILE B 1 262 ? 68.537 69.026 25.304 1.00 6.05 260 ILE B C 1
ATOM 5148 O O . ILE B 1 262 ? 68.401 69.243 26.501 1.00 14.96 260 ILE B O 1
ATOM 5153 N N . GLU B 1 263 ? 68.319 69.928 24.344 1.00 10.98 261 GLU B N 1
ATOM 5154 C CA . GLU B 1 263 ? 68.019 71.311 24.652 1.00 3.71 261 GLU B CA 1
ATOM 5155 C C . GLU B 1 263 ? 66.637 71.296 25.240 1.00 25.69 261 GLU B C 1
ATOM 5156 O O . GLU B 1 263 ? 66.405 71.949 26.235 1.00 23.85 261 GLU B O 1
ATOM 5162 N N . GLN B 1 264 ? 65.741 70.529 24.622 1.00 18.17 262 GLN B N 1
ATOM 5163 C CA . GLN B 1 264 ? 64.334 70.421 25.045 1.00 8.31 262 GLN B CA 1
ATOM 5164 C C . GLN B 1 264 ? 64.193 69.903 26.480 1.00 16.29 262 GLN B C 1
ATOM 5165 O O . GLN B 1 264 ? 63.398 70.424 27.249 1.00 9.67 262 GLN B O 1
ATOM 5171 N N . LEU B 1 265 ? 64.960 68.878 26.840 1.00 8.70 263 LEU B N 1
ATOM 5172 C CA . LEU B 1 265 ? 64.914 68.303 28.176 1.00 14.65 263 LEU B CA 1
ATOM 5173 C C . LEU B 1 265 ? 65.234 69.381 29.221 1.00 16.19 263 LEU B C 1
ATOM 5174 O O . LEU B 1 265 ? 64.694 69.368 30.319 1.00 14.01 263 LEU B O 1
ATOM 5179 N N . LYS B 1 266 ? 66.105 70.324 28.891 1.00 16.62 264 LYS B N 1
ATOM 5180 C CA . LYS B 1 266 ? 66.377 71.326 29.894 1.00 13.77 264 LYS B CA 1
ATOM 5181 C C . LYS B 1 266 ? 65.193 72.235 30.122 1.00 29.82 264 LYS B C 1
ATOM 5182 O O . LYS B 1 266 ? 64.991 72.738 31.233 1.00 13.41 264 LYS B O 1
ATOM 5188 N N . LYS B 1 267 ? 64.388 72.446 29.087 1.00 9.21 265 LYS B N 1
ATOM 5189 C CA . LYS B 1 267 ? 63.268 73.363 29.243 1.00 8.81 265 LYS B CA 1
ATOM 5190 C C . LYS B 1 267 ? 62.028 72.684 29.814 1.00 12.71 265 LYS B C 1
ATOM 5191 O O . LYS B 1 267 ? 61.112 73.348 30.301 1.00 16.63 265 LYS B O 1
ATOM 5197 N N . LEU B 1 268 ? 61.980 71.362 29.700 1.00 10.75 266 LEU B N 1
ATOM 5198 C CA . LEU B 1 268 ? 60.792 70.619 30.124 1.00 17.22 266 LEU B CA 1
ATOM 5199 C C . LEU B 1 268 ? 60.096 71.023 31.431 1.00 11.97 266 LEU B C 1
ATOM 5200 O O . LEU B 1 268 ? 58.868 71.144 31.508 1.00 10.72 266 LEU B O 1
ATOM 5205 N N . PRO B 1 269 ? 60.888 71.177 32.487 1.00 17.68 267 PRO B N 1
ATOM 5206 C CA . PRO B 1 269 ? 60.308 71.477 33.794 1.00 23.91 267 PRO B CA 1
ATOM 5207 C C . PRO B 1 269 ? 59.485 72.759 33.719 1.00 28.57 267 PRO B C 1
ATOM 5208 O O . PRO B 1 269 ? 58.384 72.868 34.264 1.00 18.79 267 PRO B O 1
ATOM 5212 N N . ARG B 1 270 ? 60.035 73.746 33.042 1.00 9.96 268 ARG B N 1
ATOM 5213 C CA . ARG B 1 270 ? 59.336 75.000 32.886 1.00 12.52 268 ARG B CA 1
ATOM 5214 C C . ARG B 1 270 ? 58.135 74.780 31.971 1.00 17.86 268 ARG B C 1
ATOM 5215 O O . ARG B 1 270 ? 57.052 75.326 32.150 1.00 8.43 268 ARG B O 1
ATOM 5223 N N . PHE B 1 271 ? 58.311 73.977 30.944 1.00 7.89 269 PHE B N 1
ATOM 5224 C CA . PHE B 1 271 ? 57.190 73.765 30.071 1.00 3.53 269 PHE B CA 1
ATOM 5225 C C . PHE B 1 271 ? 56.088 73.133 30.932 1.00 9.41 269 PHE B C 1
ATOM 5226 O O . PHE B 1 271 ? 54.918 73.488 30.794 1.00 13.98 269 PHE B O 1
ATOM 5234 N N . ILE B 1 272 ? 56.432 72.188 31.807 1.00 13.81 270 ILE B N 1
ATOM 5235 C CA . ILE B 1 272 ? 55.366 71.524 32.557 1.00 11.15 270 ILE B CA 1
ATOM 5236 C C . ILE B 1 272 ? 54.683 72.523 33.516 1.00 21.68 270 ILE B C 1
ATOM 5237 O O . ILE B 1 272 ? 53.442 72.545 33.745 1.00 9.83 270 ILE B O 1
ATOM 5242 N N . SER B 1 273 ? 55.502 73.366 34.118 1.00 17.25 271 SER B N 1
ATOM 5243 C CA A SER B 1 273 ? 54.992 74.386 35.026 0.50 99.89 271 SER B CA 1
ATOM 5244 C CA B SER B 1 273 ? 54.959 74.374 35.034 0.50 1.00 271 SER B CA 1
ATOM 5245 C C . SER B 1 273 ? 53.935 75.280 34.359 1.00 18.28 271 SER B C 1
ATOM 5246 O O . SER B 1 273 ? 52.826 75.522 34.927 1.00 15.16 271 SER B O 1
ATOM 5251 N N . VAL B 1 274 ? 54.296 75.805 33.173 1.00 13.78 272 VAL B N 1
ATOM 5252 C CA . VAL B 1 274 ? 53.409 76.713 32.431 1.00 8.98 272 VAL B CA 1
ATOM 5253 C C . VAL B 1 274 ? 52.115 76.009 32.072 1.00 9.75 272 VAL B C 1
ATOM 5254 O O . VAL B 1 274 ? 51.011 76.550 32.230 1.00 11.42 272 VAL B O 1
ATOM 5258 N N . ARG B 1 275 ? 52.265 74.803 31.531 1.00 5.65 273 ARG B N 1
ATOM 5259 C CA . ARG B 1 275 ? 51.116 74.001 31.143 1.00 9.21 273 ARG B CA 1
ATOM 5260 C C . ARG B 1 275 ? 50.203 73.736 32.334 1.00 31.51 273 ARG B C 1
ATOM 5261 O O . ARG B 1 275 ? 48.986 73.796 32.202 1.00 16.84 273 ARG B O 1
ATOM 5269 N N . ARG B 1 276 ? 50.764 73.361 33.477 1.00 12.74 274 ARG B N 1
ATOM 5270 C CA . ARG B 1 276 ? 49.894 73.165 34.654 1.00 20.24 274 ARG B CA 1
ATOM 5271 C C . ARG B 1 276 ? 49.252 74.477 35.132 1.00 17.00 274 ARG B C 1
ATOM 5272 O O . ARG B 1 276 ? 48.096 74.490 35.573 1.00 21.87 274 ARG B O 1
ATOM 5280 N N . LYS B 1 277 ? 49.954 75.606 35.034 1.00 10.99 275 LYS B N 1
ATOM 5281 C CA . LYS B 1 277 ? 49.275 76.838 35.471 1.00 9.21 275 LYS B CA 1
ATOM 5282 C C . LYS B 1 277 ? 48.143 77.135 34.496 1.00 18.72 275 LYS B C 1
ATOM 5283 O O . LYS B 1 277 ? 47.076 77.598 34.883 1.00 12.72 275 LYS B O 1
ATOM 5289 N N . ASN B 1 278 ? 48.340 76.768 33.239 1.00 13.35 276 ASN B N 1
ATOM 5290 C CA . ASN B 1 278 ? 47.279 77.034 32.278 1.00 12.13 276 ASN B CA 1
ATOM 5291 C C . ASN B 1 278 ? 46.119 76.169 32.687 1.00 14.18 276 ASN B C 1
ATOM 5292 O O . ASN B 1 278 ? 44.972 76.564 32.575 1.00 12.34 276 ASN B O 1
ATOM 5297 N N . ALA B 1 279 ? 46.436 74.962 33.123 1.00 12.04 277 ALA B N 1
ATOM 5298 C CA . ALA B 1 279 ? 45.385 74.005 33.471 1.00 23.31 277 ALA B CA 1
ATOM 5299 C C . ALA B 1 279 ? 44.611 74.526 34.674 1.00 14.86 277 ALA B C 1
ATOM 5300 O O . ALA B 1 279 ? 43.416 74.320 34.788 1.00 12.40 277 ALA B O 1
ATOM 5302 N N . GLU B 1 280 ? 45.303 75.208 35.572 1.00 12.78 278 GLU B N 1
ATOM 5303 C CA . GLU B 1 280 ? 44.644 75.708 36.756 1.00 15.73 278 GLU B CA 1
ATOM 5304 C C . GLU B 1 280 ? 43.604 76.751 36.409 1.00 13.02 278 GLU B C 1
ATOM 5305 O O . GLU B 1 280 ? 42.476 76.714 36.895 1.00 7.99 278 GLU B O 1
ATOM 5311 N N . TYR B 1 281 ? 43.978 77.674 35.540 1.00 19.26 279 TYR B N 1
ATOM 5312 C CA . TYR B 1 281 ? 43.065 78.718 35.103 1.00 23.41 279 TYR B CA 1
ATOM 5313 C C . TYR B 1 281 ? 41.884 78.123 34.315 1.00 7.46 279 TYR B C 1
ATOM 5314 O O . TYR B 1 281 ? 40.702 78.431 34.528 1.00 14.73 279 TYR B O 1
ATOM 5323 N N . PHE B 1 282 ? 42.226 77.218 33.411 1.00 9.23 280 PHE B N 1
ATOM 5324 C CA . PHE B 1 282 ? 41.207 76.519 32.612 1.00 5.66 280 PHE B CA 1
ATOM 5325 C C . PHE B 1 282 ? 40.131 75.875 33.522 1.00 22.49 280 PHE B C 1
ATOM 5326 O O . PHE B 1 282 ? 38.917 76.082 33.333 1.00 15.39 280 PHE B O 1
ATOM 5334 N N . LEU B 1 283 ? 40.590 75.102 34.513 1.00 17.77 281 LEU B N 1
ATOM 5335 C CA . LEU B 1 283 ? 39.685 74.420 35.422 1.00 13.23 281 LEU B CA 1
ATOM 5336 C C . LEU B 1 283 ? 38.856 75.443 36.193 1.00 20.88 281 LEU B C 1
ATOM 5337 O O . LEU B 1 283 ? 37.648 75.271 36.396 1.00 16.20 281 LEU B O 1
ATOM 5342 N N . ASP B 1 284 ? 39.501 76.515 36.621 1.00 22.51 282 ASP B N 1
ATOM 5343 C CA . ASP B 1 284 ? 38.779 77.512 37.386 1.00 17.84 282 ASP B CA 1
ATOM 5344 C C . ASP B 1 284 ? 37.744 78.146 36.463 1.00 22.88 282 ASP B C 1
ATOM 5345 O O . ASP B 1 284 ? 36.609 78.440 36.843 1.00 15.16 282 ASP B O 1
ATOM 5350 N N . LYS B 1 285 ? 38.107 78.312 35.206 1.00 18.01 283 LYS B N 1
ATOM 5351 C CA . LYS B 1 285 ? 37.149 78.903 34.291 1.00 11.08 283 LYS B CA 1
ATOM 5352 C C . LYS B 1 285 ? 35.980 78.044 33.776 1.00 19.88 283 LYS B C 1
ATOM 5353 O O . LYS B 1 285 ? 34.939 78.576 33.347 1.00 12.85 283 LYS B O 1
ATOM 5359 N N . PHE B 1 286 ? 36.192 76.732 33.711 1.00 14.39 284 PHE B N 1
ATOM 5360 C CA . PHE B 1 286 ? 35.185 75.825 33.191 1.00 31.49 284 PHE B CA 1
ATOM 5361 C C . PHE B 1 286 ? 34.622 74.887 34.256 1.00 24.79 284 PHE B C 1
ATOM 5362 O O . PHE B 1 286 ? 33.896 73.941 33.930 1.00 25.25 284 PHE B O 1
ATOM 5370 N N . LYS B 1 287 ? 34.983 75.108 35.516 1.00 31.30 285 LYS B N 1
ATOM 5371 C CA . LYS B 1 287 ? 34.545 74.170 36.547 1.00 99.89 285 LYS B CA 1
ATOM 5372 C C . LYS B 1 287 ? 33.052 73.895 36.702 1.00 99.89 285 LYS B C 1
ATOM 5373 O O . LYS B 1 287 ? 32.640 72.738 36.892 1.00 41.83 285 LYS B O 1
ATOM 5379 N N . ASP B 1 288 ? 32.234 74.934 36.552 1.00 26.56 286 ASP B N 1
ATOM 5380 C CA . ASP B 1 288 ? 30.801 74.714 36.640 1.00 53.65 286 ASP B CA 1
ATOM 5381 C C . ASP B 1 288 ? 30.164 74.935 35.284 1.00 22.39 286 ASP B C 1
ATOM 5382 O O . ASP B 1 288 ? 29.097 75.526 35.163 1.00 34.38 286 ASP B O 1
ATOM 5387 N N . HIS B 1 289 ? 30.826 74.482 34.245 1.00 14.25 287 HIS B N 1
ATOM 5388 C CA . HIS B 1 289 ? 30.261 74.735 32.958 1.00 12.74 287 HIS B CA 1
ATOM 5389 C C . HIS B 1 289 ? 28.905 74.068 32.895 1.00 16.47 287 HIS B C 1
ATOM 5390 O O . HIS B 1 289 ? 28.726 72.946 33.411 1.00 19.71 287 HIS B O 1
ATOM 5397 N N . PRO B 1 290 ? 27.937 74.784 32.320 1.00 18.43 288 PRO B N 1
ATOM 5398 C CA . PRO B 1 290 ? 26.564 74.292 32.237 1.00 9.20 288 PRO B CA 1
ATOM 5399 C C . PRO B 1 290 ? 26.389 73.133 31.285 1.00 29.22 288 PRO B C 1
ATOM 5400 O O . PRO B 1 290 ? 25.409 72.423 31.391 1.00 26.35 288 PRO B O 1
ATOM 5404 N N . TYR B 1 291 ? 27.273 72.960 30.314 1.00 23.84 289 TYR B N 1
ATOM 5405 C CA . TYR B 1 291 ? 27.058 71.839 29.399 1.00 12.00 289 TYR B CA 1
ATOM 5406 C C . TYR B 1 291 ? 28.290 71.041 29.005 1.00 15.34 289 TYR B C 1
ATOM 5407 O O . TYR B 1 291 ? 28.218 70.177 28.117 1.00 17.29 289 TYR B O 1
ATOM 5416 N N . LEU B 1 292 ? 29.417 71.349 29.637 1.00 15.27 290 LEU B N 1
ATOM 5417 C CA . LEU B 1 292 ? 30.630 70.626 29.299 1.00 15.34 290 LEU B CA 1
ATOM 5418 C C . LEU B 1 292 ? 31.373 70.113 30.513 1.00 12.30 290 LEU B C 1
ATOM 5419 O O . LEU B 1 292 ? 31.578 70.889 31.452 1.00 12.59 290 LEU B O 1
ATOM 5424 N N . ASP B 1 293 ? 31.782 68.831 30.460 1.00 9.38 291 ASP B N 1
ATOM 5425 C CA . ASP B 1 293 ? 32.613 68.271 31.535 1.00 7.67 291 ASP B CA 1
ATOM 5426 C C . ASP B 1 293 ? 34.071 68.330 31.133 1.00 24.30 291 ASP B C 1
ATOM 5427 O O . ASP B 1 293 ? 34.408 68.231 29.955 1.00 10.32 291 ASP B O 1
ATOM 5432 N N . VAL B 1 294 ? 34.951 68.509 32.110 1.00 3.42 292 VAL B N 1
ATOM 5433 C CA . VAL B 1 294 ? 36.381 68.524 31.806 1.00 15.61 292 VAL B CA 1
ATOM 5434 C C . VAL B 1 294 ? 37.079 67.250 32.332 1.00 23.80 292 VAL B C 1
ATOM 5435 O O . VAL B 1 294 ? 36.446 66.355 32.913 1.00 13.79 292 VAL B O 1
ATOM 5439 N N . GLN B 1 295 ? 38.382 67.125 32.115 1.00 10.67 293 GLN B N 1
ATOM 5440 C CA . GLN B 1 295 ? 39.069 65.924 32.570 1.00 7.95 293 GLN B CA 1
ATOM 5441 C C . GLN B 1 295 ? 39.347 65.981 34.088 1.00 13.20 293 GLN B C 1
ATOM 5442 O O . GLN B 1 295 ? 39.767 67.014 34.619 1.00 10.07 293 GLN B O 1
ATOM 5448 N N . GLN B 1 296 ? 39.059 64.865 34.754 1.00 16.44 294 GLN B N 1
ATOM 5449 C CA . GLN B 1 296 ? 39.373 64.715 36.160 1.00 9.60 294 GLN B CA 1
ATOM 5450 C C . GLN B 1 296 ? 40.809 64.254 36.247 1.00 13.49 294 GLN B C 1
ATOM 5451 O O . GLN B 1 296 ? 41.139 63.163 35.747 1.00 10.04 294 GLN B O 1
ATOM 5457 N N . GLU B 1 297 ? 41.625 65.057 36.922 1.00 13.59 295 GLU B N 1
ATOM 5458 C CA . GLU B 1 297 ? 43.040 64.781 37.105 1.00 6.93 295 GLU B CA 1
ATOM 5459 C C . GLU B 1 297 ? 43.383 63.665 38.093 1.00 19.25 295 GLU B C 1
ATOM 5460 O O . GLU B 1 297 ? 42.857 63.633 39.204 1.00 15.12 295 GLU B O 1
ATOM 5466 N N . THR B 1 298 ? 44.326 62.813 37.701 1.00 9.53 296 THR B N 1
ATOM 5467 C CA . THR B 1 298 ? 44.885 61.762 38.574 1.00 9.12 296 THR B CA 1
ATOM 5468 C C . THR B 1 298 ? 46.369 62.176 38.797 1.00 7.83 296 THR B C 1
ATOM 5469 O O . THR B 1 298 ? 46.997 62.706 37.886 1.00 21.54 296 THR B O 1
ATOM 5473 N N . GLY B 1 299 ? 46.904 62.056 40.020 1.00 17.92 297 GLY B N 1
ATOM 5474 C CA . GLY B 1 299 ? 48.290 62.481 40.313 1.00 10.79 297 GLY B CA 1
ATOM 5475 C C . GLY B 1 299 ? 48.559 63.918 39.860 1.00 30.71 297 GLY B C 1
ATOM 5476 O O . GLY B 1 299 ? 47.777 64.838 40.129 1.00 18.78 297 GLY B O 1
ATOM 5477 N N . GLU B 1 300 ? 49.677 64.120 39.178 1.00 15.00 298 GLU B N 1
ATOM 5478 C CA . GLU B 1 300 ? 49.996 65.431 38.624 1.00 12.72 298 GLU B CA 1
ATOM 5479 C C . GLU B 1 300 ? 50.071 65.350 37.095 1.00 6.47 298 GLU B C 1
ATOM 5480 O O . GLU B 1 300 ? 51.035 64.844 36.532 1.00 19.13 298 GLU B O 1
ATOM 5486 N N . SER B 1 301 ? 48.974 65.697 36.451 1.00 19.62 299 SER B N 1
ATOM 5487 C CA . SER B 1 301 ? 48.892 65.609 35.002 1.00 8.40 299 SER B CA 1
ATOM 5488 C C . SER B 1 301 ? 49.822 66.600 34.306 1.00 11.14 299 SER B C 1
ATOM 5489 O O . SER B 1 301 ? 50.145 67.661 34.845 1.00 8.23 299 SER B O 1
ATOM 5492 N N . SER B 1 302 ? 50.284 66.258 33.098 1.00 7.19 300 SER B N 1
ATOM 5493 C CA . SER B 1 302 ? 51.123 67.199 32.353 1.00 16.46 300 SER B CA 1
ATOM 5494 C C . SER B 1 302 ? 50.239 67.916 31.335 1.00 15.96 300 SER B C 1
ATOM 5495 O O . SER B 1 302 ? 50.728 68.699 30.524 1.00 7.80 300 SER B O 1
ATOM 5498 N N . TRP B 1 303 ? 48.929 67.672 31.389 1.00 16.67 301 TRP B N 1
ATOM 5499 C CA . TRP B 1 303 ? 47.957 68.423 30.585 1.00 13.19 301 TRP B CA 1
ATOM 5500 C C . TRP B 1 303 ? 48.357 68.648 29.142 1.00 12.34 301 TRP B C 1
ATOM 5501 O O . TRP B 1 303 ? 48.658 69.780 28.731 1.00 14.33 301 TRP B O 1
ATOM 5512 N N . PHE B 1 304 ? 48.260 67.605 28.331 1.00 9.32 302 PHE B N 1
ATOM 5513 C CA . PHE B 1 304 ? 48.692 67.680 26.945 1.00 19.88 302 PHE B CA 1
ATOM 5514 C C . PHE B 1 304 ? 47.786 68.642 26.185 1.00 12.06 302 PHE B C 1
ATOM 5515 O O . PHE B 1 304 ? 48.224 69.408 25.312 1.00 10.47 302 PHE B O 1
ATOM 5523 N N . GLY B 1 305 ? 46.506 68.573 26.517 1.00 4.54 303 GLY B N 1
ATOM 5524 C CA . GLY B 1 305 ? 45.474 69.412 25.916 1.00 5.44 303 GLY B CA 1
ATOM 5525 C C . GLY B 1 305 ? 44.302 69.503 26.871 1.00 11.89 303 GLY B C 1
ATOM 5526 O O . GLY B 1 305 ? 44.306 68.875 27.917 1.00 11.28 303 GLY B O 1
ATOM 5527 N N . PHE B 1 306 ? 43.281 70.246 26.486 1.00 12.11 304 PHE B N 1
ATOM 5528 C CA . PHE B 1 306 ? 42.090 70.443 27.303 1.00 11.98 304 PHE B CA 1
ATOM 5529 C C . PHE B 1 306 ? 40.856 69.797 26.693 1.00 3.78 304 PHE B C 1
ATOM 5530 O O . PHE B 1 306 ? 40.267 70.332 25.730 1.00 9.91 304 PHE B O 1
ATOM 5538 N N . SER B 1 307 ? 40.410 68.690 27.292 1.00 11.05 305 SER B N 1
ATOM 5539 C CA . SER B 1 307 ? 39.264 67.976 26.766 1.00 6.42 305 SER B CA 1
ATOM 5540 C C . SER B 1 307 ? 37.952 68.541 27.297 1.00 5.59 305 SER B C 1
ATOM 5541 O O . SER B 1 307 ? 37.905 69.133 28.376 1.00 10.37 305 SER B O 1
ATOM 5544 N N . PHE B 1 308 ? 36.900 68.305 26.512 1.00 11.47 306 PHE B N 1
ATOM 5545 C CA . PHE B 1 308 ? 35.519 68.632 26.872 1.00 17.02 306 PHE B CA 1
ATOM 5546 C C . PHE B 1 308 ? 34.647 67.466 26.469 1.00 12.27 306 PHE B C 1
ATOM 5547 O O . PHE B 1 308 ? 34.939 66.768 25.493 1.00 13.57 306 PHE B O 1
ATOM 5555 N N . ILE B 1 309 ? 33.597 67.245 27.255 1.00 16.64 307 ILE B N 1
ATOM 5556 C CA . ILE B 1 309 ? 32.609 66.221 26.974 1.00 16.03 307 ILE B CA 1
ATOM 5557 C C . ILE B 1 309 ? 31.252 66.854 27.297 1.00 13.50 307 ILE B C 1
ATOM 5558 O O . ILE B 1 309 ? 31.029 67.413 28.379 1.00 17.17 307 ILE B O 1
ATOM 5563 N N . ILE B 1 310 ? 30.383 66.827 26.296 1.00 8.94 308 ILE B N 1
ATOM 5564 C CA . ILE B 1 310 ? 29.064 67.400 26.397 1.00 17.46 308 ILE B CA 1
ATOM 5565 C C . ILE B 1 310 ? 28.266 66.571 27.374 1.00 24.01 308 ILE B C 1
ATOM 5566 O O . ILE B 1 310 ? 28.219 65.340 27.291 1.00 20.02 308 ILE B O 1
ATOM 5571 N N . LYS B 1 311 ? 27.670 67.272 28.327 1.00 17.50 309 LYS B N 1
ATOM 5572 C CA . LYS B 1 311 ? 26.833 66.668 29.352 1.00 21.70 309 LYS B CA 1
ATOM 5573 C C . LYS B 1 311 ? 25.551 66.090 28.731 1.00 24.19 309 LYS B C 1
ATOM 5574 O O . LYS B 1 311 ? 24.855 66.738 27.918 1.00 24.55 309 LYS B O 1
ATOM 5580 N N . LYS B 1 312 ? 25.243 64.876 29.168 1.00 37.41 310 LYS B N 1
ATOM 5581 C CA . LYS B 1 312 ? 24.037 64.171 28.782 1.00 46.42 310 LYS B CA 1
ATOM 5582 C C . LYS B 1 312 ? 22.831 65.075 29.002 1.00 31.34 310 LYS B C 1
ATOM 5583 O O . LYS B 1 312 ? 22.737 65.789 30.017 1.00 27.28 310 LYS B O 1
ATOM 5589 N N . ASP B 1 313 ? 21.907 65.027 28.047 1.00 24.63 311 ASP B N 1
ATOM 5590 C CA . ASP B 1 313 ? 20.679 65.812 28.124 1.00 82.67 311 ASP B CA 1
ATOM 5591 C C . ASP B 1 313 ? 20.887 67.318 27.986 1.00 99.89 311 ASP B C 1
ATOM 5592 O O . ASP B 1 313 ? 20.042 68.099 28.426 1.00 75.97 311 ASP B O 1
ATOM 5597 N N . SER B 1 314 ? 21.992 67.742 27.382 1.00 64.41 312 SER B N 1
ATOM 5598 C CA . SER B 1 314 ? 22.217 69.171 27.250 1.00 17.58 312 SER B CA 1
ATOM 5599 C C . SER B 1 314 ? 21.580 69.745 25.991 1.00 50.70 312 SER B C 1
ATOM 5600 O O . SER B 1 314 ? 21.340 70.948 25.896 1.00 38.86 312 SER B O 1
ATOM 5603 N N . GLY B 1 315 ? 21.242 68.887 25.035 1.00 18.73 313 GLY B N 1
ATOM 5604 C CA . GLY B 1 315 ? 20.668 69.422 23.798 1.00 49.86 313 GLY B CA 1
ATOM 5605 C C . GLY B 1 315 ? 21.727 70.202 22.997 1.00 33.99 313 GLY B C 1
ATOM 5606 O O . GLY B 1 315 ? 21.411 71.007 22.113 1.00 67.01 313 GLY B O 1
ATOM 5607 N N . VAL B 1 316 ? 22.991 69.983 23.348 1.00 28.23 314 VAL B N 1
ATOM 5608 C CA . VAL B 1 316 ? 24.114 70.619 22.665 1.00 31.18 314 VAL B CA 1
ATOM 5609 C C . VAL B 1 316 ? 24.783 69.602 21.745 1.00 14.30 314 VAL B C 1
ATOM 5610 O O . VAL B 1 316 ? 25.031 68.449 22.126 1.00 30.18 314 VAL B O 1
ATOM 5614 N N . ILE B 1 317 ? 25.057 70.032 20.521 1.00 19.16 315 ILE B N 1
ATOM 5615 C CA . ILE B 1 317 ? 25.653 69.172 19.504 1.00 31.94 315 ILE B CA 1
ATOM 5616 C C . ILE B 1 317 ? 27.128 69.442 19.232 1.00 16.13 315 ILE B C 1
ATOM 5617 O O . ILE B 1 317 ? 27.493 70.536 18.794 1.00 31.19 315 ILE B O 1
ATOM 5622 N N . ARG B 1 318 ? 27.956 68.398 19.325 1.00 23.72 316 ARG B N 1
ATOM 5623 C CA . ARG B 1 318 ? 29.371 68.568 19.002 1.00 29.21 316 ARG B CA 1
ATOM 5624 C C . ARG B 1 318 ? 29.654 69.378 17.734 1.00 22.02 316 ARG B C 1
ATOM 5625 O O . ARG B 1 318 ? 30.372 70.388 17.773 1.00 14.27 316 ARG B O 1
ATOM 5633 N N . LYS B 1 319 ? 29.105 68.942 16.606 1.00 17.00 317 LYS B N 1
ATOM 5634 C CA . LYS B 1 319 ? 29.345 69.682 15.382 1.00 16.30 317 LYS B CA 1
ATOM 5635 C C . LYS B 1 319 ? 29.201 71.197 15.606 1.00 24.77 317 LYS B C 1
ATOM 5636 O O . LYS B 1 319 ? 29.977 71.996 15.099 1.00 24.42 317 LYS B O 1
ATOM 5642 N N . GLN B 1 320 ? 28.223 71.614 16.391 1.00 14.67 318 GLN B N 1
ATOM 5643 C CA . GLN B 1 320 ? 28.062 73.033 16.614 1.00 13.19 318 GLN B CA 1
ATOM 5644 C C . GLN B 1 320 ? 29.237 73.642 17.316 1.00 32.01 318 GLN B C 1
ATOM 5645 O O . GLN B 1 320 ? 29.721 74.674 16.919 1.00 22.84 318 GLN B O 1
ATOM 5651 N N . LEU B 1 321 ? 29.676 73.026 18.395 1.00 19.56 319 LEU B N 1
ATOM 5652 C CA . LEU B 1 321 ? 30.806 73.580 19.110 1.00 15.72 319 LEU B CA 1
ATOM 5653 C C . LEU B 1 321 ? 32.036 73.621 18.234 1.00 19.13 319 LEU B C 1
ATOM 5654 O O . LEU B 1 321 ? 32.881 74.510 18.350 1.00 19.56 319 LEU B O 1
ATOM 5659 N N . VAL B 1 322 ? 32.157 72.616 17.380 1.00 16.62 320 VAL B N 1
ATOM 5660 C CA . VAL B 1 322 ? 33.287 72.542 16.471 1.00 16.60 320 VAL B CA 1
ATOM 5661 C C . VAL B 1 322 ? 33.326 73.770 15.554 1.00 14.09 320 VAL B C 1
ATOM 5662 O O . VAL B 1 322 ? 34.328 74.498 15.487 1.00 18.09 320 VAL B O 1
ATOM 5666 N N . GLU B 1 323 ? 32.195 74.053 14.935 1.00 18.52 321 GLU B N 1
ATOM 5667 C CA . GLU B 1 323 ? 32.031 75.194 14.021 1.00 13.67 321 GLU B CA 1
ATOM 5668 C C . GLU B 1 323 ? 32.312 76.459 14.781 1.00 20.97 321 GLU B C 1
ATOM 5669 O O . GLU B 1 323 ? 32.966 77.389 14.293 1.00 26.04 321 GLU B O 1
ATOM 5675 N N . ASN B 1 324 ? 31.750 76.499 15.981 1.00 17.43 322 ASN B N 1
ATOM 5676 C CA . ASN B 1 324 ? 31.913 77.646 16.836 1.00 19.19 322 ASN B CA 1
ATOM 5677 C C . ASN B 1 324 ? 33.358 77.904 17.143 1.00 28.72 322 ASN B C 1
ATOM 5678 O O . ASN B 1 324 ? 33.790 79.051 17.150 1.00 13.97 322 ASN B O 1
ATOM 5683 N N . LEU B 1 325 ? 34.094 76.836 17.409 1.00 17.13 323 LEU B N 1
ATOM 5684 C CA . LEU B 1 325 ? 35.497 76.982 17.756 1.00 14.15 323 LEU B CA 1
ATOM 5685 C C . LEU B 1 325 ? 36.279 77.457 16.534 1.00 8.67 323 LEU B C 1
ATOM 5686 O O . LEU B 1 325 ? 37.102 78.358 16.603 1.00 15.78 323 LEU B O 1
ATOM 5691 N N . ASN B 1 326 ? 36.002 76.859 15.393 1.00 13.70 324 ASN B N 1
ATOM 5692 C CA . ASN B 1 326 ? 36.759 77.224 14.229 1.00 20.12 324 ASN B CA 1
ATOM 5693 C C . ASN B 1 326 ? 36.536 78.643 13.797 1.00 14.12 324 ASN B C 1
ATOM 5694 O O . ASN B 1 326 ? 37.492 79.345 13.450 1.00 17.43 324 ASN B O 1
ATOM 5699 N N . SER B 1 327 ? 35.283 79.059 13.905 1.00 16.88 325 SER B N 1
ATOM 5700 C CA . SER B 1 327 ? 34.872 80.403 13.585 1.00 13.68 325 SER B CA 1
ATOM 5701 C C . SER B 1 327 ? 35.737 81.330 14.390 1.00 29.91 325 SER B C 1
ATOM 5702 O O . SER B 1 327 ? 36.171 82.366 13.874 1.00 14.26 325 SER B O 1
ATOM 5705 N N . ALA B 1 328 ? 35.934 80.985 15.663 1.00 14.48 326 ALA B N 1
ATOM 5706 C CA . ALA B 1 328 ? 36.723 81.810 16.583 1.00 11.56 326 ALA B CA 1
ATOM 5707 C C . ALA B 1 328 ? 38.204 81.710 16.324 1.00 10.79 326 ALA B C 1
ATOM 5708 O O . ALA B 1 328 ? 38.964 82.460 16.927 1.00 19.72 326 ALA B O 1
ATOM 5710 N N . GLY B 1 329 ? 38.615 80.766 15.482 1.00 16.73 327 GLY B N 1
ATOM 5711 C CA . GLY B 1 329 ? 40.029 80.566 15.220 1.00 15.92 327 GLY B CA 1
ATOM 5712 C C . GLY B 1 329 ? 40.677 79.680 16.282 1.00 13.47 327 GLY B C 1
ATOM 5713 O O . GLY B 1 329 ? 41.861 79.816 16.564 1.00 13.17 327 GLY B O 1
ATOM 5714 N N . ILE B 1 330 ? 39.873 78.823 16.908 1.00 11.90 328 ILE B N 1
ATOM 5715 C CA . ILE B 1 330 ? 40.375 77.905 17.924 1.00 10.72 328 ILE B CA 1
ATOM 5716 C C . ILE B 1 330 ? 40.456 76.478 17.342 1.00 17.30 328 ILE B C 1
ATOM 5717 O O . ILE B 1 330 ? 39.457 75.856 17.011 1.00 10.71 328 ILE B O 1
ATOM 5722 N N . GLU B 1 331 ? 41.672 75.980 17.189 1.00 10.75 329 GLU B N 1
ATOM 5723 C CA . GLU B 1 331 ? 41.887 74.687 16.550 1.00 1.88 329 GLU B CA 1
ATOM 5724 C C . GLU B 1 331 ? 41.380 73.603 17.516 1.00 16.29 329 GLU B C 1
ATOM 5725 O O . GLU B 1 331 ? 41.577 73.694 18.718 1.00 13.43 329 GLU B O 1
ATOM 5731 N N . CYS B 1 332 ? 40.728 72.574 16.997 1.00 8.24 330 CYS B N 1
ATOM 5732 C CA . CYS B 1 332 ? 40.283 71.497 17.866 1.00 4.43 330 CYS B CA 1
ATOM 5733 C C . CYS B 1 332 ? 40.416 70.127 17.215 1.00 18.62 330 CYS B C 1
ATOM 5734 O O . CYS B 1 332 ? 40.711 70.029 16.015 1.00 21.56 330 CYS B O 1
ATOM 5737 N N . ARG B 1 333 ? 40.262 69.067 18.007 1.00 11.04 331 ARG B N 1
ATOM 5738 C CA . ARG B 1 333 ? 40.443 67.695 17.528 1.00 7.53 331 ARG B CA 1
ATOM 5739 C C . ARG B 1 333 ? 39.443 66.797 18.283 1.00 7.16 331 ARG B C 1
ATOM 5740 O O . ARG B 1 333 ? 39.059 67.111 19.393 1.00 12.15 331 ARG B O 1
ATOM 5748 N N . PRO B 1 334 ? 39.122 65.624 17.751 1.00 10.42 332 PRO B N 1
ATOM 5749 C CA . PRO B 1 334 ? 38.323 64.676 18.542 1.00 12.08 332 PRO B CA 1
ATOM 5750 C C . PRO B 1 334 ? 39.299 64.209 19.635 1.00 32.06 332 PRO B C 1
ATOM 5751 O O . PRO B 1 334 ? 40.503 64.440 19.552 1.00 10.43 332 PRO B O 1
ATOM 5755 N N . ILE B 1 335 ? 38.813 63.501 20.646 1.00 13.59 333 ILE B N 1
ATOM 5756 C CA . ILE B 1 335 ? 39.740 62.990 21.666 1.00 12.16 333 ILE B CA 1
ATOM 5757 C C . ILE B 1 335 ? 40.449 61.771 21.086 1.00 16.85 333 ILE B C 1
ATOM 5758 O O . ILE B 1 335 ? 39.983 60.640 21.215 1.00 14.46 333 ILE B O 1
ATOM 5763 N N . VAL B 1 336 ? 41.552 62.028 20.384 1.00 19.21 334 VAL B N 1
ATOM 5764 C CA . VAL B 1 336 ? 42.340 60.999 19.725 1.00 2.87 334 VAL B CA 1
ATOM 5765 C C . VAL B 1 336 ? 41.563 59.969 18.909 1.00 15.32 334 VAL B C 1
ATOM 5766 O O . VAL B 1 336 ? 40.763 60.395 18.085 1.00 8.05 334 VAL B O 1
ATOM 5770 N N . THR B 1 337 ? 41.726 58.655 19.154 1.00 10.66 335 THR B N 1
ATOM 5771 C CA . THR B 1 337 ? 40.962 57.645 18.361 1.00 7.10 335 THR B CA 1
ATOM 5772 C C . THR B 1 337 ? 39.436 57.697 18.615 1.00 20.87 335 THR B C 1
ATOM 5773 O O . THR B 1 337 ? 38.643 57.125 17.853 1.00 14.46 335 THR B O 1
ATOM 5777 N N . GLY B 1 338 ? 39.027 58.323 19.720 1.00 12.58 336 GLY B N 1
ATOM 5778 C CA . GLY B 1 338 ? 37.630 58.298 20.140 1.00 7.20 336 GLY B CA 1
ATOM 5779 C C . GLY B 1 338 ? 37.450 56.837 20.523 1.00 14.05 336 GLY B C 1
ATOM 5780 O O . GLY B 1 338 ? 38.408 56.184 20.976 1.00 12.33 336 GLY B O 1
ATOM 5781 N N . ASN B 1 339 ? 36.259 56.296 20.287 1.00 7.83 337 ASN B N 1
ATOM 5782 C CA . ASN B 1 339 ? 36.040 54.882 20.548 1.00 7.65 337 ASN B CA 1
ATOM 5783 C C . ASN B 1 339 ? 36.660 54.058 19.425 1.00 12.08 337 ASN B C 1
ATOM 5784 O O . ASN B 1 339 ? 36.117 53.924 18.319 1.00 19.80 337 ASN B O 1
ATOM 5789 N N . PHE B 1 340 ? 37.836 53.522 19.701 1.00 13.06 338 PHE B N 1
ATOM 5790 C CA . PHE B 1 340 ? 38.519 52.762 18.685 1.00 21.52 338 PHE B CA 1
ATOM 5791 C C . PHE B 1 340 ? 37.659 51.593 18.216 1.00 31.41 338 PHE B C 1
ATOM 5792 O O . PHE B 1 340 ? 37.859 51.099 17.114 1.00 14.24 338 PHE B O 1
ATOM 5800 N N . LEU B 1 341 ? 36.709 51.122 19.024 1.00 11.51 339 LEU B N 1
ATOM 5801 C CA . LEU B 1 341 ? 35.975 49.972 18.543 1.00 11.77 339 LEU B CA 1
ATOM 5802 C C . LEU B 1 341 ? 35.104 50.221 17.357 1.00 16.05 339 LEU B C 1
ATOM 5803 O O . LEU B 1 341 ? 34.607 49.304 16.735 1.00 23.77 339 LEU B O 1
ATOM 5808 N N . LYS B 1 342 ? 34.979 51.472 16.980 1.00 13.88 340 LYS B N 1
ATOM 5809 C CA . LYS B 1 342 ? 34.168 51.739 15.830 1.00 8.87 340 LYS B CA 1
ATOM 5810 C C . LYS B 1 342 ? 34.896 51.334 14.581 1.00 28.51 340 LYS B C 1
ATOM 5811 O O . LYS B 1 342 ? 34.282 51.214 13.524 1.00 20.17 340 LYS B O 1
ATOM 5817 N N . ASN B 1 343 ? 36.205 51.152 14.680 1.00 23.80 341 ASN B N 1
ATOM 5818 C CA . ASN B 1 343 ? 37.027 50.904 13.500 1.00 14.74 341 ASN B CA 1
ATOM 5819 C C . ASN B 1 343 ? 36.963 49.497 12.929 1.00 22.77 341 ASN B C 1
ATOM 5820 O O . ASN B 1 343 ? 37.907 48.709 12.990 1.00 12.75 341 ASN B O 1
ATOM 5825 N N . THR B 1 344 ? 35.844 49.224 12.285 1.00 14.96 342 THR B N 1
ATOM 5826 C CA . THR B 1 344 ? 35.621 47.939 11.654 1.00 30.58 342 THR B CA 1
ATOM 5827 C C . THR B 1 344 ? 36.639 47.696 10.540 1.00 23.29 342 THR B C 1
ATOM 5828 O O . THR B 1 344 ? 36.996 46.555 10.271 1.00 17.22 342 THR B O 1
ATOM 5832 N N . ASP B 1 345 ? 37.074 48.769 9.873 1.00 10.08 343 ASP B N 1
ATOM 5833 C CA . ASP B 1 345 ? 38.016 48.668 8.765 1.00 10.49 343 ASP B CA 1
ATOM 5834 C C . ASP B 1 345 ? 39.365 48.096 9.162 1.00 8.74 343 ASP B C 1
ATOM 5835 O O . ASP B 1 345 ? 39.916 47.233 8.473 1.00 14.05 343 ASP B O 1
ATOM 5840 N N . VAL B 1 346 ? 39.849 48.556 10.314 1.00 15.50 344 VAL B N 1
ATOM 5841 C CA . VAL B 1 346 ? 41.124 48.143 10.882 1.00 16.67 344 VAL B CA 1
ATOM 5842 C C . VAL B 1 346 ? 40.958 46.871 11.715 1.00 16.62 344 VAL B C 1
ATOM 5843 O O . VAL B 1 346 ? 41.817 45.966 11.734 1.00 14.02 344 VAL B O 1
ATOM 5847 N N . LEU B 1 347 ? 39.837 46.820 12.418 1.00 12.56 345 LEU B N 1
ATOM 5848 C CA . LEU B 1 347 ? 39.569 45.742 13.341 1.00 8.40 345 LEU B CA 1
ATOM 5849 C C . LEU B 1 347 ? 39.438 44.394 12.682 1.00 10.48 345 LEU B C 1
ATOM 5850 O O . LEU B 1 347 ? 39.720 43.358 13.297 1.00 21.64 345 LEU B O 1
ATOM 5855 N N . LYS B 1 348 ? 39.051 44.412 11.417 1.00 18.65 346 LYS B N 1
ATOM 5856 C CA . LYS B 1 348 ? 38.956 43.154 10.709 1.00 23.82 346 LYS B CA 1
ATOM 5857 C C . LYS B 1 348 ? 40.256 42.388 10.638 1.00 44.28 346 LYS B C 1
ATOM 5858 O O . LYS B 1 348 ? 40.230 41.181 10.379 1.00 20.38 346 LYS B O 1
ATOM 5864 N N . TYR B 1 349 ? 41.372 43.062 10.914 1.00 20.40 347 TYR B N 1
ATOM 5865 C CA . TYR B 1 349 ? 42.679 42.419 10.845 1.00 20.67 347 TYR B CA 1
ATOM 5866 C C . TYR B 1 349 ? 43.146 41.959 12.221 1.00 16.49 347 TYR B C 1
ATOM 5867 O O . TYR B 1 349 ? 44.208 41.343 12.360 1.00 19.00 347 TYR B O 1
ATOM 5876 N N . PHE B 1 350 ? 42.350 42.278 13.235 1.00 17.87 348 PHE B N 1
ATOM 5877 C CA . PHE B 1 350 ? 42.687 41.931 14.611 1.00 5.45 348 PHE B CA 1
ATOM 5878 C C . PHE B 1 350 ? 42.035 40.648 15.100 1.00 17.83 348 PHE B C 1
ATOM 5879 O O . PHE B 1 350 ? 40.961 40.280 14.658 1.00 19.99 348 PHE B O 1
ATOM 5887 N N . ASP B 1 351 ? 42.645 40.079 16.133 1.00 19.51 349 ASP B N 1
ATOM 5888 C CA . ASP B 1 351 ? 42.107 38.965 16.881 1.00 16.89 349 ASP B CA 1
ATOM 5889 C C . ASP B 1 351 ? 41.804 39.675 18.211 1.00 8.59 349 ASP B C 1
ATOM 5890 O O . ASP B 1 351 ? 42.694 39.903 19.009 1.00 32.92 349 ASP B O 1
ATOM 5895 N N . TYR B 1 352 ? 40.571 40.097 18.427 1.00 14.03 350 TYR B N 1
ATOM 5896 C CA . TYR B 1 352 ? 40.299 40.834 19.651 1.00 33.43 350 TYR B CA 1
ATOM 5897 C C . TYR B 1 352 ? 38.936 40.525 20.201 1.00 33.11 350 TYR B C 1
ATOM 5898 O O . TYR B 1 352 ? 38.084 39.957 19.524 1.00 31.84 350 TYR B O 1
ATOM 5907 N N . THR B 1 353 ? 38.712 41.019 21.407 1.00 25.59 351 THR B N 1
ATOM 5908 C CA . THR B 1 353 ? 37.427 40.874 22.066 1.00 12.88 351 THR B CA 1
ATOM 5909 C C . THR B 1 353 ? 37.165 42.172 22.818 1.00 32.79 351 THR B C 1
ATOM 5910 O O . THR B 1 353 ? 38.064 42.977 23.035 1.00 17.15 351 THR B O 1
ATOM 5914 N N . VAL B 1 354 ? 35.924 42.358 23.233 1.00 34.57 352 VAL B N 1
ATOM 5915 C CA . VAL B 1 354 ? 35.594 43.497 24.055 1.00 15.12 352 VAL B CA 1
ATOM 5916 C C . VAL B 1 354 ? 35.103 43.065 25.416 1.00 23.79 352 VAL B C 1
ATOM 5917 O O . VAL B 1 354 ? 34.164 42.283 25.531 1.00 36.19 352 VAL B O 1
ATOM 5921 N N . HIS B 1 355 ? 35.690 43.623 26.459 1.00 24.60 353 HIS B N 1
ATOM 5922 C CA . HIS B 1 355 ? 35.208 43.317 27.785 1.00 20.24 353 HIS B CA 1
ATOM 5923 C C . HIS B 1 355 ? 33.948 44.107 28.074 1.00 19.05 353 HIS B C 1
ATOM 5924 O O . HIS B 1 355 ? 33.967 45.332 28.055 1.00 18.96 353 HIS B O 1
ATOM 5931 N N . ASN B 1 356 ? 32.883 43.388 28.405 1.00 23.44 354 ASN B N 1
ATOM 5932 C CA . ASN B 1 356 ? 31.635 43.982 28.835 1.00 26.16 354 ASN B CA 1
ATOM 5933 C C . ASN B 1 356 ? 31.123 44.869 27.744 1.00 20.86 354 ASN B C 1
ATOM 5934 O O . ASN B 1 356 ? 30.558 44.406 26.757 1.00 21.33 354 ASN B O 1
ATOM 5939 N N . ASN B 1 357 ? 31.347 46.159 27.906 1.00 27.60 355 ASN B N 1
ATOM 5940 C CA . ASN B 1 357 ? 30.963 47.068 26.854 1.00 17.21 355 ASN B CA 1
ATOM 5941 C C . ASN B 1 357 ? 31.892 48.298 26.908 1.00 18.06 355 ASN B C 1
ATOM 5942 O O . ASN B 1 357 ? 32.618 48.499 27.869 1.00 17.80 355 ASN B O 1
ATOM 5947 N N . VAL B 1 358 ? 31.793 49.153 25.906 1.00 20.26 356 VAL B N 1
ATOM 5948 C CA . VAL B 1 358 ? 32.561 50.377 25.932 1.00 8.70 356 VAL B CA 1
ATOM 5949 C C . VAL B 1 358 ? 31.597 51.528 25.729 1.00 19.27 356 VAL B C 1
ATOM 5950 O O . VAL B 1 358 ? 31.762 52.364 24.848 1.00 17.08 356 VAL B O 1
ATOM 5954 N N . ASP B 1 359 ? 30.543 51.551 26.528 1.00 14.72 357 ASP B N 1
ATOM 5955 C CA . ASP B 1 359 ? 29.569 52.645 26.408 1.00 24.62 357 ASP B CA 1
ATOM 5956 C C . ASP B 1 359 ? 30.175 54.031 26.642 1.00 10.55 357 ASP B C 1
ATOM 5957 O O . ASP B 1 359 ? 29.806 55.011 26.008 1.00 22.40 357 ASP B O 1
ATOM 5962 N N . ASN B 1 360 ? 31.077 54.119 27.603 1.00 18.22 358 ASN B N 1
ATOM 5963 C CA . ASN B 1 360 ? 31.683 55.398 27.899 1.00 13.98 358 ASN B CA 1
ATOM 5964 C C . ASN B 1 360 ? 32.499 55.859 26.721 1.00 34.57 358 ASN B C 1
ATOM 5965 O O . ASN B 1 360 ? 32.465 57.027 26.387 1.00 12.91 358 ASN B O 1
ATOM 5970 N N . ALA B 1 361 ? 33.275 54.949 26.142 1.00 21.86 359 ALA B N 1
ATOM 5971 C CA . ALA B 1 361 ? 34.123 55.250 24.988 1.00 15.12 359 ALA B CA 1
ATOM 5972 C C . ALA B 1 361 ? 33.195 55.704 23.860 1.00 19.55 359 ALA B C 1
ATOM 5973 O O . ALA B 1 361 ? 33.503 56.653 23.132 1.00 20.32 359 ALA B O 1
ATOM 5975 N N . GLU B 1 362 ? 32.026 55.076 23.755 1.00 8.40 360 GLU B N 1
ATOM 5976 C CA . GLU B 1 362 ? 31.062 55.481 22.740 1.00 11.37 360 GLU B CA 1
ATOM 5977 C C . GLU B 1 362 ? 30.530 56.882 23.000 1.00 16.28 360 GLU B C 1
ATOM 5978 O O . GLU B 1 362 ? 30.402 57.699 22.077 1.00 12.26 360 GLU B O 1
ATOM 5984 N N . TYR B 1 363 ? 30.186 57.157 24.251 1.00 23.80 361 TYR B N 1
ATOM 5985 C CA . TYR B 1 363 ? 29.647 58.470 24.582 1.00 13.99 361 TYR B CA 1
ATOM 5986 C C . TYR B 1 363 ? 30.705 59.553 24.293 1.00 21.52 361 TYR B C 1
ATOM 5987 O O . TYR B 1 363 ? 30.399 60.646 23.809 1.00 13.75 361 TYR B O 1
ATOM 5996 N N . LEU B 1 364 ? 31.955 59.239 24.607 1.00 11.71 362 LEU B N 1
ATOM 5997 C CA . LEU B 1 364 ? 33.043 60.187 24.368 1.00 6.59 362 LEU B CA 1
ATOM 5998 C C . LEU B 1 364 ? 33.184 60.377 22.863 1.00 26.74 362 LEU B C 1
ATOM 5999 O O . LEU B 1 364 ? 33.425 61.478 22.362 1.00 14.94 362 LEU B O 1
ATOM 6004 N N . ASP B 1 365 ? 33.025 59.281 22.132 1.00 13.22 363 ASP B N 1
ATOM 6005 C CA . ASP B 1 365 ? 33.192 59.337 20.695 1.00 13.48 363 ASP B CA 1
ATOM 6006 C C . ASP B 1 365 ? 32.236 60.325 20.047 1.00 32.19 363 ASP B C 1
ATOM 6007 O O . ASP B 1 365 ? 32.600 60.982 19.087 1.00 16.58 363 ASP B O 1
ATOM 6012 N N . LYS B 1 366 ? 31.025 60.465 20.580 1.00 8.57 364 LYS B N 1
ATOM 6013 C CA . LYS B 1 366 ? 30.073 61.406 19.989 1.00 16.57 364 LYS B CA 1
ATOM 6014 C C . LYS B 1 366 ? 30.114 62.777 20.624 1.00 7.83 364 LYS B C 1
ATOM 6015 O O . LYS B 1 366 ? 29.789 63.762 19.993 1.00 11.42 364 LYS B O 1
ATOM 6021 N N . ASN B 1 367 ? 30.444 62.818 21.900 1.00 11.53 365 ASN B N 1
ATOM 6022 C CA . ASN B 1 367 ? 30.362 64.065 22.641 1.00 11.05 365 ASN B CA 1
ATOM 6023 C C . ASN B 1 367 ? 31.648 64.745 23.060 1.00 19.68 365 ASN B C 1
ATOM 6024 O O . ASN B 1 367 ? 31.594 65.787 23.729 1.00 14.82 365 ASN B O 1
ATOM 6029 N N . GLY B 1 368 ? 32.779 64.169 22.650 1.00 20.84 366 GLY B N 1
ATOM 6030 C CA . GLY B 1 368 ? 34.084 64.687 23.050 1.00 14.42 366 GLY B CA 1
ATOM 6031 C C . GLY B 1 368 ? 34.965 65.354 22.016 1.00 17.13 366 GLY B C 1
ATOM 6032 O O . GLY B 1 368 ? 34.885 65.073 20.812 1.00 13.79 366 GLY B O 1
ATOM 6033 N N . LEU B 1 369 ? 35.861 66.197 22.523 1.00 18.71 367 LEU B N 1
ATOM 6034 C CA . LEU B 1 369 ? 36.814 66.929 21.670 1.00 9.96 367 LEU B CA 1
ATOM 6035 C C . LEU B 1 369 ? 37.891 67.551 22.568 1.00 14.87 367 LEU B C 1
ATOM 6036 O O . LEU B 1 369 ? 37.762 67.591 23.790 1.00 11.43 367 LEU B O 1
ATOM 6041 N N . PHE B 1 370 ? 38.936 68.108 21.975 1.00 11.19 368 PHE B N 1
ATOM 6042 C CA . PHE B 1 370 ? 39.863 68.813 22.818 1.00 5.54 368 PHE B CA 1
ATOM 6043 C C . PHE B 1 370 ? 40.480 70.010 22.142 1.00 6.70 368 PHE B C 1
ATOM 6044 O O . PHE B 1 370 ? 40.482 70.085 20.926 1.00 9.59 368 PHE B O 1
ATOM 6052 N N . VAL B 1 371 ? 40.930 70.962 22.954 1.00 6.45 369 VAL B N 1
ATOM 6053 C CA . VAL B 1 371 ? 41.589 72.156 22.454 1.00 10.20 369 VAL B CA 1
ATOM 6054 C C . VAL B 1 371 ? 42.991 72.173 22.990 1.00 13.38 369 VAL B C 1
ATOM 6055 O O . VAL B 1 371 ? 43.371 71.338 23.794 1.00 9.47 369 VAL B O 1
ATOM 6059 N N . GLY B 1 372 ? 43.822 73.077 22.507 1.00 19.22 370 GLY B N 1
ATOM 6060 C CA . GLY B 1 372 ? 45.179 72.936 22.943 1.00 1.98 370 GLY B CA 1
ATOM 6061 C C . GLY B 1 372 ? 45.677 73.444 24.286 1.00 10.18 370 GLY B C 1
ATOM 6062 O O . GLY B 1 372 ? 45.141 74.361 24.911 1.00 7.43 370 GLY B O 1
ATOM 6063 N N . ASN B 1 373 ? 46.769 72.835 24.719 1.00 3.43 371 ASN B N 1
ATOM 6064 C CA . ASN B 1 373 ? 47.482 73.443 25.864 1.00 4.47 371 ASN B CA 1
ATOM 6065 C C . ASN B 1 373 ? 48.916 73.677 25.350 1.00 18.30 371 ASN B C 1
ATOM 6066 O O . ASN B 1 373 ? 49.412 72.946 24.496 1.00 13.25 371 ASN B O 1
ATOM 6071 N N . HIS B 1 374 ? 49.594 74.710 25.819 1.00 13.24 372 HIS B N 1
ATOM 6072 C CA . HIS B 1 374 ? 50.948 74.987 25.355 1.00 13.10 372 HIS B CA 1
ATOM 6073 C C . HIS B 1 374 ? 51.870 75.268 26.538 1.00 12.37 372 HIS B C 1
ATOM 6074 O O . HIS B 1 374 ? 51.408 75.525 27.649 1.00 15.67 372 HIS B O 1
ATOM 6081 N N . GLN B 1 375 ? 53.169 75.336 26.259 1.00 11.45 373 GLN B N 1
ATOM 6082 C CA . GLN B 1 375 ? 54.190 75.631 27.271 1.00 5.04 373 GLN B CA 1
ATOM 6083 C C . GLN B 1 375 ? 54.357 77.130 27.468 1.00 10.15 373 GLN B C 1
ATOM 6084 O O . GLN B 1 375 ? 55.321 77.577 28.046 1.00 15.81 373 GLN B O 1
ATOM 6090 N N . ILE B 1 376 ? 53.432 77.897 26.909 1.00 9.77 374 ILE B N 1
ATOM 6091 C CA . ILE B 1 376 ? 53.361 79.358 26.989 1.00 11.20 374 ILE B CA 1
ATOM 6092 C C . ILE B 1 376 ? 52.000 79.690 27.652 1.00 18.58 374 ILE B C 1
ATOM 6093 O O . ILE B 1 376 ? 51.029 78.996 27.393 1.00 17.16 374 ILE B O 1
ATOM 6098 N N . GLU B 1 377 ? 51.912 80.720 28.497 1.00 19.67 375 GLU B N 1
ATOM 6099 C CA . GLU B 1 377 ? 50.631 81.051 29.141 1.00 19.58 375 GLU B CA 1
ATOM 6100 C C . GLU B 1 377 ? 49.553 81.234 28.103 1.00 30.28 375 GLU B C 1
ATOM 6101 O O . GLU B 1 377 ? 49.819 81.776 27.036 1.00 22.54 375 GLU B O 1
ATOM 6107 N N . LEU B 1 378 ? 48.333 80.842 28.457 1.00 9.97 376 LEU B N 1
ATOM 6108 C CA . LEU B 1 378 ? 47.195 80.927 27.557 1.00 14.76 376 LEU B CA 1
ATOM 6109 C C . LEU B 1 378 ? 46.007 81.659 28.211 1.00 19.51 376 LEU B C 1
ATOM 6110 O O . LEU B 1 378 ? 44.838 81.380 27.882 1.00 16.80 376 LEU B O 1
ATOM 6115 N N . PHE B 1 379 ? 46.272 82.586 29.126 1.00 18.25 377 PHE B N 1
ATOM 6116 C CA . PHE B 1 379 ? 45.149 83.226 29.813 1.00 5.72 377 PHE B CA 1
ATOM 6117 C C . PHE B 1 379 ? 44.123 83.875 28.940 1.00 14.77 377 PHE B C 1
ATOM 6118 O O . PHE B 1 379 ? 42.936 83.699 29.187 1.00 19.32 377 PHE B O 1
ATOM 6126 N N . ASP B 1 380 ? 44.573 84.635 27.932 1.00 10.42 378 ASP B N 1
ATOM 6127 C CA . ASP B 1 380 ? 43.599 85.306 27.038 1.00 11.50 378 ASP B CA 1
ATOM 6128 C C . ASP B 1 380 ? 42.851 84.324 26.194 1.00 16.40 378 ASP B C 1
ATOM 6129 O O . ASP B 1 380 ? 41.660 84.478 25.930 1.00 12.68 378 ASP B O 1
ATOM 6134 N N . GLU B 1 381 ? 43.586 83.324 25.739 1.00 11.34 379 GLU B N 1
ATOM 6135 C CA . GLU B 1 381 ? 43.026 82.284 24.904 1.00 18.36 379 GLU B CA 1
ATOM 6136 C C . GLU B 1 381 ? 41.970 81.483 25.655 1.00 20.14 379 GLU B C 1
ATOM 6137 O O . GLU B 1 381 ? 40.992 81.031 25.082 1.00 10.68 379 GLU B O 1
ATOM 6143 N N . ILE B 1 382 ? 42.189 81.274 26.941 1.00 9.71 380 ILE B N 1
ATOM 6144 C CA . ILE B 1 382 ? 41.202 80.518 27.733 1.00 11.89 380 ILE B CA 1
ATOM 6145 C C . ILE B 1 382 ? 39.951 81.340 28.028 1.00 14.36 380 ILE B C 1
ATOM 6146 O O . ILE B 1 382 ? 38.826 80.817 28.099 1.00 14.17 380 ILE B O 1
ATOM 6151 N N . ASP B 1 383 ? 40.150 82.628 28.280 1.00 11.81 381 ASP B N 1
ATOM 6152 C CA . ASP B 1 383 ? 39.008 83.515 28.528 1.00 21.46 381 ASP B CA 1
ATOM 6153 C C . ASP B 1 383 ? 38.165 83.451 27.264 1.00 16.95 381 ASP B C 1
ATOM 6154 O O . ASP B 1 383 ? 36.923 83.484 27.253 1.00 19.28 381 ASP B O 1
ATOM 6159 N N . TYR B 1 384 ? 38.880 83.508 26.162 1.00 10.40 382 TYR B N 1
ATOM 6160 C CA . TYR B 1 384 ? 38.232 83.564 24.869 1.00 13.79 382 TYR B CA 1
ATOM 6161 C C . TYR B 1 384 ? 37.433 82.284 24.685 1.00 17.54 382 TYR B C 1
ATOM 6162 O O . TYR B 1 384 ? 36.243 82.294 24.332 1.00 12.50 382 TYR B O 1
ATOM 6171 N N . LEU B 1 385 ? 38.105 81.166 24.932 1.00 14.72 383 LEU B N 1
ATOM 6172 C CA . LEU B 1 385 ? 37.486 79.855 24.786 1.00 19.48 383 LEU B CA 1
ATOM 6173 C C . LEU B 1 385 ? 36.213 79.757 25.630 1.00 11.04 383 LEU B C 1
ATOM 6174 O O . LEU B 1 385 ? 35.163 79.322 25.125 1.00 15.73 383 LEU B O 1
ATOM 6179 N N . ARG B 1 386 ? 36.289 80.266 26.867 1.00 14.41 384 ARG B N 1
ATOM 6180 C CA . ARG B 1 386 ? 35.133 80.315 27.776 1.00 8.51 384 ARG B CA 1
ATOM 6181 C C . ARG B 1 386 ? 33.953 81.175 27.273 1.00 13.78 384 ARG B C 1
ATOM 6182 O O . ARG B 1 386 ? 32.779 80.813 27.459 1.00 19.28 384 ARG B O 1
ATOM 6190 N N . GLU B 1 387 ? 34.258 82.276 26.583 1.00 8.83 385 GLU B N 1
ATOM 6191 C CA A GLU B 1 387 ? 33.247 83.131 25.975 0.50 19.34 385 GLU B CA 1
ATOM 6192 C CA B GLU B 1 387 ? 33.208 83.108 26.008 0.50 17.15 385 GLU B CA 1
ATOM 6193 C C . GLU B 1 387 ? 32.624 82.432 24.761 1.00 35.49 385 GLU B C 1
ATOM 6194 O O . GLU B 1 387 ? 31.447 82.517 24.499 1.00 12.66 385 GLU B O 1
ATOM 6205 N N . VAL B 1 388 ? 33.435 81.738 23.989 1.00 14.33 386 VAL B N 1
ATOM 6206 C CA . VAL B 1 388 ? 32.931 81.025 22.809 1.00 18.31 386 VAL B CA 1
ATOM 6207 C C . VAL B 1 388 ? 32.009 79.849 23.185 1.00 29.78 386 VAL B C 1
ATOM 6208 O O . VAL B 1 388 ? 30.997 79.595 22.528 1.00 27.90 386 VAL B O 1
ATOM 6212 N N . LEU B 1 389 ? 32.390 79.103 24.215 1.00 20.71 387 LEU B N 1
ATOM 6213 C CA . LEU B 1 389 ? 31.622 77.954 24.680 1.00 15.47 387 LEU B CA 1
ATOM 6214 C C . LEU B 1 389 ? 30.702 78.387 25.828 1.00 14.89 387 LEU B C 1
ATOM 6215 O O . LEU B 1 389 ? 30.738 77.849 26.933 1.00 22.87 387 LEU B O 1
ATOM 6220 N N . LYS B 1 390 ? 29.906 79.401 25.556 1.00 32.73 388 LYS B N 1
ATOM 6221 C CA . LYS B 1 390 ? 29.001 79.929 26.544 1.00 32.03 388 LYS B CA 1
ATOM 6222 C C . LYS B 1 390 ? 27.592 79.339 26.312 1.00 43.27 388 LYS B C 1
ATOM 6223 O O . LYS B 1 390 ? 27.385 78.883 25.164 1.00 21.95 388 LYS B O 1
#